Protein AF-0000000083597090 (afdb_homodimer)

pLDDT: mean 85.31, std 12.43, range [32.44, 98.44]

Secondary structure (DSSP, 8-state):
-HHHHHHHHHHHHHHHTT-HHHHHHHHHHHHHHHHHHT-HHHHHHHHHHHHHHHHHTT-HHHHHHHHHHHHHHHHHH--HHHHHHHHHHHHHHHHHTT-HHHHHHHHHHHHHHHHHHT-HHHHHHHHHHHHHHHHHTT-HHHHHHHHHHHHHHHHHHHHHH----THHHHHHHHHHHHHHHTT-HHHHHHHHHHHHHHHTTS--HHHHHHHHHHHHHHHHHTT-HHHHHHHHHHHHHHHHHTT-HHHHHHHHHHHHHHHHHHT-HHHHHHHHHHHHHHHHHHHHHHHHHHHHHHHHHHHHHHHHHH-SB-TTT-SEEHHHHHHHHHHHHHHHHHHT-EEEEEEEEETTHHHHHHHH-HHHHHHHHHHHHHHHHHHHTTSSEEEEE-SSSEEEEEEEESSHHHHHHHHHHHHHHHHT-EEEETTEEEE--EEEEEEE-TTTT---HHHHHHHHHHHHHHHHHTTSS-EEE-/-HHHHHHHHHHHHHHHTT-HHHHHHHHHHHHHHHHHHT-HHHHHHHHHHHHHHHHHTT-HHHHHHHHHHHHHHHHHH--HHHHHHHHHHHHHHHHHTT-HHHHHHHHHHHHHHHHHHT-HHHHHHHHHHHHHHHHHTT-HHHHHHHHHHHHHHHHHHHHHH----THHHHHHHHHHHHHHHTT-HHHHHHHHHHHHHHHTTS--HHHHHHHHHHHHHHHHHTT-HHHHHHHHHHHHHHHHHTT-HHHHHHHHHHHHHHHHHHT-HHHHHHHHHHHHHHHHHHHHHHHHHHHHHHHHHHHHHHHHHH-SB-TTT-SEEHHHHHHHHHHHHHHHHHHT-EEEEEEEEETTHHHHHHHH-HHHHHHHHHHHHHHHHHHHTTSSEEEEE-SSSEEEEEEEESSHHHHHHHHHHHHHHHHT-EEEETTEEEE--EEEEEEE-TTTT---HHHHHHHHHHHHHHHHHTTSS-EEE-

Solvent-accessible surface area (backbone atoms only — not comparable to full-atom values): 47062 Å² total; per-residue (Å²): 110,70,66,58,52,51,49,49,54,49,47,53,49,25,55,75,67,65,39,52,69,63,35,60,70,46,40,63,62,49,49,50,50,28,60,73,67,62,35,53,52,56,44,35,49,53,28,44,48,51,16,50,52,24,46,60,44,42,37,50,64,58,15,49,52,25,46,54,58,24,56,74,41,38,84,81,54,40,50,71,68,52,47,30,52,48,27,40,51,52,13,50,51,28,46,75,61,65,37,60,66,57,16,50,51,28,37,47,54,18,46,56,50,26,62,73,65,66,40,64,71,61,40,38,56,47,48,44,56,48,26,53,51,27,40,74,75,68,38,26,67,61,19,42,54,54,39,50,50,36,53,56,54,44,51,58,47,29,75,70,65,67,54,82,53,67,68,54,54,56,38,49,50,52,42,24,45,24,28,36,76,70,65,39,53,67,66,16,46,56,41,48,53,52,50,54,62,64,50,56,94,50,94,54,68,53,64,49,29,47,53,29,40,45,49,16,49,44,27,43,77,68,69,37,47,69,62,14,51,57,36,32,50,50,16,44,51,52,23,59,77,53,61,18,56,64,59,38,47,55,52,36,53,52,48,46,55,47,26,60,75,69,66,38,63,70,63,31,47,53,45,47,51,52,41,41,53,48,48,51,52,51,47,46,52,54,44,52,47,54,52,46,49,49,47,44,48,51,42,39,49,45,21,68,66,47,30,41,42,27,86,80,43,64,28,24,12,44,56,37,45,64,60,48,49,54,55,51,33,54,51,19,44,75,66,58,32,33,38,42,36,38,33,36,35,50,52,65,46,66,55,44,22,71,74,60,31,60,66,45,36,49,50,50,48,26,51,50,41,49,53,49,46,61,69,41,62,87,45,68,50,53,50,20,40,63,49,95,63,28,35,37,35,41,32,62,40,92,48,69,68,58,49,49,51,51,50,51,50,45,52,53,53,53,46,67,39,67,47,72,50,95,92,36,77,43,78,44,40,41,19,25,3,23,19,50,26,69,45,34,75,46,65,52,65,67,58,42,48,48,43,10,48,52,18,22,49,50,15,49,71,72,72,35,61,35,72,29,79,88,110,68,64,57,52,51,48,49,54,48,47,53,48,24,55,74,67,63,39,53,70,62,36,61,68,48,40,62,63,50,49,51,50,28,59,72,65,60,34,54,52,58,46,35,50,52,27,44,48,50,17,50,51,24,46,60,45,44,37,49,66,58,15,49,53,26,46,53,58,26,55,74,42,38,83,80,53,40,48,72,67,54,48,28,52,48,27,40,52,51,12,49,50,29,46,77,59,65,38,59,67,58,17,52,52,28,38,47,54,17,46,57,49,26,62,72,65,66,39,63,70,60,40,40,55,48,48,47,56,49,25,53,52,28,41,76,75,68,39,26,66,61,20,42,54,54,39,51,51,35,53,56,55,44,50,58,48,28,76,69,63,67,54,82,52,70,68,55,55,56,38,48,50,52,40,24,44,27,27,36,76,68,66,37,54,66,66,17,46,55,43,48,54,51,49,55,62,63,50,56,93,49,94,52,65,54,64,50,27,46,53,30,39,45,50,15,48,46,28,42,77,69,68,37,47,68,63,13,50,56,37,33,49,53,15,44,51,52,23,59,76,52,63,18,56,63,57,40,46,55,52,36,54,52,48,44,54,47,25,59,73,68,66,37,63,68,62,31,49,52,44,47,51,51,41,42,54,48,49,51,53,52,48,48,53,53,44,53,47,53,51,46,49,49,46,44,48,51,43,41,48,45,22,67,65,46,29,42,41,26,87,82,42,62,29,23,12,45,56,37,45,64,60,50,50,54,55,53,33,55,51,19,44,74,66,58,33,34,39,41,36,39,32,36,35,50,54,62,46,66,55,43,23,71,73,61,31,60,65,45,35,50,50,50,48,26,50,51,42,50,53,51,45,60,68,41,62,88,46,67,49,55,49,20,40,64,49,94,61,29,36,37,34,42,32,61,41,92,48,69,67,56,48,49,50,49,50,51,50,45,51,53,53,53,47,66,39,66,46,72,49,94,90,36,78,42,78,44,40,42,19,25,4,23,18,50,27,69,45,32,74,48,64,51,64,66,59,42,48,49,43,12,49,52,18,23,49,49,14,50,73,72,70,36,60,36,73,28,80,87

Structure (mmCIF, N/CA/C/O backbone):
data_AF-0000000083597090-model_v1
#
loop_
_entity.id
_entity.type
_entity.pdbx_description
1 polymer 'Diguanylate cyclase'
#
loop_
_atom_site.group_PDB
_atom_site.id
_atom_site.type_symbol
_atom_site.label_atom_id
_atom_site.label_alt_id
_atom_site.label_comp_id
_atom_site.label_asym_id
_atom_site.label_entity_id
_atom_site.label_seq_id
_atom_site.pdbx_PDB_ins_code
_atom_site.Cartn_x
_atom_site.Cartn_y
_atom_site.Cartn_z
_atom_site.occupancy
_atom_site.B_iso_or_equiv
_atom_site.auth_seq_id
_atom_site.auth_comp_id
_atom_site.auth_asym_id
_atom_site.auth_atom_id
_atom_site.pdbx_PDB_model_num
ATOM 1 N N . MET A 1 1 ? 24.609 12.234 23.344 1 66.31 1 MET A N 1
ATOM 2 C CA . MET A 1 1 ? 25.062 12.422 21.969 1 66.31 1 MET A CA 1
ATOM 3 C C . MET A 1 1 ? 26.156 11.414 21.609 1 66.31 1 MET A C 1
ATOM 5 O O . MET A 1 1 ? 26.062 10.742 20.578 1 66.31 1 MET A O 1
ATOM 9 N N . GLN A 1 2 ? 27.047 11.242 22.562 1 74.88 2 GLN A N 1
ATOM 10 C CA . GLN A 1 2 ? 28.141 10.312 22.281 1 74.88 2 GLN A CA 1
ATOM 11 C C . GLN A 1 2 ? 27.672 8.867 22.297 1 74.88 2 GLN A C 1
ATOM 13 O O . GLN A 1 2 ? 28.062 8.07 21.453 1 74.88 2 GLN A O 1
ATOM 18 N N . GLU A 1 3 ? 26.703 8.633 23.203 1 79.94 3 GLU A N 1
ATOM 19 C CA . GLU A 1 3 ? 26.156 7.277 23.312 1 79.94 3 GLU A CA 1
ATOM 20 C C . GLU A 1 3 ? 25.406 6.879 22.047 1 79.94 3 GLU A C 1
ATOM 22 O O . GLU A 1 3 ? 25.578 5.77 21.547 1 79.94 3 GLU A O 1
ATOM 27 N N . LEU A 1 4 ? 24.734 7.77 21.516 1 85.81 4 LEU A N 1
ATOM 28 C CA . LEU A 1 4 ? 23.938 7.496 20.312 1 85.81 4 LEU A CA 1
ATOM 29 C C . LEU A 1 4 ? 24.844 7.246 19.109 1 85.81 4 LEU A C 1
ATOM 31 O O . LEU A 1 4 ? 24.547 6.379 18.281 1 85.81 4 LEU A O 1
ATOM 35 N N . LYS A 1 5 ? 25.938 7.988 19.109 1 87 5 LYS A N 1
ATOM 36 C CA . LYS A 1 5 ? 26.875 7.801 18.016 1 87 5 LYS A CA 1
ATOM 37 C C . LYS A 1 5 ? 27.531 6.422 18.078 1 87 5 LYS A C 1
ATOM 39 O O . LYS A 1 5 ? 27.688 5.762 17.047 1 87 5 LYS A O 1
ATOM 44 N N . GLU A 1 6 ? 27.797 6.07 19.203 1 85.38 6 GLU A N 1
ATOM 45 C CA . GLU A 1 6 ? 28.406 4.758 19.391 1 85.38 6 GLU A CA 1
ATOM 46 C C . GLU A 1 6 ? 27.406 3.643 19.078 1 85.38 6 GLU A C 1
ATOM 48 O O . GLU A 1 6 ? 27.781 2.627 18.484 1 85.38 6 GLU A O 1
ATOM 53 N N . LEU A 1 7 ? 26.266 3.865 19.453 1 84.88 7 LEU A N 1
ATOM 54 C CA . LEU A 1 7 ? 25.219 2.893 19.172 1 84.88 7 LEU A CA 1
ATOM 55 C C . LEU A 1 7 ? 24.969 2.779 17.672 1 84.88 7 LEU A C 1
ATOM 57 O O . LEU A 1 7 ? 24.75 1.684 17.156 1 84.88 7 LEU A O 1
ATOM 61 N N . ASN A 1 8 ? 25.031 3.863 17.062 1 86.19 8 ASN A N 1
ATOM 62 C CA . ASN A 1 8 ? 24.828 3.855 15.625 1 86.19 8 ASN A CA 1
ATOM 63 C C . ASN A 1 8 ? 25.922 3.061 14.914 1 86.19 8 ASN A C 1
ATOM 65 O O . ASN A 1 8 ? 25.656 2.336 13.953 1 86.19 8 ASN A O 1
ATOM 69 N N . ILE A 1 9 ? 27.125 3.242 15.375 1 86.12 9 ILE A N 1
ATOM 70 C CA . ILE A 1 9 ? 28.25 2.494 14.82 1 86.12 9 ILE A CA 1
ATOM 71 C C . ILE A 1 9 ? 28.031 1 15.047 1 86.12 9 ILE A C 1
ATOM 73 O O . ILE A 1 9 ? 28.234 0.19 14.141 1 86.12 9 ILE A O 1
ATOM 77 N N . THR A 1 10 ? 27.578 0.737 16.188 1 84.06 10 THR A N 1
ATOM 78 C CA . THR A 1 10 ? 27.297 -0.652 16.547 1 84.06 10 THR A CA 1
ATOM 79 C C . THR A 1 10 ? 26.172 -1.215 15.664 1 84.06 10 THR A C 1
ATOM 81 O O . THR A 1 10 ? 26.281 -2.328 15.148 1 84.06 10 THR A O 1
ATOM 84 N N . MET A 1 11 ? 25.172 -0.494 15.484 1 85.19 11 MET A N 1
ATOM 85 C CA . MET A 1 11 ? 24.031 -0.923 14.695 1 85.19 11 MET A CA 1
ATOM 86 C C . MET A 1 11 ? 24.438 -1.2 13.25 1 85.19 11 MET A C 1
ATOM 88 O O . MET A 1 11 ? 24 -2.189 12.656 1 85.19 11 MET A O 1
ATOM 92 N N . THR A 1 12 ? 25.25 -0.414 12.734 1 85 12 THR A N 1
ATOM 93 C CA . THR A 1 12 ? 25.734 -0.587 11.375 1 85 12 THR A CA 1
ATOM 94 C C . THR A 1 12 ? 26.594 -1.845 11.258 1 85 12 THR A C 1
ATOM 96 O O . THR A 1 12 ? 26.469 -2.6 10.289 1 85 12 THR A O 1
ATOM 99 N N . ALA A 1 13 ? 27.391 -1.999 12.234 1 83.94 13 ALA A N 1
ATOM 100 C CA . ALA A 1 13 ? 28.25 -3.178 12.258 1 83.94 13 ALA A CA 1
ATOM 101 C C . ALA A 1 13 ? 27.422 -4.457 12.359 1 83.94 13 ALA A C 1
ATOM 103 O O . ALA A 1 13 ? 27.734 -5.453 11.695 1 83.94 13 ALA A O 1
ATOM 104 N N . LEU A 1 14 ? 26.406 -4.426 13.18 1 82.31 14 LEU A N 1
ATOM 105 C CA . LEU A 1 14 ? 25.547 -5.59 13.352 1 82.31 14 LEU A CA 1
ATOM 106 C C . LEU A 1 14 ? 24.859 -5.961 12.047 1 82.31 14 LEU A C 1
ATOM 108 O O . LEU A 1 14 ? 24.734 -7.145 11.719 1 82.31 14 LEU A O 1
ATOM 112 N N . SER A 1 15 ? 24.438 -4.977 11.297 1 82.25 15 SER A N 1
ATOM 113 C CA . SER A 1 15 ? 23.797 -5.211 10.008 1 82.25 15 SER A CA 1
ATOM 114 C C . SER A 1 15 ? 24.766 -5.824 9.008 1 82.25 15 SER A C 1
ATOM 116 O O . SER A 1 15 ? 24.422 -6.773 8.305 1 82.25 15 SER A O 1
ATOM 118 N N . ARG A 1 16 ? 26 -5.402 9.031 1 76.69 16 ARG A N 1
ATOM 119 C CA . ARG A 1 16 ? 27.016 -5.859 8.094 1 76.69 16 ARG A CA 1
ATOM 120 C C . ARG A 1 16 ? 27.469 -7.281 8.422 1 76.69 16 ARG A C 1
ATOM 122 O O . ARG A 1 16 ? 27.75 -8.07 7.516 1 76.69 16 ARG A O 1
ATOM 129 N N . GLU A 1 17 ? 27.469 -7.492 9.68 1 76.69 17 GLU A N 1
ATOM 130 C CA . GLU A 1 17 ? 27.938 -8.789 10.148 1 76.69 17 GLU A CA 1
ATOM 131 C C . GLU A 1 17 ? 26.812 -9.812 10.195 1 76.69 17 GLU A C 1
ATOM 133 O O . GLU A 1 17 ? 27 -10.938 10.648 1 76.69 17 GLU A O 1
ATOM 138 N N . GLU A 1 18 ? 25.688 -9.398 9.797 1 77.75 18 GLU A N 1
ATOM 139 C CA . GLU A 1 18 ? 24.484 -10.227 9.703 1 77.75 18 GLU A CA 1
ATOM 140 C C . GLU A 1 18 ? 24.078 -10.773 11.07 1 77.75 18 GLU A C 1
ATOM 142 O O . GLU A 1 18 ? 23.656 -11.922 11.188 1 77.75 18 GLU A O 1
ATOM 147 N N . ARG A 1 19 ? 24.484 -10.07 12.125 1 81.38 19 ARG A N 1
ATOM 148 C CA . ARG A 1 19 ? 23.984 -10.336 13.477 1 81.38 19 ARG A CA 1
ATOM 149 C C . ARG A 1 19 ? 22.625 -9.688 13.703 1 81.38 19 ARG A C 1
ATOM 151 O O . ARG A 1 19 ? 22.5 -8.789 14.539 1 81.38 19 ARG A O 1
ATOM 158 N N . PHE A 1 20 ? 21.625 -10.25 13.031 1 81.56 20 PHE A N 1
ATOM 159 C CA . PHE A 1 20 ? 20.328 -9.609 12.867 1 81.56 20 PHE A CA 1
ATOM 160 C C . PHE A 1 20 ? 19.547 -9.609 14.172 1 81.56 20 PHE A C 1
ATOM 162 O O . PHE A 1 20 ? 18.875 -8.633 14.5 1 81.56 20 PHE A O 1
ATOM 169 N N . GLU A 1 21 ? 19.656 -10.688 14.93 1 79.5 21 GLU A N 1
ATOM 170 C CA . GLU A 1 21 ? 18.922 -10.773 16.188 1 79.5 21 GLU A CA 1
ATOM 171 C C . GLU A 1 21 ? 19.328 -9.641 17.141 1 79.5 21 GLU A C 1
ATOM 173 O O . GLU A 1 21 ? 18.469 -9.008 17.75 1 79.5 21 GLU A O 1
ATOM 178 N N . GLU A 1 22 ? 20.609 -9.445 17.266 1 86.5 22 GLU A N 1
ATOM 179 C CA . GLU A 1 22 ? 21.109 -8.367 18.109 1 86.5 22 GLU A CA 1
ATOM 180 C C . GLU A 1 22 ? 20.672 -7 17.578 1 86.5 22 GLU A C 1
ATOM 182 O O . GLU A 1 22 ? 20.328 -6.113 18.359 1 86.5 22 GLU A O 1
ATOM 187 N N . PHE A 1 23 ? 20.75 -6.879 16.281 1 88.88 23 PHE A N 1
ATOM 188 C CA . PHE A 1 23 ? 20.312 -5.637 15.656 1 88.88 23 PHE A CA 1
ATOM 189 C C . PHE A 1 23 ? 18.875 -5.316 16.031 1 88.88 23 PHE A C 1
ATOM 191 O O . PHE A 1 23 ? 18.578 -4.203 16.469 1 88.88 23 PHE A O 1
ATOM 198 N N . PHE A 1 24 ? 17.984 -6.242 15.93 1 84 24 PHE A N 1
ATOM 199 C CA . PHE A 1 24 ? 16.547 -6.035 16.156 1 84 24 PHE A CA 1
ATOM 200 C C . PHE A 1 24 ? 16.281 -5.746 17.625 1 84 24 PHE A C 1
ATOM 202 O O . PHE A 1 24 ? 15.383 -4.961 17.953 1 84 24 PHE A O 1
ATOM 209 N N . ASN A 1 25 ? 17.078 -6.383 18.484 1 81.62 25 ASN A N 1
ATOM 210 C CA . ASN A 1 25 ? 16.906 -6.156 19.906 1 81.62 25 ASN A CA 1
ATOM 211 C C . ASN A 1 25 ? 17.234 -4.715 20.297 1 81.62 25 ASN A C 1
ATOM 213 O O . ASN A 1 25 ? 16.625 -4.152 21.203 1 81.62 25 ASN A O 1
ATOM 217 N N . LEU A 1 26 ? 18.141 -4.16 19.578 1 87.5 26 LEU A N 1
ATOM 218 C CA . LEU A 1 26 ? 18.625 -2.828 19.938 1 87.5 26 LEU A CA 1
ATOM 219 C C . LEU A 1 26 ? 17.938 -1.756 19.109 1 87.5 26 LEU A C 1
ATOM 221 O O . LEU A 1 26 ? 18.078 -0.562 19.391 1 87.5 26 LEU A O 1
ATOM 225 N N . PHE A 1 27 ? 17.172 -2.162 18.172 1 88.69 27 PHE A N 1
ATOM 226 C CA . PHE A 1 27 ? 16.625 -1.222 17.203 1 88.69 27 PHE A CA 1
ATOM 227 C C . PHE A 1 27 ? 15.672 -0.238 17.859 1 88.69 27 PHE A C 1
ATOM 229 O O . PHE A 1 27 ? 15.891 0.975 17.812 1 88.69 27 PHE A O 1
ATOM 236 N N . ASP A 1 28 ? 14.734 -0.729 18.531 1 82.94 28 ASP A N 1
ATOM 237 C CA . ASP A 1 28 ? 13.688 0.127 19.094 1 82.94 28 ASP A CA 1
ATOM 238 C C . ASP A 1 28 ? 14.266 1.077 20.141 1 82.94 28 ASP A C 1
ATOM 240 O O . ASP A 1 28 ? 13.984 2.279 20.109 1 82.94 28 ASP A O 1
ATOM 244 N N . PRO A 1 29 ? 15.094 0.556 21.031 1 79.5 29 PRO A N 1
ATOM 245 C CA . PRO A 1 29 ? 15.703 1.467 22 1 79.5 29 PRO A CA 1
ATOM 246 C C . PRO A 1 29 ? 16.547 2.555 21.344 1 79.5 29 PRO A C 1
ATOM 248 O O . PRO A 1 29 ? 16.547 3.705 21.781 1 79.5 29 PRO A O 1
ATOM 251 N N . THR A 1 30 ? 17.281 2.242 20.359 1 87 30 THR A N 1
ATOM 252 C CA . THR A 1 30 ? 18.141 3.201 19.672 1 87 30 THR A CA 1
ATOM 253 C C . THR A 1 30 ? 17.297 4.234 18.922 1 87 30 THR A C 1
ATOM 255 O O . THR A 1 30 ? 17.656 5.418 18.891 1 87 30 THR A O 1
ATOM 258 N N . VAL A 1 31 ? 16.266 3.775 18.312 1 84.69 31 VAL A N 1
ATOM 259 C CA . VAL A 1 31 ? 15.359 4.676 17.594 1 84.69 31 VAL A CA 1
ATOM 260 C C . VAL A 1 31 ? 14.742 5.672 18.578 1 84.69 31 VAL A C 1
ATOM 262 O O . VAL A 1 31 ? 14.664 6.867 18.297 1 84.69 31 VAL A O 1
ATOM 265 N N . SER A 1 32 ? 14.391 5.117 19.672 1 75.25 32 SER A N 1
ATOM 266 C CA . SER A 1 32 ? 13.812 5.973 20.688 1 75.25 32 SER A CA 1
ATOM 267 C C . SER A 1 32 ? 14.797 7.047 21.141 1 75.25 32 SER A C 1
ATOM 269 O O . SER A 1 32 ? 14.422 8.211 21.297 1 75.25 32 SER A O 1
ATOM 271 N N . LEU A 1 33 ? 15.953 6.609 21.344 1 77.12 33 LEU A N 1
ATOM 272 C CA . LEU A 1 33 ? 17 7.543 21.75 1 77.12 33 LEU A CA 1
ATOM 273 C C . LEU A 1 33 ? 17.25 8.57 20.656 1 77.12 33 LEU A C 1
ATOM 275 O O . LEU A 1 33 ? 17.438 9.758 20.938 1 77.12 33 LEU A O 1
ATOM 279 N N . ALA A 1 34 ? 17.312 8.188 19.422 1 83.19 34 ALA A N 1
ATOM 280 C CA . ALA A 1 34 ? 17.547 9.086 18.297 1 83.19 34 ALA A CA 1
ATOM 281 C C . ALA A 1 34 ? 16.422 10.102 18.156 1 83.19 34 ALA A C 1
ATOM 283 O O . ALA A 1 34 ? 16.656 11.266 17.828 1 83.19 34 ALA A O 1
ATOM 284 N N . LEU A 1 35 ? 15.297 9.602 18.344 1 74.19 35 LEU A N 1
ATOM 285 C CA . LEU A 1 35 ? 14.133 10.484 18.281 1 74.19 35 LEU A CA 1
ATOM 286 C C . LEU A 1 35 ? 14.164 11.508 19.422 1 74.19 35 LEU A C 1
ATOM 288 O O . LEU A 1 35 ? 13.867 12.68 19.203 1 74.19 35 LEU A O 1
ATOM 292 N N . GLU A 1 36 ? 14.586 10.898 20.547 1 66.5 36 GLU A N 1
ATOM 293 C CA . GLU A 1 36 ? 14.719 11.773 21.703 1 66.5 36 GLU A CA 1
ATOM 294 C C . GLU A 1 36 ? 15.734 12.875 21.453 1 66.5 36 GLU A C 1
ATOM 296 O O . GLU A 1 36 ? 15.531 14.023 21.859 1 66.5 36 GLU A O 1
ATOM 301 N N . GLU A 1 37 ? 16.75 12.492 20.812 1 71.62 37 GLU A N 1
ATOM 302 C CA . GLU A 1 37 ? 17.844 13.43 20.531 1 71.62 37 GLU A CA 1
ATOM 303 C C . GLU A 1 37 ? 17.625 14.156 19.203 1 71.62 37 GLU A C 1
ATOM 305 O O . GLU A 1 37 ? 18.438 14.992 18.812 1 71.62 37 GLU A O 1
ATOM 310 N N . GLN A 1 38 ? 16.641 13.828 18.516 1 63.41 38 GLN A N 1
ATOM 311 C CA . GLN A 1 38 ? 16.281 14.391 17.219 1 63.41 38 GLN A CA 1
ATOM 312 C C . GLN A 1 38 ? 17.438 14.273 16.234 1 63.41 38 GLN A C 1
ATOM 314 O O . GLN A 1 38 ? 17.766 15.242 15.539 1 63.41 38 GLN A O 1
ATOM 319 N N . ASN A 1 39 ? 18.047 13.414 16.406 1 82.56 39 ASN A N 1
ATOM 320 C CA . ASN A 1 39 ? 19.125 13.117 15.461 1 82.56 39 ASN A CA 1
ATOM 321 C C . ASN A 1 39 ? 18.609 12.359 14.242 1 82.56 39 ASN A C 1
ATOM 323 O O . ASN A 1 39 ? 18.703 11.133 14.18 1 82.56 39 ASN A O 1
ATOM 327 N N . PHE A 1 40 ? 18.219 13.125 13.25 1 81.19 40 PHE A N 1
ATOM 328 C CA . PHE A 1 40 ? 17.531 12.547 12.094 1 81.19 40 PHE A CA 1
ATOM 329 C C . PHE A 1 40 ? 18.531 11.852 11.172 1 81.19 40 PHE A C 1
ATOM 331 O O . PHE A 1 40 ? 18.172 10.906 10.461 1 81.19 40 PHE A O 1
ATOM 338 N N . THR A 1 41 ? 19.672 12.258 11.227 1 87.44 41 THR A N 1
ATOM 339 C CA . THR A 1 41 ? 20.703 11.602 10.422 1 87.44 41 THR A CA 1
ATOM 340 C C . THR A 1 41 ? 20.891 10.156 10.875 1 87.44 41 THR A C 1
ATOM 342 O O . THR A 1 41 ? 20.984 9.25 10.039 1 87.44 41 THR A O 1
ATOM 345 N N . ILE A 1 42 ? 20.859 10.039 12.148 1 90.06 42 ILE A N 1
ATOM 346 C CA . ILE A 1 42 ? 21.031 8.695 12.695 1 90.06 42 ILE A CA 1
ATOM 347 C C . ILE A 1 42 ? 19.766 7.879 12.484 1 90.06 42 ILE A C 1
ATOM 349 O O . ILE A 1 42 ? 19.828 6.676 12.219 1 90.06 42 ILE A O 1
ATOM 353 N N . LEU A 1 43 ? 18.688 8.5 12.547 1 87.25 43 LEU A N 1
ATOM 354 C CA . LEU A 1 43 ? 17.422 7.816 12.289 1 87.25 43 LEU A CA 1
ATOM 355 C C . LEU A 1 43 ? 17.391 7.281 10.859 1 87.25 43 LEU A C 1
ATOM 357 O O . LEU A 1 43 ? 16.922 6.16 10.625 1 87.25 43 LEU A O 1
ATOM 361 N N . ILE A 1 44 ? 17.828 8.086 9.961 1 90.12 44 ILE A N 1
ATOM 362 C CA . ILE A 1 44 ? 17.906 7.664 8.562 1 90.12 44 ILE A CA 1
ATOM 363 C C . ILE A 1 44 ? 18.766 6.414 8.438 1 90.12 44 ILE A C 1
ATOM 365 O O . ILE A 1 44 ? 18.375 5.441 7.789 1 90.12 44 ILE A O 1
ATOM 369 N N . ASP A 1 45 ? 19.812 6.395 9.117 1 92.69 45 ASP A N 1
ATOM 370 C CA . ASP A 1 45 ? 20.719 5.25 9.078 1 92.69 45 ASP A CA 1
ATOM 371 C C . ASP A 1 45 ? 20.047 4.004 9.656 1 92.69 45 ASP A C 1
ATOM 373 O O . ASP A 1 45 ? 20.203 2.906 9.109 1 92.69 45 ASP A O 1
ATOM 377 N N . LEU A 1 46 ? 19.422 4.223 10.711 1 91.25 46 LEU A N 1
ATOM 378 C CA . LEU A 1 46 ? 18.797 3.1 11.398 1 91.25 46 LEU A CA 1
ATOM 379 C C . LEU A 1 46 ? 17.75 2.441 10.508 1 91.25 46 LEU A C 1
ATOM 381 O O . LEU A 1 46 ? 17.734 1.219 10.352 1 91.25 46 LEU A O 1
ATOM 385 N N . TYR A 1 47 ? 16.922 3.17 9.922 1 90.56 47 TYR A N 1
ATOM 386 C CA . TYR A 1 47 ? 15.875 2.625 9.07 1 90.56 47 TYR A CA 1
ATOM 387 C C . TYR A 1 47 ? 16.453 2.061 7.777 1 90.56 47 TYR A C 1
ATOM 389 O O . TYR A 1 47 ? 15.953 1.064 7.246 1 90.56 47 TYR A O 1
ATOM 397 N N . TRP A 1 48 ? 17.406 2.652 7.305 1 92.75 48 TRP A N 1
ATOM 398 C CA . TRP A 1 48 ? 18.047 2.098 6.121 1 92.75 48 TRP A CA 1
ATOM 399 C C . TRP A 1 48 ? 18.672 0.735 6.422 1 92.75 48 TRP A C 1
ATOM 401 O O . TRP A 1 48 ? 18.531 -0.202 5.633 1 92.75 48 TRP A O 1
ATOM 411 N N . ASN A 1 49 ? 19.359 0.711 7.539 1 92.06 49 ASN A N 1
ATOM 412 C CA . ASN A 1 49 ? 19.969 -0.555 7.93 1 92.06 49 ASN A CA 1
ATOM 413 C C . ASN A 1 49 ? 18.922 -1.657 8.086 1 92.06 49 ASN A C 1
ATOM 415 O O . ASN A 1 49 ? 19.141 -2.791 7.66 1 92.06 49 ASN A O 1
ATOM 419 N N . ARG A 1 50 ? 17.875 -1.29 8.672 1 91.06 50 ARG A N 1
ATOM 420 C CA . ARG A 1 50 ? 16.828 -2.293 8.828 1 91.06 50 ARG A CA 1
ATOM 421 C C . ARG A 1 50 ? 16.234 -2.682 7.484 1 91.06 50 ARG A C 1
ATOM 423 O O . ARG A 1 50 ? 15.883 -3.846 7.266 1 91.06 50 ARG A O 1
ATOM 430 N N . SER A 1 51 ? 16.078 -1.71 6.629 1 90.25 51 SER A N 1
ATOM 431 C CA . SER A 1 51 ? 15.594 -1.996 5.281 1 90.25 51 SER A CA 1
ATOM 432 C C . SER A 1 51 ? 16.531 -2.957 4.555 1 90.25 51 SER A C 1
ATOM 434 O O . SER A 1 51 ? 16.078 -3.859 3.85 1 90.25 51 SER A O 1
ATOM 436 N N . TRP A 1 52 ? 17.75 -2.768 4.73 1 88.81 52 TRP A N 1
ATOM 437 C CA . TRP A 1 52 ? 18.75 -3.627 4.102 1 88.81 52 TRP A CA 1
ATOM 438 C C . TRP A 1 52 ? 18.641 -5.055 4.625 1 88.81 52 TRP A C 1
ATOM 440 O O . TRP A 1 52 ? 18.734 -6.012 3.852 1 88.81 52 TRP A O 1
ATOM 450 N N . ILE A 1 53 ? 18.484 -5.148 5.906 1 86 53 ILE A N 1
ATOM 451 C CA . ILE A 1 53 ? 18.328 -6.465 6.516 1 86 53 ILE A CA 1
ATOM 452 C C . ILE A 1 53 ? 17.078 -7.152 5.957 1 86 53 ILE A C 1
ATOM 454 O O . ILE A 1 53 ? 17.125 -8.328 5.578 1 86 53 ILE A O 1
ATOM 458 N N . SER A 1 54 ? 15.992 -6.41 5.848 1 84.38 54 SER A N 1
ATOM 459 C CA . SER A 1 54 ? 14.758 -6.957 5.297 1 84.38 54 SER A CA 1
ATOM 460 C C . SER A 1 54 ? 14.945 -7.406 3.854 1 84.38 54 SER A C 1
ATOM 462 O O . SER A 1 54 ? 14.398 -8.43 3.439 1 84.38 54 SER A O 1
ATOM 464 N N . TYR A 1 55 ? 15.68 -6.691 3.168 1 85.56 55 TYR A N 1
ATOM 465 C CA . TYR A 1 55 ? 15.992 -7.039 1.786 1 85.56 55 TYR A CA 1
ATOM 466 C C . TYR A 1 55 ? 16.766 -8.352 1.715 1 85.56 55 TYR A C 1
ATOM 468 O O . TYR A 1 55 ? 16.453 -9.219 0.891 1 85.56 55 TYR A O 1
ATOM 476 N N . GLN A 1 56 ? 17.734 -8.469 2.605 1 80 56 GLN A N 1
ATOM 477 C CA . GLN A 1 56 ? 18.562 -9.664 2.633 1 80 56 GLN A CA 1
ATOM 478 C C . GLN A 1 56 ? 17.75 -10.891 3.01 1 80 56 GLN A C 1
ATOM 480 O O . GLN A 1 56 ? 18.031 -12 2.555 1 80 56 GLN A O 1
ATOM 485 N N . LEU A 1 57 ? 16.75 -10.609 3.711 1 76.56 57 LEU A N 1
ATOM 486 C CA . LEU A 1 57 ? 15.914 -11.703 4.195 1 76.56 57 LEU A CA 1
ATOM 487 C C . LEU A 1 57 ? 14.766 -11.984 3.234 1 76.56 57 LEU A C 1
ATOM 489 O O . LEU A 1 57 ? 13.961 -12.891 3.463 1 76.56 57 LEU A O 1
ATOM 493 N N . GLY A 1 58 ? 14.711 -11.141 2.242 1 76 58 GLY A N 1
ATOM 494 C CA . GLY A 1 58 ? 13.68 -11.367 1.236 1 76 58 GLY A CA 1
ATOM 495 C C . GLY A 1 58 ? 12.359 -10.703 1.576 1 76 58 GLY A C 1
ATOM 496 O O . GLY A 1 58 ? 11.367 -10.898 0.871 1 76 58 GLY A O 1
ATOM 497 N N . ASP A 1 59 ? 12.312 -10.039 2.664 1 78 59 ASP A N 1
ATOM 498 C CA . ASP A 1 59 ? 11.117 -9.312 3.064 1 78 59 ASP A CA 1
ATOM 499 C C . ASP A 1 59 ? 11.086 -7.918 2.447 1 78 59 ASP A C 1
ATOM 501 O O . ASP A 1 59 ? 11.336 -6.926 3.137 1 78 59 ASP A O 1
ATOM 505 N N . ILE A 1 60 ? 10.68 -7.859 1.227 1 79.31 60 ILE A N 1
ATOM 506 C CA . ILE A 1 60 ? 10.789 -6.637 0.441 1 79.31 60 ILE A CA 1
ATOM 507 C C . ILE A 1 60 ? 9.758 -5.621 0.924 1 79.31 60 ILE A C 1
ATOM 509 O O . ILE A 1 60 ? 10.008 -4.414 0.896 1 79.31 60 ILE A O 1
ATOM 513 N N . GLN A 1 61 ? 8.695 -6.086 1.428 1 70.81 61 GLN A N 1
ATOM 514 C CA . GLN A 1 61 ? 7.672 -5.18 1.927 1 70.81 61 GLN A CA 1
ATOM 515 C C . GLN A 1 61 ? 8.18 -4.375 3.119 1 70.81 61 GLN A C 1
ATOM 517 O O . GLN A 1 61 ? 8.008 -3.154 3.174 1 70.81 61 GLN A O 1
ATOM 522 N N . SER A 1 62 ? 8.758 -5.078 4.043 1 77.25 62 SER A N 1
ATOM 523 C CA . SER A 1 62 ? 9.344 -4.391 5.188 1 77.25 62 SER A CA 1
ATOM 524 C C . SER A 1 62 ? 10.469 -3.461 4.762 1 77.25 62 SER A C 1
ATOM 526 O O . SER A 1 62 ? 10.656 -2.391 5.348 1 77.25 62 SER A O 1
ATOM 528 N N . CYS A 1 63 ? 11.18 -3.943 3.768 1 85.69 63 CYS A N 1
ATOM 529 C CA . CYS A 1 63 ? 12.234 -3.109 3.205 1 85.69 63 CYS A CA 1
ATOM 530 C C . CYS A 1 63 ? 11.68 -1.774 2.725 1 85.69 63 CYS A C 1
ATOM 532 O O . CYS A 1 63 ? 12.164 -0.714 3.117 1 85.69 63 CYS A O 1
ATOM 534 N N . ILE A 1 64 ? 10.633 -1.84 2 1 79.81 64 ILE A N 1
ATOM 535 C CA . ILE A 1 64 ? 10.031 -0.646 1.419 1 79.81 64 ILE A CA 1
ATOM 536 C C . ILE A 1 64 ? 9.43 0.219 2.525 1 79.81 64 ILE A C 1
ATOM 538 O O . ILE A 1 64 ? 9.539 1.446 2.49 1 79.81 64 ILE A O 1
ATOM 542 N N . ALA A 1 65 ? 8.812 -0.396 3.482 1 74.69 65 ALA A N 1
ATOM 543 C CA . ALA A 1 65 ? 8.227 0.337 4.598 1 74.69 65 ALA A CA 1
ATOM 544 C C . ALA A 1 65 ? 9.281 1.155 5.34 1 74.69 65 ALA A C 1
ATOM 546 O O . ALA A 1 65 ? 9.039 2.307 5.707 1 74.69 65 ALA A O 1
ATOM 547 N N . ASP A 1 66 ? 10.391 0.562 5.566 1 84.19 66 ASP A N 1
ATOM 548 C CA . ASP A 1 66 ? 11.477 1.24 6.266 1 84.19 66 ASP A CA 1
ATOM 549 C C . ASP A 1 66 ? 12.062 2.367 5.418 1 84.19 66 ASP A C 1
ATOM 551 O O . ASP A 1 66 ? 12.422 3.424 5.941 1 84.19 66 ASP A O 1
ATOM 555 N N . LEU A 1 67 ? 12.148 2.131 4.129 1 86.12 67 LEU A N 1
ATOM 556 C CA . LEU A 1 67 ? 12.633 3.176 3.234 1 86.12 67 LEU A CA 1
ATOM 557 C C . LEU A 1 67 ? 11.664 4.355 3.195 1 86.12 67 LEU A C 1
ATOM 559 O O . LEU A 1 67 ? 12.094 5.512 3.146 1 86.12 67 LEU A O 1
ATOM 563 N N . LYS A 1 68 ? 10.461 4.051 3.24 1 77.81 68 LYS A N 1
ATOM 564 C CA . LYS A 1 68 ? 9.445 5.102 3.322 1 77.81 68 LYS A CA 1
ATOM 565 C C . LYS A 1 68 ? 9.609 5.914 4.602 1 77.81 68 LYS A C 1
ATOM 567 O O . LYS A 1 68 ? 9.523 7.145 4.578 1 77.81 68 LYS A O 1
ATOM 572 N N . LYS A 1 69 ? 9.812 5.23 5.645 1 77.44 69 LYS A N 1
ATOM 573 C CA . LYS A 1 69 ? 10.008 5.914 6.922 1 77.44 69 LYS A CA 1
ATOM 574 C C . LYS A 1 69 ? 11.227 6.828 6.883 1 77.44 69 LYS A C 1
ATOM 576 O O . LYS A 1 69 ? 11.172 7.969 7.352 1 77.44 69 LYS A O 1
ATOM 581 N N . ALA A 1 70 ? 12.25 6.293 6.324 1 84.06 70 ALA A N 1
ATOM 582 C CA . ALA A 1 70 ? 13.477 7.078 6.215 1 84.06 70 ALA A CA 1
ATOM 583 C C . ALA A 1 70 ? 13.258 8.312 5.34 1 84.06 70 ALA A C 1
ATOM 585 O O . ALA A 1 70 ? 13.875 9.352 5.562 1 84.06 70 ALA A O 1
ATOM 586 N N . SER A 1 71 ? 12.383 8.18 4.348 1 80.38 71 SER A N 1
ATOM 587 C CA . SER A 1 71 ? 12.156 9.258 3.389 1 80.38 71 SER A CA 1
ATOM 588 C C . SER A 1 71 ? 11.531 10.477 4.062 1 80.38 71 SER A C 1
ATOM 590 O O . SER A 1 71 ? 11.578 11.578 3.521 1 80.38 71 SER A O 1
ATOM 592 N N . GLU A 1 72 ? 11.07 10.227 5.207 1 71.31 72 GLU A N 1
ATOM 593 C CA . GLU A 1 72 ? 10.477 11.328 5.969 1 71.31 72 GLU A CA 1
ATOM 594 C C . GLU A 1 72 ? 11.523 12.383 6.324 1 71.31 72 GLU A C 1
ATOM 596 O O . GLU A 1 72 ? 11.195 13.562 6.465 1 71.31 72 GLU A O 1
ATOM 601 N N . TRP A 1 73 ? 12.75 11.992 6.469 1 76.06 73 TRP A N 1
ATOM 602 C CA . TRP A 1 73 ? 13.766 12.906 6.977 1 76.06 73 TRP A CA 1
ATOM 603 C C . TRP A 1 73 ? 14.891 13.086 5.961 1 76.06 73 TRP A C 1
ATOM 605 O O . TRP A 1 73 ? 15.672 14.039 6.055 1 76.06 73 TRP A O 1
ATOM 615 N N . ILE A 1 74 ? 14.984 12.297 4.93 1 81.31 74 ILE A N 1
ATOM 616 C CA . ILE A 1 74 ? 16.188 12.18 4.117 1 81.31 74 ILE A CA 1
ATOM 617 C C . ILE A 1 74 ? 16.375 13.453 3.285 1 81.31 74 ILE A C 1
ATOM 619 O O . ILE A 1 74 ? 17.5 13.891 3.064 1 81.31 74 ILE A O 1
ATOM 623 N N . ASP A 1 75 ? 15.352 14.008 2.854 1 72.56 75 ASP A N 1
ATOM 624 C CA . ASP A 1 75 ? 15.469 15.195 2.006 1 72.56 75 ASP A CA 1
ATOM 625 C C . ASP A 1 75 ? 16.031 16.375 2.791 1 72.56 75 ASP A C 1
ATOM 627 O O . ASP A 1 75 ? 16.859 17.125 2.283 1 72.56 75 ASP A O 1
ATOM 631 N N . GLU A 1 76 ? 15.633 16.406 3.977 1 67.38 76 GLU A N 1
ATOM 632 C CA . GLU A 1 76 ? 15.984 17.562 4.789 1 67.38 76 GLU A CA 1
ATOM 633 C C . GLU A 1 76 ? 17.266 17.328 5.574 1 67.38 76 GLU A C 1
ATOM 635 O O . GLU A 1 76 ? 18.078 18.234 5.746 1 67.38 76 GLU A O 1
ATOM 640 N N . TYR A 1 77 ? 17.469 16.203 6.043 1 77.44 77 TYR A N 1
ATOM 641 C CA . TYR A 1 77 ? 18.547 15.977 7.008 1 77.44 77 TYR A CA 1
ATOM 642 C C . TYR A 1 77 ? 19.547 14.961 6.48 1 77.44 77 TYR A C 1
ATOM 644 O O . TYR A 1 77 ? 20.609 14.758 7.078 1 77.44 77 TYR A O 1
ATOM 652 N N . GLY A 1 78 ? 19.266 14.438 5.367 1 85.19 78 GLY A N 1
ATOM 653 C CA . GLY A 1 78 ? 20.125 13.375 4.855 1 85.19 78 GLY A CA 1
ATOM 654 C C . GLY A 1 78 ? 21.406 13.883 4.227 1 85.19 78 GLY A C 1
ATOM 655 O O . GLY A 1 78 ? 21.406 14.93 3.576 1 85.19 78 GLY A O 1
ATOM 656 N N . THR A 1 79 ? 22.453 13.195 4.465 1 88.62 79 THR A N 1
ATOM 657 C CA . THR A 1 79 ? 23.703 13.445 3.754 1 88.62 79 THR A CA 1
ATOM 658 C C . THR A 1 79 ? 23.625 12.945 2.314 1 88.62 79 THR A C 1
ATOM 660 O O . THR A 1 79 ? 22.719 12.188 1.97 1 88.62 79 THR A O 1
ATOM 663 N N . THR A 1 80 ? 24.562 13.383 1.514 1 88.25 80 THR A N 1
ATOM 664 C CA . THR A 1 80 ? 24.594 12.914 0.132 1 88.25 80 THR A CA 1
ATOM 665 C C . THR A 1 80 ? 24.781 11.398 0.078 1 88.25 80 THR A C 1
ATOM 667 O O . THR A 1 80 ? 24.156 10.719 -0.744 1 88.25 80 THR A O 1
ATOM 670 N N . GLU A 1 81 ? 25.578 10.891 0.924 1 91.25 81 GLU A N 1
ATOM 671 C CA . GLU A 1 81 ? 25.812 9.453 0.994 1 91.25 81 GLU A CA 1
ATOM 672 C C . GLU A 1 81 ? 24.531 8.703 1.335 1 91.25 81 GLU A C 1
ATOM 674 O O . GLU A 1 81 ? 24.234 7.676 0.729 1 91.25 81 GLU A O 1
ATOM 679 N N . GLN A 1 82 ? 23.875 9.281 2.262 1 91.94 82 GLN A N 1
ATOM 680 C CA . GLN A 1 82 ? 22.625 8.656 2.689 1 91.94 82 GLN A CA 1
ATOM 681 C C . GLN A 1 82 ? 21.578 8.695 1.577 1 91.94 82 GLN A C 1
ATOM 683 O O . GLN A 1 82 ? 20.828 7.734 1.394 1 91.94 82 GLN A O 1
ATOM 688 N N . LYS A 1 83 ? 21.578 9.734 0.852 1 90.81 83 LYS A N 1
ATOM 689 C CA . LYS A 1 83 ? 20.656 9.859 -0.273 1 90.81 83 LYS A CA 1
ATOM 690 C C . LYS A 1 83 ? 20.984 8.836 -1.36 1 90.81 83 LYS A C 1
ATOM 692 O O . LYS A 1 83 ? 20.078 8.203 -1.911 1 90.81 83 LYS A O 1
ATOM 697 N N . ILE A 1 84 ? 22.219 8.68 -1.613 1 92 84 ILE A N 1
ATOM 698 C CA . ILE A 1 84 ? 22.641 7.711 -2.617 1 92 84 ILE A CA 1
ATOM 699 C C . ILE A 1 84 ? 22.234 6.305 -2.188 1 92 84 ILE A C 1
ATOM 701 O O . ILE A 1 84 ? 21.672 5.547 -2.977 1 92 84 ILE A O 1
ATOM 705 N N . LYS A 1 85 ? 22.469 5.973 -0.927 1 92.44 85 LYS A N 1
ATOM 706 C CA . LYS A 1 85 ? 22.125 4.66 -0.387 1 92.44 85 LYS A CA 1
ATOM 707 C C . LYS A 1 85 ? 20.625 4.414 -0.443 1 92.44 85 LYS A C 1
ATOM 709 O O . LYS A 1 85 ? 20.188 3.312 -0.774 1 92.44 85 LYS A O 1
ATOM 714 N N . TYR A 1 86 ? 19.969 5.406 -0.137 1 92 86 TYR A N 1
ATOM 715 C CA . TYR A 1 86 ? 18.516 5.324 -0.163 1 92 86 TYR A CA 1
ATOM 716 C C . TYR A 1 86 ? 18.016 5.023 -1.569 1 92 86 TYR A C 1
ATOM 718 O O . TYR A 1 86 ? 17.234 4.082 -1.771 1 92 86 TYR A O 1
ATOM 726 N N . PHE A 1 87 ? 18.438 5.793 -2.545 1 90.5 87 PHE A N 1
ATOM 727 C CA . PHE A 1 87 ? 18 5.613 -3.922 1 90.5 87 PHE A CA 1
ATOM 728 C C . PHE A 1 87 ? 18.391 4.234 -4.445 1 90.5 87 PHE A C 1
ATOM 730 O O . PHE A 1 87 ? 17.594 3.574 -5.117 1 90.5 87 PHE A O 1
ATOM 737 N N . ASN A 1 88 ? 19.5 3.844 -4.102 1 92.69 88 ASN A N 1
ATOM 738 C CA . ASN A 1 88 ? 19.969 2.543 -4.555 1 92.69 88 ASN A CA 1
ATOM 739 C C . ASN A 1 88 ? 19.156 1.403 -3.949 1 92.69 88 ASN A C 1
ATOM 741 O O . ASN A 1 88 ? 18.812 0.442 -4.641 1 92.69 88 ASN A O 1
ATOM 745 N N . SER A 1 89 ? 18.906 1.524 -2.648 1 91.56 89 SER A N 1
ATOM 746 C CA . SER A 1 89 ? 18.125 0.498 -1.966 1 91.56 89 SER A CA 1
ATOM 747 C C . SER A 1 89 ? 16.688 0.455 -2.486 1 91.56 89 SER A C 1
ATOM 749 O O . SER A 1 89 ? 16.125 -0.624 -2.654 1 91.56 89 SER A O 1
ATOM 751 N N . PHE A 1 90 ? 16.203 1.574 -2.75 1 88.81 90 PHE A N 1
ATOM 752 C CA . PHE A 1 90 ? 14.844 1.634 -3.287 1 88.81 90 PHE A CA 1
ATOM 753 C C . PHE A 1 90 ? 14.789 1.037 -4.688 1 88.81 90 PHE A C 1
ATOM 755 O O . PHE A 1 90 ? 13.844 0.328 -5.031 1 88.81 90 PHE A O 1
ATOM 762 N N . ALA A 1 91 ? 15.789 1.354 -5.461 1 89.31 91 ALA A N 1
ATOM 763 C CA . ALA A 1 91 ? 15.898 0.762 -6.793 1 89.31 91 ALA A CA 1
ATOM 764 C C . ALA A 1 91 ? 15.945 -0.761 -6.715 1 89.31 91 ALA A C 1
ATOM 766 O O . ALA A 1 91 ? 15.211 -1.448 -7.426 1 89.31 91 ALA A O 1
ATOM 767 N N . ALA A 1 92 ? 16.734 -1.244 -5.805 1 88.5 92 ALA A N 1
ATOM 768 C CA . ALA A 1 92 ? 16.875 -2.689 -5.641 1 88.5 92 ALA A CA 1
ATOM 769 C C . ALA A 1 92 ? 15.547 -3.328 -5.258 1 88.5 92 ALA A C 1
ATOM 771 O O . ALA A 1 92 ? 15.188 -4.387 -5.777 1 88.5 92 ALA A O 1
ATOM 772 N N . ALA A 1 93 ? 14.867 -2.693 -4.367 1 84.56 93 ALA A N 1
ATOM 773 C CA . ALA A 1 93 ? 13.562 -3.193 -3.943 1 84.56 93 ALA A CA 1
ATOM 774 C C . ALA A 1 93 ? 12.578 -3.219 -5.109 1 84.56 93 ALA A C 1
ATOM 776 O O . ALA A 1 93 ? 11.844 -4.195 -5.293 1 84.56 93 ALA A O 1
ATOM 777 N N . CYS A 1 94 ? 12.602 -2.176 -5.945 1 82.12 94 CYS A N 1
ATOM 778 C CA . CYS A 1 94 ? 11.734 -2.104 -7.117 1 82.12 94 CYS A CA 1
ATOM 779 C C . CYS A 1 94 ? 12.078 -3.203 -8.117 1 82.12 94 CYS A C 1
ATOM 781 O O . CYS A 1 94 ? 11.188 -3.789 -8.734 1 82.12 94 CYS A O 1
ATOM 783 N N . GLY A 1 95 ? 13.367 -3.441 -8.195 1 82.62 95 GLY A N 1
ATOM 784 C CA . GLY A 1 95 ? 13.812 -4.508 -9.078 1 82.62 95 GLY A CA 1
ATOM 785 C C . GLY A 1 95 ? 13.305 -5.875 -8.664 1 82.62 95 GLY A C 1
ATOM 786 O O . GLY A 1 95 ? 12.875 -6.664 -9.508 1 82.62 95 GLY A O 1
ATOM 787 N N . GLU A 1 96 ? 13.359 -6.102 -7.359 1 77.62 96 GLU A N 1
ATOM 788 C CA . GLU A 1 96 ? 12.875 -7.375 -6.832 1 77.62 96 GLU A CA 1
ATOM 789 C C . GLU A 1 96 ? 11.375 -7.547 -7.086 1 77.62 96 GLU A C 1
ATOM 791 O O . GLU A 1 96 ? 10.891 -8.672 -7.23 1 77.62 96 GLU A O 1
ATOM 796 N N . LEU A 1 97 ? 10.727 -6.43 -7.188 1 71.19 97 LEU A N 1
ATOM 797 C CA . LEU A 1 97 ? 9.281 -6.461 -7.387 1 71.19 97 LEU A CA 1
ATOM 798 C C . LEU A 1 97 ? 8.938 -6.465 -8.867 1 71.19 97 LEU A C 1
ATOM 800 O O . LEU A 1 97 ? 7.762 -6.535 -9.234 1 71.19 97 LEU A O 1
ATOM 804 N N . GLY A 1 98 ? 9.953 -6.312 -9.711 1 73.75 98 GLY A N 1
ATOM 805 C CA . GLY A 1 98 ? 9.758 -6.426 -11.148 1 73.75 98 GLY A CA 1
ATOM 806 C C . GLY A 1 98 ? 9.383 -5.109 -11.805 1 73.75 98 GLY A C 1
ATOM 807 O O . GLY A 1 98 ? 8.953 -5.082 -12.961 1 73.75 98 GLY A O 1
ATOM 808 N N . ASN A 1 99 ? 9.406 -4.062 -11.047 1 77.19 99 ASN A N 1
ATOM 809 C CA . ASN A 1 99 ? 9.133 -2.75 -11.625 1 77.19 99 ASN A CA 1
ATOM 810 C C . ASN A 1 99 ? 10.383 -2.154 -12.273 1 77.19 99 ASN A C 1
ATOM 812 O O . ASN A 1 99 ? 11.109 -1.396 -11.633 1 77.19 99 ASN A O 1
ATOM 816 N N . LYS A 1 100 ? 10.547 -2.32 -13.516 1 79.69 100 LYS A N 1
ATOM 817 C CA . LYS A 1 100 ? 11.766 -1.956 -14.227 1 79.69 100 LYS A CA 1
ATOM 818 C C . LYS A 1 100 ? 11.883 -0.442 -14.383 1 79.69 100 LYS A C 1
ATOM 820 O O . LYS A 1 100 ? 12.977 0.113 -14.297 1 79.69 100 LYS A O 1
ATOM 825 N N . ASP A 1 101 ? 10.758 0.165 -14.539 1 79.31 101 ASP A N 1
ATOM 826 C CA . ASP A 1 101 ? 10.781 1.609 -14.75 1 79.31 101 ASP A CA 1
ATOM 827 C C . ASP A 1 101 ? 11.273 2.338 -13.5 1 79.31 101 ASP A C 1
ATOM 829 O O . ASP A 1 101 ? 12.172 3.178 -13.586 1 79.31 101 ASP A O 1
ATOM 833 N N . LYS A 1 102 ? 10.711 1.994 -12.453 1 81.12 102 LYS A N 1
ATOM 834 C CA . LYS A 1 102 ? 11.117 2.643 -11.203 1 81.12 102 LYS A CA 1
ATOM 835 C C . LYS A 1 102 ? 12.523 2.219 -10.797 1 81.12 102 LYS A C 1
ATOM 837 O O . LYS A 1 102 ? 13.266 3.006 -10.211 1 81.12 102 LYS A O 1
ATOM 842 N N . TYR A 1 103 ? 12.844 1.019 -11.062 1 88.5 103 TYR A N 1
ATOM 843 C CA . TYR A 1 103 ? 14.203 0.533 -10.82 1 88.5 103 TYR A CA 1
ATOM 844 C C . TYR A 1 103 ? 15.234 1.431 -11.492 1 88.5 103 TYR A C 1
ATOM 846 O O . TYR A 1 103 ? 16.141 1.938 -10.836 1 88.5 103 TYR A O 1
ATOM 854 N N . LEU A 1 104 ? 14.992 1.693 -12.773 1 87.44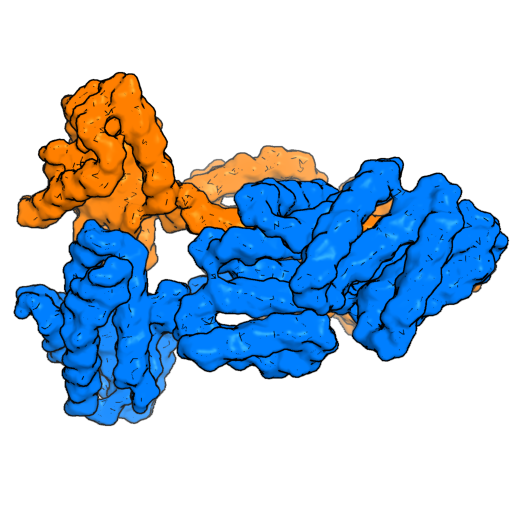 104 LEU A N 1
ATOM 855 C CA . LEU A 1 104 ? 15.938 2.484 -13.555 1 87.44 104 LEU A CA 1
ATOM 856 C C . LEU A 1 104 ? 15.906 3.947 -13.125 1 87.44 104 LEU A C 1
ATOM 858 O O . LEU A 1 104 ? 16.953 4.609 -13.078 1 87.44 104 LEU A O 1
ATOM 862 N N . GLU A 1 105 ? 14.789 4.41 -12.844 1 86 105 GLU A N 1
ATOM 863 C CA . GLU A 1 105 ? 14.641 5.797 -12.406 1 86 105 GLU A CA 1
ATOM 864 C C . GLU A 1 105 ? 15.469 6.078 -11.164 1 86 105 GLU A C 1
ATOM 866 O O . GLU A 1 105 ? 16.281 7.012 -11.141 1 86 105 GLU A O 1
ATOM 871 N N . TYR A 1 106 ? 15.281 5.289 -10.156 1 88.62 106 TYR A N 1
ATOM 872 C CA . TYR A 1 106 ? 15.953 5.527 -8.891 1 88.62 106 TYR A CA 1
ATOM 873 C C . TYR A 1 106 ? 17.438 5.16 -8.977 1 88.62 106 TYR A C 1
ATOM 875 O O . TYR A 1 106 ? 18.281 5.789 -8.328 1 88.62 106 TYR A O 1
ATOM 883 N N . LEU A 1 107 ? 17.719 4.172 -9.766 1 92.31 107 LEU A N 1
ATOM 884 C CA . LEU A 1 107 ? 19.125 3.844 -9.984 1 92.31 107 LEU A CA 1
ATOM 885 C C . LEU A 1 107 ? 19.859 5.008 -10.641 1 92.31 107 LEU A C 1
ATOM 887 O O . LEU A 1 107 ? 21 5.305 -10.289 1 92.31 107 LEU A O 1
ATOM 891 N N . ASN A 1 108 ? 19.234 5.629 -11.539 1 89.31 108 ASN A N 1
ATOM 892 C CA . ASN A 1 108 ? 19.828 6.777 -12.203 1 89.31 108 ASN A CA 1
ATOM 893 C C . ASN A 1 108 ? 20 7.961 -11.25 1 89.31 108 ASN A C 1
ATOM 895 O O . ASN A 1 108 ? 20.984 8.68 -11.32 1 89.31 108 ASN A O 1
ATOM 899 N N . LYS A 1 109 ? 19.031 8.164 -10.438 1 89.12 109 LYS A N 1
ATOM 900 C CA . LYS A 1 109 ? 19.156 9.195 -9.414 1 89.12 109 LYS A CA 1
ATOM 901 C C . LYS A 1 109 ? 20.375 8.938 -8.523 1 89.12 109 LYS A C 1
ATOM 903 O O . LYS A 1 109 ? 21.156 9.852 -8.242 1 89.12 109 LYS A O 1
ATOM 908 N N . ALA A 1 110 ? 20.5 7.723 -8.086 1 92.31 110 ALA A N 1
ATOM 909 C CA . ALA A 1 110 ? 21.641 7.332 -7.25 1 92.31 110 ALA A CA 1
ATOM 910 C C . ALA A 1 110 ? 22.953 7.516 -7.992 1 92.31 110 ALA A C 1
ATOM 912 O O . ALA A 1 110 ? 23.922 8.039 -7.434 1 92.31 110 ALA A O 1
ATOM 913 N N . LYS A 1 111 ? 22.969 7.102 -9.219 1 90.56 111 LYS A N 1
ATOM 914 C CA . LYS A 1 111 ? 24.172 7.184 -10.039 1 90.56 111 LYS A CA 1
ATOM 915 C C . LYS A 1 111 ? 24.625 8.633 -10.211 1 90.56 111 LYS A C 1
ATOM 917 O O . LYS A 1 111 ? 25.797 8.945 -10.031 1 90.56 111 LYS A O 1
ATOM 922 N N . ASN A 1 112 ? 23.719 9.5 -10.531 1 89.06 112 ASN A N 1
ATOM 923 C CA . ASN A 1 112 ? 24.031 10.906 -10.734 1 89.06 112 ASN A CA 1
ATOM 924 C C . ASN A 1 112 ? 24.625 11.539 -9.484 1 89.06 112 ASN A C 1
ATOM 926 O O . ASN A 1 112 ? 25.609 12.273 -9.555 1 89.06 112 ASN A O 1
ATOM 930 N N . LEU A 1 113 ? 24.062 11.219 -8.398 1 89.31 113 LEU A N 1
ATOM 931 C CA . LEU A 1 113 ? 24.547 11.758 -7.133 1 89.31 113 LEU A CA 1
ATOM 932 C C . LEU A 1 113 ? 25.906 11.164 -6.781 1 89.31 113 LEU A C 1
ATOM 934 O O . LEU A 1 113 ? 26.781 11.867 -6.27 1 89.31 113 LEU A O 1
ATOM 938 N N . ALA A 1 114 ? 26.047 9.906 -7.031 1 89.5 114 ALA A N 1
ATOM 939 C CA . ALA A 1 114 ? 27.297 9.219 -6.688 1 89.5 114 ALA A CA 1
ATOM 940 C C . ALA A 1 114 ? 28.453 9.727 -7.535 1 89.5 114 ALA A C 1
ATOM 942 O O . ALA A 1 114 ? 29.578 9.859 -7.043 1 89.5 114 ALA A O 1
ATOM 943 N N . VAL A 1 115 ? 28.156 9.977 -8.75 1 86.44 115 VAL A N 1
ATOM 944 C CA . VAL A 1 115 ? 29.172 10.516 -9.641 1 86.44 115 VAL A CA 1
ATOM 945 C C . VAL A 1 115 ? 29.625 11.891 -9.141 1 86.44 115 VAL A C 1
ATOM 947 O O . VAL A 1 115 ? 30.812 12.18 -9.078 1 86.44 115 VAL A O 1
ATOM 950 N N . GLN A 1 116 ? 28.672 12.648 -8.758 1 86.56 116 GLN A N 1
ATOM 951 C CA . GLN A 1 116 ? 28.969 13.992 -8.258 1 86.56 116 GLN A CA 1
ATOM 952 C C . GLN A 1 116 ? 29.719 13.938 -6.934 1 86.56 116 GLN A C 1
ATOM 954 O O . GLN A 1 116 ? 30.594 14.766 -6.68 1 86.56 116 GLN A O 1
ATOM 959 N N . TYR A 1 117 ? 29.438 12.984 -6.164 1 86.69 117 TYR A N 1
ATOM 960 C CA . TYR A 1 117 ? 30 12.844 -4.824 1 86.69 117 TYR A CA 1
ATOM 961 C C . TYR A 1 117 ? 31.344 12.148 -4.875 1 86.69 117 TYR A C 1
ATOM 963 O O . TYR A 1 117 ? 32.094 12.172 -3.9 1 86.69 117 TYR A O 1
ATOM 971 N N . ASN A 1 118 ? 31.672 11.594 -5.98 1 82.62 118 ASN A N 1
ATOM 972 C CA . ASN A 1 118 ? 32.938 10.922 -6.246 1 82.62 118 ASN A CA 1
ATOM 973 C C . ASN A 1 118 ? 33.219 9.828 -5.223 1 82.62 118 ASN A C 1
ATOM 975 O O . ASN A 1 118 ? 34.312 9.766 -4.656 1 82.62 118 ASN A O 1
ATOM 979 N N . ASP A 1 119 ? 32.281 9.07 -4.871 1 81.44 119 ASP A N 1
ATOM 980 C CA . ASP A 1 119 ? 32.438 7.891 -4.023 1 81.44 119 ASP A CA 1
ATOM 981 C C . ASP A 1 119 ? 32.438 6.609 -4.859 1 81.44 119 ASP A C 1
ATOM 983 O O . ASP A 1 119 ? 31.391 6.148 -5.312 1 81.44 119 ASP A O 1
ATOM 987 N N . LEU A 1 120 ? 33.562 6.066 -4.898 1 79.19 120 LEU A N 1
ATOM 988 C CA . LEU A 1 120 ? 33.75 4.934 -5.797 1 79.19 120 LEU A CA 1
ATOM 989 C C . LEU A 1 120 ? 33.062 3.689 -5.273 1 79.19 120 LEU A C 1
ATOM 991 O O . LEU A 1 120 ? 32.562 2.865 -6.059 1 79.19 120 LEU A O 1
ATOM 995 N N . SER A 1 121 ? 33.062 3.521 -4.008 1 80.81 121 SER A N 1
ATOM 996 C CA . SER A 1 121 ? 32.375 2.363 -3.422 1 80.81 121 SER A CA 1
ATOM 997 C C . SER A 1 121 ? 30.891 2.379 -3.713 1 80.81 121 SER A C 1
ATOM 999 O O . SER A 1 121 ? 30.328 1.363 -4.117 1 80.81 121 SER A O 1
ATOM 1001 N N . LEU A 1 122 ? 30.297 3.469 -3.6 1 85.38 122 LEU A N 1
ATOM 1002 C CA . LEU A 1 122 ? 28.875 3.609 -3.869 1 85.38 122 LEU A CA 1
ATOM 1003 C C . LEU A 1 122 ? 28.578 3.451 -5.359 1 85.38 122 LEU A C 1
ATOM 1005 O O . LEU A 1 122 ? 27.562 2.863 -5.738 1 85.38 122 LEU A O 1
ATOM 1009 N N . LEU A 1 123 ? 29.516 3.945 -6.102 1 86.31 123 LEU A N 1
ATOM 1010 C CA . LEU A 1 123 ? 29.359 3.846 -7.547 1 86.31 123 LEU A CA 1
ATOM 1011 C C . LEU A 1 123 ? 29.406 2.391 -8 1 86.31 123 LEU A C 1
ATOM 1013 O O . LEU A 1 123 ? 28.656 1.98 -8.875 1 86.31 123 LEU A O 1
ATOM 1017 N N . CYS A 1 124 ? 30.266 1.656 -7.414 1 87.19 124 CYS A N 1
ATOM 1018 C CA . CYS A 1 124 ? 30.375 0.244 -7.758 1 87.19 124 CYS A CA 1
ATOM 1019 C C . CYS A 1 124 ? 29.109 -0.512 -7.402 1 87.19 124 CYS A C 1
ATOM 1021 O O . CYS A 1 124 ? 28.672 -1.393 -8.148 1 87.19 124 CYS A O 1
ATOM 1023 N N . ASN A 1 125 ? 28.516 -0.192 -6.273 1 88.38 125 ASN A N 1
ATOM 1024 C CA . ASN A 1 125 ? 27.25 -0.797 -5.895 1 88.38 125 ASN A CA 1
ATOM 1025 C C . ASN A 1 125 ? 26.141 -0.482 -6.91 1 88.38 125 ASN A C 1
ATOM 1027 O O . ASN A 1 125 ? 25.328 -1.346 -7.234 1 88.38 125 ASN A O 1
ATOM 1031 N N . ILE A 1 126 ? 26.156 0.706 -7.352 1 91.38 126 ILE A N 1
ATOM 1032 C CA . ILE A 1 126 ? 25.156 1.148 -8.32 1 91.38 126 ILE A CA 1
ATOM 1033 C C . ILE A 1 126 ? 25.375 0.445 -9.656 1 91.38 126 ILE A C 1
ATOM 1035 O O . ILE A 1 126 ? 24.438 -0.012 -10.289 1 91.38 126 ILE A O 1
ATOM 1039 N N . TYR A 1 127 ? 26.641 0.342 -10.016 1 90.56 127 TYR A N 1
ATOM 1040 C CA . TYR A 1 127 ? 26.984 -0.335 -11.266 1 90.56 127 TYR A CA 1
ATOM 1041 C C . TYR A 1 127 ? 26.625 -1.816 -11.188 1 90.56 127 TYR A C 1
ATOM 1043 O O . TYR A 1 127 ? 26.203 -2.41 -12.188 1 90.56 127 TYR A O 1
ATOM 1051 N N . ASN A 1 128 ? 26.828 -2.342 -10.062 1 91.88 128 ASN A N 1
ATOM 1052 C CA . ASN A 1 128 ? 26.406 -3.725 -9.867 1 91.88 128 ASN A CA 1
ATOM 1053 C C . ASN A 1 128 ? 24.922 -3.9 -10.125 1 91.88 128 ASN A C 1
ATOM 1055 O O . ASN A 1 128 ? 24.5 -4.82 -10.844 1 91.88 128 ASN A O 1
ATOM 1059 N N . ASN A 1 129 ? 24.109 -3.074 -9.578 1 92.31 129 ASN A N 1
ATOM 1060 C CA . ASN A 1 129 ? 22.672 -3.129 -9.797 1 92.31 129 ASN A CA 1
ATOM 1061 C C . ASN A 1 129 ? 22.312 -2.846 -11.25 1 92.31 129 ASN A C 1
ATOM 1063 O O . ASN A 1 129 ? 21.406 -3.473 -11.805 1 92.31 129 ASN A O 1
ATOM 1067 N N . LEU A 1 130 ? 23.031 -1.916 -11.805 1 92.69 130 LEU A N 1
ATOM 1068 C CA . LEU A 1 130 ? 22.797 -1.585 -13.203 1 92.69 130 LEU A CA 1
ATOM 1069 C C . LEU A 1 130 ? 23.109 -2.773 -14.109 1 92.69 130 LEU A C 1
ATOM 1071 O O . LEU A 1 130 ? 22.422 -3.002 -15.102 1 92.69 130 LEU A O 1
ATOM 1075 N N . SER A 1 131 ? 24.109 -3.438 -13.766 1 94.31 131 SER A N 1
ATOM 1076 C CA . SER A 1 131 ? 24.516 -4.605 -14.547 1 94.31 131 SER A CA 1
ATOM 1077 C C . SER A 1 131 ? 23.438 -5.684 -14.523 1 94.31 131 SER A C 1
ATOM 1079 O O . SER A 1 131 ? 23.25 -6.398 -15.508 1 94.31 131 SER A O 1
ATOM 1081 N N . VAL A 1 132 ? 22.797 -5.848 -13.414 1 92.69 132 VAL A N 1
ATOM 1082 C CA . VAL A 1 132 ? 21.703 -6.805 -13.32 1 92.69 132 VAL A CA 1
ATOM 1083 C C . VAL A 1 132 ? 20.625 -6.457 -14.344 1 92.69 132 VAL A C 1
ATOM 1085 O O . VAL A 1 132 ? 20.078 -7.34 -15.016 1 92.69 132 VAL A O 1
ATOM 1088 N N . HIS A 1 133 ? 20.359 -5.23 -14.453 1 90.38 133 HIS A N 1
ATOM 1089 C CA . HIS A 1 133 ? 19.406 -4.762 -15.445 1 90.38 133 HIS A CA 1
ATOM 1090 C C . HIS A 1 133 ? 19.875 -5.102 -16.859 1 90.38 133 HIS A C 1
ATOM 1092 O O . HIS A 1 133 ? 19.094 -5.598 -17.672 1 90.38 133 HIS A O 1
ATOM 1098 N N . TYR A 1 134 ? 21.109 -4.852 -17.125 1 93.19 134 TYR A N 1
ATOM 1099 C CA . TYR A 1 134 ? 21.656 -5.133 -18.438 1 93.19 134 TYR A CA 1
ATOM 1100 C C . TYR A 1 134 ? 21.547 -6.617 -18.766 1 93.19 134 TYR A C 1
ATOM 1102 O O . TYR A 1 134 ? 21.203 -6.984 -19.891 1 93.19 134 TYR A O 1
ATOM 1110 N N . ILE A 1 135 ? 21.812 -7.402 -17.844 1 94.69 135 ILE A N 1
ATOM 1111 C CA . ILE A 1 135 ? 21.703 -8.844 -18.047 1 94.69 135 ILE A CA 1
ATOM 1112 C C . ILE A 1 135 ? 20.266 -9.219 -18.359 1 94.69 135 ILE A C 1
ATOM 1114 O O . ILE A 1 135 ? 20 -9.984 -19.297 1 94.69 135 ILE A O 1
ATOM 1118 N N . ASP A 1 136 ? 19.328 -8.664 -17.688 1 89.19 136 ASP A N 1
ATOM 1119 C CA . ASP A 1 136 ? 17.922 -8.984 -17.797 1 89.19 136 ASP A CA 1
ATOM 1120 C C . ASP A 1 136 ? 17.375 -8.594 -19.172 1 89.19 136 ASP A C 1
ATOM 1122 O O . ASP A 1 136 ? 16.469 -9.242 -19.703 1 89.19 136 ASP A O 1
AT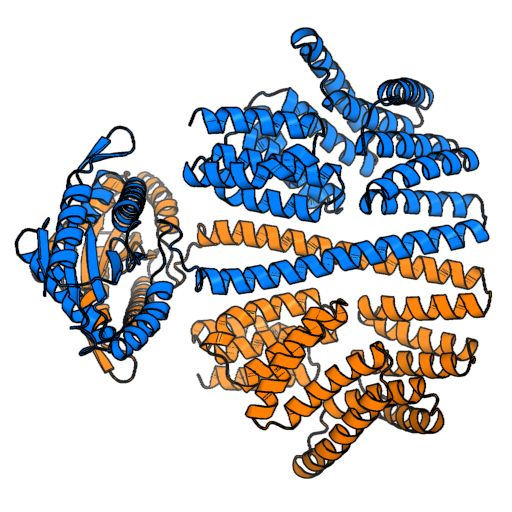OM 1126 N N . ILE A 1 137 ? 17.969 -7.555 -19.766 1 90.56 137 ILE A N 1
ATOM 1127 C CA . ILE A 1 137 ? 17.453 -7.098 -21.047 1 90.56 137 ILE A CA 1
ATOM 1128 C C . ILE A 1 137 ? 18.297 -7.672 -22.188 1 90.56 137 ILE A C 1
ATOM 1130 O O . ILE A 1 137 ? 18.156 -7.258 -23.344 1 90.56 137 ILE A O 1
ATOM 1134 N N . GLY A 1 138 ? 19.25 -8.523 -21.875 1 93.06 138 GLY A N 1
ATOM 1135 C CA . GLY A 1 138 ? 20.016 -9.242 -22.875 1 93.06 138 GLY A CA 1
ATOM 1136 C C . GLY A 1 138 ? 21.281 -8.516 -23.281 1 93.06 138 GLY A C 1
ATOM 1137 O O . GLY A 1 138 ? 21.906 -8.859 -24.297 1 93.06 138 GLY A O 1
ATOM 1138 N N . GLN A 1 139 ? 21.609 -7.492 -22.609 1 95.38 139 GLN A N 1
ATOM 1139 C CA . GLN A 1 139 ? 22.828 -6.75 -22.875 1 95.38 139 GLN A CA 1
ATOM 1140 C C . GLN A 1 139 ? 23.938 -7.172 -21.922 1 95.38 139 GLN A C 1
ATOM 1142 O O . GLN A 1 139 ? 24.531 -6.332 -21.234 1 95.38 139 GLN A O 1
ATOM 1147 N N . SER A 1 140 ? 24.297 -8.414 -22 1 96.69 140 SER A N 1
ATOM 1148 C CA . SER A 1 140 ? 25.234 -9.008 -21.047 1 96.69 140 SER A CA 1
ATOM 1149 C C . SER A 1 140 ? 26.656 -8.523 -21.297 1 96.69 140 SER A C 1
ATOM 1151 O O . SER A 1 140 ? 27.469 -8.469 -20.359 1 96.69 140 SER A O 1
ATOM 1153 N N . GLU A 1 141 ? 26.969 -8.148 -22.484 1 97 141 GLU A N 1
ATOM 1154 C CA . GLU A 1 141 ? 28.281 -7.605 -22.781 1 97 141 GLU A CA 1
ATOM 1155 C C . GLU A 1 141 ? 28.531 -6.301 -22.031 1 97 141 GLU A C 1
ATOM 1157 O O . GLU A 1 141 ? 29.609 -6.098 -21.453 1 97 141 GLU A O 1
ATOM 1162 N N . GLU A 1 142 ? 27.531 -5.465 -22.062 1 96.06 142 GLU A N 1
ATOM 1163 C CA . GLU A 1 142 ? 27.625 -4.211 -21.312 1 96.06 142 GLU A CA 1
ATOM 1164 C C . GLU A 1 142 ? 27.781 -4.465 -19.812 1 96.06 142 GLU A C 1
ATOM 1166 O O . GLU A 1 142 ? 28.531 -3.76 -19.141 1 96.06 142 GLU A O 1
ATOM 1171 N N . ALA A 1 143 ? 27.094 -5.473 -19.375 1 97.06 143 ALA A N 1
ATOM 1172 C CA . ALA A 1 143 ? 27.188 -5.84 -17.953 1 97.06 143 ALA A CA 1
ATOM 1173 C C . ALA A 1 143 ? 28.609 -6.273 -17.594 1 97.06 143 ALA A C 1
ATOM 1175 O O . ALA A 1 143 ? 29.156 -5.855 -16.578 1 97.06 143 ALA A O 1
ATOM 1176 N N . VAL A 1 144 ? 29.188 -7.078 -18.438 1 97.12 144 VAL A N 1
ATOM 1177 C CA . VAL A 1 144 ? 30.531 -7.578 -18.203 1 97.12 144 VAL A CA 1
ATOM 1178 C C . VAL A 1 144 ? 31.516 -6.41 -18.156 1 97.12 144 VAL A C 1
ATOM 1180 O O . VAL A 1 144 ? 32.406 -6.359 -17.297 1 97.12 144 VAL A O 1
ATOM 1183 N N . GLU A 1 145 ? 31.375 -5.508 -19.047 1 96.19 145 GLU A N 1
ATOM 1184 C CA . GLU A 1 145 ? 32.25 -4.34 -19.094 1 96.19 145 GLU A CA 1
ATOM 1185 C C . GLU A 1 145 ? 32.156 -3.535 -17.797 1 96.19 145 GLU A C 1
ATOM 1187 O O . GLU A 1 145 ? 33.188 -3.168 -17.219 1 96.19 145 GLU A O 1
ATOM 1192 N N . LEU A 1 146 ? 30.984 -3.297 -17.438 1 93.94 146 LEU A N 1
ATOM 1193 C CA . LEU A 1 146 ? 30.766 -2.488 -16.25 1 93.94 146 LEU A CA 1
ATOM 1194 C C . LEU A 1 146 ? 31.266 -3.201 -15 1 93.94 146 LEU A C 1
ATOM 1196 O O . LEU A 1 146 ? 31.922 -2.59 -14.148 1 93.94 146 LEU A O 1
ATOM 1200 N N . LEU A 1 147 ? 31 -4.441 -14.867 1 94.75 147 LEU A N 1
ATOM 1201 C CA . LEU A 1 147 ? 31.359 -5.223 -13.688 1 94.75 147 LEU A CA 1
ATOM 1202 C C . LEU A 1 147 ? 32.875 -5.414 -13.625 1 94.75 147 LEU A C 1
ATOM 1204 O O . LEU A 1 147 ? 33.469 -5.414 -12.531 1 94.75 147 LEU A O 1
ATOM 1208 N N . THR A 1 148 ? 33.438 -5.609 -14.75 1 92.94 148 THR A N 1
ATOM 1209 C CA . THR A 1 148 ? 34.875 -5.734 -14.781 1 92.94 148 THR A CA 1
ATOM 1210 C C . THR A 1 148 ? 35.562 -4.434 -14.344 1 92.94 148 THR A C 1
ATOM 1212 O O . THR A 1 148 ? 36.562 -4.453 -13.617 1 92.94 148 THR A O 1
ATOM 1215 N N . LYS A 1 149 ? 35 -3.355 -14.773 1 89.31 149 LYS A N 1
ATOM 1216 C CA . LYS A 1 149 ? 35.5 -2.053 -14.336 1 89.31 149 LYS A CA 1
ATOM 1217 C C . LYS A 1 149 ? 35.375 -1.905 -12.82 1 89.31 149 LYS A C 1
ATOM 1219 O O . LYS A 1 149 ? 36.281 -1.407 -12.164 1 89.31 149 LYS A O 1
ATOM 1224 N N . CYS A 1 150 ? 34.312 -2.344 -12.32 1 87.88 150 CYS A N 1
ATOM 1225 C CA . CYS A 1 150 ? 34.094 -2.281 -10.875 1 87.88 150 CYS A CA 1
ATOM 1226 C C . CYS A 1 150 ? 35.094 -3.145 -10.133 1 87.88 150 CYS A C 1
ATOM 1228 O O . CYS A 1 150 ? 35.625 -2.738 -9.094 1 87.88 150 CYS A O 1
ATOM 1230 N N . LEU A 1 151 ? 35.344 -4.293 -10.602 1 85.75 151 LEU A N 1
ATOM 1231 C CA . LEU A 1 151 ? 36.312 -5.203 -9.969 1 85.75 151 LEU A CA 1
ATOM 1232 C C . LEU A 1 151 ? 37.719 -4.594 -9.945 1 85.75 151 LEU A C 1
ATOM 1234 O O . LEU A 1 151 ? 38.438 -4.75 -8.961 1 85.75 151 LEU A O 1
ATOM 1238 N N . GLN A 1 152 ? 38 -3.922 -10.984 1 83.44 152 GLN A N 1
ATOM 1239 C CA . GLN A 1 152 ? 39.312 -3.275 -11.062 1 83.44 152 GLN A CA 1
ATOM 1240 C C . GLN A 1 152 ? 39.438 -2.123 -10.07 1 83.44 152 GLN A C 1
ATOM 1242 O O . GLN A 1 152 ? 40.438 -1.976 -9.391 1 83.44 152 GLN A O 1
ATOM 1247 N N . LEU A 1 153 ? 38.375 -1.387 -10.008 1 77.38 153 LEU A N 1
ATOM 1248 C CA . LEU A 1 153 ? 38.344 -0.246 -9.094 1 77.38 153 LEU A CA 1
ATOM 1249 C C . LEU A 1 153 ? 38.344 -0.708 -7.645 1 77.38 153 LEU A C 1
ATOM 1251 O O . LEU A 1 153 ? 39 -0.088 -6.797 1 77.38 153 LEU A O 1
ATOM 1255 N N . SER A 1 154 ? 37.625 -1.707 -7.402 1 73.75 154 SER A N 1
ATOM 1256 C CA . SER A 1 154 ? 37.5 -2.23 -6.043 1 73.75 154 SER A CA 1
ATOM 1257 C C . SER A 1 154 ? 38.844 -2.809 -5.57 1 73.75 154 SER A C 1
ATOM 1259 O O . SER A 1 154 ? 39.188 -2.689 -4.395 1 73.75 154 SER A O 1
ATOM 1261 N N . LYS A 1 155 ? 39.469 -3.523 -6.391 1 70.88 155 LYS A N 1
ATOM 1262 C CA . LYS A 1 155 ? 40.781 -4.086 -6.051 1 70.88 155 LYS A CA 1
ATOM 1263 C C . LYS A 1 155 ? 41.75 -2.996 -5.574 1 70.88 155 LYS A C 1
ATOM 1265 O O . LYS A 1 155 ? 42.5 -3.195 -4.617 1 70.88 155 LYS A O 1
ATOM 1270 N N . GLN A 1 156 ? 41.625 -1.984 -6.184 1 66.75 156 GLN A N 1
ATOM 1271 C CA . GLN A 1 156 ? 42.5 -0.875 -5.809 1 66.75 156 GLN A CA 1
ATOM 1272 C C . GLN A 1 156 ? 42.156 -0.348 -4.418 1 66.75 156 GLN A C 1
ATOM 1274 O O . GLN A 1 156 ? 43.031 -0.065 -3.617 1 66.75 156 GLN A O 1
ATOM 1279 N N . PHE A 1 157 ? 40.844 -0.365 -4.164 1 62.78 157 PHE A N 1
ATOM 1280 C CA . PHE A 1 157 ? 40.375 0.145 -2.877 1 62.78 157 PHE A CA 1
ATOM 1281 C C . PHE A 1 157 ? 40.625 -0.872 -1.77 1 62.78 157 PHE A C 1
ATOM 1283 O O . PHE A 1 157 ? 40.969 -0.499 -0.642 1 62.78 157 PHE A O 1
ATOM 1290 N N . TYR A 1 158 ? 40.406 -2.062 -2.039 1 59.94 158 TYR A N 1
ATOM 1291 C CA . TYR A 1 158 ? 40.625 -3.148 -1.086 1 59.94 158 TYR A CA 1
ATOM 1292 C C . TYR A 1 158 ? 42.062 -3.244 -0.667 1 59.94 158 TYR A C 1
ATOM 1294 O O . TYR A 1 158 ? 42.375 -3.455 0.51 1 59.94 158 TYR A O 1
ATOM 1302 N N . GLU A 1 159 ? 42.875 -3.346 -1.613 1 58.34 159 GLU A N 1
ATOM 1303 C CA . GLU A 1 159 ? 44.312 -3.398 -1.296 1 58.34 159 GLU A CA 1
ATOM 1304 C C . GLU A 1 159 ? 44.719 -2.223 -0.415 1 58.34 159 GLU A C 1
ATOM 1306 O O . GLU A 1 159 ? 45.594 -2.363 0.45 1 58.34 159 GLU A O 1
ATOM 1311 N N . GLU A 1 160 ? 44 -1.243 -0.508 1 53.59 160 GLU A N 1
ATOM 1312 C CA . GLU A 1 160 ? 44.375 -0.06 0.267 1 53.59 160 GLU A CA 1
ATOM 1313 C C . GLU A 1 160 ? 43.719 -0.079 1.643 1 53.59 160 GLU A C 1
ATOM 1315 O O . GLU A 1 160 ? 44.312 0.338 2.633 1 53.59 160 GLU A O 1
ATOM 1320 N N . ARG A 1 161 ? 42.438 -0.554 1.644 1 53.44 161 ARG A N 1
ATOM 1321 C CA . ARG A 1 161 ? 41.719 -0.329 2.895 1 53.44 161 ARG A CA 1
ATOM 1322 C C . ARG A 1 161 ? 41.469 -1.644 3.625 1 53.44 161 ARG A C 1
ATOM 1324 O O . ARG A 1 161 ? 41.094 -1.646 4.797 1 53.44 161 ARG A O 1
ATOM 1331 N N . GLY A 1 162 ? 41.969 -2.736 3.174 1 50.62 162 GLY A N 1
ATOM 1332 C CA . GLY A 1 162 ? 41.844 -4.023 3.84 1 50.62 162 GLY A CA 1
ATOM 1333 C C . GLY A 1 162 ? 40.406 -4.527 3.891 1 50.62 162 GLY A C 1
ATOM 1334 O O . GLY A 1 162 ? 40.094 -5.469 4.625 1 50.62 162 GLY A O 1
ATOM 1335 N N . PHE A 1 163 ? 39.406 -3.85 3.51 1 48.41 163 PHE A N 1
ATOM 1336 C CA . PHE A 1 163 ? 38.031 -4.258 3.793 1 48.41 163 PHE A CA 1
ATOM 1337 C C . PHE A 1 163 ? 37.594 -5.355 2.836 1 48.41 163 PHE A C 1
ATOM 1339 O O . PHE A 1 163 ? 37.875 -5.289 1.635 1 48.41 163 PHE A O 1
ATOM 1346 N N . ASP A 1 164 ? 37.5 -6.543 3.338 1 48.72 164 ASP A N 1
ATOM 1347 C CA . ASP A 1 164 ? 36.844 -7.664 2.682 1 48.72 164 ASP A CA 1
ATOM 1348 C C . ASP A 1 164 ? 35.469 -7.262 2.158 1 48.72 164 ASP A C 1
ATOM 1350 O O . ASP A 1 164 ? 34.531 -7.164 2.93 1 48.72 164 ASP A O 1
ATOM 1354 N N . ILE A 1 165 ? 35.312 -6.375 1.312 1 50.75 165 ILE A N 1
ATOM 1355 C CA . ILE A 1 165 ? 34.031 -5.746 1.031 1 50.75 165 ILE A CA 1
ATOM 1356 C C . ILE A 1 165 ? 33.094 -6.762 0.399 1 50.75 165 ILE A C 1
ATOM 1358 O O . ILE A 1 165 ? 33.406 -7.336 -0.649 1 50.75 165 ILE A O 1
ATOM 1362 N N . PRO A 1 166 ? 32.125 -7.258 1.087 1 54.06 166 PRO A N 1
ATOM 1363 C CA . PRO A 1 166 ? 30.953 -8.008 0.579 1 54.06 166 PRO A CA 1
ATOM 1364 C C . PRO A 1 166 ? 30.547 -7.566 -0.822 1 54.06 166 PRO A C 1
ATOM 1366 O O . PRO A 1 166 ? 30.047 -8.375 -1.605 1 54.06 166 PRO A O 1
ATOM 1369 N N . ALA A 1 167 ? 30.781 -6.297 -1.083 1 57.53 167 ALA A N 1
ATOM 1370 C CA . ALA A 1 167 ? 30.375 -5.793 -2.391 1 57.53 167 ALA A CA 1
ATOM 1371 C C . ALA A 1 167 ? 31.062 -6.551 -3.516 1 57.53 167 ALA A C 1
ATOM 1373 O O . ALA A 1 167 ? 30.484 -6.766 -4.582 1 57.53 167 ALA A O 1
ATOM 1374 N N . TYR A 1 168 ? 32.156 -7.27 -3.117 1 73.62 168 TYR A N 1
ATOM 1375 C CA . TYR A 1 168 ? 32.938 -7.98 -4.109 1 73.62 168 TYR A CA 1
ATOM 1376 C C . TYR A 1 168 ? 32.312 -9.312 -4.469 1 73.62 168 TYR A C 1
ATOM 1378 O O . TYR A 1 168 ? 32.438 -9.797 -5.594 1 73.62 168 TYR A O 1
ATOM 1386 N N . LEU A 1 169 ? 31.609 -9.648 -3.59 1 82.31 169 LEU A N 1
ATOM 1387 C CA . LEU A 1 169 ? 30.969 -10.945 -3.824 1 82.31 169 LEU A CA 1
ATOM 1388 C C . LEU A 1 169 ? 29.844 -10.82 -4.848 1 82.31 169 LEU A C 1
ATOM 1390 O O . LEU A 1 169 ? 29.766 -11.625 -5.777 1 82.31 169 LEU A O 1
ATOM 1394 N N . HIS A 1 170 ? 29.109 -9.805 -4.809 1 87.75 170 HIS A N 1
ATOM 1395 C CA . HIS A 1 170 ? 27.953 -9.609 -5.691 1 87.75 170 HIS A CA 1
ATOM 1396 C C . HIS A 1 170 ? 28.406 -9.281 -7.113 1 87.75 170 HIS A C 1
ATOM 1398 O O . HIS A 1 170 ? 27.75 -9.664 -8.078 1 87.75 170 HIS A O 1
ATOM 1404 N N . ILE A 1 171 ? 29.516 -8.57 -7.145 1 90.31 171 ILE A N 1
ATOM 1405 C CA . ILE A 1 171 ? 30.047 -8.234 -8.461 1 90.31 171 ILE A CA 1
ATOM 1406 C C . ILE A 1 171 ? 30.469 -9.508 -9.188 1 90.31 171 ILE A C 1
ATOM 1408 O O . ILE A 1 171 ? 30.156 -9.695 -10.359 1 90.31 171 ILE A O 1
ATOM 1412 N N . ARG A 1 172 ? 31.141 -10.359 -8.453 1 91.31 172 ARG A N 1
ATOM 1413 C CA . ARG A 1 172 ? 31.594 -11.617 -9.039 1 91.31 172 ARG A CA 1
ATOM 1414 C C . ARG A 1 172 ? 30.406 -12.516 -9.375 1 91.31 172 ARG A C 1
ATOM 1416 O O . ARG A 1 172 ? 30.438 -13.242 -10.375 1 91.31 172 ARG A O 1
ATOM 1423 N N . LEU A 1 173 ? 29.422 -12.492 -8.562 1 94.44 173 LEU A N 1
ATOM 1424 C CA . LEU A 1 173 ? 28.203 -13.258 -8.812 1 94.44 173 LEU A CA 1
ATOM 1425 C C . LEU A 1 173 ? 27.562 -12.836 -10.125 1 94.44 173 LEU A C 1
ATOM 1427 O O . LEU A 1 173 ? 27.266 -13.68 -10.977 1 94.44 173 LEU A O 1
ATOM 1431 N N . ASN A 1 174 ? 27.375 -11.586 -10.258 1 95.19 174 ASN A N 1
ATOM 1432 C CA . ASN A 1 174 ? 26.703 -11.07 -11.453 1 95.19 174 ASN A CA 1
ATOM 1433 C C . ASN A 1 174 ? 27.578 -11.227 -12.695 1 95.19 174 ASN A C 1
ATOM 1435 O O . ASN A 1 174 ? 27.078 -11.43 -13.797 1 95.19 174 ASN A O 1
ATOM 1439 N N . LEU A 1 175 ? 28.875 -11.109 -12.453 1 95.94 175 LEU A N 1
ATOM 1440 C CA . LEU A 1 175 ? 29.797 -11.352 -13.555 1 95.94 175 LEU A CA 1
ATOM 1441 C C . LEU A 1 175 ? 29.703 -12.789 -14.039 1 95.94 175 LEU A C 1
ATOM 1443 O O . LEU A 1 175 ? 29.703 -13.047 -15.25 1 95.94 175 LEU A O 1
ATOM 1447 N N . ALA A 1 176 ? 29.625 -13.742 -13.141 1 97.25 176 ALA A N 1
ATOM 1448 C CA . ALA A 1 176 ? 29.453 -15.148 -13.5 1 97.25 176 ALA A CA 1
ATOM 1449 C C . ALA A 1 176 ? 28.172 -15.359 -14.289 1 97.25 176 ALA A C 1
ATOM 1451 O O . ALA A 1 176 ? 28.156 -16.078 -15.289 1 97.25 176 ALA A O 1
ATOM 1452 N N . LYS A 1 177 ? 27.109 -14.773 -13.828 1 97.31 177 LYS A N 1
ATOM 1453 C CA . LYS A 1 177 ? 25.828 -14.859 -14.516 1 97.31 177 LYS A CA 1
ATOM 1454 C C . LYS A 1 177 ? 25.922 -14.281 -15.93 1 97.31 177 LYS A C 1
ATOM 1456 O O . LYS A 1 177 ? 25.422 -14.875 -16.875 1 97.31 177 LYS A O 1
ATOM 1461 N N . ALA A 1 178 ? 26.594 -13.133 -16.047 1 97.81 178 ALA A N 1
ATOM 1462 C CA . ALA A 1 178 ? 26.734 -12.477 -17.344 1 97.81 178 ALA A CA 1
ATOM 1463 C C . ALA A 1 178 ? 27.531 -13.344 -18.297 1 97.81 178 ALA A C 1
ATOM 1465 O O . ALA A 1 178 ? 27.156 -13.5 -19.469 1 97.81 178 ALA A O 1
ATOM 1466 N N . TYR A 1 179 ? 28.609 -13.898 -17.828 1 98.12 179 TYR A N 1
ATOM 1467 C CA . TYR A 1 179 ? 29.406 -14.789 -18.656 1 98.12 179 TYR A CA 1
ATOM 1468 C C . TYR A 1 179 ? 28.609 -16.016 -19.078 1 98.12 179 TYR A C 1
ATOM 1470 O O . TYR A 1 179 ? 28.766 -16.516 -20.203 1 98.12 179 TYR A O 1
ATOM 1478 N N . THR A 1 180 ? 27.797 -16.5 -18.188 1 98.06 180 THR A N 1
ATOM 1479 C CA . THR A 1 180 ? 26.938 -17.641 -18.5 1 98.06 180 THR A CA 1
ATOM 1480 C C . THR A 1 180 ? 25.984 -17.281 -19.656 1 98.06 180 THR A C 1
ATOM 1482 O O . THR A 1 180 ? 25.828 -18.062 -20.594 1 98.06 180 THR A O 1
ATOM 1485 N N . GLU A 1 181 ? 25.422 -16.109 -19.609 1 97.12 181 GLU A N 1
ATOM 1486 C CA . GLU A 1 181 ? 24.5 -15.633 -20.656 1 97.12 181 GLU A CA 1
ATOM 1487 C C . GLU A 1 181 ? 25.219 -15.484 -22 1 97.12 181 GLU A C 1
ATOM 1489 O O . GLU A 1 181 ? 24.625 -15.711 -23.047 1 97.12 181 GLU A O 1
ATOM 1494 N N . LEU A 1 182 ? 26.453 -15.18 -21.922 1 97.31 182 LEU A N 1
ATOM 1495 C CA . LEU A 1 182 ? 27.266 -14.992 -23.125 1 97.31 182 LEU A CA 1
ATOM 1496 C C . LEU A 1 182 ? 27.875 -16.312 -23.594 1 97.31 182 LEU A C 1
ATOM 1498 O O . LEU A 1 182 ? 28.641 -16.344 -24.547 1 97.31 182 LEU A O 1
ATOM 1502 N N . GLN A 1 183 ? 27.625 -17.375 -22.875 1 97.44 183 GLN A N 1
ATOM 1503 C CA . GLN A 1 183 ? 28.094 -18.719 -23.141 1 97.44 183 GLN A CA 1
ATOM 1504 C C . GLN A 1 183 ? 29.609 -18.812 -23.047 1 97.44 183 GLN A C 1
ATOM 1506 O O . GLN A 1 183 ? 30.25 -19.531 -23.828 1 97.44 183 GLN A O 1
ATOM 1511 N N . GLN A 1 184 ? 30.141 -17.922 -22.312 1 97.75 184 GLN A N 1
ATOM 1512 C CA . GLN A 1 184 ? 31.547 -18.047 -21.922 1 97.75 184 GLN A CA 1
ATOM 1513 C C . GLN A 1 184 ? 31.688 -18.875 -20.641 1 97.75 184 GLN A C 1
ATOM 1515 O O . GLN A 1 184 ? 32.094 -18.344 -19.609 1 97.75 184 GLN A O 1
ATOM 1520 N N . PHE A 1 185 ? 31.516 -20.141 -20.75 1 98.06 185 PHE A N 1
ATOM 1521 C CA . PHE A 1 185 ? 31.266 -21.047 -19.641 1 98.06 185 PHE A CA 1
ATOM 1522 C C . PHE A 1 185 ? 32.531 -21.25 -18.812 1 98.06 185 PHE A C 1
ATOM 1524 O O . PHE A 1 185 ? 32.469 -21.406 -17.594 1 98.06 185 PHE A O 1
ATOM 1531 N N . ASP A 1 186 ? 33.656 -21.172 -19.422 1 97.75 186 ASP A N 1
ATOM 1532 C CA . ASP A 1 186 ? 34.906 -21.359 -18.688 1 97.75 186 ASP A CA 1
ATOM 1533 C C . ASP A 1 186 ? 35.156 -20.203 -17.734 1 97.75 186 ASP A C 1
ATOM 1535 O O . ASP A 1 186 ? 35.562 -20.422 -16.578 1 97.75 186 ASP A O 1
ATOM 1539 N N . LYS A 1 187 ? 34.969 -19.016 -18.234 1 97.38 187 LYS A N 1
ATOM 1540 C CA . LYS A 1 187 ? 35.156 -17.844 -17.391 1 97.38 187 LYS A CA 1
ATOM 1541 C C . LYS A 1 187 ? 34.188 -17.859 -16.234 1 97.38 187 LYS A C 1
ATOM 1543 O O . LYS A 1 187 ? 34.531 -17.516 -15.102 1 97.38 187 LYS A O 1
ATOM 1548 N N . ALA A 1 188 ? 32.969 -18.234 -16.547 1 98.06 188 ALA A N 1
ATOM 1549 C CA . ALA A 1 188 ? 31.953 -18.328 -15.5 1 98.06 188 ALA A CA 1
ATOM 1550 C C . ALA A 1 188 ? 32.344 -19.375 -14.461 1 98.06 188 ALA A C 1
ATOM 1552 O O . ALA A 1 188 ? 32.188 -19.156 -13.258 1 98.06 188 ALA A O 1
ATOM 1553 N N . GLU A 1 189 ? 32.844 -20.469 -14.891 1 97.69 189 GLU A N 1
ATOM 1554 C CA . GLU A 1 189 ? 33.219 -21.562 -14 1 97.69 189 GLU A CA 1
ATOM 1555 C C . GLU A 1 189 ? 34.281 -21.141 -13.008 1 97.69 189 GLU A C 1
ATOM 1557 O O . GLU A 1 189 ? 34.219 -21.5 -11.828 1 97.69 189 GLU A O 1
ATOM 1562 N N . GLU A 1 190 ? 35.25 -20.422 -13.516 1 96.75 190 GLU A N 1
ATOM 1563 C CA . GLU A 1 190 ? 36.312 -19.906 -12.641 1 96.75 190 GLU A CA 1
ATOM 1564 C C . GLU A 1 190 ? 35.719 -19.047 -11.523 1 96.75 190 GLU A C 1
ATOM 1566 O O . GLU A 1 190 ? 36.156 -19.141 -10.375 1 96.75 190 GLU A O 1
ATOM 1571 N N . LEU A 1 191 ? 34.844 -18.281 -11.93 1 95.75 191 LEU A N 1
ATOM 1572 C CA . LEU A 1 191 ? 34.188 -17.422 -10.945 1 95.75 191 LEU A CA 1
ATOM 1573 C C . LEU A 1 191 ? 33.375 -18.234 -9.953 1 95.75 191 LEU A C 1
ATOM 1575 O O . LEU A 1 191 ? 33.406 -17.969 -8.75 1 95.75 191 LEU A O 1
ATOM 1579 N N . PHE A 1 192 ? 32.625 -19.234 -10.391 1 96.62 192 PHE A N 1
ATOM 1580 C CA . PHE A 1 192 ? 31.844 -20.078 -9.508 1 96.62 192 PHE A CA 1
ATOM 1581 C C . PHE A 1 192 ? 32.75 -20.828 -8.523 1 96.62 192 PHE A C 1
ATOM 1583 O O . PHE A 1 192 ? 32.406 -20.969 -7.352 1 96.62 192 PHE A O 1
ATOM 1590 N N . ASP A 1 193 ? 33.875 -21.297 -8.992 1 95.38 193 ASP A N 1
ATOM 1591 C CA . ASP A 1 193 ? 34.812 -21.953 -8.102 1 95.38 193 ASP A CA 1
ATOM 1592 C C . ASP A 1 193 ? 35.219 -21.047 -6.949 1 95.38 193 ASP A C 1
ATOM 1594 O O . ASP A 1 193 ? 35.25 -21.469 -5.793 1 95.38 193 ASP A O 1
ATOM 1598 N N . PHE A 1 194 ? 35.531 -19.859 -7.352 1 91.75 194 PHE A N 1
ATOM 1599 C CA . PHE A 1 194 ? 35.875 -18.859 -6.348 1 91.75 194 PHE A CA 1
ATOM 1600 C C . PHE A 1 194 ? 34.719 -18.641 -5.383 1 91.75 194 PHE A C 1
ATOM 1602 O O . PHE A 1 194 ? 34.938 -18.609 -4.164 1 91.75 194 PHE A O 1
ATOM 1609 N N . LEU A 1 195 ? 33.562 -18.438 -5.91 1 93.38 195 LEU A N 1
ATOM 1610 C CA . LEU A 1 195 ? 32.406 -18.109 -5.117 1 93.38 195 LEU A CA 1
ATOM 1611 C C . LEU A 1 195 ? 32.062 -19.234 -4.148 1 93.38 195 LEU A C 1
ATOM 1613 O O . LEU A 1 195 ? 31.781 -18.984 -2.973 1 93.38 195 LEU A O 1
ATOM 1617 N N . PHE A 1 196 ? 32.062 -20.453 -4.559 1 93.75 196 PHE A N 1
ATOM 1618 C CA . PHE A 1 196 ? 31.766 -21.594 -3.705 1 93.75 196 PHE A CA 1
ATOM 1619 C C . PHE A 1 196 ? 32.812 -21.719 -2.592 1 93.75 196 PHE A C 1
ATOM 1621 O O . PHE A 1 196 ? 32.469 -22.031 -1.447 1 93.75 196 PHE A O 1
ATOM 1628 N N . SER A 1 197 ? 34.031 -21.516 -2.93 1 90.94 197 SER A N 1
ATOM 1629 C CA . SER A 1 197 ? 35.094 -21.547 -1.925 1 90.94 197 SER A CA 1
ATOM 1630 C C . SER A 1 197 ? 34.906 -20.453 -0.883 1 90.94 197 SER A C 1
ATOM 1632 O O . SER A 1 197 ? 35.219 -20.656 0.298 1 90.94 197 SER A O 1
ATOM 1634 N N . TYR A 1 198 ? 34.5 -19.328 -1.38 1 86.19 198 TYR A N 1
ATOM 1635 C CA . TYR A 1 198 ? 34.312 -18.172 -0.499 1 86.19 198 TYR A CA 1
ATOM 1636 C C . TYR A 1 198 ? 33.188 -18.406 0.484 1 86.19 198 TYR A C 1
ATOM 1638 O O . TYR A 1 198 ? 33.281 -18.062 1.662 1 86.19 198 TYR A O 1
ATOM 1646 N N . ILE A 1 199 ? 32.031 -18.891 0.021 1 87.94 199 ILE A N 1
ATOM 1647 C CA . ILE A 1 199 ? 30.844 -18.984 0.86 1 87.94 199 ILE A CA 1
ATOM 1648 C C . ILE A 1 199 ? 30.953 -20.203 1.778 1 87.94 199 ILE A C 1
ATOM 1650 O O . ILE A 1 199 ? 30.203 -20.328 2.744 1 87.94 199 ILE A O 1
ATOM 1654 N N . GLU A 1 200 ? 31.812 -21.078 1.448 1 86.25 200 GLU A N 1
ATOM 1655 C CA . GLU A 1 200 ? 31.969 -22.297 2.248 1 86.25 200 GLU A CA 1
ATOM 1656 C C . GLU A 1 200 ? 32.281 -21.953 3.703 1 86.25 200 GLU A C 1
ATOM 1658 O O . GLU A 1 200 ? 33.219 -21.203 3.984 1 86.25 200 GLU A O 1
ATOM 1663 N N . GLY A 1 201 ? 31.484 -22.438 4.609 1 77.81 201 GLY A N 1
ATOM 1664 C CA . GLY A 1 201 ? 31.703 -22.266 6.035 1 77.81 201 GLY A CA 1
ATOM 1665 C C . GLY A 1 201 ? 31.172 -20.938 6.555 1 77.81 201 GLY A C 1
ATOM 1666 O O . GLY A 1 201 ? 31.172 -20.688 7.762 1 77.81 201 GLY A O 1
ATOM 1667 N N . LYS A 1 202 ? 30.797 -20.047 5.613 1 77.12 202 LYS A N 1
ATOM 1668 C CA . LYS A 1 202 ? 30.266 -18.75 6.047 1 77.12 202 LYS A CA 1
ATOM 1669 C C . LYS A 1 202 ? 28.75 -18.75 6.074 1 77.12 202 LYS A C 1
ATOM 1671 O O . LYS A 1 202 ? 28.109 -19.5 5.332 1 77.12 202 LYS A O 1
ATOM 1676 N N . LYS A 1 203 ? 28.219 -18.156 7.039 1 75.75 203 LYS A N 1
ATOM 1677 C CA . LYS A 1 203 ? 26.766 -18.047 7.137 1 75.75 203 LYS A CA 1
ATOM 1678 C C . LYS A 1 203 ? 26.25 -16.859 6.348 1 75.75 203 LYS A C 1
ATOM 1680 O O . LYS A 1 203 ? 26 -15.789 6.918 1 75.75 203 LYS A O 1
ATOM 1685 N N . MET A 1 204 ? 26.203 -17.031 4.984 1 78.38 204 MET A N 1
ATOM 1686 C CA . MET A 1 204 ? 25.656 -15.969 4.148 1 78.38 204 MET A CA 1
ATOM 1687 C C . MET A 1 204 ? 24.344 -16.422 3.502 1 78.38 204 MET A C 1
ATOM 1689 O O . MET A 1 204 ? 24.312 -17.438 2.814 1 78.38 204 MET A O 1
ATOM 1693 N N . VAL A 1 205 ? 23.375 -15.703 3.684 1 79.69 205 VAL A N 1
ATOM 1694 C CA . VAL A 1 205 ? 22.047 -16.141 3.273 1 79.69 205 VAL A CA 1
ATOM 1695 C C . VAL A 1 205 ? 21.844 -15.875 1.783 1 79.69 205 VAL A C 1
ATOM 1697 O O . VAL A 1 205 ? 21.891 -16.797 0.967 1 79.69 205 VAL A O 1
ATOM 1700 N N . LYS A 1 206 ? 21.812 -14.672 1.315 1 84.5 206 LYS A N 1
ATOM 1701 C CA . LYS A 1 206 ? 21.422 -14.297 -0.043 1 84.5 206 LYS A CA 1
ATOM 1702 C C . LYS A 1 206 ? 22.5 -14.711 -1.05 1 84.5 206 LYS A C 1
ATOM 1704 O O . LYS A 1 206 ? 22.188 -15.273 -2.1 1 84.5 206 LYS A O 1
ATOM 1709 N N . PRO A 1 207 ? 23.781 -14.539 -0.711 1 86.25 207 PRO A N 1
ATOM 1710 C CA . PRO A 1 207 ? 24.812 -14.969 -1.661 1 86.25 207 PRO A CA 1
ATOM 1711 C C . PRO A 1 207 ? 24.781 -16.484 -1.908 1 86.25 207 PRO A C 1
ATOM 1713 O O . PRO A 1 207 ? 25.047 -16.922 -3.027 1 86.25 207 PRO A O 1
ATOM 1716 N N . SER A 1 208 ? 24.453 -17.203 -0.869 1 89.25 208 SER A N 1
ATOM 1717 C CA . SER A 1 208 ? 24.375 -18.656 -1.036 1 89.25 208 SER A CA 1
ATOM 1718 C C . SER A 1 208 ? 23.25 -19.031 -2 1 89.25 208 SER A C 1
ATOM 1720 O O . SER A 1 208 ? 23.438 -19.906 -2.854 1 89.25 208 SER A O 1
ATOM 1722 N N . ILE A 1 209 ? 22.156 -18.438 -1.887 1 93.44 209 ILE A N 1
ATOM 1723 C CA . ILE A 1 209 ? 21.047 -18.703 -2.785 1 93.44 209 ILE A CA 1
ATOM 1724 C C . ILE A 1 209 ? 21.438 -18.375 -4.223 1 93.44 209 ILE A C 1
ATOM 1726 O O . ILE A 1 209 ? 21.25 -19.188 -5.129 1 93.44 209 ILE A O 1
ATOM 1730 N N . TYR A 1 210 ? 22.078 -17.266 -4.395 1 93.88 210 TYR A N 1
ATOM 1731 C CA . TYR A 1 210 ? 22.406 -16.766 -5.727 1 93.88 210 TYR A CA 1
ATOM 1732 C C . TYR A 1 210 ? 23.469 -17.656 -6.383 1 93.88 210 TYR A C 1
ATOM 1734 O O . TYR A 1 210 ? 23.375 -17.938 -7.578 1 93.88 210 TYR A O 1
ATOM 1742 N N . VAL A 1 211 ? 24.469 -18.016 -5.637 1 95.62 211 VAL A N 1
ATOM 1743 C CA . VAL A 1 211 ? 25.547 -18.797 -6.223 1 95.62 211 VAL A CA 1
ATOM 1744 C C . VAL A 1 211 ? 24.984 -20.109 -6.777 1 95.62 211 VAL A C 1
ATOM 1746 O O . VAL A 1 211 ? 25.266 -20.469 -7.922 1 95.62 211 VAL A O 1
ATOM 1749 N N . TYR A 1 212 ? 24.172 -20.75 -6.008 1 96.69 212 TYR A N 1
ATOM 1750 C CA . TYR A 1 212 ? 23.594 -22.016 -6.445 1 96.69 212 TYR A CA 1
ATOM 1751 C C . TYR A 1 212 ? 22.609 -21.781 -7.586 1 96.69 212 TYR A C 1
ATOM 1753 O O . TYR A 1 212 ? 22.578 -22.562 -8.547 1 96.69 212 TYR A O 1
ATOM 1761 N N . GLN A 1 213 ? 21.828 -20.812 -7.465 1 97.38 213 GLN A N 1
ATOM 1762 C CA . GLN A 1 213 ? 20.859 -20.484 -8.5 1 97.38 213 GLN A CA 1
ATOM 1763 C C . GLN A 1 213 ? 21.547 -20.203 -9.836 1 97.38 213 GLN A C 1
ATOM 1765 O O . GLN A 1 213 ? 21.156 -20.734 -10.875 1 97.38 213 GLN A O 1
ATOM 1770 N N . TYR A 1 214 ? 22.578 -19.359 -9.758 1 97.62 214 TYR A N 1
ATOM 1771 C CA . TYR A 1 214 ? 23.266 -18.953 -10.984 1 97.62 214 TYR A CA 1
ATOM 1772 C C . TYR A 1 214 ? 24.062 -20.125 -11.555 1 97.62 214 TYR A C 1
ATOM 1774 O O . TYR A 1 214 ? 24.203 -20.25 -12.773 1 97.62 214 TYR A O 1
ATOM 1782 N N . LYS A 1 215 ? 24.578 -20.938 -10.695 1 98.12 215 LYS A N 1
ATOM 1783 C CA . LYS A 1 215 ? 25.25 -22.141 -11.18 1 98.12 215 LYS A CA 1
ATOM 1784 C C . LYS A 1 215 ? 24.25 -23.078 -11.867 1 98.12 215 LYS A C 1
ATOM 1786 O O . LYS A 1 215 ? 24.594 -23.75 -12.844 1 98.12 215 LYS A O 1
ATOM 1791 N N . GLY A 1 216 ? 23.047 -23.141 -11.336 1 98.12 216 GLY A N 1
ATOM 1792 C CA . GLY A 1 216 ? 22 -23.875 -12.008 1 98.12 216 GLY A CA 1
ATOM 1793 C C . GLY A 1 216 ? 21.719 -23.375 -13.414 1 98.12 216 GLY A C 1
ATOM 1794 O O . GLY A 1 216 ? 21.547 -24.172 -14.344 1 98.12 216 GLY A O 1
ATOM 1795 N N . LEU A 1 217 ? 21.688 -22.109 -13.547 1 97.5 217 LEU A N 1
ATOM 1796 C CA . LEU A 1 217 ? 21.516 -21.5 -14.867 1 97.5 217 LEU A CA 1
ATOM 1797 C C . LEU A 1 217 ? 22.656 -21.875 -15.797 1 97.5 217 LEU A C 1
ATOM 1799 O O . LEU A 1 217 ? 22.453 -22.094 -16.984 1 97.5 217 LEU A O 1
ATOM 1803 N N . TRP A 1 218 ? 23.844 -21.844 -15.195 1 98.19 218 TRP A N 1
ATOM 1804 C CA . TRP A 1 218 ? 25.031 -22.234 -15.945 1 98.19 218 TRP A CA 1
ATOM 1805 C C . TRP A 1 218 ? 24.906 -23.641 -16.516 1 98.19 218 TRP A C 1
ATOM 1807 O O . TRP A 1 218 ? 25.172 -23.859 -17.688 1 98.19 218 TRP A O 1
ATOM 1817 N N . PHE A 1 219 ? 24.406 -24.609 -15.812 1 98.44 219 PHE A N 1
ATOM 1818 C CA . PHE A 1 219 ? 24.141 -25.969 -16.281 1 98.44 219 PHE A CA 1
ATOM 1819 C C . PHE A 1 219 ? 23.047 -25.969 -17.344 1 98.44 219 PHE A C 1
ATOM 1821 O O . PHE A 1 219 ? 23.172 -26.641 -18.359 1 98.44 219 PHE A O 1
ATOM 1828 N N . LYS A 1 220 ? 22.016 -25.219 -17.031 1 97.75 220 LYS A N 1
ATOM 1829 C CA . LYS A 1 220 ? 20.859 -25.188 -17.922 1 97.75 220 LYS A CA 1
ATOM 1830 C C . LYS A 1 220 ? 21.266 -24.703 -19.312 1 97.75 220 LYS A C 1
ATOM 1832 O O . LYS A 1 220 ? 20.859 -25.297 -20.328 1 97.75 220 LYS A O 1
ATOM 1837 N N . LYS A 1 221 ? 22.109 -23.656 -19.375 1 97.12 221 LYS A N 1
ATOM 1838 C CA . LYS A 1 221 ? 22.547 -23.078 -20.656 1 97.12 221 LYS A CA 1
ATOM 1839 C C . LYS A 1 221 ? 23.406 -24.062 -21.438 1 97.12 221 LYS A C 1
ATOM 1841 O O . LYS A 1 221 ? 23.516 -23.953 -22.656 1 97.12 221 LYS A O 1
ATOM 1846 N N . GLN A 1 222 ? 23.938 -25.031 -20.75 1 97.62 222 GLN A N 1
ATOM 1847 C CA . GLN A 1 222 ? 24.734 -26.078 -21.391 1 97.62 222 GLN A CA 1
ATOM 1848 C C . GLN A 1 222 ? 23.891 -27.328 -21.656 1 97.62 222 GLN A C 1
ATOM 1850 O O . GLN A 1 222 ? 24.422 -28.375 -22.016 1 97.62 222 GLN A O 1
ATOM 1855 N N . LYS A 1 223 ? 22.594 -27.266 -21.391 1 96.88 223 LYS A N 1
ATOM 1856 C CA . LYS A 1 223 ? 21.609 -28.312 -21.609 1 96.88 223 LYS A CA 1
ATOM 1857 C C . LYS A 1 223 ? 21.891 -29.516 -20.719 1 96.88 223 LYS A C 1
ATOM 1859 O O . LYS A 1 223 ? 21.609 -30.656 -21.109 1 96.88 223 LYS A O 1
ATOM 1864 N N . ARG A 1 224 ? 22.625 -29.266 -19.688 1 97.62 224 ARG A N 1
ATOM 1865 C CA . ARG A 1 224 ? 22.812 -30.25 -18.625 1 97.62 224 ARG A CA 1
ATOM 1866 C C . ARG A 1 224 ? 21.719 -30.141 -17.562 1 97.62 224 ARG A C 1
ATOM 1868 O O . ARG A 1 224 ? 22 -29.734 -16.438 1 97.62 224 ARG A O 1
ATOM 1875 N N . TYR A 1 225 ? 20.547 -30.625 -17.906 1 97.5 225 TYR A N 1
ATOM 1876 C CA . TYR A 1 225 ? 19.328 -30.312 -17.188 1 97.5 225 TYR A CA 1
ATOM 1877 C C . TYR A 1 225 ? 19.266 -31.047 -15.852 1 97.5 225 TYR A C 1
ATOM 1879 O O . TYR A 1 225 ? 18.812 -30.484 -14.852 1 97.5 225 TYR A O 1
ATOM 1887 N N . GLU A 1 226 ? 19.688 -32.25 -15.789 1 97.12 226 GLU A N 1
ATOM 1888 C CA . GLU A 1 226 ? 19.625 -33 -14.539 1 97.12 226 GLU A CA 1
ATOM 1889 C C . GLU A 1 226 ? 20.531 -32.375 -13.477 1 97.12 226 GLU A C 1
ATOM 1891 O O . GLU A 1 226 ? 20.156 -32.25 -12.312 1 97.12 226 GLU A O 1
ATOM 1896 N N . GLU A 1 227 ? 21.719 -32 -13.906 1 97.56 227 GLU A N 1
ATOM 1897 C CA . GLU A 1 227 ? 22.641 -31.328 -12.992 1 97.56 227 GLU A CA 1
ATOM 1898 C C . GLU A 1 227 ? 22.078 -29.984 -12.555 1 97.56 227 GLU A C 1
ATOM 1900 O O . GLU A 1 227 ? 22.234 -29.594 -11.391 1 97.56 227 GLU A O 1
ATOM 1905 N N . ALA A 1 228 ? 21.484 -29.266 -13.508 1 98.06 228 ALA A N 1
ATOM 1906 C CA . ALA A 1 228 ? 20.859 -27.984 -13.195 1 98.06 228 ALA A CA 1
ATOM 1907 C C . ALA A 1 228 ? 19.797 -28.156 -12.109 1 98.06 228 ALA A C 1
ATOM 1909 O O . ALA A 1 228 ? 19.734 -27.375 -11.156 1 98.06 228 ALA A O 1
ATOM 1910 N N . CYS A 1 229 ? 19 -29.219 -12.266 1 97.25 229 CYS A N 1
ATOM 1911 C CA . CYS A 1 229 ? 17.922 -29.484 -11.312 1 97.25 229 CYS A CA 1
ATOM 1912 C C . CYS A 1 229 ? 18.484 -29.766 -9.922 1 97.25 229 CYS A C 1
ATOM 1914 O O . CYS A 1 229 ? 17.969 -29.234 -8.93 1 97.25 229 CYS A O 1
ATOM 1916 N N . GLU A 1 230 ? 19.516 -30.547 -9.852 1 97 230 GLU A N 1
ATOM 1917 C CA . GLU A 1 230 ? 20.109 -30.922 -8.57 1 97 230 GLU A CA 1
ATOM 1918 C C . GLU A 1 230 ? 20.625 -29.688 -7.828 1 97 230 GLU A C 1
ATOM 1920 O O . GLU A 1 230 ? 20.375 -29.531 -6.633 1 97 230 GLU A O 1
ATOM 1925 N N . ILE A 1 231 ? 21.328 -28.859 -8.547 1 97.75 231 ILE A N 1
ATOM 1926 C CA . ILE A 1 231 ? 21.938 -27.703 -7.914 1 97.75 231 ILE A CA 1
ATOM 1927 C C . ILE A 1 231 ? 20.859 -26.672 -7.559 1 97.75 231 ILE A C 1
ATOM 1929 O O . ILE A 1 231 ? 20.953 -25.984 -6.547 1 97.75 231 ILE A O 1
ATOM 1933 N N . LEU A 1 232 ? 19.812 -26.531 -8.375 1 97.81 232 LEU A N 1
ATOM 1934 C CA . LEU A 1 232 ? 18.734 -25.594 -8.102 1 97.81 232 LEU A CA 1
ATOM 1935 C C . LEU A 1 232 ? 17.922 -26.047 -6.879 1 97.81 232 LEU A C 1
ATOM 1937 O O . LEU A 1 232 ? 17.406 -25.219 -6.129 1 97.81 232 LEU A O 1
ATOM 1941 N N . GLU A 1 233 ? 17.859 -27.312 -6.645 1 96.44 233 GLU A N 1
ATOM 1942 C CA . GLU A 1 233 ? 17.188 -27.812 -5.449 1 96.44 233 GLU A CA 1
ATOM 1943 C C . GLU A 1 233 ? 17.953 -27.391 -4.184 1 96.44 233 GLU A C 1
ATOM 1945 O O . GLU A 1 233 ? 17.328 -27.156 -3.143 1 96.44 233 GLU A O 1
ATOM 1950 N N . LYS A 1 234 ? 19.25 -27.359 -4.312 1 95.25 234 LYS A N 1
ATOM 1951 C CA . LYS A 1 234 ? 20.047 -26.859 -3.197 1 95.25 234 LYS A CA 1
ATOM 1952 C C . LYS A 1 234 ? 19.734 -25.375 -2.945 1 95.25 234 LYS A C 1
ATOM 1954 O O . LYS A 1 234 ? 19.578 -24.953 -1.798 1 95.25 234 LYS A O 1
ATOM 1959 N N . ALA A 1 235 ? 19.703 -24.641 -4.055 1 96.38 235 ALA A N 1
ATOM 1960 C CA . ALA A 1 235 ? 19.344 -23.234 -3.938 1 96.38 235 ALA A CA 1
ATOM 1961 C C . ALA A 1 235 ? 17.969 -23.062 -3.27 1 96.38 235 ALA A C 1
ATOM 1963 O O . ALA A 1 235 ? 17.797 -22.219 -2.4 1 96.38 235 ALA A O 1
ATOM 1964 N N . LYS A 1 236 ? 17.031 -23.859 -3.686 1 95.75 236 LYS A N 1
ATOM 1965 C CA . LYS A 1 236 ? 15.672 -23.875 -3.133 1 95.75 236 LYS A CA 1
ATOM 1966 C C . LYS A 1 236 ? 15.695 -24.141 -1.631 1 95.75 236 LYS A C 1
ATOM 1968 O O . LYS A 1 236 ? 14.945 -23.516 -0.872 1 95.75 236 LYS A O 1
ATOM 1973 N N . GLY A 1 237 ? 16.562 -25.078 -1.206 1 93.5 237 GLY A N 1
ATOM 1974 C CA . GLY A 1 237 ? 16.719 -25.375 0.21 1 93.5 237 GLY A CA 1
ATOM 1975 C C . GLY A 1 237 ? 17.141 -24.172 1.024 1 93.5 237 GLY A C 1
ATOM 1976 O O . GLY A 1 237 ? 16.578 -23.891 2.088 1 93.5 237 GLY A O 1
ATOM 1977 N N . PHE A 1 238 ? 18.125 -23.422 0.515 1 90.31 238 PHE A N 1
ATOM 1978 C CA . PHE A 1 238 ? 18.594 -22.219 1.188 1 90.31 238 PHE A CA 1
ATOM 1979 C C . PHE A 1 238 ? 17.484 -21.172 1.266 1 90.31 238 PHE A C 1
ATOM 1981 O O . PHE A 1 238 ? 17.297 -20.531 2.301 1 90.31 238 PHE A O 1
ATOM 1988 N N . ALA A 1 239 ? 16.75 -21.031 0.138 1 91.75 239 ALA A N 1
ATOM 1989 C CA . ALA A 1 239 ? 15.688 -20.031 0.082 1 91.75 239 ALA A CA 1
ATOM 1990 C C . ALA A 1 239 ? 14.555 -20.391 1.039 1 91.75 239 ALA A C 1
ATOM 1992 O O . ALA A 1 239 ? 13.992 -19.516 1.703 1 91.75 239 ALA A O 1
ATOM 1993 N N . LEU A 1 240 ? 14.195 -21.641 1.129 1 89.94 240 LEU A N 1
ATOM 1994 C CA . LEU A 1 240 ? 13.148 -22.125 2.018 1 89.94 240 LEU A CA 1
ATOM 1995 C C . LEU A 1 240 ? 13.516 -21.891 3.477 1 89.94 240 LEU A C 1
ATOM 1997 O O . LEU A 1 240 ? 12.672 -21.469 4.273 1 89.94 240 LEU A O 1
ATOM 2001 N N . ASN A 1 241 ? 14.758 -22.125 3.801 1 85.81 241 ASN A N 1
ATOM 2002 C CA . ASN A 1 241 ? 15.25 -21.953 5.168 1 85.81 241 ASN A CA 1
ATOM 2003 C C . ASN A 1 241 ? 15.148 -20.5 5.621 1 85.81 241 ASN A C 1
ATOM 2005 O O . ASN A 1 241 ? 14.984 -20.234 6.809 1 85.81 241 ASN A O 1
ATOM 2009 N N . ASN A 1 242 ? 15.227 -19.672 4.652 1 80.06 242 ASN A N 1
ATOM 2010 C CA . ASN A 1 242 ? 15.203 -18.266 4.992 1 80.06 242 ASN A CA 1
ATOM 2011 C C . ASN A 1 242 ? 13.875 -17.609 4.609 1 80.06 242 ASN A C 1
ATOM 2013 O O . ASN A 1 242 ? 13.734 -16.391 4.645 1 80.06 242 ASN A O 1
ATOM 2017 N N . ASN A 1 243 ? 12.914 -18.391 4.145 1 82.62 243 ASN A N 1
ATOM 2018 C CA . ASN A 1 243 ? 11.586 -17.953 3.74 1 82.62 243 ASN A CA 1
ATOM 2019 C C . ASN A 1 243 ? 11.656 -16.844 2.691 1 82.62 243 ASN A C 1
ATOM 2021 O O . ASN A 1 243 ? 10.93 -15.852 2.781 1 82.62 243 ASN A O 1
ATOM 2025 N N . ASP A 1 244 ? 12.656 -16.938 1.812 1 87.62 244 ASP A N 1
ATOM 2026 C CA . ASP A 1 244 ? 12.789 -15.984 0.715 1 87.62 244 ASP A CA 1
ATOM 2027 C C . ASP A 1 244 ? 11.883 -16.359 -0.453 1 87.62 244 ASP A C 1
ATOM 2029 O O . ASP A 1 244 ? 12.328 -16.969 -1.428 1 87.62 244 ASP A O 1
ATOM 2033 N N . LEU A 1 245 ? 10.648 -15.922 -0.391 1 88.25 245 LEU A N 1
ATOM 2034 C CA . LEU A 1 245 ? 9.617 -16.328 -1.34 1 88.25 245 LEU A CA 1
ATOM 2035 C C . LEU A 1 245 ? 9.938 -15.812 -2.74 1 88.25 245 LEU A C 1
ATOM 2037 O O . LEU A 1 245 ? 9.594 -16.469 -3.734 1 88.25 245 LEU A O 1
ATOM 2041 N N . ILE A 1 246 ? 10.578 -14.742 -2.818 1 87.5 246 ILE A N 1
ATOM 2042 C CA . ILE A 1 246 ? 10.898 -14.148 -4.109 1 87.5 246 ILE A CA 1
ATOM 2043 C C . ILE A 1 246 ? 11.891 -15.031 -4.859 1 87.5 246 ILE A C 1
ATOM 2045 O O . ILE A 1 246 ? 11.695 -15.336 -6.039 1 87.5 246 ILE A O 1
ATOM 2049 N N . GLN A 1 247 ? 12.898 -15.43 -4.172 1 91.5 247 GLN A N 1
ATOM 2050 C CA . GLN A 1 247 ? 13.883 -16.297 -4.805 1 91.5 247 GLN A CA 1
ATOM 2051 C C . GLN A 1 247 ? 13.297 -17.688 -5.07 1 91.5 247 GLN A C 1
ATOM 2053 O O . GLN A 1 247 ? 13.641 -18.328 -6.059 1 91.5 247 GLN A O 1
ATOM 2058 N N . LEU A 1 248 ? 12.445 -18.141 -4.148 1 94.19 248 LEU A N 1
ATOM 2059 C CA . LEU A 1 248 ? 11.766 -19.406 -4.387 1 94.19 248 LEU A CA 1
ATOM 2060 C C . LEU A 1 248 ? 10.969 -19.359 -5.688 1 94.19 248 LEU A C 1
ATOM 2062 O O . LEU A 1 248 ? 10.969 -20.328 -6.445 1 94.19 248 LEU A O 1
ATOM 2066 N N . GLU A 1 249 ? 10.289 -18.266 -5.867 1 93.75 249 GLU A N 1
ATOM 2067 C CA . GLU A 1 249 ? 9.531 -18.078 -7.102 1 93.75 249 GLU A CA 1
ATOM 2068 C C . GLU A 1 249 ? 10.43 -18.188 -8.328 1 93.75 249 GLU A C 1
ATOM 2070 O O . GLU A 1 249 ? 10.117 -18.891 -9.281 1 93.75 249 GLU A O 1
ATOM 2075 N N . GLU A 1 250 ? 11.555 -17.484 -8.305 1 92.88 250 GLU A N 1
ATOM 2076 C CA . GLU A 1 250 ? 12.484 -17.469 -9.422 1 92.88 250 GLU A CA 1
ATOM 2077 C C . GLU A 1 250 ? 13.062 -18.859 -9.688 1 92.88 250 GLU A C 1
ATOM 2079 O O . GLU A 1 250 ? 13.211 -19.266 -10.836 1 92.88 250 GLU A O 1
ATOM 2084 N N . ILE A 1 251 ? 13.422 -19.516 -8.648 1 96.88 251 ILE A N 1
ATOM 2085 C CA . ILE A 1 251 ? 14 -20.859 -8.75 1 96.88 251 ILE A CA 1
ATOM 2086 C C . ILE A 1 251 ? 12.969 -21.812 -9.344 1 96.88 251 ILE A C 1
ATOM 2088 O O . ILE A 1 251 ? 13.281 -22.594 -10.242 1 96.88 251 ILE A O 1
ATOM 2092 N N . ASN A 1 252 ? 11.719 -21.734 -8.875 1 97 252 ASN A N 1
ATOM 2093 C CA . ASN A 1 252 ? 10.672 -22.609 -9.391 1 97 252 ASN A CA 1
ATOM 2094 C C . ASN A 1 252 ? 10.352 -22.312 -10.852 1 97 252 ASN A C 1
ATOM 2096 O O . ASN A 1 252 ? 10.039 -23.219 -11.625 1 97 252 ASN A O 1
ATOM 2100 N N . LYS A 1 253 ? 10.383 -21.078 -11.164 1 96.5 253 LYS A N 1
ATOM 2101 C CA . LYS A 1 253 ? 10.211 -20.719 -12.562 1 96.5 253 LYS A CA 1
ATOM 2102 C C . LYS A 1 253 ? 11.219 -21.438 -13.453 1 96.5 253 LYS A C 1
ATOM 2104 O O . LYS A 1 253 ? 10.859 -22.016 -14.477 1 96.5 253 LYS A O 1
ATOM 2109 N N . THR A 1 254 ? 12.477 -21.406 -13.039 1 97 254 THR A N 1
ATOM 2110 C CA . THR A 1 254 ? 13.547 -22.047 -13.789 1 97 254 THR A CA 1
ATOM 2111 C C . THR A 1 254 ? 13.344 -23.562 -13.82 1 97 254 THR A C 1
ATOM 2113 O O . THR A 1 254 ? 13.555 -24.203 -14.852 1 97 254 THR A O 1
ATOM 2116 N N . LEU A 1 255 ? 12.961 -24.141 -12.719 1 97.69 255 LEU A N 1
ATOM 2117 C CA . LEU A 1 255 ? 12.734 -25.578 -12.617 1 97.69 255 LEU A CA 1
ATOM 2118 C C . LEU A 1 255 ? 11.609 -26.016 -13.547 1 97.69 255 LEU A C 1
ATOM 2120 O O . LEU A 1 255 ? 11.68 -27.078 -14.164 1 97.69 255 LEU A O 1
ATOM 2124 N N . VAL A 1 256 ? 10.539 -25.203 -13.664 1 97.38 256 VAL A N 1
ATOM 2125 C CA . VAL A 1 256 ? 9.438 -25.5 -14.578 1 97.38 256 VAL A CA 1
ATOM 2126 C C . VAL A 1 256 ? 9.961 -25.578 -16.016 1 97.38 256 VAL A C 1
ATOM 2128 O O . VAL A 1 256 ? 9.617 -26.5 -16.75 1 97.38 256 VAL A O 1
ATOM 2131 N N . GLU A 1 257 ? 10.82 -24.656 -16.359 1 96.56 257 GLU A N 1
ATOM 2132 C CA . GLU A 1 257 ? 11.406 -24.641 -17.703 1 96.56 257 GLU A CA 1
ATOM 2133 C C . GLU A 1 257 ? 12.227 -25.906 -17.953 1 96.56 257 GLU A C 1
ATOM 2135 O O . GLU A 1 257 ? 12.133 -26.5 -19.031 1 96.56 257 GLU A O 1
ATOM 2140 N N . ILE A 1 258 ? 13 -26.281 -16.984 1 97.19 258 ILE A N 1
ATOM 2141 C CA . ILE A 1 258 ? 13.883 -27.438 -17.094 1 97.19 258 ILE A CA 1
ATOM 2142 C C . ILE A 1 258 ? 13.047 -28.703 -17.219 1 97.19 258 ILE A C 1
ATOM 2144 O O . ILE A 1 258 ? 13.312 -29.547 -18.094 1 97.19 258 ILE A O 1
ATOM 2148 N N . MET A 1 259 ? 12.047 -28.828 -16.406 1 96.75 259 MET A N 1
ATOM 2149 C CA . MET A 1 259 ? 11.211 -30.016 -16.438 1 96.75 259 MET A CA 1
ATOM 2150 C C . MET A 1 259 ? 10.445 -30.109 -17.75 1 96.75 259 MET A C 1
ATOM 2152 O O . MET A 1 259 ? 10.203 -31.219 -18.25 1 96.75 259 MET A O 1
ATOM 2156 N N . THR A 1 260 ? 10.016 -28.969 -18.266 1 95.69 260 THR A N 1
ATOM 2157 C CA . THR A 1 260 ? 9.359 -28.938 -19.562 1 95.69 260 THR A CA 1
ATOM 2158 C C . THR A 1 260 ? 10.281 -29.469 -20.656 1 95.69 260 THR A C 1
ATOM 2160 O O . THR A 1 260 ? 9.867 -30.281 -21.5 1 95.69 260 THR A O 1
ATOM 2163 N N . GLU A 1 261 ? 11.578 -29.109 -20.594 1 95.31 261 GLU A N 1
ATOM 2164 C CA . GLU A 1 261 ? 12.562 -29.578 -21.562 1 95.31 261 GLU A CA 1
ATOM 2165 C C . GLU A 1 261 ? 12.836 -31.078 -21.391 1 95.31 261 GLU A C 1
ATOM 2167 O O . GLU A 1 261 ? 13.039 -31.797 -22.375 1 95.31 261 GLU A O 1
ATOM 2172 N N . LEU A 1 262 ? 12.828 -31.531 -20.172 1 95.88 262 LEU A N 1
ATOM 2173 C CA . LEU A 1 262 ? 13.086 -32.938 -19.859 1 95.88 262 LEU A CA 1
ATOM 2174 C C . LEU A 1 262 ? 11.859 -33.781 -20.172 1 95.88 262 LEU A C 1
ATOM 2176 O O . LEU A 1 262 ? 11.953 -35.031 -20.234 1 95.88 262 LEU A O 1
ATOM 2180 N N . ASN A 1 263 ? 10.688 -33.156 -20.375 1 94.5 263 ASN A N 1
ATOM 2181 C CA . ASN A 1 263 ? 9.406 -33.812 -20.609 1 94.5 263 ASN A CA 1
ATOM 2182 C C . ASN A 1 263 ? 9.07 -34.781 -19.469 1 94.5 263 ASN A C 1
ATOM 2184 O O . ASN A 1 263 ? 8.594 -35.875 -19.719 1 94.5 263 ASN A O 1
ATOM 2188 N N . ASP A 1 264 ? 9.469 -34.469 -18.297 1 94.88 264 ASP A N 1
ATOM 2189 C CA . ASP A 1 264 ? 9.109 -35.219 -17.094 1 94.88 264 ASP A CA 1
ATOM 2190 C C . ASP A 1 264 ? 7.816 -34.688 -16.484 1 94.88 264 ASP A C 1
ATOM 2192 O O . ASP A 1 264 ? 7.848 -33.812 -15.609 1 94.88 264 ASP A O 1
ATOM 2196 N N . LYS A 1 265 ? 6.711 -35.281 -16.797 1 95.88 265 LYS A N 1
ATOM 2197 C CA . LYS A 1 265 ? 5.395 -34.75 -16.469 1 95.88 265 LYS A CA 1
ATOM 2198 C C . LYS A 1 265 ? 5.137 -34.812 -14.961 1 95.88 265 LYS A C 1
ATOM 2200 O O . LYS A 1 265 ? 4.559 -33.906 -14.383 1 95.88 265 LYS A O 1
ATOM 2205 N N . ASP A 1 266 ? 5.629 -35.875 -14.297 1 95.25 266 ASP A N 1
ATOM 2206 C CA . ASP A 1 266 ? 5.395 -36 -12.867 1 95.25 266 ASP A CA 1
ATOM 2207 C C . ASP A 1 266 ? 6.117 -34.906 -12.078 1 95.25 266 ASP A C 1
ATOM 2209 O O . ASP A 1 266 ? 5.531 -34.281 -11.195 1 95.25 266 ASP A O 1
ATOM 2213 N N . ARG A 1 267 ? 7.434 -34.781 -12.398 1 95 267 ARG A N 1
ATOM 2214 C CA . ARG A 1 267 ? 8.203 -33.75 -11.695 1 95 267 ARG A CA 1
ATOM 2215 C C . ARG A 1 267 ? 7.676 -32.375 -12.023 1 95 267 ARG A C 1
ATOM 2217 O O . ARG A 1 267 ? 7.672 -31.484 -11.164 1 95 267 ARG A O 1
ATOM 2224 N N . LEU A 1 268 ? 7.199 -32.219 -13.281 1 97.19 268 LEU A N 1
ATOM 2225 C CA . LEU A 1 268 ? 6.664 -30.922 -13.711 1 97.19 268 LEU A CA 1
ATOM 2226 C C . LEU A 1 268 ? 5.414 -30.562 -12.914 1 97.19 268 LEU A C 1
ATOM 2228 O O . LEU A 1 268 ? 5.281 -29.438 -12.438 1 97.19 268 LEU A O 1
ATOM 2232 N N . ILE A 1 269 ? 4.48 -31.5 -12.734 1 97.12 269 ILE A N 1
ATOM 2233 C CA . ILE A 1 269 ? 3.246 -31.297 -11.977 1 97.12 269 ILE A CA 1
ATOM 2234 C C . ILE A 1 269 ? 3.578 -30.906 -10.539 1 97.12 269 ILE A C 1
ATOM 2236 O O . ILE A 1 269 ? 2.986 -29.969 -9.992 1 97.12 269 ILE A O 1
ATOM 2240 N N . ALA A 1 270 ? 4.555 -31.562 -9.984 1 96.25 270 ALA A N 1
ATOM 2241 C CA . ALA A 1 270 ? 4.941 -31.312 -8.602 1 96.25 270 ALA A CA 1
ATOM 2242 C C . ALA A 1 270 ? 5.551 -29.906 -8.453 1 96.25 270 ALA A C 1
ATOM 2244 O O . ALA A 1 270 ? 5.242 -29.188 -7.504 1 96.25 270 ALA A O 1
ATOM 2245 N N . ILE A 1 271 ? 6.414 -29.531 -9.367 1 96.81 271 ILE A N 1
ATOM 2246 C CA . ILE A 1 271 ? 7.098 -28.25 -9.312 1 96.81 271 ILE A CA 1
ATOM 2247 C C . ILE A 1 271 ? 6.09 -27.125 -9.539 1 96.81 271 ILE A C 1
ATOM 2249 O O . ILE A 1 271 ? 6.164 -26.078 -8.883 1 96.81 271 ILE A O 1
ATOM 2253 N N . GLN A 1 272 ? 5.184 -27.344 -10.453 1 97.12 272 GLN A N 1
ATOM 2254 C CA . GLN A 1 272 ? 4.148 -26.344 -10.695 1 97.12 272 GLN A CA 1
ATOM 2255 C C . GLN A 1 272 ? 3.271 -26.141 -9.461 1 97.12 272 GLN A C 1
ATOM 2257 O O . GLN A 1 272 ? 2.865 -25.016 -9.156 1 97.12 272 GLN A O 1
ATOM 2262 N N . LYS A 1 273 ? 2.938 -27.203 -8.797 1 96.81 273 LYS A N 1
ATOM 2263 C CA . LYS A 1 273 ? 2.174 -27.109 -7.559 1 96.81 273 LYS A CA 1
ATOM 2264 C C . LYS A 1 273 ? 2.914 -26.266 -6.52 1 96.81 273 LYS A C 1
ATOM 2266 O O . LYS A 1 273 ? 2.318 -25.406 -5.879 1 96.81 273 LYS A O 1
ATOM 2271 N N . ASP A 1 274 ? 4.211 -26.531 -6.379 1 95.56 274 ASP A N 1
ATOM 2272 C CA . ASP A 1 274 ? 5.035 -25.75 -5.469 1 95.56 274 ASP A CA 1
ATOM 2273 C C . ASP A 1 274 ? 5.035 -24.266 -5.859 1 95.56 274 ASP A C 1
ATOM 2275 O O . ASP A 1 274 ? 4.938 -23.391 -4.996 1 95.56 274 ASP A O 1
ATOM 2279 N N . TYR A 1 275 ? 5.215 -24.094 -7.156 1 96.25 275 TYR A N 1
ATOM 2280 C CA . TYR A 1 275 ? 5.242 -22.734 -7.695 1 96.25 275 TYR A CA 1
ATOM 2281 C C . TYR A 1 275 ? 3.951 -22 -7.363 1 96.25 275 TYR A C 1
ATOM 2283 O O . TYR A 1 275 ? 3.986 -20.859 -6.898 1 96.25 275 TYR A O 1
ATOM 2291 N N . ILE A 1 276 ? 2.842 -22.609 -7.523 1 96.19 276 ILE A N 1
ATOM 2292 C CA . ILE A 1 276 ? 1.532 -22.047 -7.227 1 96.19 276 ILE A CA 1
ATOM 2293 C C . ILE A 1 276 ? 1.443 -21.703 -5.738 1 96.19 276 ILE A C 1
ATOM 2295 O O . ILE A 1 276 ? 1.024 -20.609 -5.371 1 96.19 276 ILE A O 1
ATOM 2299 N N . ASN A 1 277 ? 1.842 -22.609 -4.895 1 94.81 277 ASN A N 1
ATOM 2300 C CA . ASN A 1 277 ? 1.794 -22.391 -3.455 1 94.81 277 ASN A CA 1
ATOM 2301 C C . ASN A 1 277 ? 2.633 -21.188 -3.045 1 94.81 277 ASN A C 1
ATOM 2303 O O . ASN A 1 277 ? 2.23 -20.406 -2.178 1 94.81 277 ASN A O 1
ATOM 2307 N N . ILE A 1 278 ? 3.762 -21.062 -3.646 1 93.75 278 ILE A N 1
ATOM 2308 C CA . ILE A 1 278 ? 4.648 -19.938 -3.371 1 93.75 278 ILE A CA 1
ATOM 2309 C C . ILE A 1 278 ? 3.969 -18.625 -3.773 1 93.75 278 ILE A C 1
ATOM 2311 O O . ILE A 1 278 ? 3.959 -17.672 -3.006 1 93.75 278 ILE A O 1
ATOM 2315 N N . LEU A 1 279 ? 3.412 -18.625 -4.926 1 92.75 279 LEU A N 1
ATOM 2316 C CA . LEU A 1 279 ? 2.746 -17.422 -5.43 1 92.75 279 LEU A CA 1
ATOM 2317 C C . LEU A 1 279 ? 1.55 -17.062 -4.555 1 92.75 279 LEU A C 1
ATOM 2319 O O . LEU A 1 279 ? 1.289 -15.883 -4.316 1 92.75 279 LEU A O 1
ATOM 2323 N N . LEU A 1 280 ? 0.818 -18.047 -4.094 1 89.81 280 LEU A N 1
ATOM 2324 C CA . LEU A 1 280 ? -0.318 -17.797 -3.209 1 89.81 280 LEU A CA 1
ATOM 2325 C C . LEU A 1 280 ? 0.14 -17.188 -1.891 1 89.81 280 LEU A C 1
ATOM 2327 O O . LEU A 1 280 ? -0.51 -16.281 -1.364 1 89.81 280 LEU A O 1
ATOM 2331 N N . LYS A 1 281 ? 1.205 -17.656 -1.395 1 86.62 281 LYS A N 1
ATOM 2332 C CA . LYS A 1 281 ? 1.752 -17.094 -0.165 1 86.62 281 LYS A CA 1
ATOM 2333 C C . LYS A 1 281 ? 2.17 -15.633 -0.367 1 86.62 281 LYS A C 1
ATOM 2335 O O . LYS A 1 281 ? 1.93 -14.789 0.496 1 86.62 281 LYS A O 1
ATOM 2340 N N . LEU A 1 282 ? 2.832 -15.414 -1.468 1 84.81 282 LEU A N 1
ATOM 2341 C CA . LEU A 1 282 ? 3.248 -14.055 -1.796 1 84.81 282 LEU A CA 1
ATOM 2342 C C . LEU A 1 282 ? 2.041 -13.125 -1.907 1 84.81 282 LEU A C 1
ATOM 2344 O O . LEU A 1 282 ? 2.078 -11.992 -1.424 1 84.81 282 LEU A O 1
ATOM 2348 N N . LYS A 1 283 ? 1.024 -13.578 -2.547 1 81.69 283 LYS A N 1
ATOM 2349 C CA . LYS A 1 283 ? -0.212 -12.812 -2.682 1 81.69 283 LYS A CA 1
ATOM 2350 C C . LYS A 1 283 ? -0.801 -12.477 -1.315 1 81.69 283 LYS A C 1
ATOM 2352 O O . LYS A 1 283 ? -1.208 -11.336 -1.073 1 81.69 283 LYS A O 1
ATOM 2357 N N . GLU A 1 284 ? -0.868 -13.43 -0.486 1 77.06 284 GLU A N 1
ATOM 2358 C CA . GLU A 1 284 ? -1.42 -13.242 0.852 1 77.06 284 GLU A CA 1
ATOM 2359 C C . GLU A 1 284 ? -0.632 -12.188 1.632 1 77.06 284 GLU A C 1
ATOM 2361 O O . GLU A 1 284 ? -1.219 -11.328 2.291 1 77.06 284 GLU A O 1
ATOM 2366 N N . ILE A 1 285 ? 0.615 -12.25 1.524 1 73.75 285 ILE A N 1
ATOM 2367 C CA . ILE A 1 285 ? 1.48 -11.32 2.238 1 73.75 285 ILE A CA 1
ATOM 2368 C C . ILE A 1 285 ? 1.269 -9.906 1.699 1 73.75 285 ILE A C 1
ATOM 2370 O O . ILE A 1 285 ? 1.13 -8.953 2.473 1 73.75 285 ILE A O 1
ATOM 2374 N N . ASN A 1 286 ? 1.236 -9.773 0.457 1 72.56 286 ASN A N 1
ATOM 2375 C CA . ASN A 1 286 ? 1.061 -8.469 -0.174 1 72.56 286 ASN A CA 1
ATOM 2376 C C . ASN A 1 286 ? -0.286 -7.852 0.188 1 72.56 286 ASN A C 1
ATOM 2378 O O . ASN A 1 286 ? -0.375 -6.645 0.424 1 72.56 286 ASN A O 1
ATOM 2382 N N . LEU A 1 287 ? -1.249 -8.68 0.208 1 66.38 287 LEU A N 1
ATOM 2383 C CA . LEU A 1 287 ? -2.596 -8.211 0.516 1 66.38 287 LEU A CA 1
ATOM 2384 C C . LEU A 1 287 ? -2.684 -7.723 1.958 1 66.38 287 LEU A C 1
ATOM 2386 O O . LEU A 1 287 ? -3.277 -6.676 2.229 1 66.38 287 LEU A O 1
ATOM 2390 N N . ASN A 1 288 ? -2.182 -8.461 2.807 1 64.12 288 ASN A N 1
ATOM 2391 C CA . ASN A 1 288 ? -2.193 -8.086 4.215 1 64.12 288 ASN A CA 1
ATOM 2392 C C . ASN A 1 288 ? -1.442 -6.777 4.453 1 64.12 288 ASN A C 1
ATOM 2394 O O . ASN A 1 288 ? -1.861 -5.957 5.27 1 64.12 288 ASN A O 1
ATOM 2398 N N . GLN A 1 289 ? -0.55 -6.602 3.764 1 63.25 289 GLN A N 1
ATOM 2399 C CA . GLN A 1 289 ? 0.238 -5.379 3.902 1 63.25 289 GLN A CA 1
ATOM 2400 C C . GLN A 1 289 ? -0.534 -4.168 3.393 1 63.25 289 GLN A C 1
ATOM 2402 O O . GLN A 1 289 ? -0.52 -3.105 4.02 1 63.25 289 GLN A O 1
ATOM 2407 N N . ASN A 1 290 ? -1.123 -4.316 2.271 1 62.25 290 ASN A N 1
ATOM 2408 C CA . ASN A 1 290 ? -1.931 -3.236 1.714 1 62.25 290 ASN A CA 1
ATOM 2409 C C . ASN A 1 290 ? -3.037 -2.809 2.674 1 62.25 290 ASN A C 1
ATOM 2411 O O . ASN A 1 290 ? -3.275 -1.615 2.861 1 62.25 290 ASN A O 1
ATOM 2415 N N . LEU A 1 291 ? -3.619 -3.877 3.244 1 60.41 291 LEU A N 1
ATOM 2416 C CA . LEU A 1 291 ? -4.703 -3.611 4.184 1 60.41 291 LEU A CA 1
ATOM 2417 C C . LEU A 1 291 ? -4.188 -2.883 5.418 1 60.41 291 LEU A C 1
ATOM 2419 O O . LEU A 1 291 ? -4.832 -1.955 5.91 1 60.41 291 LEU A O 1
ATOM 2423 N N . MET A 1 292 ? -3.072 -3.307 5.832 1 58.69 292 MET A N 1
ATOM 2424 C CA . MET A 1 292 ? -2.465 -2.662 6.992 1 58.69 292 MET A CA 1
ATOM 2425 C C . MET A 1 292 ? -2.117 -1.208 6.691 1 58.69 292 MET A C 1
ATOM 2427 O O . MET A 1 292 ? -2.285 -0.334 7.543 1 58.69 292 MET A O 1
ATOM 2431 N N . GLN A 1 293 ? -1.664 -0.985 5.586 1 58.78 293 GLN A N 1
ATOM 2432 C CA . GLN A 1 293 ? -1.308 0.375 5.199 1 58.78 293 GLN A CA 1
ATOM 2433 C C . GLN A 1 293 ? -2.537 1.278 5.168 1 58.78 293 GLN A C 1
ATOM 2435 O O . GLN A 1 293 ? -2.469 2.443 5.562 1 58.78 293 GLN A O 1
ATOM 2440 N N . ILE A 1 294 ? -3.617 0.699 4.707 1 57.69 294 ILE A N 1
ATOM 2441 C CA . ILE A 1 294 ? -4.867 1.447 4.652 1 57.69 294 ILE A CA 1
ATOM 2442 C C . ILE A 1 294 ? -5.348 1.752 6.07 1 57.69 294 ILE A C 1
ATOM 2444 O O . ILE A 1 294 ? -5.773 2.873 6.359 1 57.69 294 ILE A O 1
ATOM 2448 N N . GLU A 1 295 ? -5.16 0.718 6.828 1 53.59 295 GLU A N 1
ATOM 2449 C CA . GLU A 1 295 ? -5.574 0.897 8.219 1 53.59 295 GLU A CA 1
ATOM 2450 C C . GLU A 1 295 ? -4.711 1.942 8.922 1 53.59 295 GLU A C 1
ATOM 2452 O O . GLU A 1 295 ? -5.223 2.771 9.672 1 53.59 295 GLU A O 1
ATOM 2457 N N . VAL A 1 296 ? -3.496 1.758 8.648 1 50.34 296 VAL A N 1
ATOM 2458 C CA . VAL A 1 296 ? -2.561 2.699 9.258 1 50.34 296 VAL A CA 1
ATOM 2459 C C . VAL A 1 296 ? -2.846 4.109 8.75 1 50.34 296 VAL A C 1
ATOM 2461 O O . VAL A 1 296 ? -2.828 5.07 9.523 1 50.34 296 VAL A O 1
ATOM 2464 N N . SER A 1 297 ? -3.057 4.172 7.461 1 48.84 297 SER A N 1
ATOM 2465 C CA . SER A 1 297 ? -3.377 5.484 6.91 1 48.84 297 SER A CA 1
ATOM 2466 C C . SER A 1 297 ? -4.668 6.035 7.508 1 48.84 297 SER A C 1
ATOM 2468 O O . SER A 1 297 ? -4.762 7.23 7.797 1 48.84 297 SER A O 1
ATOM 2470 N N . GLN A 1 298 ? -5.633 5.098 7.543 1 49.62 298 GLN A N 1
ATOM 2471 C CA . GLN A 1 298 ? -6.891 5.48 8.172 1 49.62 298 GLN A CA 1
ATOM 2472 C C . GLN A 1 298 ? -6.68 5.883 9.625 1 49.62 298 GLN A C 1
ATOM 2474 O O . GLN A 1 298 ? -7.238 6.879 10.094 1 49.62 298 GLN A O 1
ATOM 2479 N N . ASN A 1 299 ? -5.871 4.953 10.195 1 43.44 299 ASN A N 1
ATOM 2480 C CA . ASN A 1 299 ? -5.551 5.254 11.586 1 43.44 299 ASN A CA 1
ATOM 2481 C C . ASN A 1 299 ? -4.672 6.5 11.703 1 43.44 299 ASN A C 1
ATOM 2483 O O . ASN A 1 299 ? -4.844 7.301 12.625 1 43.44 299 ASN A O 1
ATOM 2487 N N . ASN A 1 300 ? -3.689 6.562 10.859 1 39.25 300 ASN A N 1
ATOM 2488 C CA . ASN A 1 300 ? -2.848 7.75 10.883 1 39.25 300 ASN A CA 1
ATOM 2489 C C . ASN A 1 300 ? -3.664 9.023 10.648 1 39.25 300 ASN A C 1
ATOM 2491 O O . ASN A 1 300 ? -3.422 10.047 11.297 1 39.25 300 ASN A O 1
ATOM 2495 N N . LYS A 1 301 ? -4.492 9.094 9.695 1 40 301 LYS A N 1
ATOM 2496 C CA . LYS A 1 301 ? -5.391 10.227 9.539 1 40 301 LYS A CA 1
ATOM 2497 C C . LYS A 1 301 ? -6.266 10.414 10.773 1 40 301 LYS A C 1
ATOM 2499 O O . LYS A 1 301 ? -6.457 11.539 11.242 1 40 301 LYS A O 1
ATOM 2504 N N . GLN A 1 302 ? -6.844 9.273 11.109 1 36.97 302 GLN A N 1
ATOM 2505 C CA . GLN A 1 302 ? -7.461 9.352 12.43 1 36.97 302 GLN A CA 1
ATOM 2506 C C . GLN A 1 302 ? -6.449 9.789 13.484 1 36.97 302 GLN A C 1
ATOM 2508 O O . GLN A 1 302 ? -6.777 10.578 14.375 1 36.97 302 GLN A O 1
ATOM 2513 N N . TYR A 1 303 ? -5.289 9.281 13.352 1 32.53 303 TYR A N 1
ATOM 2514 C CA . TYR A 1 303 ? -4.199 9.703 14.227 1 32.53 303 TYR A CA 1
ATOM 2515 C C . TYR A 1 303 ? -3.771 11.133 13.922 1 32.53 303 TYR A C 1
ATOM 2517 O O . TYR A 1 303 ? -3.459 11.898 14.836 1 32.53 303 TYR A O 1
ATOM 2525 N N . GLU A 1 304 ? -3.492 11.438 12.766 1 34.19 304 GLU A N 1
ATOM 2526 C CA . GLU A 1 304 ? -3.238 12.852 12.508 1 34.19 304 GLU A CA 1
ATOM 2527 C C . GLU A 1 304 ? -4.375 13.727 13.039 1 34.19 304 GLU A C 1
ATOM 2529 O O . GLU A 1 304 ? -4.133 14.797 13.594 1 34.19 304 GLU A O 1
ATOM 2534 N N . SER A 1 305 ? -5.504 13.414 12.672 1 34.59 305 SER A N 1
ATOM 2535 C CA . SER A 1 305 ? -6.59 13.977 13.469 1 34.59 305 SER A CA 1
ATOM 2536 C C . SER A 1 305 ? -6.52 13.508 14.914 1 34.59 305 SER A C 1
ATOM 2538 O O . SER A 1 305 ? -6.828 14.266 15.836 1 34.59 305 SER A O 1
ATOM 2540 N N . MET A 1 306 ? -6.238 12.172 15.125 1 34.34 306 MET A N 1
ATOM 2541 C CA . MET A 1 306 ? -6.07 11.508 16.406 1 34.34 306 MET A CA 1
ATOM 2542 C C . MET A 1 306 ? -4.641 11.664 16.922 1 34.34 306 MET A C 1
ATOM 2544 O O . MET A 1 306 ? -4.32 11.234 18.031 1 34.34 306 MET A O 1
ATOM 2548 N N . SER A 1 307 ? -3.719 11.867 16.234 1 40.62 307 SER A N 1
ATOM 2549 C CA . SER A 1 307 ? -2.455 12.016 16.953 1 40.62 307 SER A CA 1
ATOM 2550 C C . SER A 1 307 ? -2.617 12.914 18.172 1 40.62 307 SER A C 1
ATOM 2552 O O . SER A 1 307 ? -3.26 13.961 18.094 1 40.62 307 SER A O 1
ATOM 2554 N N . THR A 1 308 ? -2.469 12.227 19.109 1 53.69 308 THR A N 1
ATOM 2555 C CA . THR A 1 308 ? -2.637 12.883 20.406 1 53.69 308 THR A CA 1
ATOM 2556 C C . THR A 1 308 ? -1.581 13.969 20.594 1 53.69 308 THR A C 1
ATOM 2558 O O . THR A 1 308 ? -1.746 14.867 21.422 1 53.69 308 THR A O 1
ATOM 2561 N N . LYS A 1 309 ? -0.521 13.773 19.562 1 64.56 309 LYS A N 1
ATOM 2562 C CA . LYS A 1 309 ? 0.568 14.711 19.812 1 64.56 309 LYS A CA 1
ATOM 2563 C C . LYS A 1 309 ? 0.74 15.688 18.656 1 64.56 309 LYS A C 1
ATOM 2565 O O . LYS A 1 309 ? 0.447 15.352 17.5 1 64.56 309 LYS A O 1
ATOM 2570 N N . ASP A 1 310 ? 1.059 16.828 18.875 1 69.75 310 ASP A N 1
ATOM 2571 C CA . ASP A 1 310 ? 1.445 17.859 17.906 1 69.75 310 ASP A CA 1
ATOM 2572 C C . ASP A 1 310 ? 2.758 17.5 17.219 1 69.75 310 ASP A C 1
ATOM 2574 O O . ASP A 1 310 ? 3.77 17.25 17.875 1 69.75 310 ASP A O 1
ATOM 2578 N N . PRO A 1 311 ? 2.721 17.359 15.969 1 60.5 311 PRO A N 1
ATOM 2579 C CA . PRO A 1 311 ? 3.904 16.859 15.266 1 60.5 311 PRO A CA 1
ATOM 2580 C C . PRO A 1 311 ? 5.121 17.766 15.445 1 60.5 311 PRO A C 1
ATOM 2582 O O . PRO A 1 311 ? 6.258 17.297 15.352 1 60.5 311 PRO A O 1
ATOM 2585 N N . LEU A 1 312 ? 4.957 19.062 15.625 1 67.44 312 LEU A N 1
ATOM 2586 C CA . LEU A 1 312 ? 6.07 19.984 15.773 1 67.44 312 LEU A CA 1
ATOM 2587 C C . LEU A 1 312 ? 6.684 19.891 17.156 1 67.44 312 LEU A C 1
ATOM 2589 O O . LEU A 1 312 ? 7.906 19.828 17.312 1 67.44 312 LEU A O 1
ATOM 2593 N N . THR A 1 313 ? 5.824 19.812 18.062 1 84.38 313 THR A N 1
ATOM 2594 C CA . THR A 1 313 ? 6.297 20.016 19.438 1 84.38 313 THR A CA 1
ATOM 2595 C C . THR A 1 313 ? 6.238 18.703 20.219 1 84.38 313 THR A C 1
ATOM 2597 O O . THR A 1 313 ? 6.789 18.609 21.312 1 84.38 313 THR A O 1
ATOM 2600 N N . ASN A 1 314 ? 5.555 17.734 19.734 1 73.19 314 ASN A N 1
ATOM 2601 C CA . ASN A 1 314 ? 5.398 16.406 20.328 1 73.19 314 ASN A CA 1
ATOM 2602 C C . ASN A 1 314 ? 4.527 16.453 21.578 1 73.19 314 ASN A C 1
ATOM 2604 O O . ASN A 1 314 ? 4.398 15.453 22.281 1 73.19 314 ASN A O 1
ATOM 2608 N N . CYS A 1 315 ? 4.059 17.578 21.844 1 84.12 315 CYS A N 1
ATOM 2609 C CA . CYS A 1 315 ? 3.02 17.625 22.859 1 84.12 315 CYS A CA 1
ATOM 2610 C C . CYS A 1 315 ? 1.681 17.172 22.297 1 84.12 315 CYS A C 1
ATOM 2612 O O . CYS A 1 315 ? 1.57 16.891 21.109 1 84.12 315 CYS A O 1
ATOM 2614 N N . TYR A 1 316 ? 0.839 16.875 23.203 1 81.69 316 TYR A N 1
ATOM 2615 C CA . TYR A 1 316 ? -0.48 16.5 22.703 1 81.69 316 TYR A CA 1
ATOM 2616 C C . TYR A 1 316 ? -1.06 17.578 21.812 1 81.69 316 TYR A C 1
ATOM 2618 O O . TYR A 1 316 ? -0.659 18.75 21.906 1 81.69 316 TYR A O 1
ATOM 2626 N N . ASN A 1 317 ? -1.869 17.203 20.984 1 74 317 ASN A N 1
ATOM 2627 C CA . ASN A 1 317 ? -2.48 18.188 20.094 1 74 317 ASN A CA 1
ATOM 2628 C C . ASN A 1 317 ? -3.809 18.688 20.656 1 74 317 ASN A C 1
ATOM 2630 O O . ASN A 1 317 ? -4.289 18.188 21.672 1 74 317 ASN A O 1
ATOM 2634 N N . ARG A 1 318 ? -4.348 19.719 20.031 1 75.25 318 ARG A N 1
ATOM 2635 C CA . ARG A 1 318 ? -5.57 20.375 20.484 1 75.25 318 ARG A CA 1
ATOM 2636 C C . ARG A 1 318 ? -6.719 19.375 20.594 1 75.25 318 ARG A C 1
ATOM 2638 O O . ARG A 1 318 ? -7.5 19.422 21.547 1 75.25 318 ARG A O 1
ATOM 2645 N N . HIS A 1 319 ? -6.691 18.516 19.672 1 68.75 319 HIS A N 1
ATOM 2646 C CA . HIS A 1 319 ? -7.781 17.547 19.641 1 68.75 319 HIS A CA 1
ATOM 2647 C C . HIS A 1 319 ? -7.738 16.641 20.859 1 68.75 319 HIS A C 1
ATOM 2649 O O . HIS A 1 319 ? -8.773 16.359 21.484 1 68.75 319 HIS A O 1
ATOM 2655 N N . TYR A 1 320 ? -6.535 16.203 21.141 1 73.88 320 TYR A N 1
ATOM 2656 C CA . TYR A 1 320 ? -6.359 15.383 22.328 1 73.88 320 TYR A CA 1
ATOM 2657 C C . TYR A 1 320 ? -6.828 16.125 23.578 1 73.88 320 TYR A C 1
ATOM 2659 O O . TYR A 1 320 ? -7.496 15.547 24.438 1 73.88 320 TYR A O 1
ATOM 2667 N N . PHE A 1 321 ? -6.449 17.266 23.562 1 83.56 321 PHE A N 1
ATOM 2668 C CA . PHE A 1 321 ? -6.859 18.094 24.688 1 83.56 321 PHE A CA 1
ATOM 2669 C C . PHE A 1 321 ? -8.375 18.141 24.812 1 83.56 321 PHE A C 1
ATOM 2671 O O . PHE A 1 321 ? -8.93 17.859 25.875 1 83.56 321 PHE A O 1
ATOM 2678 N N . GLU A 1 322 ? -9.023 18.438 23.797 1 75.88 322 GLU A N 1
ATOM 2679 C CA . GLU A 1 322 ? -10.469 18.641 23.828 1 75.88 322 GLU A CA 1
ATOM 2680 C C . GLU A 1 322 ? -11.195 17.344 24.188 1 75.88 322 GLU A C 1
ATOM 2682 O O . GLU A 1 322 ? -12.211 17.375 24.891 1 75.88 322 GLU A O 1
ATOM 2687 N N . LYS A 1 323 ? -10.617 16.344 23.797 1 71.62 323 LYS A N 1
ATOM 2688 C CA . LYS A 1 323 ? -11.219 15.047 24.062 1 71.62 323 LYS A CA 1
ATOM 2689 C C . LYS A 1 323 ? -11.023 14.641 25.516 1 71.62 323 LYS A C 1
ATOM 2691 O O . LYS A 1 323 ? -11.953 14.133 26.156 1 71.62 323 LYS A O 1
ATOM 2696 N N . ASN A 1 324 ? -9.891 14.852 26.062 1 79.12 324 ASN A N 1
ATOM 2697 C CA . ASN A 1 324 ? -9.523 14.312 27.359 1 79.12 324 ASN A CA 1
ATOM 2698 C C . ASN A 1 324 ? -9.93 15.242 28.5 1 79.12 324 ASN A C 1
ATOM 2700 O O . ASN A 1 324 ? -10.188 14.789 29.609 1 79.12 324 ASN A O 1
ATOM 2704 N N . ILE A 1 325 ? -10.055 16.406 28.156 1 86.19 325 ILE A N 1
ATOM 2705 C CA . ILE A 1 325 ? -10.391 17.359 29.219 1 86.19 325 ILE A CA 1
ATOM 2706 C C . ILE A 1 325 ? -11.797 17.078 29.734 1 86.19 325 ILE A C 1
ATOM 2708 O O . ILE A 1 325 ? -12.062 17.234 30.938 1 86.19 325 ILE A O 1
ATOM 2712 N N . LYS A 1 326 ? -12.609 16.703 28.875 1 81.62 326 LYS A N 1
ATOM 2713 C CA . LYS A 1 326 ? -13.977 16.406 29.281 1 81.62 326 LYS A CA 1
ATOM 2714 C C . LYS A 1 326 ? -14.023 15.273 30.312 1 81.62 326 LYS A C 1
ATOM 2716 O O . LYS A 1 326 ? -14.727 15.367 31.312 1 81.62 326 LYS A O 1
ATOM 2721 N N . GLU A 1 327 ? -13.289 14.305 30.047 1 82.56 327 GLU A N 1
ATOM 2722 C CA . GLU A 1 327 ? -13.227 13.164 30.953 1 82.56 327 GLU A CA 1
ATOM 2723 C C . GLU A 1 327 ? -12.641 13.57 32.312 1 82.56 327 GLU A C 1
ATOM 2725 O O . GLU A 1 327 ? -13.125 13.141 33.344 1 82.56 327 GLU A O 1
ATOM 2730 N N . TRP A 1 328 ? -11.664 14.32 32.312 1 87.25 328 TRP A N 1
ATOM 2731 C CA . TRP A 1 328 ? -11.031 14.781 33.531 1 87.25 328 TRP A CA 1
ATOM 2732 C C . TRP A 1 328 ? -12 15.617 34.375 1 87.25 328 TRP A C 1
ATOM 2734 O O . TRP A 1 328 ? -12.039 15.492 35.594 1 87.25 328 TRP A O 1
ATOM 2744 N N . LEU A 1 329 ? -12.789 16.391 33.75 1 89 329 LEU A N 1
ATOM 2745 C CA . LEU A 1 329 ? -13.711 17.266 34.438 1 89 329 LEU A CA 1
ATOM 2746 C C . LEU A 1 329 ? -14.852 16.484 35.094 1 89 329 LEU A C 1
ATOM 2748 O O . LEU A 1 329 ? -15.273 16.781 36.188 1 89 329 LEU A O 1
ATOM 2752 N N . VAL A 1 330 ? -15.258 15.523 34.344 1 86.69 330 VAL A N 1
ATOM 2753 C CA . VAL A 1 330 ? -16.312 14.672 34.906 1 86.69 330 VAL A CA 1
ATOM 2754 C C . VAL A 1 330 ? -15.805 13.922 36.125 1 86.69 330 VAL A C 1
ATOM 2756 O O . VAL A 1 330 ? -16.484 13.844 37.125 1 86.69 330 VAL A O 1
ATOM 2759 N N . GLU A 1 331 ? -14.656 13.391 36 1 87.19 331 GLU A N 1
ATOM 2760 C CA . GLU A 1 331 ? -14.039 12.68 37.125 1 87.19 331 GLU A CA 1
ATOM 2761 C C . GLU A 1 331 ? -13.836 13.602 38.312 1 87.19 331 GLU A C 1
ATOM 2763 O O . GLU A 1 331 ? -14.062 13.195 39.469 1 87.19 331 GLU A O 1
ATOM 2768 N N . ALA A 1 332 ? -13.406 14.766 38.125 1 89.44 332 ALA A N 1
ATOM 2769 C CA . ALA A 1 332 ? -13.141 15.734 39.188 1 89.44 332 ALA A CA 1
ATOM 2770 C C . ALA A 1 332 ? -14.43 16.156 39.875 1 89.44 332 ALA A C 1
ATOM 2772 O O . ALA A 1 332 ? -14.43 16.422 41.094 1 89.44 332 ALA A O 1
ATOM 2773 N N . GLN A 1 333 ? -15.406 16.219 39.125 1 88.62 333 GLN A N 1
ATOM 2774 C CA . GLN A 1 333 ? -16.703 16.547 39.719 1 88.62 333 GLN A CA 1
ATOM 2775 C C . GLN A 1 333 ? -17.141 15.477 40.719 1 88.62 333 GLN A C 1
ATOM 2777 O O . GLN A 1 333 ? -17.672 15.789 41.781 1 88.62 333 GLN A O 1
ATOM 2782 N N . GLN A 1 334 ? -16.844 14.32 40.344 1 88 334 GLN A N 1
ATOM 2783 C CA . GLN A 1 334 ? -17.234 13.195 41.188 1 88 334 GLN A CA 1
ATOM 2784 C C . GLN A 1 334 ? -16.375 13.094 42.438 1 88 334 GLN A C 1
ATOM 2786 O O . GLN A 1 334 ? -16.844 12.68 43.5 1 88 334 GLN A O 1
ATOM 2791 N N . GLN A 1 335 ? -15.172 13.445 42.375 1 88.69 335 GLN A N 1
ATOM 2792 C CA . GLN A 1 335 ? -14.219 13.234 43.438 1 88.69 335 GLN A CA 1
ATOM 2793 C C . GLN A 1 335 ? -13.859 14.547 44.125 1 88.69 335 GLN A C 1
ATOM 2795 O O . GLN A 1 335 ? -12.961 14.586 44.969 1 88.69 335 GLN A O 1
ATOM 2800 N N . ASP A 1 336 ? -14.492 15.617 43.844 1 87.94 336 ASP A N 1
ATOM 2801 C CA . ASP A 1 336 ? -14.172 16.938 44.375 1 87.94 336 ASP A CA 1
ATOM 2802 C C . ASP A 1 336 ? -12.711 17.297 44.094 1 87.94 336 ASP A C 1
ATOM 2804 O O . ASP A 1 336 ? -12.023 17.797 45 1 87.94 336 ASP A O 1
ATOM 2808 N N . GLY A 1 337 ? -12.305 16.844 42.938 1 90.19 337 GLY A N 1
ATOM 2809 C CA . GLY A 1 337 ? -10.922 17.094 42.531 1 90.19 337 GLY A CA 1
ATOM 2810 C C . GLY A 1 337 ? -10.695 18.469 41.969 1 90.19 337 GLY A C 1
ATOM 2811 O O . GLY A 1 337 ? -11.602 19.062 41.375 1 90.19 337 GLY A O 1
ATOM 2812 N N . LEU A 1 338 ? -9.461 19 42.156 1 93.62 338 LEU A N 1
ATOM 2813 C CA . LEU A 1 338 ? -9.07 20.281 41.625 1 93.62 338 LEU A CA 1
ATOM 2814 C C . LEU A 1 338 ? -8.188 20.094 40.375 1 93.62 338 LEU A C 1
ATOM 2816 O O . LEU A 1 338 ? -7.176 19.406 40.438 1 93.62 338 LEU A O 1
ATOM 2820 N N . ILE A 1 339 ? -8.656 20.688 39.344 1 94.31 339 ILE A N 1
ATOM 2821 C CA . ILE A 1 339 ? -7.906 20.641 38.094 1 94.31 339 ILE A CA 1
ATOM 2822 C C . ILE A 1 339 ? -7.418 22.031 37.75 1 94.31 339 ILE A C 1
ATOM 2824 O O . ILE A 1 339 ? -8.195 23 37.75 1 94.31 339 ILE A O 1
ATOM 2828 N N . GLY A 1 340 ? -6.125 22.156 37.531 1 95.19 340 GLY A N 1
ATOM 2829 C CA . GLY A 1 340 ? -5.551 23.391 37.062 1 95.19 340 GLY A CA 1
ATOM 2830 C C . GLY A 1 340 ? -5.469 23.453 35.531 1 95.19 340 GLY A C 1
ATOM 2831 O O . GLY A 1 340 ? -5.168 22.438 34.875 1 95.19 340 GLY A O 1
ATOM 2832 N N . PHE A 1 341 ? -5.867 24.625 35.031 1 94.44 341 PHE A N 1
ATOM 2833 C CA . PHE A 1 341 ? -5.766 24.938 33.625 1 94.44 341 PHE A CA 1
ATOM 2834 C C . PHE A 1 341 ? -4.758 26.047 33.375 1 94.44 341 PHE A C 1
ATOM 2836 O O . PHE A 1 341 ? -4.914 27.156 33.875 1 94.44 341 PHE A O 1
ATOM 2843 N N . ILE A 1 342 ? -3.738 25.703 32.562 1 95.94 342 ILE A N 1
ATOM 2844 C CA . ILE A 1 342 ? -2.684 26.672 32.281 1 95.94 342 ILE A CA 1
ATOM 2845 C C . ILE A 1 342 ? -2.605 26.906 30.766 1 95.94 342 ILE A C 1
ATOM 2847 O O . ILE A 1 342 ? -2.338 25.969 30.016 1 95.94 342 ILE A O 1
ATOM 2851 N N . ILE A 1 343 ? -2.879 28.062 30.359 1 95 343 ILE A N 1
ATOM 2852 C CA . ILE A 1 343 ? -2.664 28.438 28.953 1 95 343 ILE A CA 1
ATOM 2853 C C . ILE A 1 343 ? -1.498 29.422 28.859 1 95 343 ILE A C 1
ATOM 2855 O O . ILE A 1 343 ? -1.379 30.344 29.672 1 95 343 ILE A O 1
ATOM 2859 N N . PHE A 1 344 ? -0.626 29.141 27.953 1 94.62 344 PHE A N 1
ATOM 2860 C CA . PHE A 1 344 ? 0.456 30.109 27.828 1 94.62 344 PHE A CA 1
ATOM 2861 C C . PHE A 1 344 ? 0.837 30.312 26.359 1 94.62 344 PHE A C 1
ATOM 2863 O O . PHE A 1 344 ? 0.563 29.453 25.516 1 94.62 344 PHE A O 1
ATOM 2870 N N . ASP A 1 345 ? 1.32 31.391 26.109 1 93.06 345 ASP A N 1
ATOM 2871 C CA . ASP A 1 345 ? 1.679 31.891 24.781 1 93.06 345 ASP A CA 1
ATOM 2872 C C . ASP A 1 345 ? 3.104 32.438 24.766 1 93.06 345 ASP A C 1
ATOM 2874 O O . ASP A 1 345 ? 3.547 33.062 25.734 1 93.06 345 ASP A O 1
ATOM 2878 N N . VAL A 1 346 ? 3.746 32.312 23.625 1 92.12 346 VAL A N 1
ATOM 2879 C CA . VAL A 1 346 ? 5.074 32.875 23.453 1 92.12 346 VAL A CA 1
ATOM 2880 C C . VAL A 1 346 ? 4.953 34.344 23.031 1 92.12 346 VAL A C 1
ATOM 2882 O O . VAL A 1 346 ? 4.465 34.656 21.938 1 92.12 346 VAL A O 1
ATOM 2885 N N . ASP A 1 347 ? 5.48 35.156 23.922 1 91.62 347 ASP A N 1
ATOM 2886 C CA . ASP A 1 347 ? 5.375 36.594 23.656 1 91.62 347 ASP A CA 1
ATOM 2887 C C . ASP A 1 347 ? 6.223 37 22.453 1 91.62 347 ASP A C 1
ATOM 2889 O O . ASP A 1 347 ? 7.379 36.594 22.328 1 91.62 347 ASP A O 1
ATOM 2893 N N . TYR A 1 348 ? 5.633 37.75 21.562 1 86.62 348 TYR A N 1
ATOM 2894 C CA . TYR A 1 348 ? 6.297 38.312 20.391 1 86.62 348 TYR A CA 1
ATOM 2895 C C . TYR A 1 348 ? 6.859 37.219 19.5 1 86.62 348 TYR A C 1
ATOM 2897 O O . TYR A 1 348 ? 7.98 37.344 18.984 1 86.62 348 TYR A O 1
ATOM 2905 N N . PHE A 1 349 ? 6.148 36.188 19.375 1 87.75 349 PHE A N 1
ATOM 2906 C CA . PHE A 1 349 ? 6.645 35.031 18.609 1 87.75 349 PHE A CA 1
ATOM 2907 C C . PHE A 1 349 ? 6.801 35.406 17.141 1 87.75 349 PHE A C 1
ATOM 2909 O O . PHE A 1 349 ? 7.723 34.938 16.469 1 87.75 349 PHE A O 1
ATOM 2916 N N . LYS A 1 350 ? 5.898 36.219 16.703 1 77.94 350 LYS A N 1
ATOM 2917 C CA . LYS A 1 350 ? 6.02 36.688 15.328 1 77.94 350 LYS A CA 1
ATOM 2918 C C . LYS A 1 350 ? 7.355 37.406 15.102 1 77.94 350 LYS A C 1
ATOM 2920 O O . LYS A 1 350 ? 7.977 37.25 14.047 1 77.94 350 LYS A O 1
ATOM 2925 N N . GLU A 1 351 ? 7.688 38.156 16.016 1 81.06 351 GLU A N 1
ATOM 2926 C CA . GLU A 1 351 ? 8.969 38.875 15.93 1 81.06 351 GLU A CA 1
ATOM 2927 C C . GLU A 1 351 ? 10.133 37.875 15.891 1 81.06 351 GLU A C 1
ATOM 2929 O O . GLU A 1 351 ? 11.133 38.125 15.211 1 81.06 351 GLU A O 1
ATOM 2934 N N . VAL A 1 352 ? 10 36.875 16.594 1 84.44 352 VAL A N 1
ATOM 2935 C CA . VAL A 1 352 ? 11.016 35.844 16.578 1 84.44 352 VAL A CA 1
ATOM 2936 C C . VAL A 1 352 ? 11.125 35.219 15.18 1 84.44 352 VAL A C 1
ATOM 2938 O O . VAL A 1 352 ? 12.227 35.062 14.648 1 84.44 352 VAL A O 1
ATOM 2941 N N . ASN A 1 353 ? 10.039 35 14.656 1 77.19 353 ASN A N 1
ATOM 2942 C CA . ASN A 1 353 ? 10.023 34.438 13.305 1 77.19 353 ASN A CA 1
ATOM 2943 C C . ASN A 1 353 ? 10.609 35.406 12.289 1 77.19 353 ASN A C 1
ATOM 2945 O O . ASN A 1 353 ? 11.352 35 11.391 1 77.19 353 ASN A O 1
ATOM 2949 N N . ASP A 1 354 ? 10.258 36.594 12.492 1 71.56 354 ASP A N 1
ATOM 2950 C CA . ASP A 1 354 ? 10.695 37.625 11.562 1 71.56 354 ASP A CA 1
ATOM 2951 C C . ASP A 1 354 ? 12.203 37.844 11.641 1 71.56 354 ASP A C 1
ATOM 2953 O O . ASP A 1 354 ? 12.859 38.062 10.617 1 71.56 354 ASP A O 1
ATOM 2957 N N . GLN A 1 355 ? 12.609 37.781 12.789 1 76.62 355 GLN A N 1
ATOM 2958 C CA . GLN A 1 355 ? 14.016 38.094 13.023 1 76.62 355 GLN A CA 1
ATOM 2959 C C . GLN A 1 355 ? 14.906 36.906 12.758 1 76.62 355 GLN A C 1
ATOM 2961 O O . GLN A 1 355 ? 16.016 37.031 12.227 1 76.62 355 GLN A O 1
ATOM 2966 N N . TYR A 1 356 ? 14.391 35.75 13.078 1 77 356 TYR A N 1
ATOM 2967 C CA . TYR A 1 356 ? 15.297 34.594 13.078 1 77 356 TYR A CA 1
ATOM 2968 C C . TYR A 1 356 ? 14.844 33.562 12.07 1 77 356 TYR A C 1
ATOM 2970 O O . TYR A 1 356 ? 15.555 32.594 11.805 1 77 356 TYR A O 1
ATOM 2978 N N . GLY A 1 357 ? 13.75 33.781 11.539 1 71.88 357 GLY A N 1
ATOM 2979 C CA . GLY A 1 357 ? 13.219 32.844 10.57 1 71.88 357 GLY A CA 1
ATOM 2980 C C . GLY A 1 357 ? 12.227 31.859 11.156 1 71.88 357 GLY A C 1
ATOM 2981 O O . GLY A 1 357 ? 12.25 31.594 12.359 1 71.88 357 GLY A O 1
ATOM 2982 N N . HIS A 1 358 ? 11.445 31.266 10.336 1 68.19 358 HIS A N 1
ATOM 2983 C CA . HIS A 1 358 ? 10.375 30.391 10.773 1 68.19 358 HIS A CA 1
ATOM 2984 C C . HIS A 1 358 ? 10.938 29.078 11.336 1 68.19 358 HIS A C 1
ATOM 2986 O O . HIS A 1 358 ? 10.352 28.484 12.25 1 68.19 358 HIS A O 1
ATOM 2992 N N . LEU A 1 359 ? 11.867 28.766 10.781 1 67.31 359 LEU A N 1
ATOM 2993 C CA . LEU A 1 359 ? 12.477 27.547 11.297 1 67.31 359 LEU A CA 1
ATOM 2994 C C . LEU A 1 359 ? 12.992 27.75 12.719 1 67.31 359 LEU A C 1
ATOM 2996 O O . LEU A 1 359 ? 12.867 26.859 13.562 1 67.31 359 LEU A O 1
ATOM 3000 N N . ALA A 1 360 ? 13.586 28.891 12.852 1 75.69 360 ALA A N 1
ATOM 3001 C CA . ALA A 1 360 ? 14 29.25 14.203 1 75.69 360 ALA A CA 1
ATOM 3002 C C . ALA A 1 360 ? 12.805 29.297 15.148 1 75.69 360 ALA A C 1
ATOM 3004 O O . ALA A 1 360 ? 12.891 28.859 16.297 1 75.69 360 ALA A O 1
ATOM 3005 N N . GLY A 1 361 ? 11.766 29.797 14.609 1 84.19 361 GLY A N 1
ATOM 3006 C CA . GLY A 1 361 ? 10.539 29.812 15.383 1 84.19 361 GLY A CA 1
ATOM 3007 C C . GLY A 1 361 ? 10.062 28.422 15.773 1 84.19 361 GLY A C 1
ATOM 3008 O O . GLY A 1 361 ? 9.656 28.188 16.906 1 84.19 361 GLY A O 1
ATOM 3009 N N . ASP A 1 362 ? 10.203 27.578 14.891 1 77.88 362 ASP A N 1
ATOM 3010 C CA . ASP A 1 362 ? 9.836 26.203 15.164 1 77.88 362 ASP A CA 1
ATOM 3011 C C . ASP A 1 362 ? 10.695 25.609 16.281 1 77.88 362 ASP A C 1
ATOM 3013 O O . ASP A 1 362 ? 10.18 24.906 17.156 1 77.88 362 ASP A O 1
ATOM 3017 N N . ASP A 1 363 ? 11.875 25.938 16.203 1 80.06 363 ASP A N 1
ATOM 3018 C CA . ASP A 1 363 ? 12.789 25.438 17.219 1 80.06 363 ASP A CA 1
ATOM 3019 C C . ASP A 1 363 ? 12.453 26 18.594 1 80.06 363 ASP A C 1
ATOM 3021 O O . ASP A 1 363 ? 12.578 25.312 19.609 1 80.06 363 ASP A O 1
ATOM 3025 N N . VAL A 1 364 ? 12.117 27.172 18.547 1 88.62 364 VAL A N 1
ATOM 3026 C CA . VAL A 1 364 ? 11.719 27.812 19.797 1 88.62 364 VAL A CA 1
ATOM 3027 C C . VAL A 1 364 ? 10.5 27.109 20.375 1 88.62 364 VAL A C 1
ATOM 3029 O O . VAL A 1 364 ? 10.461 26.797 21.562 1 88.62 364 VAL A O 1
ATOM 3032 N N . LEU A 1 365 ? 9.594 26.812 19.547 1 90.31 365 LEU A N 1
ATOM 3033 C CA . LEU A 1 365 ? 8.375 26.156 20 1 90.31 365 LEU A CA 1
ATOM 3034 C C . LEU A 1 365 ? 8.68 24.75 20.531 1 90.31 365 LEU A C 1
ATOM 3036 O O . LEU A 1 365 ? 8.133 24.344 21.562 1 90.31 365 LEU A O 1
ATOM 3040 N N . LYS A 1 366 ? 9.469 24.109 19.891 1 87.19 366 LYS A N 1
ATOM 3041 C CA . LYS A 1 366 ? 9.859 22.766 20.312 1 87.19 366 LYS A CA 1
ATOM 3042 C C . LYS A 1 366 ? 10.508 22.797 21.688 1 87.19 366 LYS A C 1
ATOM 3044 O O . LYS A 1 366 ? 10.18 21.969 22.547 1 87.19 366 LYS A O 1
ATOM 3049 N N . ARG A 1 367 ? 11.422 23.719 21.781 1 89.12 367 ARG A N 1
ATOM 3050 C CA . ARG A 1 367 ? 12.148 23.812 23.047 1 89.12 367 ARG A CA 1
ATOM 3051 C C . ARG A 1 367 ? 11.211 24.203 24.188 1 89.12 367 ARG A C 1
ATOM 3053 O O . ARG A 1 367 ? 11.312 23.672 25.281 1 89.12 367 ARG A O 1
ATOM 3060 N N . ILE A 1 368 ? 10.398 25.047 23.922 1 92.75 368 ILE A N 1
ATOM 3061 C CA . ILE A 1 368 ? 9.422 25.469 24.938 1 92.75 368 ILE A CA 1
ATOM 3062 C C . ILE A 1 368 ? 8.562 24.281 25.344 1 92.75 368 ILE A C 1
ATOM 3064 O O . ILE A 1 368 ? 8.344 24.047 26.547 1 92.75 368 ILE A O 1
ATOM 3068 N N . ALA A 1 369 ? 8.148 23.578 24.391 1 92.12 369 ALA A N 1
ATOM 3069 C CA . ALA A 1 369 ? 7.309 22.422 24.656 1 92.12 369 ALA A CA 1
ATOM 3070 C C . ALA A 1 369 ? 8.055 21.391 25.5 1 92.12 369 ALA A C 1
ATOM 3072 O O . ALA A 1 369 ? 7.516 20.859 26.469 1 92.12 369 ALA A O 1
ATOM 3073 N N . TYR A 1 370 ? 9.234 21.188 25.141 1 89.62 370 TYR A N 1
ATOM 3074 C CA . TYR A 1 370 ? 10.062 20.203 25.844 1 89.62 370 TYR A CA 1
ATOM 3075 C C . TYR A 1 370 ? 10.273 20.609 27.297 1 89.62 370 TYR A C 1
ATOM 3077 O O . TYR A 1 370 ? 10.07 19.812 28.203 1 89.62 370 TYR A O 1
ATOM 3085 N N . GLU A 1 371 ? 10.656 21.797 27.469 1 93 371 GLU A N 1
ATOM 3086 C CA . GLU A 1 371 ? 10.945 22.297 28.812 1 93 371 GLU A CA 1
ATOM 3087 C C . GLU A 1 371 ? 9.68 22.359 29.656 1 93 371 GLU A C 1
ATOM 3089 O O . GLU A 1 371 ? 9.719 22.094 30.859 1 93 371 GLU A O 1
ATOM 3094 N N . ALA A 1 372 ? 8.664 22.75 29.078 1 94.69 372 ALA A N 1
ATOM 3095 C CA . ALA A 1 372 ? 7.398 22.781 29.812 1 94.69 372 ALA A CA 1
ATOM 3096 C C . ALA A 1 372 ? 6.984 21.391 30.266 1 94.69 372 ALA A C 1
ATOM 3098 O O . ALA A 1 372 ? 6.539 21.203 31.391 1 94.69 372 ALA A O 1
ATOM 3099 N N . ASN A 1 373 ? 7.137 20.516 29.391 1 91.44 373 ASN A N 1
ATOM 3100 C CA . ASN A 1 373 ? 6.824 19.125 29.719 1 91.44 373 ASN A CA 1
ATOM 3101 C C . ASN A 1 373 ? 7.68 18.625 30.875 1 91.44 373 ASN A C 1
ATOM 3103 O O . ASN A 1 373 ? 7.203 17.875 31.719 1 91.44 373 ASN A O 1
ATOM 3107 N N . LEU A 1 374 ? 8.914 18.984 30.812 1 89.12 374 LEU A N 1
ATOM 3108 C CA . LEU A 1 374 ? 9.82 18.594 31.891 1 89.12 374 LEU A CA 1
ATOM 3109 C C . LEU A 1 374 ? 9.367 19.156 33.219 1 89.12 374 LEU A C 1
ATOM 3111 O O . LEU A 1 374 ? 9.438 18.484 34.25 1 89.12 374 LEU A O 1
ATOM 3115 N N . CYS A 1 375 ? 8.945 20.344 33.25 1 92.69 375 CYS A N 1
ATOM 3116 C CA . CYS A 1 375 ? 8.484 21 34.438 1 92.69 375 CYS A CA 1
ATOM 3117 C C . CYS A 1 375 ? 7.23 20.344 35 1 92.69 375 CYS A C 1
ATOM 3119 O O . CYS A 1 375 ? 7.012 20.312 36.219 1 92.69 375 CYS A O 1
ATOM 3121 N N . LEU A 1 376 ? 6.469 19.766 34.094 1 92.88 376 LEU A N 1
ATOM 3122 C CA . LEU A 1 376 ? 5.168 19.234 34.469 1 92.88 376 LEU A CA 1
ATOM 3123 C C . LEU A 1 376 ? 5.23 17.719 34.656 1 92.88 376 LEU A C 1
ATOM 3125 O O . LEU A 1 376 ? 4.25 17.094 35.062 1 92.88 376 LEU A O 1
ATOM 3129 N N . ALA A 1 377 ? 6.344 17.125 34.375 1 87.5 377 ALA A N 1
ATOM 3130 C CA . ALA A 1 377 ? 6.512 15.68 34.312 1 87.5 377 ALA A CA 1
ATOM 3131 C C . ALA A 1 377 ? 6.199 15.016 35.656 1 87.5 377 ALA A C 1
ATOM 3133 O O . ALA A 1 377 ? 5.742 13.875 35.688 1 87.5 377 ALA A O 1
ATOM 3134 N N . ASN A 1 378 ? 6.379 15.719 36.688 1 85.5 378 ASN A N 1
ATOM 3135 C CA . ASN A 1 378 ? 6.207 15.125 38 1 85.5 378 ASN A CA 1
ATOM 3136 C C . ASN A 1 378 ? 4.762 15.242 38.469 1 85.5 378 ASN A C 1
ATOM 3138 O O . ASN A 1 378 ? 4.438 14.828 39.594 1 85.5 378 ASN A O 1
ATOM 3142 N N . TYR A 1 379 ? 3.877 15.734 37.75 1 90.38 379 TYR A N 1
ATOM 3143 C CA . TYR A 1 3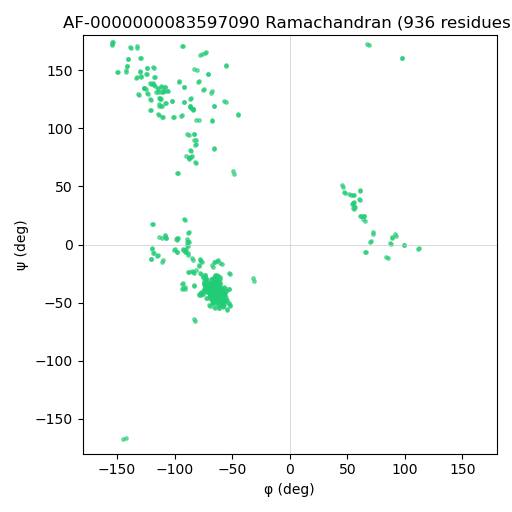79 ? 2.473 15.898 38.094 1 90.38 379 TYR A CA 1
ATOM 3144 C C . TYR A 1 379 ? 1.575 15.102 37.156 1 90.38 379 TYR A C 1
ATOM 3146 O O . TYR A 1 379 ? 2.002 14.695 36.062 1 90.38 379 TYR A O 1
ATOM 3154 N N . ASN A 1 380 ? 0.448 14.695 37.594 1 90.12 380 ASN A N 1
ATOM 3155 C CA . ASN A 1 380 ? -0.559 14.141 36.719 1 90.12 380 ASN A CA 1
ATOM 3156 C C . ASN A 1 380 ? -1.086 15.203 35.75 1 90.12 380 ASN A C 1
ATOM 3158 O O . ASN A 1 380 ? -2.111 15.836 36 1 90.12 380 ASN A O 1
ATOM 3162 N N . SER A 1 381 ? -0.304 15.359 34.719 1 91.88 381 SER A N 1
ATOM 3163 C CA . SER A 1 381 ? -0.559 16.469 33.812 1 91.88 381 SER A CA 1
ATOM 3164 C C . SER A 1 381 ? -0.336 16.047 32.344 1 91.88 381 SER A C 1
ATOM 3166 O O . SER A 1 381 ? 0.226 14.984 32.094 1 91.88 381 SER A O 1
ATOM 3168 N N . PHE A 1 382 ? -0.925 16.828 31.5 1 88.75 382 PHE A N 1
ATOM 3169 C CA . PHE A 1 382 ? -0.493 16.719 30.109 1 88.75 382 PHE A CA 1
ATOM 3170 C C . PHE A 1 382 ? -0.467 18.094 29.438 1 88.75 382 PHE A C 1
ATOM 3172 O O . PHE A 1 382 ? -1.21 18.984 29.844 1 88.75 382 PHE A O 1
ATOM 3179 N N . LEU A 1 383 ? 0.412 18.25 28.5 1 93.62 383 LEU A N 1
ATOM 3180 C CA . LEU A 1 383 ? 0.649 19.469 27.734 1 93.62 383 LEU A CA 1
ATOM 3181 C C . LEU A 1 383 ? 0.225 19.281 26.281 1 93.62 383 LEU A C 1
ATOM 3183 O O . LEU A 1 383 ? 0.49 18.234 25.688 1 93.62 383 LEU A O 1
ATOM 3187 N N . ALA A 1 384 ? -0.526 20.234 25.797 1 90.75 384 ALA A N 1
ATOM 3188 C CA . ALA A 1 384 ? -0.956 20.203 24.391 1 90.75 384 ALA A CA 1
ATOM 3189 C C . ALA A 1 384 ? -0.664 21.516 23.703 1 90.75 384 ALA A C 1
ATOM 3191 O O . ALA A 1 384 ? -0.708 22.578 24.328 1 90.75 384 ALA A O 1
ATOM 3192 N N . ARG A 1 385 ? -0.323 21.484 22.469 1 86.88 385 ARG A N 1
ATOM 3193 C CA . ARG A 1 385 ? -0.253 22.688 21.656 1 86.88 385 ARG A CA 1
ATOM 3194 C C . ARG A 1 385 ? -1.624 23.047 21.094 1 86.88 385 ARG A C 1
ATOM 3196 O O . ARG A 1 385 ? -2.24 22.25 20.391 1 86.88 385 ARG A O 1
ATOM 3203 N N . TYR A 1 386 ? -2.104 24.188 21.516 1 81.94 386 TYR A N 1
ATOM 3204 C CA . TYR A 1 386 ? -3.477 24.578 21.219 1 81.94 386 TYR A CA 1
ATOM 3205 C C . TYR A 1 386 ? -3.543 25.422 19.953 1 81.94 386 TYR A C 1
ATOM 3207 O O . TYR A 1 386 ? -4.543 25.391 19.234 1 81.94 386 TYR A O 1
ATOM 3215 N N . GLY A 1 387 ? -2.572 26.188 19.734 1 74.75 387 GLY A N 1
ATOM 3216 C CA . GLY A 1 387 ? -2.457 27.047 18.562 1 74.75 387 GLY A CA 1
ATOM 3217 C C . GLY A 1 387 ? -1.039 27.141 18.031 1 74.75 387 GLY A C 1
ATOM 3218 O O . GLY A 1 387 ? -0.199 26.281 18.328 1 74.75 387 GLY A O 1
ATOM 3219 N N . GLY A 1 388 ? -0.825 28.078 17.188 1 75.94 388 GLY A N 1
ATOM 3220 C CA . GLY A 1 388 ? 0.507 28.234 16.625 1 75.94 388 GLY A CA 1
ATOM 3221 C C . GLY A 1 388 ? 1.586 28.375 17.672 1 75.94 388 GLY A C 1
ATOM 3222 O O . GLY A 1 388 ? 2.555 27.609 17.688 1 75.94 388 GLY A O 1
ATOM 3223 N N . ASP A 1 389 ? 1.396 29.344 18.5 1 87.62 389 ASP A N 1
ATOM 3224 C CA . ASP A 1 389 ? 2.357 29.609 19.562 1 87.62 389 ASP A CA 1
ATOM 3225 C C . ASP A 1 389 ? 1.703 29.469 20.938 1 87.62 389 ASP A C 1
ATOM 3227 O O . ASP A 1 389 ? 2.213 30 21.922 1 87.62 389 ASP A O 1
ATOM 3231 N N . GLU A 1 390 ? 0.563 28.797 20.906 1 89.44 390 GLU A N 1
ATOM 3232 C CA . GLU A 1 390 ? -0.194 28.672 22.141 1 89.44 390 GLU A CA 1
ATOM 3233 C C . GLU A 1 390 ? -0.184 27.234 22.656 1 89.44 390 GLU A C 1
ATOM 3235 O O . GLU A 1 390 ? -0.298 26.281 21.875 1 89.44 390 GLU A O 1
ATOM 3240 N N . PHE A 1 391 ? 0.028 27.094 23.969 1 94.5 391 PHE A N 1
ATOM 3241 C CA . PHE A 1 391 ? 0.028 25.797 24.641 1 94.5 391 PHE A CA 1
ATOM 3242 C C . PHE A 1 391 ? -0.983 25.781 25.781 1 94.5 391 PHE A C 1
ATOM 3244 O O . PHE A 1 391 ? -1.318 26.828 26.344 1 94.5 391 PHE A O 1
ATOM 3251 N N . ILE A 1 392 ? -1.47 24.609 26.062 1 94.31 392 ILE A N 1
ATOM 3252 C CA . ILE A 1 392 ? -2.381 24.422 27.188 1 94.31 392 ILE A CA 1
ATOM 3253 C C . ILE A 1 392 ? -1.932 23.234 28.031 1 94.31 392 ILE A C 1
ATOM 3255 O O . ILE A 1 392 ? -1.556 22.188 27.484 1 94.31 392 ILE A O 1
ATOM 3259 N N . ALA A 1 393 ? -1.812 23.406 29.297 1 95.25 393 ALA A N 1
ATOM 3260 C CA . ALA A 1 393 ? -1.512 22.328 30.234 1 95.25 393 ALA A CA 1
ATOM 3261 C C . ALA A 1 393 ? -2.648 22.141 31.234 1 95.25 393 ALA A C 1
ATOM 3263 O O . ALA A 1 393 ? -3.232 23.125 31.719 1 95.25 393 ALA A O 1
ATOM 3264 N N . ILE A 1 394 ? -2.949 20.891 31.469 1 94.62 394 ILE A N 1
ATOM 3265 C CA . ILE A 1 394 ? -3.938 20.531 32.469 1 94.62 394 ILE A CA 1
ATOM 3266 C C . ILE A 1 394 ? -3.295 19.641 33.531 1 94.62 394 ILE A C 1
ATOM 3268 O O . ILE A 1 394 ? -2.479 18.781 33.219 1 94.62 394 ILE A O 1
ATOM 3272 N N . LEU A 1 395 ? -3.594 19.859 34.781 1 93.94 395 LEU A N 1
ATOM 3273 C CA . LEU A 1 395 ? -3.008 19.031 35.812 1 93.94 395 LEU A CA 1
ATOM 3274 C C . LEU A 1 395 ? -3.959 18.906 37 1 93.94 395 LEU A C 1
ATOM 3276 O O . LEU A 1 395 ? -4.754 19.812 37.25 1 93.94 395 LEU A O 1
ATOM 3280 N N . LYS A 1 396 ? -3.902 17.797 37.656 1 94.12 396 LYS A N 1
ATOM 3281 C CA . LYS A 1 396 ? -4.605 17.594 38.938 1 94.12 396 LYS A CA 1
ATOM 3282 C C . LYS A 1 396 ? -3.768 18.078 40.125 1 94.12 396 LYS A C 1
ATOM 3284 O O . LYS A 1 396 ? -2.596 17.719 40.25 1 94.12 396 LYS A O 1
ATOM 3289 N N . VAL A 1 397 ? -4.383 18.938 40.906 1 93.56 397 VAL A N 1
ATOM 3290 C CA . VAL A 1 397 ? -3.635 19.484 42.031 1 93.56 397 VAL A CA 1
ATOM 3291 C C . VAL A 1 397 ? -4.457 19.328 43.312 1 93.56 397 VAL A C 1
ATOM 3293 O O . VAL A 1 397 ? -5.676 19.172 43.25 1 93.56 397 VAL A O 1
ATOM 3296 N N . GLU A 1 398 ? -3.703 19.406 44.406 1 90.75 398 GLU A N 1
ATOM 3297 C CA . GLU A 1 398 ? -4.352 19.266 45.719 1 90.75 398 GLU A CA 1
ATOM 3298 C C . GLU A 1 398 ? -5.035 20.562 46.125 1 90.75 398 GLU A C 1
ATOM 3300 O O . GLU A 1 398 ? -6.109 20.547 46.719 1 90.75 398 GLU A O 1
ATOM 3305 N N . ASN A 1 399 ? -4.414 21.688 45.938 1 92.12 399 ASN A N 1
ATOM 3306 C CA . ASN A 1 399 ? -4.957 22.984 46.312 1 92.12 399 ASN A CA 1
ATOM 3307 C C . ASN A 1 399 ? -4.387 24.094 45.438 1 92.12 399 ASN A C 1
ATOM 3309 O O . ASN A 1 399 ? -3.533 23.844 44.562 1 92.12 399 ASN A O 1
ATOM 3313 N N . LEU A 1 400 ? -4.879 25.266 45.594 1 92.31 400 LEU A N 1
ATOM 3314 C CA . LEU A 1 400 ? -4.527 26.422 44.781 1 92.31 400 LEU A CA 1
ATOM 3315 C C . LEU A 1 400 ? -3.068 26.812 45 1 92.31 400 LEU A C 1
ATOM 3317 O O . LEU A 1 400 ? -2.404 27.297 44.062 1 92.31 400 LEU A O 1
ATOM 3321 N N . LYS A 1 401 ? -2.598 26.609 46.219 1 93.31 401 LYS A N 1
ATOM 3322 C CA . LYS A 1 401 ? -1.211 26.953 46.5 1 93.31 401 LYS A CA 1
ATOM 3323 C C . LYS A 1 401 ? -0.243 26.094 45.688 1 93.31 401 LYS A C 1
ATOM 3325 O O . LYS A 1 401 ? 0.771 26.609 45.219 1 93.31 401 LYS A O 1
ATOM 3330 N N . GLU A 1 402 ? -0.571 24.906 45.594 1 94.25 402 GLU A N 1
ATOM 3331 C CA . GLU A 1 402 ? 0.244 24.016 44.781 1 94.25 402 GLU A CA 1
ATOM 3332 C C . GLU A 1 402 ? 0.24 24.438 43.312 1 94.25 402 GLU A C 1
ATOM 3334 O O . GLU A 1 402 ? 1.288 24.453 42.656 1 94.25 402 GLU A O 1
ATOM 3339 N N . LEU A 1 403 ? -0.905 24.75 42.844 1 95.38 403 LEU A N 1
ATOM 3340 C CA . LEU A 1 403 ? -1.037 25.203 41.438 1 95.38 403 LEU A CA 1
ATOM 3341 C C . LEU A 1 403 ? -0.207 26.453 41.188 1 95.38 403 LEU A C 1
ATOM 3343 O O . LEU A 1 403 ? 0.48 26.547 40.188 1 95.38 403 LEU A O 1
ATOM 3347 N N . GLN A 1 404 ? -0.249 27.359 42.125 1 94.56 404 GLN A N 1
ATOM 3348 C CA . GLN A 1 404 ? 0.508 28.594 41.969 1 94.56 404 GLN A CA 1
ATOM 3349 C C . GLN A 1 404 ? 2.01 28.328 41.938 1 94.56 404 GLN A C 1
ATOM 3351 O O . GLN A 1 404 ? 2.74 28.953 41.188 1 94.56 404 GLN A O 1
ATOM 3356 N N . SER A 1 405 ? 2.381 27.469 42.75 1 95 405 SER A N 1
ATOM 3357 C CA . SER A 1 405 ? 3.791 27.094 42.781 1 95 405 SER A CA 1
ATOM 3358 C C . SER A 1 405 ? 4.238 26.5 41.469 1 95 405 SER A C 1
ATOM 3360 O O . SER A 1 405 ? 5.332 26.797 40.969 1 95 405 SER A O 1
ATOM 3362 N N . ILE A 1 406 ? 3.428 25.672 40.938 1 95.38 406 ILE A N 1
ATOM 3363 C CA . ILE A 1 406 ? 3.736 25.031 39.656 1 95.38 406 ILE A CA 1
ATOM 3364 C C . ILE A 1 406 ? 3.838 26.078 38.562 1 95.38 406 ILE A C 1
ATOM 3366 O O . ILE A 1 406 ? 4.762 26.031 37.75 1 95.38 406 ILE A O 1
ATOM 3370 N N . VAL A 1 407 ? 2.943 26.969 38.562 1 96.31 407 VAL A N 1
ATOM 3371 C CA . VAL A 1 407 ? 2.895 28 37.531 1 96.31 407 VAL A CA 1
ATOM 3372 C C . VAL A 1 407 ? 4.105 28.922 37.656 1 96.31 407 VAL A C 1
ATOM 3374 O O . VAL A 1 407 ? 4.715 29.312 36.656 1 96.31 407 VAL A O 1
ATOM 3377 N N . GLU A 1 408 ? 4.398 29.266 38.875 1 95.25 408 GLU A N 1
ATOM 3378 C CA . GLU A 1 408 ? 5.566 30.109 39.125 1 95.25 408 GLU A CA 1
ATOM 3379 C C . GLU A 1 408 ? 6.848 29.422 38.625 1 95.25 408 GLU A C 1
ATOM 3381 O O . GLU A 1 408 ? 7.703 30.078 38.031 1 95.25 408 GLU A O 1
ATOM 3386 N N . ASN A 1 409 ? 6.938 28.219 38.969 1 95.25 409 ASN A N 1
ATOM 3387 C CA . ASN A 1 409 ? 8.109 27.453 38.531 1 95.25 409 ASN A CA 1
ATOM 3388 C C . ASN A 1 409 ? 8.188 27.344 37.031 1 95.25 409 ASN A C 1
ATOM 3390 O O . ASN A 1 409 ? 9.266 27.453 36.438 1 95.25 409 ASN A O 1
ATOM 3394 N N . LEU A 1 410 ? 7.098 27.078 36.5 1 95.56 410 LEU A N 1
ATOM 3395 C CA . LEU A 1 410 ? 7.023 26.969 35.031 1 95.56 410 LEU A CA 1
ATOM 3396 C C . LEU A 1 410 ? 7.434 28.281 34.375 1 95.56 410 LEU A C 1
ATOM 3398 O O . LEU A 1 410 ? 8.242 28.297 33.438 1 95.56 410 LEU A O 1
ATOM 3402 N N . HIS A 1 411 ? 6.852 29.344 34.812 1 95.94 411 HIS A N 1
ATOM 3403 C CA . HIS A 1 411 ? 7.16 30.672 34.281 1 95.94 411 HIS A CA 1
ATOM 3404 C C . HIS A 1 411 ? 8.648 30.984 34.438 1 95.94 411 HIS A C 1
ATOM 3406 O O . HIS A 1 411 ? 9.297 31.406 33.469 1 95.94 411 HIS A O 1
ATOM 3412 N N . LYS A 1 412 ? 9.141 30.781 35.594 1 94.94 412 LYS A N 1
ATOM 3413 C CA . LYS A 1 412 ? 10.547 31.062 35.875 1 94.94 412 LYS A CA 1
ATOM 3414 C C . LYS A 1 412 ? 11.469 30.219 35 1 94.94 412 LYS A C 1
ATOM 3416 O O . LYS A 1 412 ? 12.453 30.719 34.469 1 94.94 412 LYS A O 1
ATOM 3421 N N . HIS A 1 413 ? 11.094 29.047 34.875 1 94.5 413 HIS A N 1
ATOM 3422 C CA . HIS A 1 413 ? 11.93 28.125 34.125 1 94.5 413 HIS A CA 1
ATOM 3423 C C . HIS A 1 413 ? 11.938 28.5 32.625 1 94.5 413 HIS A C 1
ATOM 3425 O O . HIS A 1 413 ? 13.008 28.562 32.031 1 94.5 413 HIS A O 1
ATOM 3431 N N . LEU A 1 414 ? 10.852 28.766 32.125 1 93.94 414 LEU A N 1
ATOM 3432 C CA . LEU A 1 414 ? 10.75 29.031 30.688 1 93.94 414 LEU A CA 1
ATOM 3433 C C . LEU A 1 414 ? 11.352 30.391 30.344 1 93.94 414 LEU A C 1
ATOM 3435 O O . LEU A 1 414 ? 11.961 30.562 29.281 1 93.94 414 LEU A O 1
ATOM 3439 N N . THR A 1 415 ? 11.164 31.328 31.203 1 92.56 415 THR A N 1
ATOM 3440 C CA . THR A 1 415 ? 11.648 32.688 30.922 1 92.56 415 THR A CA 1
ATOM 3441 C C . THR A 1 415 ? 13.148 32.781 31.172 1 92.56 415 THR A C 1
ATOM 3443 O O . THR A 1 415 ? 13.805 33.719 30.703 1 92.56 415 THR A O 1
ATOM 3446 N N . SER A 1 416 ? 13.664 31.812 31.812 1 90.62 416 SER A N 1
ATOM 3447 C CA . SER A 1 416 ? 15.109 31.781 32.031 1 90.62 416 SER A CA 1
ATOM 3448 C C . SER A 1 416 ? 15.836 31.094 30.891 1 90.62 416 SER A C 1
ATOM 3450 O O . SER A 1 416 ? 17.062 31.172 30.797 1 90.62 416 SER A O 1
ATOM 3452 N N . LEU A 1 417 ? 15.023 30.562 30.062 1 86.38 417 LEU A N 1
ATOM 3453 C CA . LEU A 1 417 ? 15.609 29.828 28.938 1 86.38 417 LEU A CA 1
ATOM 3454 C C . LEU A 1 417 ? 16.156 30.781 27.891 1 86.38 417 LEU A C 1
ATOM 3456 O O . LEU A 1 417 ? 15.555 31.812 27.609 1 86.38 417 LEU A O 1
ATOM 3460 N N . VAL A 1 418 ? 17.391 30.531 27.406 1 88 418 VAL A N 1
ATOM 3461 C CA . VAL A 1 418 ? 17.969 31.141 26.203 1 88 418 VAL A CA 1
ATOM 3462 C C . VAL A 1 418 ? 18.172 30.078 25.125 1 88 418 VAL A C 1
ATOM 3464 O O . VAL A 1 418 ? 18.969 29.156 25.297 1 88 418 VAL A O 1
ATOM 3467 N N . ILE A 1 419 ? 17.359 30.281 24.125 1 85.19 419 ILE A N 1
ATOM 3468 C CA . ILE A 1 419 ? 17.391 29.25 23.094 1 85.19 419 ILE A CA 1
ATOM 3469 C C . ILE A 1 419 ? 18.391 29.625 22 1 85.19 419 ILE A C 1
ATOM 3471 O O . ILE A 1 419 ? 18.344 30.719 21.438 1 85.19 419 ILE A O 1
ATOM 3475 N N . GLU A 1 420 ? 19.297 28.766 21.797 1 80.38 420 GLU A N 1
ATOM 3476 C CA . GLU A 1 420 ? 20.312 28.984 20.766 1 80.38 420 GLU A CA 1
ATOM 3477 C C . GLU A 1 420 ? 19.906 28.312 19.453 1 80.38 420 GLU A C 1
ATOM 3479 O O . GLU A 1 420 ? 19.703 27.094 19.422 1 80.38 420 GLU A O 1
ATOM 3484 N N . VAL A 1 421 ? 19.609 29.188 18.531 1 73 421 VAL A N 1
ATOM 3485 C CA . VAL A 1 421 ? 19.328 28.703 17.188 1 73 421 VAL A CA 1
ATOM 3486 C C . VAL A 1 421 ? 20.297 29.297 16.188 1 73 421 VAL A C 1
ATOM 3488 O O . VAL A 1 421 ? 20.406 30.531 16.062 1 73 421 VAL A O 1
ATOM 3491 N N . ASN A 1 422 ? 21.016 28.516 15.406 1 66.75 422 ASN A N 1
ATOM 3492 C CA . ASN A 1 422 ? 22 28.969 14.43 1 66.75 422 ASN A CA 1
ATOM 3493 C C . ASN A 1 422 ? 22.953 30 15.031 1 66.75 422 ASN A C 1
ATOM 3495 O O . ASN A 1 422 ? 23.141 31.078 14.469 1 66.75 422 ASN A O 1
ATOM 3499 N N . ASP A 1 423 ? 23.438 29.766 16.234 1 72.88 423 ASP A N 1
ATOM 3500 C CA . ASP A 1 423 ? 24.453 30.531 16.953 1 72.88 423 ASP A CA 1
ATOM 3501 C C . ASP A 1 423 ? 23.891 31.859 17.422 1 72.88 423 ASP A C 1
ATOM 3503 O O . ASP A 1 423 ? 24.641 32.812 17.719 1 72.88 423 ASP A O 1
ATOM 3507 N N . GLN A 1 424 ? 22.625 32 17.312 1 79.38 424 GLN A N 1
ATOM 3508 C CA . GLN A 1 424 ? 21.969 33.188 17.859 1 79.38 424 GLN A CA 1
ATOM 3509 C C . GLN A 1 424 ? 21.188 32.812 19.125 1 79.38 424 GLN A C 1
ATOM 3511 O O . GLN A 1 424 ? 20.594 31.75 19.219 1 79.38 424 GLN A O 1
ATOM 3516 N N . LYS A 1 425 ? 21.438 33.656 20.125 1 87.62 425 LYS A N 1
ATOM 3517 C CA . LYS A 1 425 ? 20.719 33.469 21.391 1 87.62 425 LYS A CA 1
ATOM 3518 C C . LYS A 1 425 ? 19.375 34.188 21.391 1 87.62 425 LYS A C 1
ATOM 3520 O O . LYS A 1 425 ? 19.328 35.406 21.219 1 87.62 425 LYS A O 1
ATOM 3525 N N . ILE A 1 426 ? 18.344 33.5 21.531 1 88.5 426 ILE A N 1
ATOM 3526 C CA . ILE A 1 426 ? 17 34.062 21.5 1 88.5 426 ILE A CA 1
ATOM 3527 C C . ILE A 1 426 ? 16.375 34 22.891 1 88.5 426 ILE A C 1
ATOM 3529 O O . ILE A 1 426 ? 16.094 32.906 23.406 1 88.5 426 ILE A O 1
ATOM 3533 N N . PRO A 1 427 ? 16.219 35.188 23.531 1 89 427 PRO A N 1
ATOM 3534 C CA . PRO A 1 427 ? 15.5 35.156 24.812 1 89 427 PRO A CA 1
ATOM 3535 C C . PRO A 1 427 ? 14.008 34.875 24.641 1 89 427 PRO A C 1
ATOM 3537 O O . PRO A 1 427 ? 13.391 35.344 23.672 1 89 427 PRO A O 1
ATOM 3540 N N . ILE A 1 428 ? 13.414 34.188 25.594 1 89.5 428 ILE A N 1
ATOM 3541 C CA . ILE A 1 428 ? 12.016 33.781 25.5 1 89.5 428 ILE A CA 1
ATOM 3542 C C . ILE A 1 428 ? 11.195 34.5 26.578 1 89.5 428 ILE A C 1
ATOM 3544 O O . ILE A 1 428 ? 11.656 34.625 27.719 1 89.5 428 ILE A O 1
ATOM 3548 N N . HIS A 1 429 ? 10.109 35.062 26.188 1 92.56 429 HIS A N 1
ATOM 3549 C CA . HIS A 1 429 ? 9.102 35.594 27.094 1 92.56 429 HIS A CA 1
ATOM 3550 C C . HIS A 1 429 ? 7.762 34.875 26.891 1 92.56 429 HIS A C 1
ATOM 3552 O O . HIS A 1 429 ? 7.387 34.562 25.766 1 92.56 429 HIS A O 1
ATOM 3558 N N . ILE A 1 430 ? 7.172 34.625 28.062 1 95.06 430 ILE A N 1
ATOM 3559 C CA . ILE A 1 430 ? 5.898 33.906 27.953 1 95.06 430 ILE A CA 1
ATOM 3560 C C . ILE A 1 430 ? 4.855 34.594 28.844 1 95.06 430 ILE A C 1
ATOM 3562 O O . ILE A 1 430 ? 5.176 35.094 29.922 1 95.06 430 ILE A O 1
ATOM 3566 N N . SER A 1 431 ? 3.656 34.625 28.375 1 96.31 431 SER A N 1
ATOM 3567 C CA . SER A 1 431 ? 2.496 35.031 29.156 1 96.31 431 SER A CA 1
ATOM 3568 C C . SER A 1 431 ? 1.598 33.844 29.484 1 96.31 431 SER A C 1
ATOM 3570 O O . SER A 1 431 ? 1.385 32.969 28.641 1 96.31 431 SER A O 1
ATOM 3572 N N . ILE A 1 432 ? 1.164 33.812 30.781 1 96.56 432 ILE A N 1
ATOM 3573 C CA . ILE A 1 432 ? 0.427 32.656 31.219 1 96.56 432 ILE A CA 1
ATOM 3574 C C . ILE A 1 432 ? -0.911 33.062 31.812 1 96.56 432 ILE A C 1
ATOM 3576 O O . ILE A 1 432 ? -0.99 34.062 32.531 1 96.56 432 ILE A O 1
ATOM 3580 N N . GLY A 1 433 ? -1.926 32.375 31.422 1 96.69 433 GLY A N 1
ATOM 3581 C CA . GLY A 1 433 ? -3.227 32.469 32.062 1 96.69 433 GLY A CA 1
ATOM 3582 C C . GLY A 1 433 ? -3.627 31.156 32.75 1 96.69 433 GLY A C 1
ATOM 3583 O O . GLY A 1 433 ? -3.438 30.078 32.219 1 96.69 433 GLY A O 1
ATOM 3584 N N . VAL A 1 434 ? -4.133 31.281 34.031 1 96.31 434 VAL A N 1
ATOM 3585 C CA . VAL A 1 434 ? -4.43 30.094 34.844 1 96.31 434 VAL A CA 1
ATOM 3586 C C . VAL A 1 434 ? -5.867 30.172 35.344 1 96.31 434 VAL A C 1
ATOM 3588 O O . VAL A 1 434 ? -6.348 31.234 35.75 1 96.31 434 VAL A O 1
ATOM 3591 N N . SER A 1 435 ? -6.543 29.062 35.219 1 95.25 435 SER A N 1
ATOM 3592 C CA . SER A 1 435 ? -7.863 28.906 35.812 1 95.25 435 SER A CA 1
ATOM 3593 C C . SER A 1 435 ? -8.031 27.516 36.438 1 95.25 435 SER A C 1
ATOM 3595 O O . SER A 1 435 ? -7.141 26.672 36.312 1 95.25 435 SER A O 1
ATOM 3597 N N . THR A 1 436 ? -9.102 27.297 37.188 1 94.19 436 THR A N 1
ATOM 3598 C CA . THR A 1 436 ? -9.398 26 37.812 1 94.19 436 THR A CA 1
ATOM 3599 C C . THR A 1 436 ? -10.859 25.641 37.562 1 94.19 436 THR A C 1
ATOM 3601 O O . THR A 1 436 ? -11.648 26.453 37.094 1 94.19 436 THR A O 1
ATOM 3604 N N . ASN A 1 437 ? -11.164 24.406 37.875 1 91.25 437 ASN A N 1
ATOM 3605 C CA . ASN A 1 437 ? -12.547 23.953 37.812 1 91.25 437 ASN A CA 1
ATOM 3606 C C . ASN A 1 437 ? -13.289 24.219 39.125 1 91.25 437 ASN A C 1
ATOM 3608 O O . ASN A 1 437 ? -14.414 23.75 39.312 1 91.25 437 ASN A O 1
ATOM 3612 N N . TYR A 1 438 ? -12.688 24.969 40 1 88.62 438 TYR A N 1
ATOM 3613 C CA . TYR A 1 438 ? -13.258 25.297 41.312 1 88.62 438 TYR A CA 1
ATOM 3614 C C . TYR A 1 438 ? -13.836 24.062 41.969 1 88.62 438 TYR A C 1
ATOM 3616 O O . TYR A 1 438 ? -14.992 24.047 42.406 1 88.62 438 TYR A O 1
ATOM 3624 N N . ARG A 1 439 ? -13 23.047 42 1 85.81 439 ARG A N 1
ATOM 3625 C CA . ARG A 1 439 ? -13.273 21.766 42.656 1 85.81 439 ARG A CA 1
ATOM 3626 C C . ARG A 1 439 ? -14.609 21.203 42.188 1 85.81 439 ARG A C 1
ATOM 3628 O O . ARG A 1 439 ? -15.453 20.828 43 1 85.81 439 ARG A O 1
ATOM 3635 N N . GLY A 1 440 ? -14.836 21.281 40.875 1 82.38 440 GLY A N 1
ATOM 3636 C CA . GLY A 1 440 ? -15.977 20.609 40.281 1 82.38 440 GLY A CA 1
ATOM 3637 C C . GLY A 1 440 ? -17.156 21.531 40.031 1 82.38 440 GLY A C 1
ATOM 3638 O O . GLY A 1 440 ? -18.172 21.109 39.469 1 82.38 440 GLY A O 1
ATOM 3639 N N . MET A 1 441 ? -17.078 22.766 40.344 1 81.5 441 MET A N 1
ATOM 3640 C CA . MET A 1 441 ? -18.188 23.703 40.156 1 81.5 441 MET A CA 1
ATOM 3641 C C . MET A 1 441 ? -18.359 24.031 38.688 1 81.5 441 MET A C 1
ATOM 3643 O O . MET A 1 441 ? -19.469 24.344 38.25 1 81.5 441 MET A O 1
ATOM 3647 N N . ILE A 1 442 ? -17.266 23.984 38.031 1 86.75 442 ILE A N 1
ATOM 3648 C CA . ILE A 1 442 ? -17.312 24.219 36.594 1 86.75 442 ILE A CA 1
ATOM 3649 C C . ILE A 1 442 ? -16.984 22.922 35.844 1 86.75 442 ILE A C 1
ATOM 3651 O O . ILE A 1 442 ? -15.891 22.375 36 1 86.75 442 ILE A O 1
ATOM 3655 N N . THR A 1 443 ? -17.922 22.484 35.062 1 83.5 443 THR A N 1
ATOM 3656 C CA . THR A 1 443 ? -17.719 21.234 34.344 1 83.5 443 THR A CA 1
ATOM 3657 C C . THR A 1 443 ? -17.672 21.484 32.844 1 83.5 443 THR A C 1
ATOM 3659 O O . THR A 1 443 ? -17.297 20.609 32.062 1 83.5 443 THR A O 1
ATOM 3662 N N . ASP A 1 444 ? -18.016 22.672 32.594 1 86.25 444 ASP A N 1
ATOM 3663 C CA . ASP A 1 444 ? -18 23.062 31.172 1 86.25 444 ASP A CA 1
ATOM 3664 C C . ASP A 1 444 ? -16.594 23.484 30.734 1 86.25 444 ASP A C 1
ATOM 3666 O O . ASP A 1 444 ? -16.062 24.484 31.219 1 86.25 444 ASP A O 1
ATOM 3670 N N . GLU A 1 445 ? -16.047 22.766 29.844 1 85.56 445 GLU A N 1
ATOM 3671 C CA . GLU A 1 445 ? -14.68 23.016 29.375 1 85.56 445 GLU A CA 1
ATOM 3672 C C . GLU A 1 445 ? -14.562 24.391 28.734 1 85.56 445 GLU A C 1
ATOM 3674 O O . GLU A 1 445 ? -13.523 25.047 28.859 1 85.56 445 GLU A O 1
ATOM 3679 N N . LYS A 1 446 ? -15.562 24.812 28.094 1 82.5 446 LYS A N 1
ATOM 3680 C CA . LYS A 1 446 ? -15.531 26.094 27.422 1 82.5 446 LYS A CA 1
ATOM 3681 C C . LYS A 1 446 ? -15.43 27.234 28.438 1 82.5 446 LYS A C 1
ATOM 3683 O O . LYS A 1 446 ? -14.742 28.234 28.188 1 82.5 446 LYS A O 1
ATOM 3688 N N . LYS A 1 447 ? -16.094 27.062 29.484 1 85.31 447 LYS A N 1
ATOM 3689 C CA . LYS A 1 447 ? -16.078 28.094 30.531 1 85.31 447 LYS A CA 1
ATOM 3690 C C . LYS A 1 447 ? -14.703 28.156 31.203 1 85.31 447 LYS A C 1
ATOM 3692 O O . LYS A 1 447 ? -14.18 29.25 31.453 1 85.31 447 LYS A O 1
ATOM 3697 N N . ILE A 1 448 ? -14.172 27.094 31.469 1 88.44 448 ILE A N 1
ATOM 3698 C CA . ILE A 1 448 ? -12.859 27.031 32.125 1 88.44 448 ILE A CA 1
ATOM 3699 C C . ILE A 1 448 ? -11.797 27.609 31.188 1 88.44 448 ILE A C 1
ATOM 3701 O O . ILE A 1 448 ? -10.914 28.344 31.625 1 88.44 448 ILE A O 1
ATOM 3705 N N . PHE A 1 449 ? -11.938 27.266 29.969 1 87.75 449 PHE A N 1
ATOM 3706 C CA . PHE A 1 449 ? -11.016 27.781 28.969 1 87.75 449 PHE A CA 1
ATOM 3707 C C . PHE A 1 449 ? -11.102 29.297 28.875 1 87.75 449 PHE A C 1
ATOM 3709 O O . PHE A 1 449 ? -10.078 29.984 28.781 1 87.75 449 PHE A O 1
ATOM 3716 N N . LYS A 1 450 ? -12.281 29.75 28.844 1 85.56 450 LYS A N 1
ATOM 3717 C CA . LYS A 1 450 ? -12.492 31.203 28.766 1 85.56 450 LYS A CA 1
ATOM 3718 C C . LYS A 1 450 ? -11.852 31.922 29.953 1 85.56 450 LYS A C 1
ATOM 3720 O O . LYS A 1 450 ? -11.242 32.969 29.781 1 85.56 450 LYS A O 1
ATOM 3725 N N . LEU A 1 451 ? -11.977 31.391 31.062 1 90.69 451 LEU A N 1
ATOM 3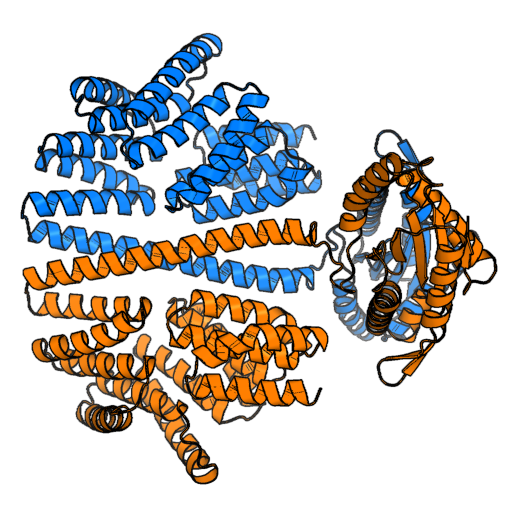726 C CA . LEU A 1 451 ? -11.383 31.969 32.25 1 90.69 451 LEU A CA 1
ATOM 3727 C C . LEU A 1 451 ? -9.859 32.031 32.125 1 90.69 451 LEU A C 1
ATOM 3729 O O . LEU A 1 451 ? -9.242 33.031 32.469 1 90.69 451 LEU A O 1
ATOM 3733 N N . ALA A 1 452 ? -9.297 30.969 31.703 1 93.38 452 ALA A N 1
ATOM 3734 C CA . ALA A 1 452 ? -7.852 30.922 31.531 1 93.38 452 ALA A CA 1
ATOM 3735 C C . ALA A 1 452 ? -7.391 31.875 30.438 1 93.38 452 ALA A C 1
ATOM 3737 O O . ALA A 1 452 ? -6.355 32.531 30.578 1 93.38 452 ALA A O 1
ATOM 3738 N N . ASP A 1 453 ? -8.141 31.938 29.438 1 88.25 453 ASP A N 1
ATOM 3739 C CA . ASP A 1 453 ? -7.832 32.812 28.328 1 88.25 453 ASP A CA 1
ATOM 3740 C C . ASP A 1 453 ? -7.922 34.281 28.75 1 88.25 453 ASP A C 1
ATOM 3742 O O . ASP A 1 453 ? -7.117 35.125 28.312 1 88.25 453 ASP A O 1
ATOM 3746 N N . ASP A 1 454 ? -8.961 34.594 29.484 1 89.88 454 ASP A N 1
ATOM 3747 C CA . ASP A 1 454 ? -9.078 35.938 30.031 1 89.88 454 ASP A CA 1
ATOM 3748 C C . ASP A 1 454 ? -7.867 36.281 30.891 1 89.88 454 ASP A C 1
ATOM 3750 O O . ASP A 1 454 ? -7.375 37.406 30.828 1 89.88 454 ASP A O 1
ATOM 3754 N N . ALA A 1 455 ? -7.465 35.344 31.625 1 94 455 ALA A N 1
ATOM 3755 C CA . ALA A 1 455 ? -6.277 35.562 32.438 1 94 455 ALA A CA 1
ATOM 3756 C C . ALA A 1 455 ? -5.039 35.75 31.578 1 94 455 ALA A C 1
ATOM 3758 O O . ALA A 1 455 ? -4.184 36.594 31.906 1 94 455 ALA A O 1
ATOM 3759 N N . LEU A 1 456 ? -4.945 35.031 30.594 1 93.5 456 LEU A N 1
ATOM 3760 C CA . LEU A 1 456 ? -3.838 35.188 29.656 1 93.5 456 LEU A CA 1
ATOM 3761 C C . LEU A 1 456 ? -3.857 36.594 29.031 1 93.5 456 LEU A C 1
ATOM 3763 O O . LEU A 1 456 ? -2.812 37.219 28.906 1 93.5 456 LEU A O 1
ATOM 3767 N N . TYR A 1 457 ? -5.043 36.969 28.656 1 89.12 457 TYR A N 1
ATOM 3768 C CA . TYR A 1 457 ? -5.207 38.312 28.078 1 89.12 457 TYR A CA 1
ATOM 3769 C C . TYR A 1 457 ? -4.738 39.375 29.062 1 89.12 457 TYR A C 1
ATOM 3771 O O . TYR A 1 457 ? -4.105 40.344 28.656 1 89.12 457 TYR A O 1
ATOM 3779 N N . LYS A 1 458 ? -5.066 39.25 30.219 1 92.62 458 LYS A N 1
ATOM 3780 C CA . LYS A 1 458 ? -4.625 40.156 31.25 1 92.62 458 LYS A CA 1
ATOM 3781 C C . LYS A 1 458 ? -3.104 40.188 31.375 1 92.62 458 LYS A C 1
ATOM 3783 O O . LYS A 1 458 ? -2.494 41.25 31.516 1 92.62 458 LYS A O 1
ATOM 3788 N N . SER A 1 459 ? -2.527 39.031 31.312 1 94.19 459 SER A N 1
ATOM 3789 C CA . SER A 1 459 ? -1.071 38.938 31.359 1 94.19 459 SER A CA 1
ATOM 3790 C C . SER A 1 459 ? -0.428 39.688 30.203 1 94.19 459 SER A C 1
ATOM 3792 O O . SER A 1 459 ? 0.569 40.406 30.375 1 94.19 459 SER A O 1
ATOM 3794 N N . LYS A 1 460 ? -1.018 39.562 29.062 1 90.06 460 LYS A N 1
ATOM 3795 C CA . LYS A 1 460 ? -0.489 40.219 27.875 1 90.06 460 LYS A CA 1
ATOM 3796 C C . LYS A 1 460 ? -0.684 41.719 27.938 1 90.06 460 LYS A C 1
ATOM 3798 O O . LYS A 1 460 ? 0.207 42.5 27.562 1 90.06 460 LYS A O 1
ATOM 3803 N N . ARG A 1 461 ? -1.754 42.188 28.469 1 86.69 461 ARG A N 1
ATOM 3804 C CA . ARG A 1 461 ? -2.088 43.594 28.547 1 86.69 461 ARG A CA 1
ATOM 3805 C C . ARG A 1 461 ? -1.261 44.312 29.625 1 86.69 461 ARG A C 1
ATOM 3807 O O . ARG A 1 461 ? -0.949 45.469 29.516 1 86.69 461 ARG A O 1
ATOM 3814 N N . ASN A 1 462 ? -0.894 43.562 30.578 1 90.62 462 ASN A N 1
ATOM 3815 C CA . ASN A 1 462 ? -0.17 44.156 31.719 1 90.62 462 ASN A CA 1
ATOM 3816 C C . ASN A 1 462 ? 1.34 44.094 31.5 1 90.62 462 ASN A C 1
ATOM 3818 O O . ASN A 1 462 ? 2.111 44.094 32.469 1 90.62 462 ASN A O 1
ATOM 3822 N N . GLY A 1 463 ? 1.811 43.969 30.25 1 90 463 GLY A N 1
ATOM 3823 C CA . GLY A 1 463 ? 3.232 44.094 29.969 1 90 463 GLY A CA 1
ATOM 3824 C C . GLY A 1 463 ? 3.869 42.781 29.516 1 90 463 GLY A C 1
ATOM 3825 O O . GLY A 1 463 ? 5.07 42.75 29.25 1 90 463 GLY A O 1
ATOM 3826 N N . ARG A 1 464 ? 3.154 41.75 29.484 1 92.12 464 ARG A N 1
ATOM 3827 C CA . ARG A 1 464 ? 3.605 40.438 29 1 92.12 464 ARG A CA 1
ATOM 3828 C C . ARG A 1 464 ? 4.668 39.875 29.938 1 92.12 464 ARG A C 1
ATOM 3830 O O . ARG A 1 464 ? 5.012 40.469 30.953 1 92.12 464 ARG A O 1
ATOM 3837 N N . ASN A 1 465 ? 5.055 38.688 29.734 1 94.31 465 ASN A N 1
ATOM 3838 C CA . ASN A 1 465 ? 6.066 38 30.516 1 94.31 465 ASN A CA 1
ATOM 3839 C C . ASN A 1 465 ? 5.668 37.875 31.984 1 94.31 465 ASN A C 1
ATOM 3841 O O . ASN A 1 465 ? 6.449 38.219 32.875 1 94.31 465 ASN A O 1
ATOM 3845 N N . GLN A 1 466 ? 4.484 37.5 32.188 1 95.25 466 GLN A N 1
ATOM 3846 C CA . GLN A 1 466 ? 3.945 37.312 33.531 1 95.25 466 GLN A CA 1
ATOM 3847 C C . GLN A 1 466 ? 2.795 36.312 33.5 1 95.25 466 GLN A C 1
ATOM 3849 O O . GLN A 1 466 ? 2.432 35.781 32.469 1 95.25 466 GLN A O 1
ATOM 3854 N N . TYR A 1 467 ? 2.312 35.938 34.719 1 95 467 TYR A N 1
ATOM 3855 C CA . TYR A 1 467 ? 1.171 35.031 34.781 1 95 467 TYR A CA 1
ATOM 3856 C C . TYR A 1 467 ? 0.045 35.625 35.594 1 95 467 TYR A C 1
ATOM 3858 O O . TYR A 1 467 ? 0.292 36.438 36.5 1 95 467 TYR A O 1
ATOM 3866 N N . THR A 1 468 ? -1.178 35.344 35.25 1 95.12 468 THR A N 1
ATOM 3867 C CA . THR A 1 468 ? -2.377 35.75 35.969 1 95.12 468 THR A CA 1
ATOM 3868 C C . THR A 1 468 ? -3.234 34.531 36.344 1 95.12 468 THR A C 1
ATOM 3870 O O . THR A 1 468 ? -3.455 33.656 35.5 1 95.12 468 THR A O 1
ATOM 3873 N N . VAL A 1 469 ? -3.621 34.469 37.594 1 92.06 469 VAL A N 1
ATOM 3874 C CA . VAL A 1 469 ? -4.449 33.375 38.062 1 92.06 469 VAL A CA 1
ATOM 3875 C C . VAL A 1 469 ? -5.871 33.875 38.312 1 92.06 469 VAL A C 1
ATOM 3877 O O . VAL A 1 469 ? -6.066 34.844 39.062 1 92.06 469 VAL A O 1
ATOM 3880 N N . ASN A 1 470 ? -6.762 33.219 37.594 1 82.62 470 ASN A N 1
ATOM 3881 C CA . ASN A 1 470 ? -8.164 33.531 37.844 1 82.62 470 ASN A CA 1
ATOM 3882 C C . ASN A 1 470 ? -8.773 32.531 38.844 1 82.62 470 ASN A C 1
ATOM 3884 O O . ASN A 1 470 ? -8.43 31.344 38.844 1 82.62 470 ASN A O 1
ATOM 3888 N N . MET B 1 1 ? -26.484 23.641 -6.598 1 66.44 1 MET B N 1
ATOM 3889 C CA . MET B 1 1 ? -26.906 22.672 -5.586 1 66.44 1 MET B CA 1
ATOM 3890 C C . MET B 1 1 ? -27.891 21.656 -6.164 1 66.44 1 MET B C 1
ATOM 3892 O O . MET B 1 1 ? -27.703 20.453 -6.016 1 66.44 1 MET B O 1
ATOM 3896 N N . GLN B 1 2 ? -28.812 22.203 -6.934 1 74.88 2 GLN B N 1
ATOM 3897 C CA . GLN B 1 2 ? -29.828 21.312 -7.508 1 74.88 2 GLN B CA 1
ATOM 3898 C C . GLN B 1 2 ? -29.219 20.453 -8.609 1 74.88 2 GLN B C 1
ATOM 3900 O O . GLN B 1 2 ? -29.516 19.25 -8.695 1 74.88 2 GLN B O 1
ATOM 3905 N N . GLU B 1 3 ? -28.266 21.078 -9.328 1 79.56 3 GLU B N 1
ATOM 3906 C CA . GLU B 1 3 ? -27.641 20.344 -10.422 1 79.56 3 GLU B CA 1
ATOM 3907 C C . GLU B 1 3 ? -26.797 19.188 -9.891 1 79.56 3 GLU B C 1
ATOM 3909 O O . GLU B 1 3 ? -26.859 18.078 -10.43 1 79.56 3 GLU B O 1
ATOM 3914 N N . LEU B 1 4 ? -26.188 19.406 -8.844 1 85.5 4 LEU B N 1
ATOM 3915 C CA . LEU B 1 4 ? -25.312 18.375 -8.266 1 85.5 4 LEU B CA 1
ATOM 3916 C C . LEU B 1 4 ? -26.141 17.219 -7.719 1 85.5 4 LEU B C 1
ATOM 3918 O O . LEU B 1 4 ? -25.75 16.062 -7.848 1 85.5 4 LEU B O 1
ATOM 3922 N N . LYS B 1 5 ? -27.297 17.578 -7.199 1 86.94 5 LYS B N 1
ATOM 3923 C CA . LYS B 1 5 ? -28.172 16.547 -6.672 1 86.94 5 LYS B CA 1
ATOM 3924 C C . LYS B 1 5 ? -28.703 15.656 -7.793 1 86.94 5 LYS B C 1
ATOM 3926 O O . LYS B 1 5 ? -28.781 14.438 -7.652 1 86.94 5 LYS B O 1
ATOM 3931 N N . GLU B 1 6 ? -28.984 16.297 -8.805 1 85.44 6 GLU B N 1
ATOM 3932 C CA . GLU B 1 6 ? -29.5 15.555 -9.953 1 85.44 6 GLU B CA 1
ATOM 3933 C C . GLU B 1 6 ? -28.406 14.68 -10.57 1 85.44 6 GLU B C 1
ATOM 3935 O O . GLU B 1 6 ? -28.656 13.547 -10.977 1 85.44 6 GLU B O 1
ATOM 3940 N N . LEU B 1 7 ? -27.281 15.211 -10.586 1 84.88 7 LEU B N 1
ATOM 3941 C CA . LEU B 1 7 ? -26.156 14.461 -11.109 1 84.88 7 LEU B CA 1
ATOM 3942 C C . LEU B 1 7 ? -25.844 13.25 -10.227 1 84.88 7 LEU B C 1
ATOM 3944 O O . LEU B 1 7 ? -25.5 12.18 -10.734 1 84.88 7 LEU B O 1
ATOM 3948 N N . ASN B 1 8 ? -25.969 13.477 -9.031 1 86 8 ASN B N 1
ATOM 3949 C CA . ASN B 1 8 ? -25.719 12.375 -8.102 1 86 8 ASN B CA 1
ATOM 3950 C C . ASN B 1 8 ? -26.719 11.234 -8.297 1 86 8 ASN B C 1
ATOM 3952 O O . ASN B 1 8 ? -26.344 10.062 -8.234 1 86 8 ASN B O 1
ATOM 3956 N N . ILE B 1 9 ? -27.922 11.609 -8.492 1 86 9 ILE B N 1
ATOM 3957 C CA . ILE B 1 9 ? -28.969 10.617 -8.75 1 86 9 ILE B CA 1
ATOM 3958 C C . ILE B 1 9 ? -28.641 9.859 -10.039 1 86 9 ILE B C 1
ATOM 3960 O O . ILE B 1 9 ? -28.734 8.633 -10.086 1 86 9 ILE B O 1
ATOM 3964 N N . THR B 1 10 ? -28.203 10.609 -10.953 1 84 10 THR B N 1
ATOM 3965 C CA . THR B 1 10 ? -27.828 10.016 -12.227 1 84 10 THR B CA 1
ATOM 3966 C C . THR B 1 10 ? -26.625 9.086 -12.062 1 84 10 THR B C 1
ATOM 3968 O O . THR B 1 10 ? -26.625 7.969 -12.586 1 84 10 THR B O 1
ATOM 3971 N N . MET B 1 11 ? -25.688 9.484 -11.352 1 85.12 11 MET B N 1
ATOM 3972 C CA . MET B 1 11 ? -24.469 8.703 -11.133 1 85.12 11 MET B CA 1
ATOM 3973 C C . MET B 1 11 ? -24.797 7.383 -10.438 1 85.12 11 MET B C 1
ATOM 3975 O O . MET B 1 11 ? -24.266 6.336 -10.805 1 85.12 11 MET B O 1
ATOM 3979 N N . THR B 1 12 ? -25.656 7.41 -9.539 1 85.12 12 THR B N 1
ATOM 3980 C CA . THR B 1 12 ? -26.078 6.211 -8.812 1 85.12 12 THR B CA 1
ATOM 3981 C C . THR B 1 12 ? -26.828 5.254 -9.742 1 85.12 12 THR B C 1
ATOM 3983 O O . THR B 1 12 ? -26.609 4.039 -9.688 1 85.12 12 THR B O 1
ATOM 3986 N N . ALA B 1 13 ? -27.625 5.844 -10.523 1 83.75 13 ALA B N 1
ATOM 3987 C CA . ALA B 1 13 ? -28.391 5.035 -11.469 1 83.75 13 ALA B CA 1
ATOM 3988 C C . ALA B 1 13 ? -27.469 4.371 -12.492 1 83.75 13 ALA B C 1
ATOM 3990 O O . ALA B 1 13 ? -27.672 3.205 -12.844 1 83.75 13 ALA B O 1
ATOM 3991 N N . LEU B 1 14 ? -26.5 5.105 -12.938 1 82.19 14 LEU B N 1
ATOM 3992 C CA . LEU B 1 14 ? -25.547 4.574 -13.906 1 82.19 14 LEU B CA 1
ATOM 3993 C C . LEU B 1 14 ? -24.781 3.391 -13.328 1 82.19 14 LEU B C 1
ATOM 3995 O O . LEU B 1 14 ? -24.547 2.4 -14.023 1 82.19 14 LEU B O 1
ATOM 3999 N N . SER B 1 15 ? -24.422 3.48 -12.094 1 82.19 15 SER B N 1
ATOM 4000 C CA . SER B 1 15 ? -23.703 2.396 -11.43 1 82.19 15 SER B CA 1
ATOM 4001 C C . SER B 1 15 ? -24.578 1.157 -11.289 1 82.19 15 SER B C 1
ATOM 4003 O O . SER B 1 15 ? -24.141 0.04 -11.555 1 82.19 15 SER B O 1
ATOM 4005 N N . ARG B 1 16 ? -25.844 1.331 -11.016 1 76.44 16 ARG B N 1
ATOM 4006 C CA . ARG B 1 16 ? -26.781 0.236 -10.805 1 76.44 16 ARG B CA 1
ATOM 4007 C C . ARG B 1 16 ? -27.125 -0.459 -12.125 1 76.44 16 ARG B C 1
ATOM 4009 O O . ARG B 1 16 ? -27.297 -1.679 -12.156 1 76.44 16 ARG B O 1
ATOM 4016 N N . GLU B 1 17 ? -27.141 0.377 -13.094 1 76.62 17 GLU B N 1
ATOM 4017 C CA . GLU B 1 17 ? -27.531 -0.137 -14.406 1 76.62 17 GLU B CA 1
ATOM 4018 C C . GLU B 1 17 ? -26.328 -0.65 -15.172 1 76.62 17 GLU B C 1
ATOM 4020 O O . GLU B 1 17 ? -26.438 -1.05 -16.328 1 76.62 17 GLU B O 1
ATOM 4025 N N . GLU B 1 18 ? -25.219 -0.589 -14.562 1 77.69 18 GLU B N 1
ATOM 4026 C CA . GLU B 1 18 ? -23.953 -1.092 -15.094 1 77.69 18 GLU B CA 1
ATOM 4027 C C . GLU B 1 18 ? -23.562 -0.357 -16.375 1 77.69 18 GLU B C 1
ATOM 4029 O O . GLU B 1 18 ? -23.062 -0.969 -17.312 1 77.69 18 GLU B O 1
ATOM 4034 N N . ARG B 1 19 ? -24.062 0.864 -16.516 1 81.31 19 ARG B N 1
ATOM 4035 C CA . ARG B 1 19 ? -23.609 1.767 -17.578 1 81.31 19 ARG B CA 1
ATOM 4036 C C . ARG B 1 19 ? -22.312 2.469 -17.172 1 81.31 19 ARG B C 1
ATOM 4038 O O . ARG B 1 19 ? -22.281 3.691 -17.016 1 81.31 19 ARG B O 1
ATOM 4045 N N . PHE B 1 20 ? -21.25 1.677 -17.141 1 81.44 20 PHE B N 1
ATOM 4046 C CA . PHE B 1 20 ? -20 2.061 -16.5 1 81.44 20 PHE B CA 1
ATOM 4047 C C . PHE B 1 20 ? -19.281 3.133 -17.312 1 81.44 20 PHE B C 1
ATOM 4049 O O . PHE B 1 20 ? -18.703 4.059 -16.734 1 81.44 20 PHE B O 1
ATOM 4056 N N . GLU B 1 21 ? -19.328 3.021 -18.625 1 79.31 21 GLU B N 1
ATOM 4057 C CA . GLU B 1 21 ? -18.656 3.994 -19.469 1 79.31 21 GLU B CA 1
ATOM 4058 C C . GLU B 1 21 ? -19.172 5.406 -19.219 1 79.31 21 GLU B C 1
ATOM 4060 O O . GLU B 1 21 ? -18.391 6.352 -19.094 1 79.31 21 GLU B O 1
ATOM 4065 N N . GLU B 1 22 ? -20.469 5.516 -19.188 1 86.19 22 GLU B N 1
ATOM 4066 C CA . GLU B 1 22 ? -21.094 6.812 -18.938 1 86.19 22 GLU B CA 1
ATOM 4067 C C . GLU B 1 22 ? -20.75 7.316 -17.531 1 86.19 22 GLU B C 1
ATOM 4069 O O . GLU B 1 22 ? -20.5 8.508 -17.344 1 86.19 22 GLU B O 1
ATOM 4074 N N . PHE B 1 23 ? -20.781 6.387 -16.609 1 88.62 23 PHE B N 1
ATOM 4075 C CA . PHE B 1 23 ? -20.438 6.734 -15.234 1 88.62 23 PHE B CA 1
ATOM 4076 C C . PHE B 1 23 ? -19.031 7.348 -15.172 1 88.62 23 PHE B C 1
ATOM 4078 O O . PHE B 1 23 ? -18.844 8.414 -14.594 1 88.62 23 PHE B O 1
ATOM 4085 N N . PHE B 1 24 ? -18.062 6.758 -15.789 1 83.88 24 PHE B N 1
ATOM 4086 C CA . PHE B 1 24 ? -16.672 7.18 -15.719 1 83.88 24 PHE B CA 1
ATOM 4087 C C . PHE B 1 24 ? -16.469 8.516 -16.438 1 83.88 24 PHE B C 1
ATOM 4089 O O . PHE B 1 24 ? -15.664 9.344 -16 1 83.88 24 PHE B O 1
ATOM 4096 N N . ASN B 1 25 ? -17.25 8.703 -17.5 1 81.25 25 ASN B N 1
ATOM 4097 C CA . ASN B 1 25 ? -17.172 9.953 -18.234 1 81.25 25 ASN B CA 1
ATOM 4098 C C . ASN B 1 25 ? -17.625 11.141 -17.375 1 81.25 25 ASN B C 1
ATOM 4100 O O . ASN B 1 25 ? -17.094 12.242 -17.5 1 81.25 25 ASN B O 1
ATOM 4104 N N . LEU B 1 26 ? -18.547 10.867 -16.531 1 87.25 26 LEU B N 1
ATOM 4105 C CA . LEU B 1 26 ? -19.141 11.953 -15.766 1 87.25 26 LEU B CA 1
ATOM 4106 C C . LEU B 1 26 ? -18.5 12.055 -14.383 1 87.25 26 LEU B C 1
ATOM 4108 O O . LEU B 1 26 ? -18.766 13.016 -13.648 1 87.25 26 LEU B O 1
ATOM 4112 N N . PHE B 1 27 ? -17.672 11.148 -14.055 1 88.25 27 PHE B N 1
ATOM 4113 C CA . PHE B 1 27 ? -17.172 11.047 -12.695 1 88.25 27 PHE B CA 1
ATOM 4114 C C . PHE B 1 27 ? -16.344 12.266 -12.328 1 88.25 27 PHE B C 1
ATOM 4116 O O . PHE B 1 27 ? -16.656 12.977 -11.375 1 88.25 27 PHE B O 1
ATOM 4123 N N . ASP B 1 28 ? -15.375 12.539 -13.102 1 82.81 28 ASP B N 1
ATOM 4124 C CA . ASP B 1 28 ? -14.43 13.602 -12.766 1 82.81 28 ASP B CA 1
ATOM 4125 C C . ASP B 1 28 ? -15.117 14.961 -12.734 1 82.81 28 ASP B C 1
ATOM 4127 O O . ASP B 1 28 ? -14.938 15.734 -11.789 1 82.81 28 ASP B O 1
ATOM 4131 N N . PRO B 1 29 ? -15.938 15.25 -13.734 1 79.12 29 PRO B N 1
ATOM 4132 C CA . PRO B 1 29 ? -16.656 16.516 -13.68 1 79.12 29 PRO B CA 1
ATOM 4133 C C . PRO B 1 29 ? -17.562 16.625 -12.445 1 79.12 29 PRO B C 1
ATOM 4135 O O . PRO B 1 29 ? -17.672 17.703 -11.852 1 79.12 29 PRO B O 1
ATOM 4138 N N . THR B 1 30 ? -18.234 15.617 -12.086 1 86.88 30 THR B N 1
ATOM 4139 C CA . THR B 1 30 ? -19.141 15.633 -10.938 1 86.88 30 THR B CA 1
ATOM 4140 C C . THR B 1 30 ? -18.359 15.781 -9.641 1 86.88 30 THR B C 1
ATOM 4142 O O . THR B 1 30 ? -18.797 16.484 -8.727 1 86.88 30 THR B O 1
ATOM 4145 N N . VAL B 1 31 ? -17.25 15.117 -9.562 1 84.44 31 VAL B N 1
ATOM 4146 C CA . VAL B 1 31 ? -16.406 15.227 -8.383 1 84.44 31 VAL B CA 1
ATOM 4147 C C . VAL B 1 31 ? -15.914 16.656 -8.234 1 84.44 31 VAL B C 1
ATOM 4149 O O . VAL B 1 31 ? -15.914 17.203 -7.125 1 84.44 31 VAL B O 1
ATOM 4152 N N . SER B 1 32 ? -15.547 17.172 -9.336 1 75 32 SER B N 1
ATOM 4153 C CA . SER B 1 32 ? -15.078 18.547 -9.312 1 75 32 SER B CA 1
ATOM 4154 C C . SER B 1 32 ? -16.172 19.5 -8.812 1 75 32 SER B C 1
ATOM 4156 O O . SER B 1 32 ? -15.898 20.391 -8.008 1 75 32 SER B O 1
ATOM 4158 N N . LEU B 1 33 ? -17.297 19.266 -9.32 1 76.88 33 LEU B N 1
ATOM 4159 C CA . LEU B 1 33 ? -18.422 20.078 -8.898 1 76.88 33 LEU B CA 1
ATOM 4160 C C . LEU B 1 33 ? -18.734 19.891 -7.422 1 76.88 33 LEU B C 1
ATOM 4162 O O . LEU B 1 33 ? -19.016 20.844 -6.707 1 76.88 33 LEU B O 1
ATOM 4166 N N . ALA B 1 34 ? -18.703 18.688 -6.926 1 83.06 34 ALA B N 1
ATOM 4167 C CA . ALA B 1 34 ? -18.984 18.375 -5.527 1 83.06 34 ALA B CA 1
ATOM 4168 C C . ALA B 1 34 ? -17.938 19 -4.613 1 83.06 34 ALA B C 1
ATOM 4170 O O . ALA B 1 34 ? -18.25 19.484 -3.521 1 83.06 34 ALA B O 1
ATOM 4171 N N . LEU B 1 35 ? -16.766 18.938 -5.082 1 74 35 LEU B N 1
ATOM 4172 C CA . LEU B 1 35 ? -15.688 19.547 -4.32 1 74 35 LEU B CA 1
ATOM 4173 C C . LEU B 1 35 ? -15.844 21.062 -4.266 1 74 35 LEU B C 1
ATOM 4175 O O . LEU B 1 35 ? -15.641 21.688 -3.213 1 74 35 LEU B O 1
ATOM 4179 N N . GLU B 1 36 ? -16.266 21.516 -5.465 1 66.56 36 GLU B N 1
ATOM 4180 C CA . GLU B 1 36 ? -16.516 22.953 -5.551 1 66.56 36 GLU B CA 1
ATOM 4181 C C . GLU B 1 36 ? -17.609 23.375 -4.582 1 66.56 36 GLU B C 1
ATOM 4183 O O . GLU B 1 36 ? -17.516 24.438 -3.953 1 66.56 36 GLU B O 1
ATOM 4188 N N . GLU B 1 37 ? -18.562 22.531 -4.496 1 71.25 37 GLU B N 1
ATOM 4189 C CA . GLU B 1 37 ? -19.703 22.828 -3.645 1 71.25 37 GLU B CA 1
ATOM 4190 C C . GLU B 1 37 ? -19.484 22.297 -2.229 1 71.25 37 GLU B C 1
ATOM 4192 O O . GLU B 1 37 ? -20.359 22.469 -1.364 1 71.25 37 GLU B O 1
ATOM 4197 N N . GLN B 1 38 ? -18.469 21.641 -1.998 1 63.56 38 GLN B N 1
ATOM 4198 C CA . GLN B 1 38 ? -18.094 21.031 -0.726 1 63.56 38 GLN B CA 1
ATOM 4199 C C . GLN B 1 38 ? -19.203 20.094 -0.224 1 63.56 38 GLN B C 1
ATOM 4201 O O . GLN B 1 38 ? -19.578 20.156 0.947 1 63.56 38 GLN B O 1
ATOM 4206 N N . ASN B 1 39 ? -19.766 19.641 -1.025 1 82.75 39 ASN B N 1
ATOM 4207 C CA . ASN B 1 39 ? -20.766 18.641 -0.684 1 82.75 39 ASN B CA 1
ATOM 4208 C C . ASN B 1 39 ? -20.141 17.266 -0.466 1 82.75 39 ASN B C 1
ATOM 4210 O O . ASN B 1 39 ? -20.125 16.422 -1.375 1 82.75 39 ASN B O 1
ATOM 4214 N N . PHE B 1 40 ? -19.781 17.031 0.773 1 81.19 40 PHE B N 1
ATOM 4215 C CA . PHE B 1 40 ? -19 15.836 1.095 1 81.19 40 PHE B CA 1
ATOM 4216 C C . PHE B 1 40 ? -19.906 14.602 1.121 1 81.19 40 PHE B C 1
ATOM 4218 O O . PHE B 1 40 ? -19.438 13.492 0.864 1 81.19 40 PHE B O 1
ATOM 4225 N N . THR B 1 41 ? -21.078 14.797 1.341 1 87.44 41 THR B N 1
ATOM 4226 C CA . THR B 1 41 ? -22.016 13.68 1.312 1 87.44 41 THR B CA 1
ATOM 4227 C C . THR B 1 41 ? -22.109 13.086 -0.091 1 87.44 41 THR B C 1
ATOM 4229 O O . THR B 1 41 ? -22.094 11.867 -0.256 1 87.44 41 THR B O 1
ATOM 4232 N N . ILE B 1 42 ? -22.109 13.992 -0.994 1 89.94 42 ILE B N 1
ATOM 4233 C CA . ILE B 1 42 ? -22.188 13.539 -2.379 1 89.94 42 ILE B CA 1
ATOM 4234 C C . ILE B 1 42 ? -20.844 12.961 -2.818 1 89.94 42 ILE B C 1
ATOM 4236 O O . ILE B 1 42 ? -20.797 11.984 -3.574 1 89.94 42 ILE B O 1
ATOM 4240 N N . LEU B 1 43 ? -19.828 13.5 -2.332 1 87.19 43 LEU B N 1
ATOM 4241 C CA . LEU B 1 43 ? -18.516 12.969 -2.637 1 87.19 43 LEU B CA 1
ATOM 4242 C C . LEU B 1 43 ? -18.375 11.531 -2.131 1 87.19 43 LEU B C 1
ATOM 4244 O O . LEU B 1 43 ? -17.812 10.68 -2.824 1 87.19 43 LEU B O 1
ATOM 4248 N N . ILE B 1 44 ? -18.859 11.328 -0.964 1 90.12 44 ILE B N 1
ATOM 4249 C CA . ILE B 1 44 ? -18.828 9.984 -0.389 1 90.12 44 ILE B CA 1
ATOM 4250 C C . ILE B 1 44 ? -19.578 9.023 -1.303 1 90.12 44 ILE B C 1
ATOM 4252 O O . ILE B 1 44 ? -19.078 7.938 -1.615 1 90.12 44 ILE B O 1
ATOM 4256 N N . ASP B 1 45 ? -20.656 9.438 -1.798 1 92.62 45 ASP B N 1
ATOM 4257 C CA . ASP B 1 45 ? -21.453 8.594 -2.682 1 92.62 45 ASP B CA 1
ATOM 4258 C C . ASP B 1 45 ? -20.719 8.305 -3.984 1 92.62 45 ASP B C 1
ATOM 4260 O O . ASP B 1 45 ? -20.75 7.176 -4.48 1 92.62 45 ASP B O 1
ATOM 4264 N N . LEU B 1 46 ? -20.141 9.305 -4.469 1 91.06 46 LEU B N 1
ATOM 4265 C CA . LEU B 1 46 ? -19.453 9.164 -5.746 1 91.06 46 LEU B CA 1
ATOM 4266 C C . LEU B 1 46 ? -18.312 8.156 -5.645 1 91.06 46 LEU B C 1
ATOM 4268 O O . LEU B 1 46 ? -18.203 7.25 -6.477 1 91.06 46 LEU B O 1
ATOM 4272 N N . TYR B 1 47 ? -17.531 8.234 -4.672 1 90.44 47 TYR B N 1
ATOM 4273 C CA . TYR B 1 47 ? -16.406 7.32 -4.504 1 90.44 47 TYR B CA 1
ATOM 4274 C C . TYR B 1 47 ? -16.891 5.926 -4.129 1 90.44 47 TYR B C 1
ATOM 4276 O O . TYR B 1 47 ? -16.297 4.926 -4.539 1 90.44 47 TYR B O 1
ATOM 4284 N N . TRP B 1 48 ? -17.875 5.859 -3.412 1 92.69 48 TRP B N 1
ATOM 4285 C CA . TRP B 1 48 ? -18.422 4.547 -3.105 1 92.69 48 TRP B CA 1
ATOM 4286 C C . TRP B 1 48 ? -18.938 3.861 -4.367 1 92.69 48 TRP B C 1
ATOM 4288 O O . TRP B 1 48 ? -18.703 2.668 -4.578 1 92.69 48 TRP B O 1
ATOM 4298 N N . ASN B 1 49 ? -19.656 4.641 -5.133 1 92 49 ASN B N 1
ATOM 4299 C CA . ASN B 1 49 ? -20.188 4.078 -6.375 1 92 49 ASN B CA 1
ATOM 4300 C C . ASN B 1 49 ? -19.062 3.588 -7.281 1 92 49 ASN B C 1
ATOM 4302 O O . ASN B 1 49 ? -19.172 2.516 -7.883 1 92 49 ASN B O 1
ATOM 4306 N N . ARG B 1 50 ? -18.062 4.352 -7.328 1 90.81 50 ARG B N 1
ATOM 4307 C CA . ARG B 1 50 ? -16.938 3.924 -8.164 1 90.81 50 ARG B CA 1
ATOM 4308 C C . ARG B 1 50 ? -16.266 2.691 -7.574 1 90.81 50 ARG B C 1
ATOM 4310 O O . ARG B 1 50 ? -15.82 1.811 -8.312 1 90.81 50 ARG B O 1
ATOM 4317 N N . SER B 1 51 ? -16.156 2.67 -6.27 1 90.06 51 SER B N 1
ATOM 4318 C CA . SER B 1 51 ? -15.594 1.495 -5.609 1 90.06 51 SER B CA 1
ATOM 4319 C C . SER B 1 51 ? -16.422 0.247 -5.914 1 90.06 51 SER B C 1
ATOM 4321 O O . SER B 1 51 ? -15.859 -0.831 -6.137 1 90.06 51 SER B O 1
ATOM 4323 N N . TRP B 1 52 ? -17.656 0.404 -5.93 1 88.69 52 TRP B N 1
ATOM 4324 C CA . TRP B 1 52 ? -18.547 -0.708 -6.219 1 88.69 52 TRP B CA 1
ATOM 4325 C C . TRP B 1 52 ? -18.344 -1.21 -7.648 1 88.69 52 TRP B C 1
ATOM 4327 O O . TRP B 1 52 ? -18.328 -2.418 -7.891 1 88.69 52 TRP B O 1
ATOM 4337 N N . ILE B 1 53 ? -18.234 -0.273 -8.531 1 85.81 53 ILE B N 1
ATOM 4338 C CA . ILE B 1 53 ? -18 -0.632 -9.93 1 85.81 53 ILE B CA 1
ATOM 4339 C C . ILE B 1 53 ? -16.672 -1.395 -10.055 1 85.81 53 ILE B C 1
ATOM 4341 O O . ILE B 1 53 ? -16.609 -2.434 -10.711 1 85.81 53 ILE B O 1
ATOM 4345 N N . SER B 1 54 ? -15.648 -0.91 -9.367 1 84 54 SER B N 1
ATOM 4346 C CA . SER B 1 54 ? -14.352 -1.579 -9.391 1 84 54 SER B CA 1
ATOM 4347 C C . SER B 1 54 ? -14.445 -2.988 -8.812 1 84 54 SER B C 1
ATOM 4349 O O . SER B 1 54 ? -13.805 -3.912 -9.312 1 84 54 SER B O 1
ATOM 4351 N N . TYR B 1 55 ? -15.219 -3.123 -7.859 1 85.38 55 TYR B N 1
ATOM 4352 C CA . TYR B 1 55 ? -15.445 -4.43 -7.25 1 85.38 55 TYR B CA 1
ATOM 4353 C C . TYR B 1 55 ? -16.094 -5.383 -8.242 1 85.38 55 TYR B C 1
ATOM 4355 O O . TYR B 1 55 ? -15.688 -6.539 -8.367 1 85.38 55 TYR B O 1
ATOM 4363 N N . GLN B 1 56 ? -17.094 -4.855 -8.938 1 79.5 56 GLN B N 1
ATOM 4364 C CA . GLN B 1 56 ? -17.828 -5.668 -9.906 1 79.5 56 GLN B CA 1
ATOM 4365 C C . GLN B 1 56 ? -16.922 -6.09 -11.062 1 79.5 56 GLN B C 1
ATOM 4367 O O . GLN B 1 56 ? -17.094 -7.168 -11.633 1 79.5 56 GLN B O 1
ATOM 4372 N N . LEU B 1 57 ? -15.977 -5.293 -11.25 1 76.12 57 LEU B N 1
ATOM 4373 C CA . LEU B 1 57 ? -15.07 -5.547 -12.367 1 76.12 57 LEU B CA 1
ATOM 4374 C C . LEU B 1 57 ? -13.867 -6.363 -11.922 1 76.12 57 LEU B C 1
ATOM 4376 O O . LEU B 1 57 ? -12.992 -6.688 -12.727 1 76.12 57 LEU B O 1
ATOM 4380 N N . GLY B 1 58 ? -13.844 -6.594 -10.648 1 75.56 58 GLY B N 1
ATOM 4381 C CA . GLY B 1 58 ? -12.758 -7.418 -10.133 1 75.56 58 GLY B CA 1
ATOM 4382 C C . GLY B 1 58 ? -11.508 -6.629 -9.797 1 75.56 58 GLY B C 1
ATOM 4383 O O . GLY B 1 58 ? -10.477 -7.207 -9.461 1 75.56 58 GLY B O 1
ATOM 4384 N N . ASP B 1 59 ? -11.57 -5.367 -9.977 1 77.81 59 ASP B N 1
ATOM 4385 C CA . ASP B 1 59 ? -10.453 -4.492 -9.633 1 77.81 59 ASP B CA 1
ATOM 4386 C C . ASP B 1 59 ? -10.516 -4.07 -8.172 1 77.81 59 ASP B C 1
ATOM 4388 O O . ASP B 1 59 ? -10.875 -2.93 -7.863 1 77.81 59 ASP B O 1
ATOM 4392 N N . ILE B 1 60 ? -10.062 -4.926 -7.324 1 79 60 ILE B N 1
ATOM 4393 C CA . ILE B 1 60 ? -10.234 -4.754 -5.887 1 79 60 ILE B CA 1
ATOM 4394 C C . ILE B 1 60 ? -9.305 -3.648 -5.383 1 79 60 ILE B C 1
ATOM 4396 O O . ILE B 1 60 ? -9.648 -2.92 -4.449 1 79 60 ILE B O 1
ATOM 4400 N N . GLN B 1 61 ? -8.25 -3.477 -6.035 1 70.56 61 GLN B N 1
ATOM 4401 C CA . GLN B 1 61 ? -7.316 -2.43 -5.621 1 70.56 61 GLN B CA 1
ATOM 4402 C C . GLN B 1 61 ? -7.941 -1.046 -5.785 1 70.56 61 GLN B C 1
ATOM 4404 O O . GLN B 1 61 ? -7.867 -0.215 -4.879 1 70.56 61 GLN B O 1
ATOM 4409 N N . SER B 1 62 ? -8.5 -0.831 -6.938 1 76.94 62 SER B N 1
ATOM 4410 C CA . SER B 1 62 ? -9.188 0.438 -7.168 1 76.94 62 SER B CA 1
ATOM 4411 C C . SER B 1 62 ? -10.367 0.606 -6.219 1 76.94 62 SER B C 1
ATOM 4413 O O . SER B 1 62 ? -10.664 1.72 -5.777 1 76.94 62 SER B O 1
ATOM 4415 N N . CYS B 1 63 ? -10.984 -0.525 -5.977 1 85.44 63 CYS B N 1
ATOM 4416 C CA . CYS B 1 63 ? -12.078 -0.513 -5.016 1 85.44 63 CYS B CA 1
ATOM 4417 C C . CYS B 1 63 ? -11.609 0.013 -3.664 1 85.44 63 CYS B C 1
ATOM 4419 O O . CYS B 1 63 ? -12.203 0.946 -3.117 1 85.44 63 CYS B O 1
ATOM 4421 N N . ILE B 1 64 ? -10.539 -0.491 -3.217 1 79.62 64 ILE B N 1
ATOM 4422 C CA . ILE B 1 64 ? -10.016 -0.125 -1.906 1 79.62 64 ILE B CA 1
ATOM 4423 C C . ILE B 1 64 ? -9.531 1.323 -1.931 1 79.62 64 ILE B C 1
ATOM 4425 O O . ILE B 1 64 ? -9.742 2.07 -0.972 1 79.62 64 ILE B O 1
ATOM 4429 N N . ALA B 1 65 ? -8.898 1.714 -2.992 1 74.62 65 ALA B N 1
ATOM 4430 C CA . ALA B 1 65 ? -8.422 3.086 -3.125 1 74.62 65 ALA B CA 1
ATOM 4431 C C . ALA B 1 65 ? -9.57 4.086 -3.008 1 74.62 65 ALA B C 1
ATOM 4433 O O . ALA B 1 65 ? -9.43 5.117 -2.35 1 74.62 65 ALA B O 1
ATOM 4434 N N . ASP B 1 66 ? -10.633 3.785 -3.646 1 83.88 66 ASP B N 1
ATOM 4435 C CA . ASP B 1 66 ? -11.797 4.664 -3.615 1 83.88 66 ASP B CA 1
ATOM 4436 C C . ASP B 1 66 ? -12.438 4.684 -2.227 1 83.88 66 ASP B C 1
ATOM 4438 O O . ASP B 1 66 ? -12.906 5.727 -1.768 1 83.88 66 ASP B O 1
ATOM 4442 N N . LEU B 1 67 ? -12.453 3.537 -1.586 1 86 67 LEU B N 1
ATOM 4443 C CA . LEU B 1 67 ? -12.992 3.477 -0.231 1 86 67 LEU B CA 1
ATOM 4444 C C . LEU B 1 67 ? -12.125 4.277 0.734 1 86 67 LEU B C 1
ATOM 4446 O O . LEU B 1 67 ? -12.641 4.941 1.636 1 86 67 LEU B O 1
ATOM 4450 N N . LYS B 1 68 ? -10.898 4.223 0.515 1 77.62 68 LYS B N 1
ATOM 4451 C CA . LYS B 1 68 ? -9.984 5.043 1.306 1 77.62 68 LYS B CA 1
ATOM 4452 C C . LYS B 1 68 ? -10.266 6.527 1.104 1 77.62 68 LYS B C 1
ATOM 4454 O O . LYS B 1 68 ? -10.281 7.297 2.068 1 77.62 68 LYS B O 1
ATOM 4459 N N . LYS B 1 69 ? -10.445 6.871 -0.101 1 77.19 69 LYS B N 1
ATOM 4460 C CA . LYS B 1 69 ? -10.75 8.266 -0.403 1 77.19 69 LYS B CA 1
ATOM 4461 C C . LYS B 1 69 ? -12.031 8.719 0.281 1 77.19 69 LYS B C 1
ATOM 4463 O O . LYS B 1 69 ? -12.094 9.805 0.857 1 77.19 69 LYS B O 1
ATOM 4468 N N . ALA B 1 70 ? -12.992 7.863 0.191 1 83.94 70 ALA B N 1
ATOM 4469 C CA . ALA B 1 70 ? -14.273 8.172 0.822 1 83.94 70 ALA B CA 1
ATOM 4470 C C . ALA B 1 70 ? -14.117 8.305 2.334 1 83.94 70 ALA B C 1
ATOM 4472 O O . ALA B 1 70 ? -14.828 9.086 2.971 1 83.94 70 ALA B O 1
ATOM 4473 N N . SER B 1 71 ? -13.211 7.539 2.904 1 80.56 71 SER B N 1
ATOM 4474 C CA . SER B 1 71 ? -13.031 7.508 4.352 1 80.56 71 SER B CA 1
ATOM 4475 C C . SER B 1 71 ? -12.539 8.852 4.879 1 80.56 71 SER B C 1
ATOM 4477 O O . SER B 1 71 ? -12.656 9.133 6.074 1 80.56 71 SER B O 1
ATOM 4479 N N . GLU B 1 72 ? -12.102 9.617 3.969 1 71.44 72 GLU B N 1
ATOM 4480 C CA . GLU B 1 72 ? -11.633 10.945 4.344 1 71.44 72 GLU B CA 1
ATOM 4481 C C . GLU B 1 72 ? -12.773 11.805 4.887 1 71.44 72 GLU B C 1
ATOM 4483 O O . GLU B 1 72 ? -12.555 12.688 5.715 1 71.44 72 GLU B O 1
ATOM 4488 N N . TRP B 1 73 ? -13.969 11.562 4.453 1 76.31 73 TRP B N 1
ATOM 4489 C CA . TRP B 1 73 ? -15.078 12.445 4.785 1 76.31 73 TRP B CA 1
ATOM 4490 C C . TRP B 1 73 ? -16.172 11.695 5.535 1 76.31 73 TRP B C 1
ATOM 4492 O O . TRP B 1 73 ? -17.031 12.305 6.18 1 76.31 73 TRP B O 1
ATOM 4502 N N . ILE B 1 74 ? -16.156 10.391 5.578 1 81.38 74 ILE B N 1
ATOM 4503 C CA . ILE B 1 74 ? -17.312 9.594 5.969 1 81.38 74 ILE B CA 1
ATOM 4504 C C . ILE B 1 74 ? -17.562 9.75 7.469 1 81.38 74 ILE B C 1
ATOM 4506 O O . ILE B 1 74 ? -18.719 9.773 7.91 1 81.38 74 ILE B O 1
ATOM 4510 N N . ASP B 1 75 ? -16.562 9.859 8.211 1 72.69 75 ASP B N 1
ATOM 4511 C CA . ASP B 1 75 ? -16.734 9.953 9.656 1 72.69 75 ASP B CA 1
ATOM 4512 C C . ASP B 1 75 ? -17.422 11.266 10.047 1 72.69 75 ASP B C 1
ATOM 4514 O O . ASP B 1 75 ? -18.297 11.281 10.914 1 72.69 75 ASP B O 1
ATOM 4518 N N . GLU B 1 76 ? -17.094 12.219 9.328 1 67.5 76 GLU B N 1
ATOM 4519 C CA . GLU B 1 76 ? -17.562 13.555 9.688 1 67.5 76 GLU B CA 1
ATOM 4520 C C . GLU B 1 76 ? -18.859 13.891 8.953 1 67.5 76 GLU B C 1
ATOM 4522 O O . GLU B 1 76 ? -19.75 14.539 9.516 1 67.5 76 GLU B O 1
ATOM 4527 N N . TYR B 1 77 ? -18.984 13.531 7.797 1 77.62 77 TYR B N 1
ATOM 4528 C CA . TYR B 1 77 ? -20.078 14.039 6.965 1 77.62 77 TYR B CA 1
ATOM 4529 C C . TYR B 1 77 ? -20.969 12.898 6.484 1 77.62 77 TYR B C 1
ATOM 4531 O O . TYR B 1 77 ? -22.031 13.141 5.906 1 77.62 77 TYR B O 1
ATOM 4539 N N . GLY B 1 78 ? -20.625 11.734 6.801 1 85.38 78 GLY B N 1
ATOM 4540 C CA . GLY B 1 78 ? -21.359 10.594 6.281 1 85.38 78 GLY B CA 1
ATOM 4541 C C . GLY B 1 78 ? -22.656 10.328 7.027 1 85.38 78 GLY B C 1
ATOM 4542 O O . GLY B 1 78 ? -22.719 10.492 8.25 1 85.38 78 GLY B O 1
ATOM 4543 N N . THR B 1 79 ? -23.656 9.984 6.297 1 88.81 79 THR B N 1
ATOM 4544 C CA . THR B 1 79 ? -24.891 9.492 6.902 1 88.81 79 THR B CA 1
ATOM 4545 C C . THR B 1 79 ? -24.703 8.078 7.445 1 88.81 79 THR B C 1
ATOM 4547 O O . THR B 1 79 ? -23.734 7.41 7.117 1 88.81 79 THR B O 1
ATOM 4550 N N . THR B 1 80 ? -25.641 7.664 8.25 1 88.5 80 THR B N 1
ATOM 4551 C CA . THR B 1 80 ? -25.578 6.305 8.781 1 88.5 80 THR B CA 1
ATOM 4552 C C . THR B 1 80 ? -25.641 5.281 7.648 1 88.5 80 THR B C 1
ATOM 4554 O O . THR B 1 80 ? -24.922 4.273 7.68 1 88.5 80 THR B O 1
ATOM 4557 N N . GLU B 1 81 ? -26.438 5.539 6.695 1 91.19 81 GLU B N 1
ATOM 4558 C CA . GLU B 1 81 ? -26.547 4.656 5.539 1 91.19 81 GLU B CA 1
ATOM 4559 C C . GLU B 1 81 ? -25.219 4.547 4.793 1 91.19 81 GLU B C 1
ATOM 4561 O O . GLU B 1 81 ? -24.812 3.451 4.402 1 91.19 81 GLU B O 1
ATOM 4566 N N . GLN B 1 82 ? -24.641 5.684 4.664 1 92 82 GLN B N 1
ATOM 4567 C CA . GLN B 1 82 ? -23.375 5.719 3.953 1 92 82 GLN B CA 1
ATOM 4568 C C . GLN B 1 82 ? -22.281 4.977 4.73 1 92 82 GLN B C 1
ATOM 4570 O O . GLN B 1 82 ? -21.453 4.289 4.145 1 92 82 GLN B O 1
ATOM 4575 N N . LYS B 1 83 ? -22.344 5.078 6 1 90.88 83 LYS B N 1
ATOM 4576 C CA . LYS B 1 83 ? -21.391 4.375 6.848 1 90.88 83 LYS B CA 1
ATOM 4577 C C . LYS B 1 83 ? -21.578 2.861 6.75 1 90.88 83 LYS B C 1
ATOM 4579 O O . LYS B 1 83 ? -20.609 2.115 6.648 1 90.88 83 LYS B O 1
ATOM 4584 N N . ILE B 1 84 ? -22.781 2.463 6.746 1 92.06 84 ILE B N 1
ATOM 4585 C CA . ILE B 1 84 ? -23.094 1.042 6.633 1 92.06 84 ILE B CA 1
ATOM 4586 C C . ILE B 1 84 ? -22.578 0.509 5.293 1 92.06 84 ILE B C 1
ATOM 4588 O O . ILE B 1 84 ? -21.922 -0.529 5.242 1 92.06 84 ILE B O 1
ATOM 4592 N N . LYS B 1 85 ? -22.859 1.244 4.223 1 92.38 85 LYS B N 1
ATOM 4593 C CA . LYS B 1 85 ? -22.438 0.85 2.881 1 92.38 85 LYS B CA 1
ATOM 4594 C C . LYS B 1 85 ? -20.906 0.776 2.781 1 92.38 85 LYS B C 1
ATOM 4596 O O . LYS B 1 85 ? -20.375 -0.143 2.166 1 92.38 85 LYS B O 1
ATOM 4601 N N . TYR B 1 86 ? -20.344 1.694 3.371 1 92 86 TYR B N 1
ATOM 4602 C CA . TYR B 1 86 ? -18.891 1.746 3.375 1 92 86 TYR B CA 1
ATOM 4603 C C . TYR B 1 86 ? -18.312 0.52 4.062 1 92 86 TYR B C 1
ATOM 4605 O O . TYR B 1 86 ? -17.453 -0.167 3.496 1 92 86 TYR B O 1
ATOM 4613 N N . PHE B 1 87 ? -18.75 0.23 5.258 1 90.5 87 PHE B N 1
ATOM 4614 C CA . PHE B 1 87 ? -18.234 -0.901 6.023 1 90.5 87 PHE B CA 1
ATOM 4615 C C . PHE B 1 87 ? -18.5 -2.211 5.285 1 90.5 87 PHE B C 1
ATOM 4617 O O . PHE B 1 87 ? -17.625 -3.082 5.242 1 90.5 87 PHE B O 1
ATOM 4624 N N . ASN B 1 88 ? -19.578 -2.295 4.73 1 92.62 88 ASN B N 1
ATOM 4625 C CA . ASN B 1 88 ? -19.922 -3.514 4.004 1 92.62 88 ASN B CA 1
ATOM 4626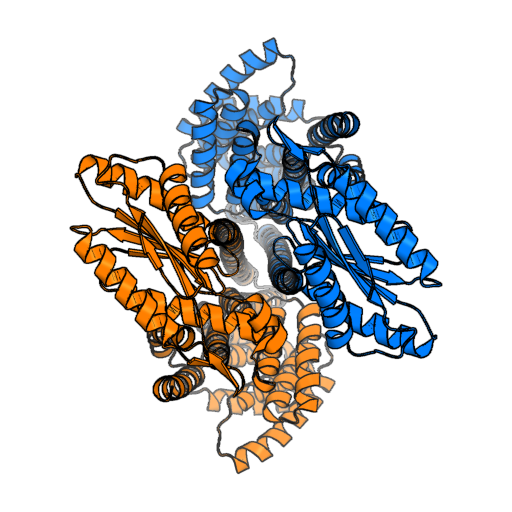 C C . ASN B 1 88 ? -19.047 -3.705 2.773 1 92.62 88 ASN B C 1
ATOM 4628 O O . ASN B 1 88 ? -18.594 -4.82 2.492 1 92.62 88 ASN B O 1
ATOM 4632 N N . SER B 1 89 ? -18.875 -2.609 2.041 1 91.5 89 SER B N 1
ATOM 4633 C CA . SER B 1 89 ? -18.031 -2.674 0.846 1 91.5 89 SER B CA 1
ATOM 4634 C C . SER B 1 89 ? -16.578 -2.977 1.199 1 91.5 89 SER B C 1
ATOM 4636 O O . SER B 1 89 ? -15.914 -3.744 0.503 1 91.5 89 SER B O 1
ATOM 4638 N N . PHE B 1 90 ? -16.172 -2.426 2.246 1 88.81 90 PHE B N 1
ATOM 4639 C CA . PHE B 1 90 ? -14.805 -2.684 2.688 1 88.81 90 PHE B CA 1
ATOM 4640 C C . PHE B 1 90 ? -14.648 -4.133 3.133 1 88.81 90 PHE B C 1
ATOM 4642 O O . PHE B 1 90 ? -13.625 -4.766 2.844 1 88.81 90 PHE B O 1
ATOM 4649 N N . ALA B 1 91 ? -15.633 -4.605 3.828 1 89.31 91 ALA B N 1
ATOM 4650 C CA . ALA B 1 91 ? -15.625 -6.012 4.227 1 89.31 91 ALA B CA 1
ATOM 4651 C C . ALA B 1 91 ? -15.555 -6.926 3.01 1 89.31 91 ALA B C 1
ATOM 4653 O O . ALA B 1 91 ? -14.734 -7.848 2.969 1 89.31 91 ALA B O 1
ATOM 4654 N N . ALA B 1 92 ? -16.344 -6.605 2.029 1 88.44 92 ALA B N 1
ATOM 4655 C CA . ALA B 1 92 ? -16.359 -7.414 0.813 1 88.44 92 ALA B CA 1
ATOM 4656 C C . ALA B 1 92 ? -15 -7.418 0.126 1 88.44 92 ALA B C 1
ATOM 4658 O O . ALA B 1 92 ? -14.539 -8.461 -0.333 1 88.44 92 ALA B O 1
ATOM 4659 N N . ALA B 1 93 ? -14.422 -6.273 0.063 1 84.25 93 ALA B N 1
ATOM 4660 C CA . ALA B 1 93 ? -13.094 -6.156 -0.544 1 84.25 93 ALA B CA 1
ATOM 4661 C C . ALA B 1 93 ? -12.07 -6.98 0.223 1 84.25 93 ALA B C 1
ATOM 4663 O O . ALA B 1 93 ? -11.25 -7.684 -0.379 1 84.25 93 ALA B O 1
ATOM 4664 N N . CYS B 1 94 ? -12.141 -6.961 1.557 1 82.06 94 CYS B N 1
ATOM 4665 C CA . CYS B 1 94 ? -11.234 -7.738 2.398 1 82.06 94 CYS B CA 1
ATOM 4666 C C . CYS B 1 94 ? -11.445 -9.234 2.186 1 82.06 94 CYS B C 1
ATOM 4668 O O . CYS B 1 94 ? -10.484 -10 2.164 1 82.06 94 CYS B O 1
ATOM 4670 N N . GLY B 1 95 ? -12.703 -9.547 2.008 1 82.44 95 GLY B N 1
ATOM 4671 C CA . GLY B 1 95 ? -13.016 -10.945 1.742 1 82.44 95 GLY B CA 1
ATOM 4672 C C . GLY B 1 95 ? -12.414 -11.461 0.448 1 82.44 95 GLY B C 1
ATOM 4673 O O . GLY B 1 95 ? -11.883 -12.57 0.402 1 82.44 95 GLY B O 1
ATOM 4674 N N . GLU B 1 96 ? -12.508 -10.609 -0.56 1 77.38 96 GLU B N 1
ATOM 4675 C CA . GLU B 1 96 ? -11.945 -10.977 -1.856 1 77.38 96 GLU B CA 1
ATOM 4676 C C . GLU B 1 96 ? -10.43 -11.148 -1.772 1 77.38 96 GLU B C 1
ATOM 4678 O O . GLU B 1 96 ? -9.852 -11.938 -2.518 1 77.3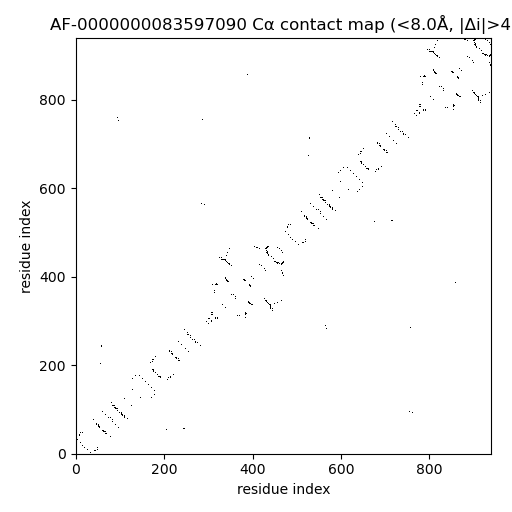8 96 GLU B O 1
ATOM 4683 N N . LEU B 1 97 ? -9.867 -10.453 -0.835 1 71 97 LEU B N 1
ATOM 4684 C CA . LEU B 1 97 ? -8.422 -10.5 -0.682 1 71 97 LEU B CA 1
ATOM 4685 C C . LEU B 1 97 ? -8.008 -11.617 0.279 1 71 97 LEU B C 1
ATOM 4687 O O . LEU B 1 97 ? -6.82 -11.844 0.5 1 71 97 LEU B O 1
ATOM 4691 N N . GLY B 1 98 ? -9 -12.25 0.898 1 73.62 98 GLY B N 1
ATOM 4692 C CA . GLY B 1 98 ? -8.727 -13.398 1.744 1 73.62 98 GLY B CA 1
ATOM 4693 C C . GLY B 1 98 ? -8.438 -13.031 3.186 1 73.62 98 GLY B C 1
ATOM 4694 O O . GLY B 1 98 ? -7.957 -13.859 3.961 1 73.62 98 GLY B O 1
ATOM 4695 N N . ASN B 1 99 ? -8.578 -11.789 3.504 1 77.38 99 ASN B N 1
ATOM 4696 C CA . ASN B 1 99 ? -8.391 -11.367 4.891 1 77.38 99 ASN B CA 1
ATOM 4697 C C . ASN B 1 99 ? -9.656 -11.586 5.715 1 77.38 99 ASN B C 1
ATOM 4699 O O . ASN B 1 99 ? -10.477 -10.68 5.848 1 77.38 99 ASN B O 1
ATOM 4703 N N . LYS B 1 100 ? -9.75 -12.656 6.367 1 79.62 100 LYS B N 1
ATOM 4704 C CA . LYS B 1 100 ? -10.961 -13.07 7.062 1 79.62 100 LYS B CA 1
ATOM 4705 C C . LYS B 1 100 ? -11.195 -12.234 8.32 1 79.62 100 LYS B C 1
ATOM 4707 O O . LYS B 1 100 ? -12.336 -11.906 8.648 1 79.62 100 LYS B O 1
ATOM 4712 N N . ASP B 1 101 ? -10.141 -11.883 8.93 1 79.06 101 ASP B N 1
ATOM 4713 C CA . ASP B 1 101 ? -10.273 -11.133 10.172 1 79.06 101 ASP B CA 1
ATOM 4714 C C . ASP B 1 101 ? -10.875 -9.75 9.914 1 79.06 101 ASP B C 1
ATOM 4716 O O . ASP B 1 101 ? -11.844 -9.359 10.578 1 79.06 101 ASP B O 1
ATOM 4720 N N . LYS B 1 102 ? -10.328 -9.117 9 1 81.06 102 LYS B N 1
ATOM 4721 C CA . LYS B 1 102 ? -10.836 -7.785 8.68 1 81.06 102 LYS B CA 1
ATOM 4722 C C . LYS B 1 102 ? -12.219 -7.859 8.039 1 81.06 102 LYS B C 1
ATOM 4724 O O . LYS B 1 102 ? -13.055 -6.977 8.242 1 81.06 102 LYS B O 1
ATOM 4729 N N . TYR B 1 103 ? -12.43 -8.859 7.273 1 88.31 103 TYR B N 1
ATOM 4730 C CA . TYR B 1 103 ? -13.75 -9.102 6.699 1 88.31 103 TYR B CA 1
ATOM 4731 C C . TYR B 1 103 ? -14.82 -9.133 7.781 1 88.31 103 TYR B C 1
ATOM 4733 O O . TYR B 1 103 ? -15.797 -8.383 7.715 1 88.31 103 TYR B O 1
ATOM 4741 N N . LEU B 1 104 ? -14.547 -9.922 8.805 1 87.38 104 LEU B N 1
ATOM 4742 C CA . LEU B 1 104 ? -15.523 -10.094 9.875 1 87.38 104 LEU B CA 1
ATOM 4743 C C . LEU B 1 104 ? -15.625 -8.828 10.727 1 87.38 104 LEU B C 1
ATOM 4745 O O . LEU B 1 104 ? -16.719 -8.461 11.164 1 87.38 104 LEU B O 1
ATOM 4749 N N . GLU B 1 105 ? -14.562 -8.227 10.945 1 85.81 105 GLU B N 1
ATOM 4750 C CA . GLU B 1 105 ? -14.547 -7.004 11.742 1 85.81 105 GLU B CA 1
ATOM 4751 C C . GLU B 1 105 ? -15.453 -5.938 11.125 1 85.81 105 GLU B C 1
ATOM 4753 O O . GLU B 1 105 ? -16.328 -5.398 11.797 1 85.81 105 GLU B O 1
ATOM 4758 N N . TYR B 1 106 ? -15.242 -5.66 9.883 1 88.62 106 TYR B N 1
ATOM 4759 C CA . TYR B 1 106 ? -15.984 -4.594 9.227 1 88.62 106 TYR B CA 1
ATOM 4760 C C . TYR B 1 106 ? -17.422 -5.023 8.945 1 88.62 106 TYR B C 1
ATOM 4762 O O . TYR B 1 106 ? -18.344 -4.199 8.977 1 88.62 106 TYR B O 1
ATOM 4770 N N . LEU B 1 107 ? -17.609 -6.273 8.68 1 92.25 107 LEU B N 1
ATOM 4771 C CA . LEU B 1 107 ? -18.969 -6.773 8.516 1 92.25 107 LEU B CA 1
ATOM 4772 C C . LEU B 1 107 ? -19.766 -6.598 9.805 1 92.25 107 LEU B C 1
ATOM 4774 O O . LEU B 1 107 ? -20.938 -6.23 9.758 1 92.25 107 LEU B O 1
ATOM 4778 N N . ASN B 1 108 ? -19.156 -6.824 10.875 1 89.31 108 ASN B N 1
ATOM 4779 C CA . ASN B 1 108 ? -19.812 -6.652 12.164 1 89.31 108 ASN B CA 1
ATOM 4780 C C . ASN B 1 108 ? -20.109 -5.184 12.453 1 89.31 108 ASN B C 1
ATOM 4782 O O . ASN B 1 108 ? -21.156 -4.855 13.008 1 89.31 108 ASN B O 1
ATOM 4786 N N . LYS B 1 109 ? -19.203 -4.352 12.125 1 89.06 109 LYS B N 1
ATOM 4787 C CA . LYS B 1 109 ? -19.453 -2.922 12.25 1 89.06 109 LYS B CA 1
ATOM 4788 C C . LYS B 1 109 ? -20.688 -2.508 11.438 1 89.06 109 LYS B C 1
ATOM 4790 O O . LYS B 1 109 ? -21.547 -1.777 11.93 1 89.06 109 LYS B O 1
ATOM 4795 N N . ALA B 1 110 ? -20.734 -2.957 10.227 1 92.38 110 ALA B N 1
ATOM 4796 C CA . ALA B 1 110 ? -21.859 -2.658 9.352 1 92.38 110 ALA B CA 1
ATOM 4797 C C . ALA B 1 110 ? -23.156 -3.223 9.914 1 92.38 110 ALA B C 1
ATOM 4799 O O . ALA B 1 110 ? -24.188 -2.537 9.93 1 92.38 110 ALA B O 1
ATOM 4800 N N . LYS B 1 111 ? -23.078 -4.434 10.383 1 90.56 111 LYS B N 1
ATOM 4801 C CA . LYS B 1 111 ? -24.25 -5.117 10.93 1 90.56 111 LYS B CA 1
ATOM 4802 C C . LYS B 1 111 ? -24.812 -4.363 12.133 1 90.56 111 LYS B C 1
ATOM 4804 O O . LYS B 1 111 ? -26.016 -4.121 12.211 1 90.56 111 LYS B O 1
ATOM 4809 N N . ASN B 1 112 ? -23.969 -3.971 13.039 1 89.19 112 ASN B N 1
ATOM 4810 C CA . ASN B 1 112 ? -24.406 -3.262 14.242 1 89.19 112 ASN B CA 1
ATOM 4811 C C . ASN B 1 112 ? -25.094 -1.945 13.898 1 89.19 112 ASN B C 1
ATOM 4813 O O . ASN B 1 112 ? -26.141 -1.623 14.469 1 89.19 112 ASN B O 1
ATOM 4817 N N . LEU B 1 113 ? -24.547 -1.271 12.977 1 89.31 113 LEU B N 1
ATOM 4818 C CA . LEU B 1 113 ? -25.125 -0.002 12.562 1 89.31 113 LEU B CA 1
ATOM 4819 C C . LEU B 1 113 ? -26.453 -0.226 11.836 1 89.31 113 LEU B C 1
ATOM 4821 O O . LEU B 1 113 ? -27.406 0.536 12.016 1 89.31 113 LEU B O 1
ATOM 4825 N N . ALA B 1 114 ? -26.484 -1.226 11.023 1 89.56 114 ALA B N 1
ATOM 4826 C CA . ALA B 1 114 ? -27.672 -1.508 10.234 1 89.56 114 ALA B CA 1
ATOM 4827 C C . ALA B 1 114 ? -28.844 -1.927 11.125 1 89.56 114 ALA B C 1
ATOM 4829 O O . ALA B 1 114 ? -29.984 -1.562 10.867 1 89.56 114 ALA B O 1
ATOM 4830 N N . VAL B 1 115 ? -28.516 -2.676 12.102 1 86.38 115 VAL B N 1
ATOM 4831 C CA . VAL B 1 115 ? -29.531 -3.098 13.055 1 86.38 115 VAL B CA 1
ATOM 4832 C C . VAL B 1 115 ? -30.109 -1.879 13.773 1 86.38 115 VAL B C 1
ATOM 4834 O O . VAL B 1 115 ? -31.328 -1.749 13.922 1 86.38 115 VAL B O 1
ATOM 4837 N N . GLN B 1 116 ? -29.234 -1.027 14.125 1 86.69 116 GLN B N 1
ATOM 4838 C CA . GLN B 1 116 ? -29.656 0.182 14.828 1 86.69 116 GLN B CA 1
ATOM 4839 C C . GLN B 1 116 ? -30.453 1.103 13.914 1 86.69 116 GLN B C 1
ATOM 4841 O O . GLN B 1 116 ? -31.406 1.746 14.352 1 86.69 116 GLN B O 1
ATOM 4846 N N . TYR B 1 117 ? -30.125 1.111 12.711 1 86.75 117 TYR B N 1
ATOM 4847 C CA . TYR B 1 117 ? -30.734 1.999 11.727 1 86.75 117 TYR B CA 1
ATOM 4848 C C . TYR B 1 117 ? -32.031 1.406 11.18 1 86.75 117 TYR B C 1
ATOM 4850 O O . TYR B 1 117 ? -32.812 2.107 10.547 1 86.75 117 TYR B O 1
ATOM 4858 N N . ASN B 1 118 ? -32.25 0.184 11.438 1 82.56 118 ASN B N 1
ATOM 4859 C CA . ASN B 1 118 ? -33.438 -0.558 11.047 1 82.56 118 ASN B CA 1
ATOM 4860 C C . ASN B 1 118 ? -33.656 -0.494 9.539 1 82.56 118 ASN B C 1
ATOM 4862 O O . ASN B 1 118 ? -34.781 -0.19 9.094 1 82.56 118 ASN B O 1
ATOM 4866 N N . ASP B 1 119 ? -32.688 -0.627 8.773 1 81.19 119 ASP B N 1
ATOM 4867 C CA . ASP B 1 119 ? -32.781 -0.74 7.324 1 81.19 119 ASP B CA 1
ATOM 4868 C C . ASP B 1 119 ? -32.656 -2.195 6.879 1 81.19 119 ASP B C 1
ATOM 4870 O O . ASP B 1 119 ? -31.562 -2.748 6.852 1 81.19 119 ASP B O 1
ATOM 4874 N N . LEU B 1 120 ? -33.719 -2.678 6.434 1 79.12 120 LEU B N 1
ATOM 4875 C CA . LEU B 1 120 ? -33.781 -4.105 6.133 1 79.12 120 LEU B CA 1
ATOM 4876 C C . LEU B 1 120 ? -33 -4.438 4.867 1 79.12 120 LEU B C 1
ATOM 4878 O O . LEU B 1 120 ? -32.438 -5.52 4.758 1 79.12 120 LEU B O 1
ATOM 4882 N N . SER B 1 121 ? -33.062 -3.572 3.938 1 80.62 121 SER B N 1
ATOM 4883 C CA . SER B 1 121 ? -32.312 -3.803 2.695 1 80.62 121 SER B CA 1
ATOM 4884 C C . SER B 1 121 ? -30.812 -3.893 2.947 1 80.62 121 SER B C 1
ATOM 4886 O O . SER B 1 121 ? -30.156 -4.805 2.453 1 80.62 121 SER B O 1
ATOM 4888 N N . LEU B 1 122 ? -30.328 -3.057 3.734 1 85.19 122 LEU B N 1
ATOM 4889 C CA . LEU B 1 122 ? -28.906 -3.057 4.066 1 85.19 122 LEU B CA 1
ATOM 4890 C C . LEU B 1 122 ? -28.531 -4.273 4.91 1 85.19 122 LEU B C 1
ATOM 4892 O O . LEU B 1 122 ? -27.469 -4.855 4.742 1 85.19 122 LEU B O 1
ATOM 4896 N N . LEU B 1 123 ? -29.484 -4.605 5.727 1 86.12 123 LEU B N 1
ATOM 4897 C CA . LEU B 1 123 ? -29.25 -5.766 6.582 1 86.12 123 LEU B CA 1
ATOM 4898 C C . LEU B 1 123 ? -29.172 -7.043 5.758 1 86.12 123 LEU B C 1
ATOM 4900 O O . LEU B 1 123 ? -28.344 -7.914 6.035 1 86.12 123 LEU B O 1
ATOM 4904 N N . CYS B 1 124 ? -29.984 -7.133 4.789 1 87.12 124 CYS B N 1
ATOM 4905 C CA . CYS B 1 124 ? -29.969 -8.305 3.92 1 87.12 124 CYS B CA 1
ATOM 4906 C C . CYS B 1 124 ? -28.656 -8.406 3.164 1 87.12 124 CYS B C 1
ATOM 4908 O O . CYS B 1 124 ? -28.125 -9.508 2.988 1 87.12 124 CYS B O 1
ATOM 4910 N N . ASN B 1 125 ? -28.141 -7.289 2.715 1 88.19 125 ASN B N 1
ATOM 4911 C CA . ASN B 1 125 ? -26.844 -7.277 2.053 1 88.19 125 ASN B CA 1
ATOM 4912 C C . ASN B 1 125 ? -25.734 -7.762 2.986 1 88.19 125 ASN B C 1
ATOM 4914 O O . ASN B 1 125 ? -24.844 -8.492 2.564 1 88.19 125 ASN B O 1
ATOM 4918 N N . ILE B 1 126 ? -25.828 -7.355 4.172 1 91.25 126 ILE B N 1
ATOM 4919 C CA . ILE B 1 126 ? -24.828 -7.727 5.168 1 91.25 126 ILE B CA 1
ATOM 4920 C C . ILE B 1 126 ? -24.938 -9.219 5.48 1 91.25 126 ILE B C 1
ATOM 4922 O O . ILE B 1 126 ? -23.922 -9.914 5.57 1 91.25 126 ILE B O 1
ATOM 4926 N N . TYR B 1 127 ? -26.172 -9.664 5.586 1 90.5 127 TYR B N 1
ATOM 4927 C CA . TYR B 1 127 ? -26.391 -11.078 5.855 1 90.5 127 TYR B CA 1
ATOM 4928 C C . TYR B 1 127 ? -25.922 -11.938 4.691 1 90.5 127 TYR B C 1
ATOM 4930 O O . TYR B 1 127 ? -25.406 -13.039 4.891 1 90.5 127 TYR B O 1
ATOM 4938 N N . ASN B 1 128 ? -26.125 -11.43 3.557 1 91.81 128 ASN B N 1
ATOM 4939 C CA . ASN B 1 128 ? -25.609 -12.125 2.387 1 91.81 128 ASN B CA 1
ATOM 4940 C C . ASN B 1 128 ? -24.094 -12.305 2.473 1 91.81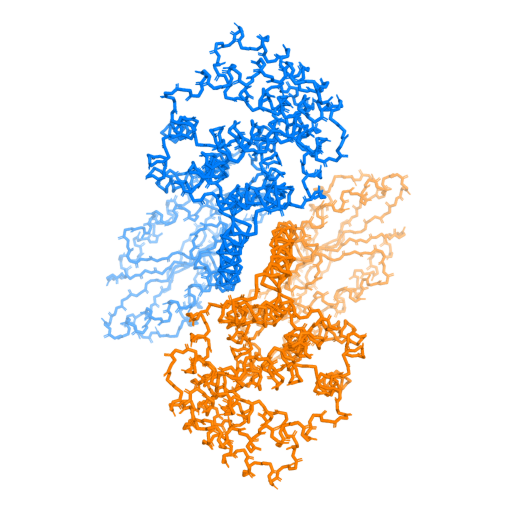 128 ASN B C 1
ATOM 4942 O O . ASN B 1 128 ? -23.578 -13.406 2.244 1 91.81 128 ASN B O 1
ATOM 4946 N N . ASN B 1 129 ? -23.391 -11.289 2.779 1 92.25 129 ASN B N 1
ATOM 4947 C CA . ASN B 1 129 ? -21.953 -11.359 2.924 1 92.25 129 ASN B CA 1
ATOM 4948 C C . ASN B 1 129 ? -21.547 -12.266 4.09 1 92.25 129 ASN B C 1
ATOM 4950 O O . ASN B 1 129 ? -20.578 -13.008 3.994 1 92.25 129 ASN B O 1
ATOM 4954 N N . LEU B 1 130 ? -22.312 -12.164 5.133 1 92.56 130 LEU B N 1
ATOM 4955 C CA . LEU B 1 130 ? -22.031 -13.008 6.293 1 92.56 130 LEU B CA 1
ATOM 4956 C C . LEU B 1 130 ? -22.219 -14.484 5.953 1 92.56 130 LEU B C 1
ATOM 4958 O O . LEU B 1 130 ? -21.469 -15.328 6.441 1 92.56 130 LEU B O 1
ATOM 4962 N N . SER B 1 131 ? -23.172 -14.727 5.191 1 94.25 131 SER B N 1
ATOM 4963 C CA . SER B 1 131 ? -23.453 -16.109 4.785 1 94.25 131 SER B CA 1
ATOM 4964 C C . SER B 1 131 ? -22.297 -16.688 3.98 1 94.25 131 SER B C 1
ATOM 4966 O O . SER B 1 131 ? -22 -17.875 4.074 1 94.25 131 SER B O 1
ATOM 4968 N N . VAL B 1 132 ? -21.688 -15.875 3.162 1 92.62 132 VAL B N 1
ATOM 4969 C CA . VAL B 1 132 ? -20.516 -16.328 2.41 1 92.62 132 VAL B CA 1
ATOM 4970 C C . VAL B 1 132 ? -19.438 -16.797 3.375 1 92.62 132 VAL B C 1
ATOM 4972 O O . VAL B 1 132 ? -18.797 -17.828 3.148 1 92.62 132 VAL B O 1
ATOM 4975 N N . HIS B 1 133 ? -19.266 -16.078 4.395 1 90.25 133 HIS B N 1
ATOM 4976 C CA . HIS B 1 133 ? -18.312 -16.453 5.426 1 90.25 133 HIS B CA 1
ATOM 4977 C C . HIS B 1 133 ? -18.688 -17.797 6.055 1 90.25 133 HIS B C 1
ATOM 4979 O O . HIS B 1 133 ? -17.828 -18.672 6.227 1 90.25 133 HIS B O 1
ATOM 4985 N N . TYR B 1 134 ? -19.922 -17.938 6.367 1 93.19 134 TYR B N 1
ATOM 4986 C CA . TYR B 1 134 ? -20.391 -19.172 6.98 1 93.19 134 TYR B CA 1
ATOM 4987 C C . TYR B 1 134 ? -20.141 -20.375 6.059 1 93.19 134 TYR B C 1
ATOM 4989 O O . TYR B 1 134 ? -19.734 -21.438 6.512 1 93.19 134 TYR B O 1
ATOM 4997 N N . ILE B 1 135 ? -20.391 -20.172 4.859 1 94.62 135 ILE B N 1
ATOM 4998 C CA . ILE B 1 135 ? -20.156 -21.25 3.891 1 94.62 135 ILE B CA 1
ATOM 4999 C C . ILE B 1 135 ? -18.672 -21.609 3.857 1 94.62 135 ILE B C 1
ATOM 5001 O O . ILE B 1 135 ? -18.312 -22.781 3.881 1 94.62 135 ILE B O 1
ATOM 5005 N N . ASP B 1 136 ? -17.828 -20.641 3.877 1 89.25 136 ASP B N 1
ATOM 5006 C CA . ASP B 1 136 ? -16.391 -20.828 3.758 1 89.25 136 ASP B CA 1
ATOM 5007 C C . ASP B 1 136 ? -15.828 -21.578 4.961 1 89.25 136 ASP B C 1
ATOM 5009 O O . ASP B 1 136 ? -14.852 -22.328 4.836 1 89.25 136 ASP B O 1
ATOM 5013 N N . ILE B 1 137 ? -16.469 -21.422 6.113 1 90.62 137 ILE B N 1
ATOM 5014 C CA . ILE B 1 137 ? -15.938 -22.062 7.305 1 90.62 137 ILE B CA 1
ATOM 5015 C C . ILE B 1 137 ? -16.688 -23.375 7.562 1 90.62 137 ILE B C 1
ATOM 5017 O O . ILE B 1 137 ? -16.531 -23.984 8.625 1 90.62 137 ILE B O 1
ATOM 5021 N N . GLY B 1 138 ? -17.578 -23.75 6.676 1 93.19 138 GLY B N 1
ATOM 5022 C CA . GLY B 1 138 ? -18.234 -25.047 6.742 1 93.19 138 GLY B CA 1
ATOM 5023 C C . GLY B 1 138 ? -19.547 -25 7.516 1 93.19 138 GLY B C 1
ATOM 5024 O O . GLY B 1 138 ? -20.094 -26.047 7.867 1 93.19 138 GLY B O 1
ATOM 5025 N N . GLN B 1 139 ? -19.969 -23.859 7.859 1 95.38 139 GLN B N 1
ATOM 5026 C CA . GLN B 1 139 ? -21.234 -23.688 8.555 1 95.38 139 GLN B CA 1
ATOM 5027 C C . GLN B 1 139 ? -22.359 -23.328 7.574 1 95.38 139 GLN B C 1
ATOM 5029 O O . GLN B 1 139 ? -23.047 -22.312 7.758 1 95.38 139 GLN B O 1
ATOM 5034 N N . SER B 1 140 ? -22.609 -24.203 6.672 1 96.75 140 SER B N 1
ATOM 5035 C CA . SER B 1 140 ? -23.531 -23.938 5.57 1 96.75 140 SER B CA 1
ATOM 5036 C C . SER B 1 140 ? -24.984 -23.938 6.051 1 96.75 140 SER B C 1
ATOM 5038 O O . SER B 1 140 ? -25.828 -23.266 5.469 1 96.75 140 SER B O 1
ATOM 5040 N N . GLU B 1 141 ? -25.25 -24.641 7.094 1 97.06 141 GLU B N 1
ATOM 5041 C CA . GLU B 1 141 ? -26.609 -24.625 7.648 1 97.06 141 GLU B CA 1
ATOM 5042 C C . GLU B 1 141 ? -26.984 -23.234 8.156 1 97.06 141 GLU B C 1
ATOM 5044 O O . GLU B 1 141 ? -28.094 -22.766 7.906 1 97.06 141 GLU B O 1
ATOM 5049 N N . GLU B 1 142 ? -26.062 -22.656 8.844 1 96.12 142 GLU B N 1
ATOM 5050 C CA . GLU B 1 142 ? -26.281 -21.297 9.328 1 96.12 142 GLU B CA 1
ATOM 5051 C C . GLU B 1 142 ? -26.484 -20.312 8.164 1 96.12 142 GLU B C 1
ATOM 5053 O O . GLU B 1 142 ? -27.312 -19.406 8.234 1 96.12 142 GLU B O 1
ATOM 5058 N N . ALA B 1 143 ? -25.734 -20.562 7.133 1 97.06 143 ALA B N 1
ATOM 5059 C CA . ALA B 1 143 ? -25.859 -19.734 5.941 1 97.06 143 ALA B CA 1
ATOM 5060 C C . ALA B 1 143 ? -27.25 -19.859 5.324 1 97.06 143 ALA B C 1
ATOM 5062 O O . ALA B 1 143 ? -27.875 -18.859 4.969 1 97.06 143 ALA B O 1
ATOM 5063 N N . VAL B 1 144 ? -27.719 -21.062 5.223 1 97.19 144 VAL B N 1
ATOM 5064 C CA . VAL B 1 144 ? -29.031 -21.312 4.641 1 97.19 144 VAL B CA 1
ATOM 5065 C C . VAL B 1 144 ? -30.109 -20.609 5.473 1 97.19 144 VAL B C 1
ATOM 5067 O O . VAL B 1 144 ? -31.031 -19.984 4.922 1 97.19 144 VAL B O 1
ATOM 5070 N N . GLU B 1 145 ? -30 -20.703 6.746 1 96.25 145 GLU B N 1
ATOM 5071 C CA . GLU B 1 145 ? -30.969 -20.062 7.633 1 96.25 145 GLU B CA 1
ATOM 5072 C C . GLU B 1 145 ? -31 -18.547 7.422 1 96.25 145 GLU B C 1
ATOM 5074 O O . GLU B 1 145 ? -32.062 -17.953 7.293 1 96.25 145 GLU B O 1
ATOM 5079 N N . LEU B 1 146 ? -29.875 -18.031 7.414 1 93.88 146 LEU B N 1
ATOM 5080 C CA . LEU B 1 146 ? -29.75 -16.594 7.273 1 93.88 146 LEU B CA 1
ATOM 5081 C C . LEU B 1 146 ? -30.25 -16.125 5.91 1 93.88 146 LEU B C 1
ATOM 5083 O O . LEU B 1 146 ? -30.984 -15.148 5.809 1 93.88 146 LEU B O 1
ATOM 5087 N N . LEU B 1 147 ? -29.891 -16.797 4.883 1 94.75 147 LEU B N 1
ATOM 5088 C CA . LEU B 1 147 ? -30.25 -16.422 3.516 1 94.75 147 LEU B CA 1
ATOM 5089 C C . LEU B 1 147 ? -31.734 -16.625 3.271 1 94.75 147 LEU B C 1
ATOM 5091 O O . LEU B 1 147 ? -32.375 -15.836 2.553 1 94.75 147 LEU B O 1
ATOM 5095 N N . THR B 1 148 ? -32.219 -17.641 3.828 1 92.94 148 THR B N 1
ATOM 5096 C CA . THR B 1 148 ? -33.656 -17.875 3.705 1 92.94 148 THR B CA 1
ATOM 5097 C C . THR B 1 148 ? -34.438 -16.766 4.391 1 92.94 148 THR B C 1
ATOM 5099 O O . THR B 1 148 ? -35.469 -16.312 3.873 1 92.94 148 THR B O 1
ATOM 5102 N N . LYS B 1 149 ? -33.969 -16.359 5.508 1 89.31 149 LYS B N 1
ATOM 5103 C CA . LYS B 1 149 ? -34.562 -15.227 6.207 1 89.31 149 LYS B CA 1
ATOM 5104 C C . LYS B 1 149 ? -34.531 -13.961 5.352 1 89.31 149 LYS B C 1
ATOM 5106 O O . LYS B 1 149 ? -35.531 -13.227 5.277 1 89.31 149 LYS B O 1
ATOM 5111 N N . CYS B 1 150 ? -33.469 -13.773 4.734 1 87.88 150 CYS B N 1
ATOM 5112 C CA . CYS B 1 150 ? -33.312 -12.617 3.863 1 87.88 150 CYS B CA 1
ATOM 5113 C C . CYS B 1 150 ? -34.281 -12.68 2.689 1 87.88 150 CYS B C 1
ATOM 5115 O O . CYS B 1 150 ? -34.875 -11.672 2.316 1 87.88 150 CYS B O 1
ATOM 5117 N N . LEU B 1 151 ? -34.406 -13.789 2.098 1 85.75 151 LEU B N 1
ATOM 5118 C CA . LEU B 1 151 ? -35.312 -13.961 0.962 1 85.75 151 LEU B CA 1
ATOM 5119 C C . LEU B 1 151 ? -36.75 -13.672 1.362 1 85.75 151 LEU B C 1
ATOM 5121 O O . LEU B 1 151 ? -37.5 -13.078 0.59 1 85.75 151 LEU B O 1
ATOM 5125 N N . GLN B 1 152 ? -37.094 -14.055 2.529 1 83.38 152 GLN B N 1
ATOM 5126 C CA . GLN B 1 152 ? -38.438 -13.82 3.033 1 83.38 152 GLN B CA 1
ATOM 5127 C C . GLN B 1 152 ? -38.656 -12.328 3.273 1 83.38 152 GLN B C 1
ATOM 5129 O O . GLN B 1 152 ? -39.719 -11.797 2.914 1 83.38 152 GLN B O 1
ATOM 5134 N N . LEU B 1 153 ? -37.656 -11.727 3.832 1 77.38 153 LEU B N 1
ATOM 5135 C CA . LEU B 1 153 ? -37.75 -10.305 4.121 1 77.38 153 LEU B CA 1
ATOM 5136 C C . LEU B 1 153 ? -37.812 -9.492 2.83 1 77.38 153 LEU B C 1
ATOM 5138 O O . LEU B 1 153 ? -38.531 -8.5 2.734 1 77.38 153 LEU B O 1
ATOM 5142 N N . SER B 1 154 ? -37 -9.883 1.947 1 73.94 154 SER B N 1
ATOM 5143 C CA . SER B 1 154 ? -36.906 -9.172 0.677 1 73.94 154 SER B CA 1
ATOM 5144 C C . SER B 1 154 ? -38.219 -9.289 -0.118 1 73.94 154 SER B C 1
ATOM 5146 O O . SER B 1 154 ? -38.625 -8.344 -0.797 1 73.94 154 SER B O 1
ATOM 5148 N N . LYS B 1 155 ? -38.75 -10.43 -0.175 1 71.06 155 LYS B N 1
ATOM 5149 C CA . LYS B 1 155 ? -40 -10.633 -0.872 1 71.06 155 LYS B CA 1
ATOM 5150 C C . LYS B 1 155 ? -41.062 -9.648 -0.382 1 71.06 155 LYS B C 1
ATOM 5152 O O . LYS B 1 155 ? -41.844 -9.109 -1.181 1 71.06 155 LYS B O 1
ATOM 5157 N N . GLN B 1 156 ? -41 -9.461 0.793 1 67.19 156 GLN B N 1
ATOM 5158 C CA . GLN B 1 156 ? -42 -8.539 1.368 1 67.19 156 GLN B CA 1
ATOM 5159 C C . GLN B 1 156 ? -41.75 -7.113 0.892 1 67.19 156 GLN B C 1
ATOM 5161 O O . GLN B 1 156 ? -42.688 -6.391 0.558 1 67.19 156 GLN B O 1
ATOM 5166 N N . PHE B 1 157 ? -40.438 -6.824 0.762 1 62.91 157 PHE B N 1
ATOM 5167 C CA . PHE B 1 157 ? -40.062 -5.477 0.35 1 62.91 157 PHE B CA 1
ATOM 5168 C C . PHE B 1 157 ? -40.281 -5.289 -1.148 1 62.91 157 PHE B C 1
ATOM 5170 O O . PHE B 1 157 ? -40.688 -4.215 -1.596 1 62.91 157 PHE B O 1
ATOM 5177 N N . TYR B 1 158 ? -39.938 -6.234 -1.885 1 60.09 158 TYR B N 1
ATOM 5178 C CA . TYR B 1 158 ? -40.094 -6.207 -3.336 1 60.09 158 TYR B CA 1
ATOM 5179 C C . TYR B 1 158 ? -41.562 -6.078 -3.742 1 60.09 158 TYR B C 1
ATOM 5181 O O . TYR B 1 158 ? -41.875 -5.332 -4.664 1 60.09 158 TYR B O 1
ATOM 5189 N N . GLU B 1 159 ? -42.312 -6.957 -3.25 1 58.38 159 GLU B N 1
ATOM 5190 C CA . GLU B 1 159 ? -43.75 -6.875 -3.557 1 58.38 159 GLU B CA 1
ATOM 5191 C C . GLU B 1 159 ? -44.281 -5.488 -3.238 1 58.38 159 GLU B C 1
ATOM 5193 O O . GLU B 1 159 ? -45.156 -4.988 -3.943 1 58.38 159 GLU B O 1
ATOM 5198 N N . GLU B 1 160 ? -43.656 -4.867 -2.396 1 53.88 160 GLU B N 1
ATOM 5199 C CA . GLU B 1 160 ? -44.156 -3.551 -2.006 1 53.88 160 GLU B CA 1
ATOM 5200 C C . GLU B 1 160 ? -43.531 -2.455 -2.877 1 53.88 160 GLU B C 1
ATOM 5202 O O . GLU B 1 160 ? -44.219 -1.481 -3.221 1 53.88 160 GLU B O 1
ATOM 5207 N N . ARG B 1 161 ? -42.25 -2.656 -3.211 1 53.75 161 ARG B N 1
ATOM 5208 C CA . ARG B 1 161 ? -41.625 -1.494 -3.816 1 53.75 161 ARG B CA 1
ATOM 5209 C C . ARG B 1 161 ? -41.281 -1.754 -5.281 1 53.75 161 ARG B C 1
ATOM 5211 O O . ARG B 1 161 ? -40.906 -0.83 -6.012 1 53.75 161 ARG B O 1
ATOM 5218 N N . GLY B 1 162 ? -41.656 -2.826 -5.824 1 50.78 162 GLY B N 1
ATOM 5219 C CA . GLY B 1 162 ? -41.438 -3.131 -7.23 1 50.78 162 GLY B CA 1
ATOM 5220 C C . GLY B 1 162 ? -39.969 -3.297 -7.598 1 50.78 162 GLY B C 1
ATOM 5221 O O . GLY B 1 162 ? -39.625 -3.346 -8.781 1 50.78 162 GLY B O 1
ATOM 5222 N N . PHE B 1 163 ? -39.031 -3.074 -6.812 1 48.81 163 PHE B N 1
ATOM 5223 C CA . PHE B 1 163 ? -37.656 -2.982 -7.254 1 48.81 163 PHE B CA 1
ATOM 5224 C C . PHE B 1 163 ? -37.031 -4.371 -7.426 1 48.81 163 PHE B C 1
ATOM 5226 O O . PHE B 1 163 ? -37.281 -5.258 -6.602 1 48.81 163 PHE B O 1
ATOM 5233 N N . ASP B 1 164 ? -36.844 -4.75 -8.648 1 49.38 164 ASP B N 1
ATOM 5234 C CA . ASP B 1 164 ? -36.062 -5.91 -9.031 1 49.38 164 ASP B CA 1
ATOM 5235 C C . ASP B 1 164 ? -34.688 -5.906 -8.32 1 49.38 164 ASP B C 1
ATOM 5237 O O . ASP B 1 164 ? -33.812 -5.137 -8.672 1 49.38 164 ASP B O 1
ATOM 5241 N N . ILE B 1 165 ? -34.625 -5.988 -7.098 1 50.91 165 ILE B N 1
ATOM 5242 C CA . ILE B 1 165 ? -33.375 -5.684 -6.387 1 50.91 165 ILE B CA 1
ATOM 5243 C C . ILE B 1 165 ? -32.312 -6.73 -6.715 1 50.91 165 ILE B C 1
ATOM 5245 O O . ILE B 1 165 ? -32.531 -7.926 -6.504 1 50.91 165 ILE B O 1
ATOM 5249 N N . PRO B 1 166 ? -31.312 -6.426 -7.484 1 54.16 166 PRO B N 1
ATOM 5250 C CA . PRO B 1 166 ? -30.094 -7.211 -7.676 1 54.16 166 PRO B CA 1
ATOM 5251 C C . PRO B 1 166 ? -29.688 -7.992 -6.426 1 54.16 166 PRO B C 1
ATOM 5253 O O . PRO B 1 166 ? -29.109 -9.078 -6.531 1 54.16 166 PRO B O 1
ATOM 5256 N N . ALA B 1 167 ? -30.047 -7.445 -5.293 1 57.78 167 ALA B N 1
ATOM 5257 C CA . ALA B 1 167 ? -29.672 -8.109 -4.047 1 57.78 167 ALA B CA 1
ATOM 5258 C C . ALA B 1 167 ? -30.281 -9.508 -3.963 1 57.78 167 ALA B C 1
ATOM 5260 O O . ALA B 1 167 ? -29.656 -10.422 -3.42 1 57.78 167 ALA B O 1
ATOM 5261 N N . TYR B 1 168 ? -31.281 -9.719 -4.84 1 73.31 168 TYR B N 1
ATOM 5262 C CA . TYR B 1 168 ? -32 -10.992 -4.793 1 73.31 168 TYR B CA 1
ATOM 5263 C C . TYR B 1 168 ? -31.234 -12.07 -5.562 1 73.31 168 TYR B C 1
ATOM 5265 O O . TYR B 1 168 ? -31.297 -13.25 -5.215 1 73.31 168 TYR B O 1
ATOM 5273 N N . LEU B 1 169 ? -30.547 -11.547 -6.359 1 82.38 169 LEU B N 1
ATOM 5274 C CA . LEU B 1 169 ? -29.797 -12.5 -7.176 1 82.38 169 LEU B CA 1
ATOM 5275 C C . LEU B 1 169 ? -28.656 -13.109 -6.383 1 82.38 169 LEU B C 1
ATOM 5277 O O . LEU B 1 169 ? -28.453 -14.328 -6.398 1 82.38 169 LEU B O 1
ATOM 5281 N N . HIS B 1 170 ? -28 -12.359 -5.609 1 87.62 170 HIS B N 1
ATOM 5282 C CA . HIS B 1 170 ? -26.828 -12.812 -4.852 1 87.62 170 HIS B CA 1
ATOM 5283 C C . HIS B 1 170 ? -27.25 -13.727 -3.703 1 87.62 170 HIS B C 1
ATOM 5285 O O . HIS B 1 170 ? -26.516 -14.664 -3.355 1 87.62 170 HIS B O 1
ATOM 5291 N N . ILE B 1 171 ? -28.406 -13.391 -3.18 1 90.31 171 ILE B N 1
ATOM 5292 C CA . ILE B 1 171 ? -28.922 -14.227 -2.098 1 90.31 171 ILE B CA 1
ATOM 5293 C C . ILE B 1 171 ? -29.203 -15.633 -2.623 1 90.31 171 ILE B C 1
ATOM 5295 O O . ILE B 1 171 ? -28.812 -16.625 -2 1 90.31 171 ILE B O 1
ATOM 5299 N N . ARG B 1 172 ? -29.812 -15.672 -3.764 1 91.31 172 ARG B N 1
ATOM 5300 C CA . ARG B 1 172 ? -30.141 -16.953 -4.367 1 91.31 172 ARG B CA 1
ATOM 5301 C C . ARG B 1 172 ? -28.875 -17.688 -4.797 1 91.31 172 ARG B C 1
ATOM 5303 O O . ARG B 1 172 ? -28.797 -18.922 -4.707 1 91.31 172 ARG B O 1
ATOM 5310 N N . LEU B 1 173 ? -27.938 -16.969 -5.266 1 94.5 173 LEU B N 1
ATOM 5311 C CA . LEU B 1 173 ? -26.641 -17.547 -5.648 1 94.5 173 LEU B CA 1
ATOM 5312 C C . LEU B 1 173 ? -25.984 -18.234 -4.457 1 94.5 173 LEU B C 1
ATOM 5314 O O . LEU B 1 173 ? -25.578 -19.391 -4.543 1 94.5 173 LEU B O 1
ATOM 5318 N N . ASN B 1 174 ? -25.891 -17.531 -3.41 1 95.19 174 ASN B N 1
ATOM 5319 C CA . ASN B 1 174 ? -25.219 -18.047 -2.225 1 95.19 174 ASN B CA 1
ATOM 5320 C C . ASN B 1 174 ? -26.031 -19.172 -1.576 1 95.19 174 ASN B C 1
ATOM 5322 O O . ASN B 1 174 ? -25.469 -20.109 -1.007 1 95.19 174 ASN B O 1
ATOM 5326 N N . LEU B 1 175 ? -27.344 -19.016 -1.698 1 96 175 LEU B N 1
ATOM 5327 C CA . LEU B 1 175 ? -28.188 -20.094 -1.205 1 96 175 LEU B CA 1
ATOM 5328 C C . LEU B 1 175 ? -27.953 -21.375 -1.992 1 96 175 LEU B C 1
ATOM 5330 O O . LEU B 1 175 ? -27.875 -22.469 -1.41 1 96 175 LEU B O 1
ATOM 5334 N N . ALA B 1 176 ? -27.844 -21.297 -3.291 1 97.25 176 ALA B N 1
ATOM 5335 C CA . ALA B 1 176 ? -27.547 -22.438 -4.133 1 97.25 176 ALA B CA 1
ATOM 5336 C C . ALA B 1 176 ? -26.203 -23.078 -3.742 1 97.25 176 ALA B C 1
ATOM 5338 O O . ALA B 1 176 ? -26.094 -24.297 -3.648 1 97.25 176 ALA B O 1
ATOM 5339 N N . LYS B 1 177 ? -25.234 -22.25 -3.543 1 97.31 177 LYS B N 1
ATOM 5340 C CA . LYS B 1 177 ? -23.922 -22.734 -3.119 1 97.31 177 LYS B CA 1
ATOM 5341 C C . LYS B 1 177 ? -24 -23.453 -1.775 1 97.31 177 LYS B C 1
ATOM 5343 O O . LYS B 1 177 ? -23.406 -24.516 -1.596 1 97.31 177 LYS B O 1
ATOM 5348 N N . ALA B 1 178 ? -24.75 -22.859 -0.85 1 97.88 178 ALA B N 1
ATOM 5349 C CA . ALA B 1 178 ? -24.891 -23.438 0.48 1 97.88 178 ALA B CA 1
ATOM 5350 C C . ALA B 1 178 ? -25.578 -24.812 0.409 1 97.88 178 ALA B C 1
ATOM 5352 O O . ALA B 1 178 ? -25.141 -25.766 1.043 1 97.88 178 ALA B O 1
ATOM 5353 N N . TYR B 1 179 ? -26.609 -24.891 -0.366 1 98.19 179 TYR B N 1
ATOM 5354 C CA . TYR B 1 179 ? -27.312 -26.156 -0.549 1 98.19 179 TYR B CA 1
ATOM 5355 C C . TYR B 1 179 ? -26.391 -27.188 -1.184 1 98.19 179 TYR B C 1
ATOM 5357 O O . TYR B 1 179 ? -26.453 -28.375 -0.851 1 98.19 179 TYR B O 1
ATOM 5365 N N . THR B 1 180 ? -25.594 -26.75 -2.1 1 98.12 180 THR B N 1
ATOM 5366 C CA . THR B 1 180 ? -24.625 -27.641 -2.723 1 98.12 180 THR B CA 1
ATOM 5367 C C . THR B 1 180 ? -23.656 -28.219 -1.681 1 98.12 180 THR B C 1
ATOM 5369 O O . THR B 1 180 ? -23.391 -29.422 -1.669 1 98.12 180 THR B O 1
ATOM 5372 N N . GLU B 1 181 ? -23.203 -27.391 -0.781 1 97.12 181 GLU B N 1
ATOM 5373 C CA . GLU B 1 181 ? -22.281 -27.812 0.277 1 97.12 181 GLU B CA 1
ATOM 5374 C C . GLU B 1 181 ? -22.953 -28.797 1.226 1 97.12 181 GLU B C 1
ATOM 5376 O O . GLU B 1 181 ? -22.297 -29.703 1.761 1 97.12 181 GLU B O 1
ATOM 5381 N N . LEU B 1 182 ? -24.219 -28.656 1.363 1 97.31 182 LEU B N 1
ATOM 5382 C CA . LEU B 1 182 ? -24.984 -29.531 2.252 1 97.31 182 LEU B CA 1
ATOM 5383 C C . LEU B 1 182 ? -25.469 -30.781 1.513 1 97.31 182 LEU B C 1
ATOM 5385 O O . LEU B 1 182 ? -26.188 -31.594 2.076 1 97.31 182 LEU B O 1
ATOM 5389 N N . GLN B 1 183 ? -25.156 -30.891 0.261 1 97.44 183 GLN B N 1
ATOM 5390 C CA . GLN B 1 183 ? -25.5 -32 -0.62 1 97.44 183 GLN B CA 1
ATOM 5391 C C . GLN B 1 183 ? -27 -32.094 -0.797 1 97.44 183 GLN B C 1
ATOM 5393 O O . GLN B 1 183 ? -27.547 -33.219 -0.867 1 97.44 183 GLN B O 1
ATOM 5398 N N . GLN B 1 184 ? -27.641 -31.016 -0.616 1 97.75 184 GLN B N 1
ATOM 5399 C CA . GLN B 1 184 ? -29.031 -30.906 -1.009 1 97.75 184 GLN B CA 1
ATOM 5400 C C . GLN B 1 184 ? -29.172 -30.469 -2.467 1 97.75 184 GLN B C 1
ATOM 5402 O O . GLN B 1 184 ? -29.656 -29.375 -2.752 1 97.75 184 GLN B O 1
ATOM 5407 N N . PHE B 1 185 ? -28.891 -31.359 -3.367 1 98.06 185 PHE B N 1
ATOM 5408 C CA . PHE B 1 185 ? -28.609 -31.062 -4.77 1 98.06 185 PHE B CA 1
ATOM 5409 C C . PHE B 1 185 ? -29.891 -30.672 -5.5 1 98.06 185 PHE B C 1
ATOM 5411 O O . PHE B 1 185 ? -29.859 -29.828 -6.406 1 98.06 185 PHE B O 1
ATOM 5418 N N . ASP B 1 186 ? -30.984 -31.172 -5.086 1 97.81 186 ASP B N 1
ATOM 5419 C CA . ASP B 1 186 ? -32.25 -30.844 -5.746 1 97.81 186 ASP B CA 1
ATOM 5420 C C . ASP B 1 186 ? -32.656 -29.391 -5.496 1 97.81 186 ASP B C 1
ATOM 5422 O O . ASP B 1 186 ? -33.062 -28.688 -6.414 1 97.81 186 ASP B O 1
ATOM 5426 N N . LYS B 1 187 ? -32.531 -29.016 -4.258 1 97.38 187 LYS B N 1
ATOM 5427 C CA . LYS B 1 187 ? -32.844 -27.625 -3.91 1 97.38 187 LYS B CA 1
ATOM 5428 C C . LYS B 1 187 ? -31.906 -26.656 -4.637 1 97.38 187 LYS B C 1
ATOM 5430 O O . LYS B 1 187 ? -32.344 -25.609 -5.117 1 97.38 187 LYS B O 1
ATOM 5435 N N . ALA B 1 188 ? -30.672 -27.047 -4.672 1 98.06 188 ALA B N 1
ATOM 5436 C CA . ALA B 1 188 ? -29.688 -26.219 -5.379 1 98.06 188 ALA B CA 1
ATOM 5437 C C . ALA B 1 188 ? -30.031 -26.125 -6.863 1 98.06 188 ALA B C 1
ATOM 5439 O O . ALA B 1 188 ? -29.938 -25.047 -7.461 1 98.06 188 ALA B O 1
ATOM 5440 N N . GLU B 1 189 ? -30.422 -27.203 -7.438 1 97.69 189 GLU B N 1
ATOM 5441 C CA . GLU B 1 189 ? -30.734 -27.25 -8.859 1 97.69 189 GLU B CA 1
ATOM 5442 C C . GLU B 1 189 ? -31.875 -26.312 -9.219 1 97.69 189 GLU B C 1
ATOM 5444 O O . GLU B 1 189 ? -31.844 -25.641 -10.25 1 97.69 189 GLU B O 1
ATOM 5449 N N . GLU B 1 190 ? -32.906 -26.312 -8.367 1 96.81 190 GLU B N 1
ATOM 5450 C CA . GLU B 1 190 ? -34.031 -25.406 -8.586 1 96.81 190 GLU B CA 1
ATOM 5451 C C . GLU B 1 190 ? -33.562 -23.953 -8.625 1 96.81 190 GLU B C 1
ATOM 5453 O O . GLU B 1 190 ? -34.031 -23.172 -9.461 1 96.81 190 GLU B O 1
ATOM 5458 N N . LEU B 1 191 ? -32.719 -23.703 -7.738 1 95.75 191 LEU B N 1
ATOM 5459 C CA . LEU B 1 191 ? -32.188 -22.344 -7.688 1 95.75 191 LEU B CA 1
ATOM 5460 C C . LEU B 1 191 ? -31.328 -22.031 -8.922 1 95.75 191 LEU B C 1
ATOM 5462 O O . LEU B 1 191 ? -31.422 -20.938 -9.484 1 95.75 191 LEU B O 1
ATOM 5466 N N . PHE B 1 192 ? -30.5 -22.953 -9.375 1 96.62 192 PHE B N 1
ATOM 5467 C CA . PHE B 1 192 ? -29.672 -22.75 -10.562 1 96.62 192 PHE B CA 1
ATOM 5468 C C . PHE B 1 192 ? -30.547 -22.547 -11.797 1 96.62 192 PHE B C 1
ATOM 5470 O O . PHE B 1 192 ? -30.234 -21.719 -12.648 1 96.62 192 PHE B O 1
ATOM 5477 N N . ASP B 1 193 ? -31.625 -23.297 -11.891 1 95.44 193 ASP B N 1
ATOM 5478 C CA . ASP B 1 193 ? -32.531 -23.125 -13.008 1 95.44 193 ASP B CA 1
ATOM 5479 C C . ASP B 1 193 ? -33.062 -21.688 -13.062 1 95.44 193 ASP B C 1
ATOM 5481 O O . ASP B 1 193 ? -33.125 -21.078 -14.125 1 95.44 193 ASP B O 1
ATOM 5485 N N . PHE B 1 194 ? -33.469 -21.266 -11.906 1 91.88 194 PHE B N 1
ATOM 5486 C CA . PHE B 1 194 ? -33.938 -19.891 -11.805 1 91.88 194 PHE B CA 1
ATOM 5487 C C . PHE B 1 194 ? -32.844 -18.906 -12.211 1 91.88 194 PHE B C 1
ATOM 5489 O O . PHE B 1 194 ? -33.094 -17.969 -12.984 1 91.88 194 PHE B O 1
ATOM 5496 N N . LEU B 1 195 ? -31.672 -19.094 -11.688 1 93.38 195 LEU B N 1
ATOM 5497 C CA . LEU B 1 195 ? -30.562 -18.172 -11.898 1 93.38 195 LEU B CA 1
ATOM 5498 C C . LEU B 1 195 ? -30.172 -18.125 -13.375 1 93.38 195 LEU B C 1
ATOM 5500 O O . LEU B 1 195 ? -29.969 -17.047 -13.93 1 93.38 195 LEU B O 1
ATOM 5504 N N . PHE B 1 196 ? -30.062 -19.219 -14.031 1 93.75 196 PHE B N 1
ATOM 5505 C CA . PHE B 1 196 ? -29.703 -19.281 -15.445 1 93.75 196 PHE B CA 1
ATOM 5506 C C . PHE B 1 196 ? -30.781 -18.594 -16.297 1 93.75 196 PHE B C 1
ATOM 5508 O O . PHE B 1 196 ? -30.453 -17.875 -17.25 1 93.75 196 PHE B O 1
ATOM 5515 N N . SER B 1 197 ? -32.031 -18.812 -15.953 1 90.94 197 SER B N 1
ATOM 5516 C CA . SER B 1 197 ? -33.125 -18.156 -16.672 1 90.94 197 SER B CA 1
ATOM 5517 C C . SER B 1 197 ? -33.062 -16.641 -16.5 1 90.94 197 SER B C 1
ATOM 5519 O O . SER B 1 197 ? -33.375 -15.891 -17.422 1 90.94 197 SER B O 1
ATOM 5521 N N . TYR B 1 198 ? -32.719 -16.266 -15.305 1 86.12 198 TYR B N 1
ATOM 5522 C CA . TYR B 1 198 ? -32.688 -14.844 -14.992 1 86.12 198 TYR B CA 1
ATOM 5523 C C . TYR B 1 198 ? -31.562 -14.141 -15.75 1 86.12 198 TYR B C 1
ATOM 5525 O O . TYR B 1 198 ? -31.75 -13.023 -16.25 1 86.12 198 TYR B O 1
ATOM 5533 N N . ILE B 1 199 ? -30.359 -14.719 -15.781 1 87.94 199 ILE B N 1
ATOM 5534 C CA . ILE B 1 199 ? -29.203 -14.039 -16.344 1 87.94 199 ILE B CA 1
ATOM 5535 C C . ILE B 1 199 ? -29.25 -14.117 -17.875 1 87.94 199 ILE B C 1
ATOM 5537 O O . ILE B 1 199 ? -28.531 -13.391 -18.562 1 87.94 199 ILE B O 1
ATOM 5541 N N . GLU B 1 200 ? -30 -15.016 -18.359 1 86.19 200 GLU B N 1
ATOM 5542 C CA . GLU B 1 200 ? -30.09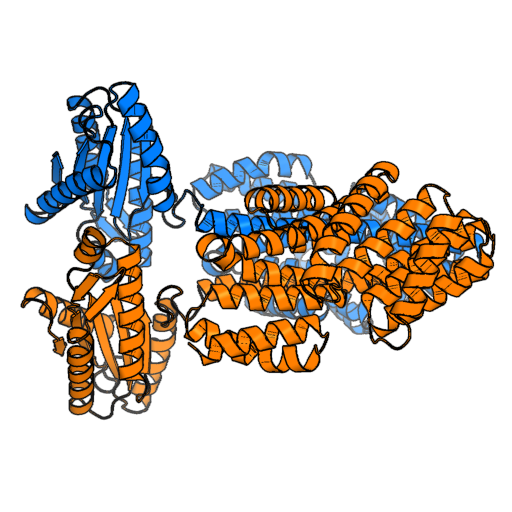4 -15.188 -19.812 1 86.19 200 GLU B CA 1
ATOM 5543 C C . GLU B 1 200 ? -30.5 -13.891 -20.5 1 86.19 200 GLU B C 1
ATOM 5545 O O . GLU B 1 200 ? -31.5 -13.273 -20.125 1 86.19 200 GLU B O 1
ATOM 5550 N N . GLY B 1 201 ? -29.703 -13.438 -21.406 1 77.44 201 GLY B N 1
ATOM 5551 C CA . GLY B 1 201 ? -30 -12.25 -22.188 1 77.44 201 GLY B CA 1
ATOM 5552 C C . GLY B 1 201 ? -29.594 -10.961 -21.5 1 77.44 201 GLY B C 1
ATOM 5553 O O . GLY B 1 201 ? -29.672 -9.883 -22.094 1 77.44 201 GLY B O 1
ATOM 5554 N N . LYS B 1 202 ? -29.25 -11.086 -20.203 1 76.88 202 LYS B N 1
ATOM 5555 C CA . LYS B 1 202 ? -28.859 -9.883 -19.469 1 76.88 202 LYS B CA 1
ATOM 5556 C C . LYS B 1 202 ? -27.344 -9.734 -19.438 1 76.88 202 LYS B C 1
ATOM 5558 O O . LYS B 1 202 ? -26.609 -10.727 -19.516 1 76.88 202 LYS B O 1
ATOM 5563 N N . LYS B 1 203 ? -26.906 -8.562 -19.578 1 75.38 203 LYS B N 1
ATOM 5564 C CA . LYS B 1 203 ? -25.469 -8.305 -19.516 1 75.38 203 LYS B CA 1
ATOM 5565 C C . LYS B 1 203 ? -25.016 -8.102 -18.078 1 75.38 203 LYS B C 1
ATOM 5567 O O . LYS B 1 203 ? -24.844 -6.965 -17.625 1 75.38 203 LYS B O 1
ATOM 5572 N N . MET B 1 204 ? -24.922 -9.242 -17.328 1 78.12 204 MET B N 1
ATOM 5573 C CA . MET B 1 204 ? -24.422 -9.164 -15.953 1 78.12 204 MET B CA 1
ATOM 5574 C C . MET B 1 204 ? -23.062 -9.844 -15.844 1 78.12 204 MET B C 1
ATOM 5576 O O . MET B 1 204 ? -22.922 -11.023 -16.172 1 78.12 204 MET B O 1
ATOM 5580 N N . VAL B 1 205 ? -22.156 -9.156 -15.375 1 79.38 205 VAL B N 1
ATOM 5581 C CA . VAL B 1 205 ? -20.781 -9.648 -15.414 1 79.38 205 VAL B CA 1
ATOM 5582 C C . VAL B 1 205 ? -20.531 -10.594 -14.234 1 79.38 205 VAL B C 1
ATOM 5584 O O . VAL B 1 205 ? -20.453 -11.812 -14.414 1 79.38 205 VAL B O 1
ATOM 5587 N N . LYS B 1 206 ? -20.578 -10.18 -13.016 1 84.06 206 LYS B N 1
ATOM 5588 C CA . LYS B 1 206 ? -20.172 -10.945 -11.844 1 84.06 206 LYS B CA 1
ATOM 5589 C C . LYS B 1 206 ? -21.156 -12.062 -11.547 1 84.06 206 LYS B C 1
ATOM 5591 O O . LYS B 1 206 ? -20.766 -13.203 -11.297 1 84.06 206 LYS B O 1
ATOM 5596 N N . PRO B 1 207 ? -22.469 -11.789 -11.672 1 86.25 207 PRO B N 1
ATOM 5597 C CA . PRO B 1 207 ? -23.406 -12.883 -11.438 1 86.25 207 PRO B CA 1
ATOM 5598 C C . PRO B 1 207 ? -23.25 -14.031 -12.422 1 86.25 207 PRO B C 1
ATOM 5600 O O . PRO B 1 207 ? -23.422 -15.195 -12.055 1 86.25 207 PRO B O 1
ATOM 5603 N N . SER B 1 208 ? -22.906 -13.672 -13.641 1 89.19 208 SER B N 1
ATOM 5604 C CA . SER B 1 208 ? -22.703 -14.719 -14.633 1 89.19 208 SER B CA 1
ATOM 5605 C C . SER B 1 208 ? -21.516 -15.609 -14.266 1 89.19 208 SER B C 1
ATOM 5607 O O . SER B 1 208 ? -21.594 -16.828 -14.383 1 89.19 208 SER B O 1
ATOM 5609 N N . ILE B 1 209 ? -20.484 -15.047 -13.844 1 93.44 209 ILE B N 1
ATOM 5610 C CA . ILE B 1 209 ? -19.312 -15.812 -13.43 1 93.44 209 ILE B CA 1
ATOM 5611 C C . ILE B 1 209 ? -19.672 -16.734 -12.273 1 93.44 209 ILE B C 1
ATOM 5613 O O . ILE B 1 209 ? -19.375 -17.938 -12.305 1 93.44 209 ILE B O 1
ATOM 5617 N N . TYR B 1 210 ? -20.391 -16.203 -11.336 1 93.81 210 TYR B N 1
ATOM 5618 C CA . TYR B 1 210 ? -20.719 -16.938 -10.117 1 93.81 210 TYR B CA 1
ATOM 5619 C C . TYR B 1 210 ? -21.656 -18.094 -10.398 1 93.81 210 TYR B C 1
ATOM 5621 O O . TYR B 1 210 ? -21.5 -19.188 -9.852 1 93.81 210 TYR B O 1
ATOM 5629 N N . VAL B 1 211 ? -22.656 -17.828 -11.18 1 95.69 211 VAL B N 1
ATOM 5630 C CA . VAL B 1 211 ? -23.641 -18.875 -11.453 1 95.69 211 VAL B CA 1
ATOM 5631 C C . VAL B 1 211 ? -22.953 -20.094 -12.07 1 95.69 211 VAL B C 1
ATOM 5633 O O . VAL B 1 211 ? -23.156 -21.219 -11.625 1 95.69 211 VAL B O 1
ATOM 5636 N N . TYR B 1 212 ? -22.125 -19.844 -13.039 1 96.75 212 TYR B N 1
ATOM 5637 C CA . TYR B 1 212 ? -21.422 -20.938 -13.703 1 96.75 212 TYR B CA 1
ATOM 5638 C C . TYR B 1 212 ? -20.406 -21.578 -12.766 1 96.75 212 TYR B C 1
ATOM 5640 O O . TYR B 1 212 ? -20.266 -22.812 -12.734 1 96.75 212 TYR B O 1
ATOM 5648 N N . GLN B 1 213 ? -19.719 -20.812 -12.062 1 97.38 213 GLN B N 1
ATOM 5649 C CA . GLN B 1 213 ? -18.734 -21.312 -11.117 1 97.38 213 GLN B CA 1
ATOM 5650 C C . GLN B 1 213 ? -19.391 -22.203 -10.062 1 97.38 213 GLN B C 1
ATOM 5652 O O . GLN B 1 213 ? -18.922 -23.312 -9.789 1 97.38 213 GLN B O 1
ATOM 5657 N N . TYR B 1 214 ? -20.5 -21.688 -9.508 1 97.62 214 TYR B N 1
ATOM 5658 C CA . TYR B 1 214 ? -21.156 -22.438 -8.438 1 97.62 214 TYR B CA 1
ATOM 5659 C C . TYR B 1 214 ? -21.844 -23.688 -8.984 1 97.62 214 TYR B C 1
ATOM 5661 O O . TYR B 1 214 ? -21.906 -24.703 -8.305 1 97.62 214 TYR B O 1
ATOM 5669 N N . LYS B 1 215 ? -22.328 -23.578 -10.188 1 98.12 215 LYS B N 1
ATOM 5670 C CA . LYS B 1 215 ? -22.859 -24.781 -10.82 1 98.12 215 LYS B CA 1
ATOM 5671 C C . LYS B 1 215 ? -21.766 -25.828 -11.047 1 98.12 215 LYS B C 1
ATOM 5673 O O . LYS B 1 215 ? -22.016 -27.031 -10.945 1 98.12 215 LYS B O 1
ATOM 5678 N N . GLY B 1 216 ? -20.594 -25.359 -11.398 1 98.12 216 GLY B N 1
ATOM 5679 C CA . GLY B 1 216 ? -19.453 -26.25 -11.492 1 98.12 216 GLY B CA 1
ATOM 5680 C C . GLY B 1 216 ? -19.156 -26.984 -10.195 1 98.12 216 GLY B C 1
ATOM 5681 O O . GLY B 1 216 ? -18.891 -28.188 -10.203 1 98.12 216 GLY B O 1
ATOM 5682 N N . LEU B 1 217 ? -19.234 -26.266 -9.133 1 97.5 217 LEU B N 1
ATOM 5683 C CA . LEU B 1 217 ? -19.047 -26.875 -7.82 1 97.5 217 LEU B CA 1
ATOM 5684 C C . LEU B 1 217 ? -20.125 -27.922 -7.547 1 97.5 217 LEU B C 1
ATOM 5686 O O . LEU B 1 217 ? -19.859 -28.953 -6.941 1 97.5 217 LEU B O 1
ATOM 5690 N N . TRP B 1 218 ? -21.328 -27.547 -7.957 1 98.25 218 TRP B N 1
ATOM 5691 C CA . TRP B 1 218 ? -22.453 -28.453 -7.812 1 98.25 218 TRP B CA 1
ATOM 5692 C C . TRP B 1 218 ? -22.188 -29.781 -8.523 1 98.25 218 TRP B C 1
ATOM 5694 O O . TRP B 1 218 ? -22.391 -30.859 -7.945 1 98.25 218 TRP B O 1
ATOM 5704 N N . PHE B 1 219 ? -21.625 -29.828 -9.695 1 98.44 219 PHE B N 1
ATOM 5705 C CA . PHE B 1 219 ? -21.234 -31.031 -10.422 1 98.44 219 PHE B CA 1
ATOM 5706 C C . PHE B 1 219 ? -20.094 -31.75 -9.711 1 98.44 219 PHE B C 1
ATOM 5708 O O . PHE B 1 219 ? -20.125 -32.969 -9.562 1 98.44 219 PHE B O 1
ATOM 5715 N N . LYS B 1 220 ? -19.156 -30.953 -9.297 1 97.75 220 LYS B N 1
ATOM 5716 C CA . LYS B 1 220 ? -17.969 -31.516 -8.648 1 97.75 220 LYS B CA 1
ATOM 5717 C C . LYS B 1 220 ? -18.359 -32.312 -7.398 1 97.75 220 LYS B C 1
ATOM 5719 O O . LYS B 1 220 ? -17.859 -33.406 -7.188 1 97.75 220 LYS B O 1
ATOM 5724 N N . LYS B 1 221 ? -19.297 -31.75 -6.59 1 97.12 221 LYS B N 1
ATOM 5725 C CA . LYS B 1 221 ? -19.719 -32.406 -5.348 1 97.12 221 LYS B CA 1
ATOM 5726 C C . LYS B 1 221 ? -20.469 -33.688 -5.625 1 97.12 221 LYS B C 1
ATOM 5728 O O . LYS B 1 221 ? -20.547 -34.562 -4.762 1 97.12 221 LYS B O 1
ATOM 5733 N N . GLN B 1 222 ? -20.938 -33.844 -6.824 1 97.62 222 GLN B N 1
ATOM 5734 C CA . GLN B 1 222 ? -21.625 -35.062 -7.25 1 97.62 222 GLN B CA 1
ATOM 5735 C C . GLN B 1 222 ? -20.672 -36 -8 1 97.62 222 GLN B C 1
ATOM 5737 O O . GLN B 1 222 ? -21.109 -36.969 -8.586 1 97.62 222 GLN B O 1
ATOM 5742 N N . LYS B 1 223 ? -19.391 -35.656 -8.062 1 96.94 223 LYS B N 1
ATOM 5743 C CA . LYS B 1 223 ? -18.312 -36.406 -8.688 1 96.94 223 LYS B CA 1
ATOM 5744 C C . LYS B 1 223 ? -18.531 -36.531 -10.195 1 96.94 223 LYS B C 1
ATOM 5746 O O . LYS B 1 223 ? -18.141 -37.531 -10.805 1 96.94 223 LYS B O 1
ATOM 5751 N N . ARG B 1 224 ? -19.312 -35.625 -10.703 1 97.69 224 ARG B N 1
ATOM 5752 C CA . ARG B 1 224 ? -19.469 -35.469 -12.141 1 97.69 224 ARG B CA 1
ATOM 5753 C C . ARG B 1 224 ? -18.438 -34.469 -12.695 1 97.69 224 ARG B C 1
ATOM 5755 O O . ARG B 1 224 ? -18.781 -33.375 -13.125 1 97.69 224 ARG B O 1
ATOM 5762 N N . TYR B 1 225 ? -17.219 -34.969 -12.805 1 97.5 225 TYR B N 1
ATOM 5763 C CA . TYR B 1 225 ? -16.047 -34.094 -12.977 1 97.5 225 TYR B CA 1
ATOM 5764 C C . TYR B 1 225 ? -15.984 -33.531 -14.391 1 97.5 225 TYR B C 1
ATOM 5766 O O . TYR B 1 225 ? -15.617 -32.375 -14.586 1 97.5 225 TYR B O 1
ATOM 5774 N N . GLU B 1 226 ? -16.312 -34.281 -15.375 1 97.12 226 GLU B N 1
ATOM 5775 C CA . GLU B 1 226 ? -16.234 -33.812 -16.75 1 97.12 226 GLU B CA 1
ATOM 5776 C C . GLU B 1 226 ? -17.234 -32.688 -17 1 97.12 226 GLU B C 1
ATOM 5778 O O . GLU B 1 226 ? -16.906 -31.688 -17.625 1 97.12 226 GLU B O 1
ATOM 5783 N N . GLU B 1 227 ? -18.422 -32.875 -16.484 1 97.56 227 GLU B N 1
ATOM 5784 C CA . GLU B 1 227 ? -19.438 -31.828 -16.578 1 97.56 227 GLU B CA 1
ATOM 5785 C C . GLU B 1 227 ? -19.016 -30.578 -15.812 1 97.56 227 GLU B C 1
ATOM 5787 O O . GLU B 1 227 ? -19.234 -29.453 -16.266 1 97.56 227 GLU B O 1
ATOM 5792 N N . ALA B 1 228 ? -18.438 -30.812 -14.641 1 98.06 228 ALA B N 1
ATOM 5793 C CA . ALA B 1 228 ? -17.922 -29.688 -13.844 1 98.06 228 ALA B CA 1
ATOM 5794 C C . ALA B 1 228 ? -16.891 -28.891 -14.625 1 98.06 228 ALA B C 1
ATOM 5796 O O . ALA B 1 228 ? -16.953 -27.656 -14.648 1 98.06 228 ALA B O 1
ATOM 5797 N N . CYS B 1 229 ? -16 -29.609 -15.297 1 97.25 229 CYS B N 1
ATOM 5798 C CA . CYS B 1 229 ? -14.953 -28.953 -16.078 1 97.25 229 CYS B CA 1
ATOM 5799 C C . CYS B 1 229 ? -15.547 -28.125 -17.203 1 97.25 229 CYS B C 1
ATOM 5801 O O . CYS B 1 229 ? -15.125 -26.984 -17.422 1 97.25 229 CYS B O 1
ATOM 5803 N N . GLU B 1 230 ? -16.516 -28.656 -17.891 1 97 230 GLU B N 1
ATOM 5804 C CA . GLU B 1 230 ? -17.125 -27.953 -19.016 1 97 230 GLU B CA 1
ATOM 5805 C C . GLU B 1 230 ? -17.781 -26.656 -18.578 1 97 230 GLU B C 1
ATOM 5807 O O . GLU B 1 230 ? -17.594 -25.609 -19.203 1 97 230 GLU B O 1
ATOM 5812 N N . ILE B 1 231 ? -18.5 -26.734 -17.5 1 97.75 231 ILE B N 1
ATOM 5813 C CA . ILE B 1 231 ? -19.234 -25.562 -17.047 1 97.75 231 ILE B CA 1
ATOM 5814 C C . ILE B 1 231 ? -18.266 -24.547 -16.438 1 97.75 231 ILE B C 1
ATOM 5816 O O . ILE B 1 231 ? -18.469 -23.344 -16.562 1 97.75 231 ILE B O 1
ATOM 5820 N N . LEU B 1 232 ? -17.219 -24.984 -15.773 1 97.81 232 LEU B N 1
ATOM 5821 C CA . LEU B 1 232 ? -16.219 -24.078 -15.203 1 97.81 232 LEU B CA 1
ATOM 5822 C C . LEU B 1 232 ? -15.43 -23.375 -16.297 1 97.81 232 LEU B C 1
ATOM 5824 O O . LEU B 1 232 ? -15.016 -22.219 -16.125 1 97.81 232 LEU B O 1
ATOM 5828 N N . GLU B 1 233 ? -15.266 -24 -17.406 1 96.38 233 GLU B N 1
ATOM 5829 C CA . GLU B 1 233 ? -14.602 -23.344 -18.531 1 96.38 233 GLU B CA 1
ATOM 5830 C C . GLU B 1 233 ? -15.438 -22.172 -19.062 1 96.38 233 GLU B C 1
ATOM 5832 O O . GLU B 1 233 ? -14.891 -21.172 -19.531 1 96.38 233 GLU B O 1
ATOM 5837 N N . LYS B 1 234 ? -16.734 -22.375 -19.016 1 95.25 234 LYS B N 1
ATOM 5838 C CA . LYS B 1 234 ? -17.609 -21.25 -19.375 1 95.25 234 LYS B CA 1
ATOM 5839 C C . LYS B 1 234 ? -17.453 -20.094 -18.391 1 95.25 234 LYS B C 1
ATOM 5841 O O . LYS B 1 234 ? -17.375 -18.938 -18.812 1 95.25 234 LYS B O 1
ATOM 5846 N N . ALA B 1 235 ? -17.438 -20.453 -17.109 1 96.31 235 ALA B N 1
ATOM 5847 C CA . ALA B 1 235 ? -17.188 -19.438 -16.094 1 96.31 235 ALA B CA 1
ATOM 5848 C C . ALA B 1 235 ? -15.875 -18.703 -16.344 1 96.31 235 ALA B C 1
ATOM 5850 O O . ALA B 1 235 ? -15.812 -17.484 -16.25 1 96.31 235 ALA B O 1
ATOM 5851 N N . LYS B 1 236 ? -14.836 -19.469 -16.656 1 95.75 236 LYS B N 1
ATOM 5852 C CA . LYS B 1 236 ? -13.516 -18.922 -16.953 1 95.75 236 LYS B CA 1
ATOM 5853 C C . LYS B 1 236 ? -13.578 -17.953 -18.125 1 95.75 236 LYS B C 1
ATOM 5855 O O . LYS B 1 236 ? -12.906 -16.922 -18.125 1 95.75 236 LYS B O 1
ATOM 5860 N N . GLY B 1 237 ? -14.383 -18.297 -19.156 1 93.5 237 GLY B N 1
ATOM 5861 C CA . GLY B 1 237 ? -14.57 -17.422 -20.297 1 93.5 237 GLY B CA 1
ATOM 5862 C C . GLY B 1 237 ? -15.133 -16.062 -19.922 1 93.5 237 GLY B C 1
ATOM 5863 O O . GLY B 1 237 ? -14.641 -15.031 -20.375 1 93.5 237 GLY B O 1
ATOM 5864 N N . PHE B 1 238 ? -16.141 -16.062 -19.062 1 90.38 238 PHE B N 1
ATOM 5865 C CA . PHE B 1 238 ? -16.734 -14.82 -18.594 1 90.38 238 PHE B CA 1
ATOM 5866 C C . PHE B 1 238 ? -15.727 -14 -17.797 1 90.38 238 PHE B C 1
ATOM 5868 O O . PHE B 1 238 ? -15.641 -12.781 -17.969 1 90.38 238 PHE B O 1
ATOM 5875 N N . ALA B 1 239 ? -14.969 -14.703 -16.938 1 91.75 239 ALA B N 1
ATOM 5876 C CA . ALA B 1 239 ? -13.984 -14.023 -16.094 1 91.75 239 ALA B CA 1
ATOM 5877 C C . ALA B 1 239 ? -12.867 -13.414 -16.938 1 91.75 239 ALA B C 1
ATOM 5879 O O . ALA B 1 239 ? -12.414 -12.305 -16.688 1 91.75 239 ALA B O 1
ATOM 5880 N N . LEU B 1 240 ? -12.414 -14.117 -17.938 1 90 240 LEU B N 1
ATOM 5881 C CA . LEU B 1 240 ? -11.359 -13.656 -18.844 1 90 240 LEU B CA 1
ATOM 5882 C C . LEU B 1 240 ? -11.805 -12.414 -19.609 1 90 240 LEU B C 1
ATOM 5884 O O . LEU B 1 240 ? -11.031 -11.469 -19.766 1 90 240 LEU B O 1
ATOM 5888 N N . ASN B 1 241 ? -13.039 -12.43 -20.047 1 85.75 241 ASN B N 1
ATOM 5889 C CA . ASN B 1 241 ? -13.594 -11.32 -20.828 1 85.75 241 ASN B CA 1
ATOM 5890 C C . ASN B 1 241 ? -13.641 -10.039 -20 1 85.75 241 ASN B C 1
ATOM 5892 O O . ASN B 1 241 ? -13.547 -8.938 -20.547 1 85.75 241 ASN B O 1
ATOM 5896 N N . ASN B 1 242 ? -13.742 -10.258 -18.75 1 79.94 242 ASN B N 1
ATOM 5897 C CA . ASN B 1 242 ? -13.852 -9.086 -17.875 1 79.94 242 ASN B CA 1
ATOM 5898 C C . ASN B 1 242 ? -12.57 -8.859 -17.094 1 79.94 242 ASN B C 1
ATOM 5900 O O . ASN B 1 242 ? -12.539 -8.039 -16.172 1 79.94 242 ASN B O 1
ATOM 5904 N N . ASN B 1 243 ? -11.523 -9.617 -17.359 1 82.56 243 ASN B N 1
ATOM 5905 C CA . ASN B 1 243 ? -10.219 -9.531 -16.703 1 82.56 243 ASN B CA 1
ATOM 5906 C C . ASN B 1 243 ? -10.344 -9.633 -15.188 1 82.56 243 ASN B C 1
ATOM 5908 O O . ASN B 1 243 ? -9.711 -8.867 -14.453 1 82.56 243 ASN B O 1
ATOM 5912 N N . ASP B 1 244 ? -11.305 -10.445 -14.727 1 87.62 244 ASP B N 1
ATOM 5913 C CA . ASP B 1 244 ? -11.469 -10.688 -13.297 1 87.62 244 ASP B CA 1
ATOM 5914 C C . ASP B 1 244 ? -10.484 -11.75 -12.797 1 87.62 244 ASP B C 1
ATOM 5916 O O . ASP B 1 244 ? -10.844 -12.922 -12.672 1 87.62 244 ASP B O 1
ATOM 5920 N N . LEU B 1 245 ? -9.289 -11.312 -12.445 1 88.19 245 LEU B N 1
ATOM 5921 C CA . LEU B 1 245 ? -8.195 -12.211 -12.109 1 88.19 245 LEU B CA 1
ATOM 5922 C C . LEU B 1 245 ? -8.492 -12.984 -10.828 1 88.19 245 LEU B C 1
ATOM 5924 O O . LEU B 1 245 ? -8.062 -14.133 -10.672 1 88.19 245 LEU B O 1
ATOM 5928 N N . ILE B 1 246 ? -9.234 -12.422 -9.984 1 87.38 246 ILE B N 1
ATOM 5929 C CA . ILE B 1 246 ? -9.547 -13.055 -8.703 1 87.38 246 ILE B CA 1
ATOM 5930 C C . ILE B 1 246 ? -10.438 -14.273 -8.945 1 87.38 246 ILE B C 1
ATOM 5932 O O . ILE B 1 246 ? -10.172 -15.352 -8.406 1 87.38 246 ILE B O 1
ATOM 5936 N N . GLN B 1 247 ? -11.422 -14.086 -9.734 1 91.44 247 GLN B N 1
ATOM 5937 C CA . GLN B 1 247 ? -12.297 -15.211 -10.031 1 91.44 247 GLN B CA 1
ATOM 5938 C C . GLN B 1 247 ? -11.586 -16.25 -10.898 1 91.44 247 GLN B C 1
ATOM 5940 O O . GLN B 1 247 ? -11.844 -17.453 -10.766 1 91.44 247 GLN B O 1
ATOM 5945 N N . LEU B 1 248 ? -10.742 -15.758 -11.797 1 94.19 248 LEU B N 1
ATOM 5946 C CA . LEU B 1 248 ? -9.953 -16.688 -12.594 1 94.19 248 LEU B CA 1
ATOM 5947 C C . LEU B 1 248 ? -9.117 -17.594 -11.695 1 94.19 248 LEU B C 1
ATOM 5949 O O . LEU B 1 248 ? -9 -18.797 -11.945 1 94.19 248 LEU B O 1
ATOM 5953 N N . GLU B 1 249 ? -8.523 -16.984 -10.711 1 93.75 249 GLU B N 1
ATOM 5954 C CA . GLU B 1 249 ? -7.73 -17.734 -9.75 1 93.75 249 GLU B CA 1
ATOM 5955 C C . GLU B 1 249 ? -8.57 -18.812 -9.062 1 93.75 249 GLU B C 1
ATOM 5957 O O . GLU B 1 249 ? -8.156 -19.969 -8.977 1 93.75 249 GLU B O 1
ATOM 5962 N N . GLU B 1 250 ? -9.742 -18.453 -8.594 1 92.94 250 GLU B N 1
ATOM 5963 C CA . GLU B 1 250 ? -10.625 -19.375 -7.891 1 92.94 250 GLU B CA 1
ATOM 5964 C C . GLU B 1 250 ? -11.07 -20.516 -8.805 1 92.94 250 GLU B C 1
ATOM 5966 O O . GLU B 1 250 ? -11.133 -21.672 -8.383 1 92.94 250 GLU B O 1
ATOM 5971 N N . ILE B 1 251 ? -11.422 -20.172 -10 1 96.88 251 ILE B N 1
ATOM 5972 C CA . ILE B 1 251 ? -11.883 -21.156 -10.977 1 96.88 251 ILE B CA 1
ATOM 5973 C C . ILE B 1 251 ? -10.75 -22.125 -11.289 1 96.88 251 ILE B C 1
ATOM 5975 O O . ILE B 1 251 ? -10.969 -23.344 -11.32 1 96.88 251 ILE B O 1
ATOM 5979 N N . ASN B 1 252 ? -9.531 -21.609 -11.477 1 97.06 252 ASN B N 1
ATOM 5980 C CA . ASN B 1 252 ? -8.398 -22.484 -11.781 1 97.06 252 ASN B CA 1
ATOM 5981 C C . ASN B 1 252 ? -8.047 -23.375 -10.594 1 97.06 252 ASN B C 1
ATOM 5983 O O . ASN B 1 252 ? -7.633 -24.531 -10.773 1 97.06 252 ASN B O 1
ATOM 5987 N N . LYS B 1 253 ? -8.172 -22.828 -9.461 1 96.5 253 LYS B N 1
ATOM 5988 C CA . LYS B 1 253 ? -7.977 -23.656 -8.266 1 96.5 253 LYS B CA 1
ATOM 5989 C C . LYS B 1 253 ? -8.891 -24.875 -8.281 1 96.5 253 LYS B C 1
ATOM 5991 O O . LYS B 1 253 ? -8.438 -26 -8.047 1 96.5 253 LYS B O 1
ATOM 5996 N N . THR B 1 254 ? -10.156 -24.656 -8.57 1 97 254 THR B N 1
ATOM 5997 C CA . THR B 1 254 ? -11.133 -25.734 -8.633 1 97 254 THR B CA 1
ATOM 5998 C C . THR B 1 254 ? -10.805 -26.703 -9.758 1 97 254 THR B C 1
ATOM 6000 O O . THR B 1 254 ? -10.922 -27.922 -9.594 1 97 254 THR B O 1
ATOM 6003 N N . LEU B 1 255 ? -10.422 -26.203 -10.891 1 97.75 255 LEU B N 1
ATOM 6004 C CA . LEU B 1 255 ? -10.078 -27.031 -12.039 1 97.75 255 LEU B CA 1
ATOM 6005 C C . LEU B 1 255 ? -8.883 -27.922 -11.734 1 97.75 255 LEU B C 1
ATOM 6007 O O . LEU B 1 255 ? -8.836 -29.078 -12.156 1 97.75 255 LEU B O 1
ATOM 6011 N N . VAL B 1 256 ? -7.879 -27.391 -11 1 97.44 256 VAL B N 1
ATOM 6012 C CA . VAL B 1 256 ? -6.723 -28.188 -10.594 1 97.44 256 VAL B CA 1
ATOM 6013 C C . VAL B 1 256 ? -7.184 -29.375 -9.75 1 97.44 256 VAL B C 1
ATOM 6015 O O . VAL B 1 256 ? -6.73 -30.5 -9.953 1 97.44 256 VAL B O 1
ATOM 6018 N N . GLU B 1 257 ? -8.102 -29.125 -8.859 1 96.56 257 GLU B N 1
ATOM 6019 C CA . GLU B 1 257 ? -8.633 -30.188 -8.008 1 96.56 257 GLU B CA 1
ATOM 6020 C C . GLU B 1 257 ? -9.336 -31.266 -8.836 1 96.56 257 GLU B C 1
ATOM 6022 O O . GLU B 1 257 ? -9.141 -32.469 -8.609 1 96.56 257 GLU B O 1
ATOM 6027 N N . ILE B 1 258 ? -10.109 -30.828 -9.781 1 97.25 258 ILE B N 1
ATOM 6028 C CA . ILE B 1 258 ? -10.883 -31.734 -10.625 1 97.25 258 ILE B CA 1
ATOM 6029 C C . ILE B 1 258 ? -9.938 -32.562 -11.484 1 97.25 258 ILE B C 1
ATOM 6031 O O . ILE B 1 258 ? -10.102 -33.781 -11.578 1 97.25 258 ILE B O 1
ATOM 6035 N N . MET B 1 259 ? -8.969 -31.938 -12.07 1 96.69 259 MET B N 1
ATOM 6036 C CA . MET B 1 259 ? -8.039 -32.656 -12.93 1 96.69 259 MET B CA 1
ATOM 6037 C C . MET B 1 259 ? -7.219 -33.656 -12.125 1 96.69 259 MET B C 1
ATOM 6039 O O . MET B 1 259 ? -6.863 -34.719 -12.633 1 96.69 259 MET B O 1
ATOM 6043 N N . THR B 1 260 ? -6.863 -33.281 -10.898 1 95.75 260 THR B N 1
ATOM 6044 C CA . THR B 1 260 ? -6.152 -34.188 -10.016 1 95.75 260 THR B CA 1
ATOM 6045 C C . THR B 1 260 ? -6.988 -35.438 -9.758 1 95.75 260 THR B C 1
ATOM 6047 O O . THR B 1 260 ? -6.473 -36.562 -9.812 1 95.75 260 THR B O 1
ATOM 6050 N N . GLU B 1 261 ? -8.305 -35.281 -9.555 1 95.31 261 GLU B N 1
ATOM 6051 C CA . GLU B 1 261 ? -9.211 -36.406 -9.336 1 95.31 261 GLU B CA 1
ATOM 6052 C C . GLU B 1 261 ? -9.359 -37.25 -10.594 1 95.31 261 GLU B C 1
ATOM 6054 O O . GLU B 1 261 ? -9.461 -38.469 -10.516 1 95.31 261 GLU B O 1
ATOM 6059 N N . LEU B 1 262 ? -9.367 -36.625 -11.727 1 95.81 262 LEU B N 1
ATOM 6060 C CA . LEU B 1 262 ? -9.516 -37.281 -13.008 1 95.81 262 LEU B CA 1
ATOM 6061 C C . LEU B 1 262 ? -8.219 -37.969 -13.422 1 95.81 262 LEU B C 1
ATOM 6063 O O . LEU B 1 262 ? -8.203 -38.812 -14.32 1 95.81 262 LEU B O 1
ATOM 6067 N N . ASN B 1 263 ? -7.09 -37.625 -12.766 1 94.56 263 ASN B N 1
ATOM 6068 C CA . ASN B 1 263 ? -5.754 -38.125 -13.07 1 94.56 263 ASN B CA 1
ATOM 6069 C C . ASN B 1 263 ? -5.375 -37.844 -14.523 1 94.56 263 ASN B C 1
ATOM 6071 O O . ASN B 1 263 ? -4.797 -38.688 -15.195 1 94.56 263 ASN B O 1
ATOM 6075 N N . ASP B 1 264 ? -5.848 -36.781 -15.07 1 94.88 264 ASP B N 1
ATOM 6076 C CA . ASP B 1 264 ? -5.477 -36.281 -16.391 1 94.88 264 ASP B CA 1
ATOM 6077 C C . ASP B 1 264 ? -4.258 -35.375 -16.328 1 94.88 264 ASP B C 1
ATOM 6079 O O . ASP B 1 264 ? -4.398 -34.156 -16.219 1 94.88 264 ASP B O 1
ATOM 6083 N N . LYS B 1 265 ? -3.088 -35.906 -16.547 1 95.94 265 LYS B N 1
ATOM 6084 C CA . LYS B 1 265 ? -1.836 -35.219 -16.297 1 95.94 265 LYS B CA 1
ATOM 6085 C C . LYS B 1 265 ? -1.63 -34.094 -17.297 1 95.94 265 LYS B C 1
ATOM 6087 O O . LYS B 1 265 ? -1.157 -33 -16.938 1 95.94 265 LYS B O 1
ATOM 6092 N N . ASP B 1 266 ? -2.055 -34.281 -18.547 1 95.31 266 ASP B N 1
ATOM 6093 C CA . ASP B 1 266 ? -1.864 -33.25 -19.578 1 95.31 266 ASP B CA 1
ATOM 6094 C C . ASP B 1 266 ? -2.711 -32.031 -19.281 1 95.31 266 ASP B C 1
ATOM 6096 O O . ASP B 1 266 ? -2.215 -30.891 -19.344 1 95.31 266 ASP B O 1
ATOM 6100 N N . ARG B 1 267 ? -4.023 -32.281 -19.016 1 95 267 ARG B N 1
ATOM 6101 C CA . ARG B 1 267 ? -4.898 -31.156 -18.703 1 95 267 ARG B CA 1
ATOM 6102 C C . ARG B 1 267 ? -4.484 -30.469 -17.406 1 95 267 ARG B C 1
ATOM 6104 O O . ARG B 1 267 ? -4.586 -29.25 -17.281 1 95 267 ARG B O 1
ATOM 6111 N N . LEU B 1 268 ? -3.969 -31.312 -16.469 1 97.25 268 LEU B N 1
ATOM 6112 C CA . LEU B 1 268 ? -3.527 -30.766 -15.195 1 97.25 268 LEU B CA 1
ATOM 6113 C C . LEU B 1 268 ? -2.346 -29.828 -15.383 1 97.25 268 LEU B C 1
ATOM 6115 O O . LEU B 1 268 ? -2.326 -28.734 -14.82 1 97.25 268 LEU B O 1
ATOM 6119 N N . ILE B 1 269 ? -1.346 -30.203 -16.172 1 97.12 269 ILE B N 1
ATOM 6120 C CA . ILE B 1 269 ? -0.166 -29.391 -16.453 1 97.12 269 ILE B CA 1
ATOM 6121 C C . ILE B 1 269 ? -0.587 -28.078 -17.094 1 97.12 269 ILE B C 1
ATOM 6123 O O . ILE B 1 269 ? -0.1 -27.016 -16.703 1 97.12 269 ILE B O 1
ATOM 6127 N N . ALA B 1 270 ? -1.53 -28.156 -17.984 1 96.25 270 ALA B N 1
ATOM 6128 C CA . ALA B 1 270 ? -1.992 -26.953 -18.703 1 96.25 270 ALA B CA 1
ATOM 6129 C C . ALA B 1 270 ? -2.723 -26 -17.75 1 96.25 270 ALA B C 1
ATOM 6131 O O . ALA B 1 270 ? -2.512 -24.797 -17.797 1 96.25 270 ALA B O 1
ATOM 6132 N N . ILE B 1 271 ? -3.578 -26.547 -16.906 1 96.81 271 ILE B N 1
ATOM 6133 C CA . ILE B 1 271 ? -4.367 -25.734 -15.984 1 96.81 271 ILE B CA 1
ATOM 6134 C C . ILE B 1 271 ? -3.451 -25.109 -14.938 1 96.81 271 ILE B C 1
ATOM 6136 O O . ILE B 1 271 ? -3.639 -23.938 -14.562 1 96.81 271 ILE B O 1
ATOM 6140 N N . GLN B 1 272 ? -2.496 -25.859 -14.484 1 97.12 272 GLN B N 1
ATOM 6141 C CA . GLN B 1 272 ? -1.539 -25.328 -13.523 1 97.12 272 GLN B CA 1
ATOM 6142 C C . GLN B 1 272 ? -0.733 -24.188 -14.125 1 97.12 272 GLN B C 1
ATOM 6144 O O . GLN B 1 272 ? -0.438 -23.188 -13.453 1 97.12 272 GLN B O 1
ATOM 6149 N N . LYS B 1 273 ? -0.335 -24.312 -15.359 1 96.81 273 LYS B N 1
ATOM 6150 C CA . LYS B 1 273 ? 0.366 -23.234 -16.062 1 96.81 273 LYS B CA 1
ATOM 6151 C C . LYS B 1 273 ? -0.483 -21.969 -16.109 1 96.81 273 LYS B C 1
ATOM 6153 O O . LYS B 1 273 ? 0.01 -20.875 -15.844 1 96.81 273 LYS B O 1
ATOM 6158 N N . ASP B 1 274 ? -1.761 -22.141 -16.453 1 95.62 274 ASP B N 1
ATOM 6159 C CA . ASP B 1 274 ? -2.686 -21.016 -16.469 1 95.62 274 ASP B CA 1
ATOM 6160 C C . ASP B 1 274 ? -2.791 -20.375 -15.086 1 95.62 274 ASP B C 1
ATOM 6162 O O . ASP B 1 274 ? -2.801 -19.141 -14.969 1 95.62 274 ASP B O 1
ATOM 6166 N N . TYR B 1 275 ? -2.934 -21.266 -14.117 1 96.25 275 TYR B N 1
ATOM 6167 C CA . TYR B 1 275 ? -3.051 -20.812 -12.734 1 96.25 275 TYR B CA 1
ATOM 6168 C C . TYR B 1 275 ? -1.842 -19.969 -12.336 1 96.25 275 TYR B C 1
ATOM 6170 O O . TYR B 1 275 ? -1.99 -18.891 -11.766 1 96.25 275 TYR B O 1
ATOM 6178 N N . ILE B 1 276 ? -0.679 -20.406 -12.672 1 96.19 276 ILE B N 1
ATOM 6179 C CA . ILE B 1 276 ? 0.566 -19.703 -12.375 1 96.19 276 ILE B CA 1
ATOM 6180 C C . ILE B 1 276 ? 0.57 -18.344 -13.062 1 96.19 276 ILE B C 1
ATOM 6182 O O . ILE B 1 276 ? 0.88 -17.312 -12.445 1 96.19 276 ILE B O 1
ATOM 6186 N N . ASN B 1 277 ? 0.217 -18.312 -14.328 1 94.88 277 ASN B N 1
ATOM 6187 C CA . ASN B 1 277 ? 0.191 -17.062 -15.078 1 94.88 277 ASN B CA 1
ATOM 6188 C C . ASN B 1 277 ? -0.762 -16.047 -14.453 1 94.88 277 ASN B C 1
ATOM 6190 O O . ASN B 1 277 ? -0.46 -14.852 -14.406 1 94.88 277 ASN B O 1
ATOM 6194 N N . ILE B 1 278 ? -1.88 -16.516 -14.008 1 93.88 278 ILE B N 1
ATOM 6195 C CA . ILE B 1 278 ? -2.869 -15.664 -13.367 1 93.88 278 ILE B CA 1
ATOM 6196 C C . ILE B 1 278 ? -2.285 -15.078 -12.078 1 93.88 278 ILE B C 1
ATOM 6198 O O . ILE B 1 278 ? -2.385 -13.875 -11.836 1 93.88 278 ILE B O 1
ATOM 6202 N N . LEU B 1 279 ? -1.683 -15.914 -11.312 1 92.69 279 LEU B N 1
ATOM 6203 C CA . LEU B 1 279 ? -1.101 -15.477 -10.047 1 92.69 279 LEU B CA 1
ATOM 6204 C C . LEU B 1 279 ? 0.026 -14.477 -10.289 1 92.69 279 LEU B C 1
ATOM 6206 O O . LEU B 1 279 ? 0.175 -13.508 -9.531 1 92.69 279 LEU B O 1
ATOM 6210 N N . LEU B 1 280 ? 0.819 -14.68 -11.297 1 89.88 280 LEU B N 1
ATOM 6211 C CA . LEU B 1 280 ? 1.895 -13.758 -11.641 1 89.88 280 LEU B CA 1
ATOM 6212 C C . LEU B 1 280 ? 1.337 -12.398 -12.039 1 89.88 280 LEU B C 1
ATOM 6214 O O . LEU B 1 280 ? 1.886 -11.359 -11.656 1 89.88 280 LEU B O 1
ATOM 6218 N N . LYS B 1 281 ? 0.299 -12.406 -12.758 1 86.56 281 LYS B N 1
ATOM 6219 C CA . LYS B 1 281 ? -0.341 -11.148 -13.141 1 86.56 281 LYS B CA 1
ATOM 6220 C C . LYS B 1 281 ? -0.875 -10.406 -11.914 1 86.56 281 LYS B C 1
ATOM 6222 O O . LYS B 1 281 ? -0.74 -9.188 -11.812 1 86.56 281 LYS B O 1
ATOM 6227 N N . LEU B 1 282 ? -1.509 -11.164 -11.062 1 84.62 282 LEU B N 1
ATOM 6228 C CA . LEU B 1 282 ? -2.025 -10.578 -9.836 1 84.62 282 LEU B CA 1
ATOM 6229 C C . LEU B 1 282 ? -0.9 -9.969 -9.008 1 84.62 282 LEU B C 1
ATOM 6231 O O . LEU B 1 282 ? -1.052 -8.875 -8.453 1 84.62 282 LEU B O 1
ATOM 6235 N N . LYS B 1 283 ? 0.175 -10.656 -8.891 1 81.56 283 LYS B N 1
ATOM 6236 C CA . LYS B 1 283 ? 1.345 -10.164 -8.172 1 81.56 283 LYS B CA 1
ATOM 6237 C C . LYS B 1 283 ? 1.851 -8.859 -8.773 1 81.56 283 LYS B C 1
ATOM 6239 O O . LYS B 1 283 ? 2.15 -7.91 -8.039 1 81.56 283 LYS B O 1
ATOM 6244 N N . GLU B 1 284 ? 1.973 -8.82 -10.023 1 77.12 284 GLU B N 1
ATOM 6245 C CA . GLU B 1 284 ? 2.455 -7.633 -10.719 1 77.12 284 GLU B CA 1
ATOM 6246 C C . GLU B 1 284 ? 1.551 -6.43 -10.453 1 77.12 284 GLU B C 1
ATOM 6248 O O . GLU B 1 284 ? 2.035 -5.328 -10.195 1 77.12 284 GLU B O 1
ATOM 6253 N N . ILE B 1 285 ? 0.32 -6.656 -10.477 1 73.69 285 ILE B N 1
ATOM 6254 C CA . ILE B 1 285 ? -0.649 -5.586 -10.258 1 73.69 285 ILE B CA 1
ATOM 6255 C C . ILE B 1 285 ? -0.54 -5.078 -8.828 1 73.69 285 ILE B C 1
ATOM 6257 O O . ILE B 1 285 ? -0.512 -3.867 -8.594 1 73.69 285 ILE B O 1
ATOM 6261 N N . ASN B 1 286 ? -0.468 -5.945 -7.934 1 72.44 286 ASN B N 1
ATOM 6262 C CA . ASN B 1 286 ? -0.382 -5.578 -6.523 1 72.44 286 ASN B CA 1
ATOM 6263 C C . ASN B 1 286 ? 0.893 -4.793 -6.223 1 72.44 286 ASN B C 1
ATOM 6265 O O . ASN B 1 286 ? 0.868 -3.83 -5.453 1 72.44 286 ASN B O 1
ATOM 6269 N N . LEU B 1 287 ? 1.924 -5.227 -6.824 1 66 287 LEU B N 1
ATOM 6270 C CA . LEU B 1 287 ? 3.213 -4.578 -6.605 1 66 287 LEU B CA 1
ATOM 6271 C C . LEU B 1 287 ? 3.209 -3.156 -7.156 1 66 287 LEU B C 1
ATOM 6273 O O . LEU B 1 287 ? 3.697 -2.23 -6.504 1 66 287 LEU B O 1
ATOM 6277 N N . ASN B 1 288 ? 2.744 -3.025 -8.297 1 63.84 288 ASN B N 1
ATOM 6278 C CA . ASN B 1 288 ? 2.674 -1.705 -8.914 1 63.84 288 ASN B CA 1
ATOM 6279 C C . ASN B 1 288 ? 1.808 -0.75 -8.094 1 63.84 288 ASN B C 1
ATOM 6281 O O . ASN B 1 288 ? 2.127 0.434 -7.973 1 63.84 288 ASN B O 1
ATOM 6285 N N . GLN B 1 289 ? 0.935 -1.24 -7.551 1 63.16 289 GLN B N 1
ATOM 6286 C CA . GLN B 1 289 ? 0.043 -0.419 -6.738 1 63.16 289 GLN B CA 1
ATOM 6287 C C . GLN B 1 289 ? 0.728 0.029 -5.453 1 63.16 289 GLN B C 1
ATOM 6289 O O . GLN B 1 289 ? 0.605 1.188 -5.047 1 63.16 289 GLN B O 1
ATOM 6294 N N . ASN B 1 290 ? 1.375 -0.877 -4.816 1 62.38 290 ASN B N 1
ATOM 6295 C CA . ASN B 1 290 ? 2.109 -0.549 -3.6 1 62.38 290 ASN B CA 1
ATOM 6296 C C . ASN B 1 290 ? 3.139 0.55 -3.844 1 62.38 290 ASN B C 1
ATOM 6298 O O . ASN B 1 290 ? 3.27 1.475 -3.039 1 62.38 290 ASN B O 1
ATOM 6302 N N . LEU B 1 291 ? 3.789 0.356 -5.008 1 60.12 291 LEU B N 1
ATOM 6303 C CA . LEU B 1 291 ? 4.812 1.335 -5.363 1 60.12 291 LEU B CA 1
ATOM 6304 C C . LEU B 1 291 ? 4.188 2.703 -5.621 1 60.12 291 LEU B C 1
ATOM 6306 O O . LEU B 1 291 ? 4.73 3.727 -5.199 1 60.12 291 LEU B O 1
ATOM 6310 N N . MET B 1 292 ? 3.096 2.652 -6.258 1 58.38 292 MET B N 1
ATOM 6311 C CA . MET B 1 292 ? 2.393 3.9 -6.535 1 58.38 292 MET B CA 1
ATOM 6312 C C . MET B 1 292 ? 1.934 4.566 -5.242 1 58.38 292 MET B C 1
ATOM 6314 O O . MET B 1 292 ? 1.991 5.789 -5.117 1 58.38 292 MET B O 1
ATOM 6318 N N . GLN B 1 293 ? 1.504 3.822 -4.387 1 58.72 293 GLN B N 1
ATOM 6319 C CA . GLN B 1 293 ? 1.045 4.363 -3.111 1 58.72 293 GLN B CA 1
ATOM 6320 C C . GLN B 1 293 ? 2.191 5.02 -2.348 1 58.72 293 GLN B C 1
ATOM 6322 O O . GLN B 1 293 ? 2.006 6.059 -1.714 1 58.72 293 GLN B O 1
ATOM 6327 N N . ILE B 1 294 ? 3.332 4.391 -2.445 1 57.28 294 ILE B N 1
ATOM 6328 C CA . ILE B 1 294 ? 4.516 4.93 -1.784 1 57.28 294 ILE B CA 1
ATOM 6329 C C . ILE B 1 294 ? 4.914 6.25 -2.441 1 57.28 294 ILE B C 1
ATOM 6331 O O . ILE B 1 294 ? 5.234 7.223 -1.754 1 57.28 294 ILE B O 1
ATOM 6335 N N . GLU B 1 295 ? 4.781 6.148 -3.73 1 53.06 295 GLU B N 1
ATOM 6336 C CA . GLU B 1 295 ? 5.125 7.359 -4.469 1 53.06 295 GLU B CA 1
ATOM 6337 C C . GLU B 1 295 ? 4.152 8.492 -4.156 1 53.06 295 GLU B C 1
ATOM 6339 O O . GLU B 1 295 ? 4.562 9.641 -3.984 1 53.06 295 GLU B O 1
ATOM 6344 N N . VAL B 1 296 ? 2.963 8.062 -4.184 1 49.88 296 VAL B N 1
ATOM 6345 C CA . VAL B 1 296 ? 1.929 9.047 -3.895 1 49.88 296 VAL B CA 1
ATOM 6346 C C . VAL B 1 296 ? 2.105 9.586 -2.477 1 49.88 296 VAL B C 1
ATOM 6348 O O . VAL B 1 296 ? 1.976 10.789 -2.24 1 49.88 296 VAL B O 1
ATOM 6351 N N . SER B 1 297 ? 2.354 8.656 -1.582 1 48.53 297 SER B N 1
ATOM 6352 C CA . SER B 1 297 ? 2.572 9.102 -0.209 1 48.53 297 SER B CA 1
ATOM 6353 C C . SER B 1 297 ? 3.789 10.016 -0.111 1 48.53 297 SER B C 1
ATOM 6355 O O . SER B 1 297 ? 3.768 11.008 0.625 1 48.53 297 SER B O 1
ATOM 6357 N N . GLN B 1 298 ? 4.82 9.531 -0.811 1 49.09 298 GLN B N 1
ATOM 6358 C CA . GLN B 1 298 ? 6.02 10.367 -0.863 1 49.09 298 GLN B CA 1
ATOM 6359 C C . GLN B 1 298 ? 5.719 11.719 -1.502 1 49.09 298 GLN B C 1
ATOM 6361 O O . GLN B 1 298 ? 6.172 12.758 -1.012 1 49.09 298 GLN B O 1
ATOM 6366 N N . ASN B 1 299 ? 4.977 11.492 -2.617 1 43.06 299 ASN B N 1
ATOM 6367 C CA . ASN B 1 299 ? 4.578 12.727 -3.289 1 43.06 299 ASN B CA 1
ATOM 6368 C C . ASN B 1 299 ? 3.596 13.531 -2.445 1 43.06 299 ASN B C 1
ATOM 6370 O O . ASN B 1 299 ? 3.658 14.758 -2.42 1 43.06 299 ASN B O 1
ATOM 6374 N N . ASN B 1 300 ? 2.637 12.844 -1.896 1 39 300 ASN B N 1
ATOM 6375 C CA . ASN B 1 300 ? 1.696 13.555 -1.031 1 39 300 ASN B CA 1
ATOM 6376 C C . ASN B 1 300 ? 2.412 14.25 0.12 1 39 300 ASN B C 1
ATOM 6378 O O . ASN B 1 300 ? 2.061 15.375 0.483 1 39 300 ASN B O 1
ATOM 6382 N N . LYS B 1 301 ? 3.262 13.641 0.812 1 39.78 301 LYS B N 1
ATOM 6383 C CA . LYS B 1 301 ? 4.062 14.32 1.822 1 39.78 301 LYS B CA 1
ATOM 6384 C C . LYS B 1 301 ? 4.875 15.453 1.204 1 39.78 301 LYS B C 1
ATOM 6386 O O . LYS B 1 301 ? 4.953 16.547 1.769 1 39.78 301 LYS B O 1
ATOM 6391 N N . GLN B 1 302 ? 5.531 15.031 0.14 1 36.75 302 GLN B N 1
ATOM 6392 C CA . GLN B 1 302 ? 6.09 16.141 -0.633 1 36.75 302 GLN B CA 1
ATOM 6393 C C . GLN B 1 302 ? 5.004 17.141 -1.024 1 36.75 302 GLN B C 1
ATOM 6395 O O . GLN B 1 302 ? 5.227 18.344 -0.987 1 36.75 302 GLN B O 1
ATOM 6400 N N . TYR B 1 303 ? 3.891 16.625 -1.38 1 32.44 303 TYR B N 1
ATOM 6401 C CA . TYR B 1 303 ? 2.736 17.469 -1.672 1 32.44 303 TYR B CA 1
ATOM 6402 C C . TYR B 1 303 ? 2.205 18.109 -0.402 1 32.44 303 TYR B C 1
ATOM 6404 O O . TYR B 1 303 ? 1.819 19.281 -0.415 1 32.44 303 TYR B O 1
ATOM 6412 N N . GLU B 1 304 ? 1.943 17.406 0.558 1 34.09 304 GLU B N 1
ATOM 6413 C CA . GLU B 1 304 ? 1.591 18.109 1.791 1 34.09 304 GLU B CA 1
ATOM 6414 C C . GLU B 1 304 ? 2.637 19.156 2.146 1 34.09 304 GLU B C 1
ATOM 6416 O O . GLU B 1 304 ? 2.293 20.266 2.59 1 34.09 304 GLU B O 1
ATOM 6421 N N . SER B 1 305 ? 3.803 18.766 2.199 1 34.72 305 SER B N 1
ATOM 6422 C CA . SER B 1 305 ? 4.824 19.797 2.174 1 34.72 305 SER B CA 1
ATOM 6423 C C . SER B 1 305 ? 4.762 20.609 0.879 1 34.72 305 SER B C 1
ATOM 6425 O O . SER B 1 305 ? 4.98 21.812 0.885 1 34.72 305 SER B O 1
ATOM 6427 N N . MET B 1 306 ? 4.582 19.875 -0.283 1 34.53 306 MET B N 1
ATOM 6428 C CA . MET B 1 306 ? 4.449 20.438 -1.624 1 34.53 306 MET B CA 1
ATOM 6429 C C . MET B 1 306 ? 3.004 20.828 -1.907 1 34.53 306 MET B C 1
ATOM 6431 O O . MET B 1 306 ? 2.705 21.391 -2.963 1 34.53 306 MET B O 1
ATOM 6435 N N . SER B 1 307 ? 2.084 20.359 -1.34 1 40.88 307 SER B N 1
ATOM 6436 C CA . SER B 1 307 ? 0.8 20.938 -1.738 1 40.88 307 SER B CA 1
ATOM 6437 C C . SER B 1 307 ? 0.869 22.453 -1.822 1 40.88 307 SER B C 1
ATOM 6439 O O . SER B 1 307 ? 1.422 23.109 -0.933 1 40.88 307 SER B O 1
ATOM 6441 N N . THR B 1 308 ? 0.767 22.734 -2.955 1 53.66 308 THR B N 1
ATOM 6442 C CA . THR B 1 308 ? 0.854 24.156 -3.262 1 53.66 308 THR B CA 1
ATOM 6443 C C . THR B 1 308 ? -0.277 24.938 -2.586 1 53.66 308 THR B C 1
ATOM 6445 O O . THR B 1 308 ? -0.201 26.156 -2.436 1 53.66 308 THR B O 1
ATOM 6448 N N . LYS B 1 309 ? -1.287 23.938 -2.107 1 64.5 309 LYS B N 1
ATOM 6449 C CA . LYS B 1 309 ? -2.443 24.656 -1.591 1 64.5 309 LYS B CA 1
ATOM 6450 C C . LYS B 1 309 ? -2.652 24.375 -0.106 1 64.5 309 LYS B C 1
ATOM 6452 O O . LYS B 1 309 ? -2.299 23.297 0.381 1 64.5 309 LYS B O 1
ATOM 6457 N N . ASP B 1 310 ? -3.049 25.25 0.604 1 69.94 310 ASP B N 1
ATOM 6458 C CA . ASP B 1 310 ? -3.484 25.141 1.993 1 69.94 310 ASP B CA 1
ATOM 6459 C C . ASP B 1 310 ? -4.75 24.297 2.107 1 69.94 310 ASP B C 1
ATOM 6461 O O . ASP B 1 310 ? -5.758 24.594 1.461 1 69.94 310 ASP B O 1
ATOM 6465 N N . PRO B 1 311 ? -4.672 23.25 2.805 1 60.53 311 PRO B N 1
ATOM 6466 C CA . PRO B 1 311 ? -5.801 22.312 2.824 1 60.53 311 PRO B CA 1
ATOM 6467 C C . PRO B 1 311 ? -7.082 22.938 3.363 1 60.53 311 PRO B C 1
ATOM 6469 O O . PRO B 1 311 ? -8.18 22.5 3.02 1 60.53 311 PRO B O 1
ATOM 6472 N N . LEU B 1 312 ? -7.016 23.922 4.258 1 67.69 312 LEU B N 1
ATOM 6473 C CA . LEU B 1 312 ? -8.195 24.547 4.84 1 67.69 312 LEU B CA 1
ATOM 6474 C C . LEU B 1 312 ? -8.836 25.516 3.85 1 67.69 312 LEU B C 1
ATOM 6476 O O . LEU B 1 312 ? -10.055 25.5 3.668 1 67.69 312 LEU B O 1
ATOM 6480 N N . THR B 1 313 ? -8.008 26.219 3.252 1 84.56 313 THR B N 1
ATOM 6481 C CA . THR B 1 313 ? -8.531 27.359 2.512 1 84.56 313 THR B CA 1
ATOM 6482 C C . THR B 1 313 ? -8.398 27.141 1.008 1 84.56 313 THR B C 1
ATOM 6484 O O . THR B 1 313 ? -8.977 27.875 0.212 1 84.56 313 THR B O 1
ATOM 6487 N N . ASN B 1 314 ? -7.633 26.172 0.606 1 73.56 314 ASN B N 1
ATOM 6488 C CA . ASN B 1 314 ? -7.398 25.797 -0.784 1 73.56 314 ASN B CA 1
ATOM 6489 C C . ASN B 1 314 ? -6.57 26.859 -1.518 1 73.56 314 ASN B C 1
ATOM 6491 O O . ASN B 1 314 ? -6.391 26.766 -2.734 1 73.56 314 ASN B O 1
ATOM 6495 N N . CYS B 1 315 ? -6.207 27.812 -0.809 1 84 315 CYS B N 1
ATOM 6496 C CA . CYS B 1 315 ? -5.199 28.703 -1.391 1 84 315 CYS B CA 1
ATOM 6497 C C . CYS B 1 315 ? -3.818 28.062 -1.344 1 84 315 CYS B C 1
ATOM 6499 O O . CYS B 1 315 ? -3.652 26.969 -0.784 1 84 315 CYS B O 1
ATOM 6501 N N . TYR B 1 316 ? -2.975 28.625 -2.115 1 81.62 316 TYR B N 1
ATOM 6502 C CA . TYR B 1 316 ? -1.618 28.094 -2.043 1 81.62 316 TYR B CA 1
ATOM 6503 C C . TYR B 1 316 ? -1.089 28.141 -0.615 1 81.62 316 TYR B C 1
ATOM 6505 O O . TYR B 1 316 ? -1.57 28.922 0.208 1 81.62 316 TYR B O 1
ATOM 6513 N N . ASN B 1 317 ? -0.234 27.312 -0.352 1 73.88 317 ASN B N 1
ATOM 6514 C CA . ASN B 1 317 ? 0.334 27.297 0.992 1 73.88 317 ASN B CA 1
ATOM 6515 C C . ASN B 1 317 ? 1.605 28.141 1.071 1 73.88 317 ASN B C 1
ATOM 6517 O O . ASN B 1 317 ? 2.088 28.641 0.054 1 73.88 317 ASN B O 1
ATOM 6521 N N . ARG B 1 318 ? 2.098 28.359 2.277 1 75.31 318 ARG B N 1
ATOM 6522 C CA . ARG B 1 318 ? 3.256 29.219 2.529 1 75.31 318 ARG B CA 1
ATOM 6523 C C . ARG B 1 318 ? 4.469 28.734 1.732 1 75.31 318 ARG B C 1
ATOM 6525 O O . ARG B 1 318 ? 5.215 29.547 1.188 1 75.31 318 ARG B O 1
ATOM 6532 N N . HIS B 1 319 ? 4.527 27.469 1.656 1 68.44 319 HIS B N 1
ATOM 6533 C CA . HIS B 1 319 ? 5.684 26.906 0.967 1 68.44 319 HIS B CA 1
ATOM 6534 C C . HIS B 1 319 ? 5.664 27.266 -0.516 1 68.44 319 HIS B C 1
ATOM 6536 O O . HIS B 1 319 ? 6.699 27.625 -1.085 1 68.44 319 HIS B O 1
ATOM 6542 N N . TYR B 1 320 ? 4.488 27.125 -1.069 1 73.81 320 TYR B N 1
ATOM 6543 C CA . TYR B 1 320 ? 4.336 27.516 -2.467 1 73.81 320 TYR B CA 1
ATOM 6544 C C . TYR B 1 320 ? 4.715 28.969 -2.67 1 73.81 320 TYR B C 1
ATOM 6546 O O . TYR B 1 320 ? 5.395 29.312 -3.643 1 73.81 320 TYR B O 1
ATOM 6554 N N . PHE B 1 321 ? 4.258 29.672 -1.806 1 83.5 321 PHE B N 1
ATOM 6555 C CA . PHE B 1 321 ? 4.574 31.094 -1.869 1 83.5 321 PHE B CA 1
ATOM 6556 C C . PHE B 1 321 ? 6.082 31.312 -1.866 1 83.5 321 PHE B C 1
ATOM 6558 O O . PHE B 1 321 ? 6.617 32 -2.744 1 83.5 321 PHE B O 1
ATOM 6565 N N . GLU B 1 322 ? 6.73 30.766 -0.967 1 75.62 322 GLU B N 1
ATOM 6566 C CA . GLU B 1 322 ? 8.156 31 -0.784 1 75.62 322 GLU B CA 1
ATOM 6567 C C . GLU B 1 322 ? 8.961 30.516 -1.988 1 75.62 322 GLU B C 1
ATOM 6569 O O . GLU B 1 322 ? 9.945 31.141 -2.381 1 75.62 322 GLU B O 1
ATOM 6574 N N . LYS B 1 323 ? 8.461 29.547 -2.512 1 71.44 323 LYS B N 1
ATOM 6575 C CA . LYS B 1 323 ? 9.141 28.969 -3.664 1 71.44 323 LYS B CA 1
ATOM 6576 C C . LYS B 1 323 ? 8.938 29.812 -4.914 1 71.44 323 LYS B C 1
ATOM 6578 O O . LYS B 1 323 ? 9.875 30.031 -5.684 1 71.44 323 LYS B O 1
ATOM 6583 N N . ASN B 1 324 ? 7.777 30.281 -5.137 1 79 324 ASN B N 1
ATOM 6584 C CA . ASN B 1 324 ? 7.406 30.922 -6.398 1 79 324 ASN B CA 1
ATOM 6585 C C . ASN B 1 324 ? 7.715 32.406 -6.391 1 79 324 ASN B C 1
ATOM 6587 O O . ASN B 1 324 ? 7.961 33 -7.445 1 79 324 ASN B O 1
ATOM 6591 N N . ILE B 1 325 ? 7.77 32.906 -5.266 1 86.06 325 ILE B N 1
ATOM 6592 C CA . ILE B 1 325 ? 8 34.344 -5.191 1 86.06 325 ILE B CA 1
ATOM 6593 C C . ILE B 1 325 ? 9.406 34.656 -5.703 1 86.06 325 ILE B C 1
ATOM 6595 O O . ILE B 1 325 ? 9.617 35.688 -6.344 1 86.06 325 ILE B O 1
ATOM 6599 N N . LYS B 1 326 ? 10.266 33.812 -5.434 1 81.5 326 LYS B N 1
ATOM 6600 C CA . LYS B 1 326 ? 11.641 34.062 -5.871 1 81.5 326 LYS B CA 1
ATOM 6601 C C . LYS B 1 326 ? 11.727 34.125 -7.395 1 81.5 326 LYS B C 1
ATOM 6603 O O . LYS B 1 326 ? 12.383 35 -7.945 1 81.5 326 LYS B O 1
ATOM 6608 N N . GLU B 1 327 ? 11.078 33.25 -7.996 1 82.38 327 GLU B N 1
ATOM 6609 C CA . GLU B 1 327 ? 11.062 33.219 -9.453 1 82.38 327 GLU B CA 1
ATOM 6610 C C . GLU B 1 327 ? 10.414 34.469 -10.023 1 82.38 327 GLU B C 1
ATOM 6612 O O . GLU B 1 327 ? 10.891 35.031 -11.008 1 82.38 327 GLU B O 1
ATOM 6617 N N . TRP B 1 328 ? 9.375 34.875 -9.469 1 87.19 328 TRP B N 1
ATOM 6618 C CA . TRP B 1 328 ? 8.672 36.062 -9.93 1 87.19 328 TRP B CA 1
ATOM 6619 C C . TRP B 1 328 ? 9.555 37.312 -9.781 1 87.19 328 TRP B C 1
ATOM 6621 O O . TRP B 1 328 ? 9.555 38.188 -10.656 1 87.19 328 TRP B O 1
ATOM 6631 N N . LEU B 1 329 ? 10.312 37.375 -8.773 1 88.81 329 LEU B N 1
ATOM 6632 C CA . LEU B 1 329 ? 11.156 38.531 -8.508 1 88.81 329 LEU B CA 1
ATOM 6633 C C . LEU B 1 329 ? 12.32 38.594 -9.484 1 88.81 329 LEU B C 1
ATOM 6635 O O . LEU B 1 329 ? 12.688 39.688 -9.961 1 88.81 329 LEU B O 1
ATOM 6639 N N . VAL B 1 330 ? 12.812 37.469 -9.742 1 86.56 330 VAL B N 1
ATOM 6640 C CA . VAL B 1 330 ? 13.906 37.406 -10.711 1 86.56 330 VAL B CA 1
ATOM 6641 C C . VAL B 1 330 ? 13.406 37.844 -12.086 1 86.56 330 VAL B C 1
ATOM 6643 O O . VAL B 1 330 ? 14.062 38.625 -12.773 1 86.56 330 VAL B O 1
ATOM 6646 N N . GLU B 1 331 ? 12.297 37.344 -12.461 1 87.06 331 GLU B N 1
ATOM 6647 C CA . GLU B 1 331 ? 11.695 37.719 -13.734 1 87.06 331 GLU B CA 1
ATOM 6648 C C . GLU B 1 331 ? 11.391 39.188 -13.797 1 87.06 331 GLU B C 1
ATOM 6650 O O . GLU B 1 331 ? 11.609 39.844 -14.828 1 87.06 331 GLU B O 1
ATOM 6655 N N . ALA B 1 332 ? 10.898 39.75 -12.781 1 89.31 332 ALA B N 1
ATOM 6656 C CA . ALA B 1 332 ? 10.531 41.156 -12.727 1 89.31 332 ALA B CA 1
ATOM 6657 C C . ALA B 1 332 ? 11.766 42.062 -12.82 1 89.31 332 ALA B C 1
ATOM 6659 O O . ALA B 1 332 ? 11.703 43.156 -13.383 1 89.31 332 ALA B O 1
ATOM 6660 N N . GLN B 1 333 ? 12.75 41.594 -12.25 1 88.62 333 GLN B N 1
ATOM 6661 C CA . GLN B 1 333 ? 14 42.344 -12.336 1 88.62 333 GLN B CA 1
ATOM 6662 C C . GLN B 1 333 ? 14.477 42.469 -13.781 1 88.62 333 GLN B C 1
ATOM 6664 O O . GLN B 1 333 ? 14.961 43.5 -14.203 1 88.62 333 GLN B O 1
ATOM 6669 N N . GLN B 1 334 ? 14.273 41.406 -14.453 1 87.94 334 GLN B N 1
ATOM 6670 C CA . GLN B 1 334 ? 14.727 41.375 -15.836 1 87.94 334 GLN B CA 1
ATOM 6671 C C . GLN B 1 334 ? 13.82 42.219 -16.734 1 87.94 334 GLN B C 1
ATOM 6673 O O . GLN B 1 334 ? 14.281 42.781 -17.719 1 87.94 334 GLN B O 1
ATOM 6678 N N . GLN B 1 335 ? 12.609 42.312 -16.453 1 88.69 335 GLN B N 1
ATOM 6679 C CA . GLN B 1 335 ? 11.633 42.938 -17.344 1 88.69 335 GLN B CA 1
ATOM 6680 C C . GLN B 1 335 ? 11.164 44.281 -16.781 1 88.69 335 GLN B C 1
ATOM 6682 O O . GLN B 1 335 ? 10.234 44.875 -17.312 1 88.69 335 GLN B O 1
ATOM 6687 N N . ASP B 1 336 ? 11.727 44.75 -15.758 1 87.94 336 ASP B N 1
ATOM 6688 C CA . ASP B 1 336 ? 11.305 46 -15.078 1 87.94 336 ASP B CA 1
ATOM 6689 C C . ASP B 1 336 ? 9.828 45.906 -14.68 1 87.94 336 ASP B C 1
ATOM 6691 O O . ASP B 1 336 ? 9.078 46.875 -14.883 1 87.94 336 ASP B O 1
ATOM 6695 N N . GLY B 1 337 ? 9.492 44.688 -14.289 1 90.25 337 GLY B N 1
ATOM 6696 C CA . GLY B 1 337 ? 8.109 44.469 -13.906 1 90.25 337 GLY B CA 1
ATOM 6697 C C . GLY B 1 337 ? 7.805 44.875 -12.477 1 90.25 337 GLY B C 1
ATOM 6698 O O . GLY B 1 337 ? 8.695 44.875 -11.625 1 90.25 337 GLY B O 1
ATOM 6699 N N . LEU B 1 338 ? 6.531 45.281 -12.25 1 93.56 338 LEU B N 1
ATOM 6700 C CA . LEU B 1 338 ? 6.074 45.656 -10.914 1 93.56 338 LEU B CA 1
ATOM 6701 C C . LEU B 1 338 ? 5.246 44.531 -10.305 1 93.56 338 LEU B C 1
ATOM 6703 O O . LEU B 1 338 ? 4.281 44.062 -10.914 1 93.56 338 LEU B O 1
ATOM 6707 N N . ILE B 1 339 ? 5.707 44.125 -9.172 1 94.19 339 ILE B N 1
ATOM 6708 C CA . ILE B 1 339 ? 5.004 43.094 -8.438 1 94.19 339 ILE B CA 1
ATOM 6709 C C . ILE B 1 339 ? 4.434 43.688 -7.145 1 94.19 339 ILE B C 1
ATOM 6711 O O . ILE B 1 339 ? 5.141 44.344 -6.391 1 94.19 339 ILE B O 1
ATOM 6715 N N . GLY B 1 340 ? 3.143 43.5 -6.973 1 95.19 340 GLY B N 1
ATOM 6716 C CA . GLY B 1 340 ? 2.502 43.875 -5.723 1 95.19 340 GLY B CA 1
ATOM 6717 C C . GLY B 1 340 ? 2.465 42.719 -4.715 1 95.19 340 GLY B C 1
ATOM 6718 O O . GLY B 1 340 ? 2.252 41.562 -5.086 1 95.19 340 GLY B O 1
ATOM 6719 N N . PHE B 1 341 ? 2.803 43.125 -3.471 1 94.38 341 PHE B N 1
ATOM 6720 C CA . PHE B 1 341 ? 2.725 42.219 -2.332 1 94.38 341 PHE B CA 1
ATOM 6721 C C . PHE B 1 341 ? 1.65 42.656 -1.351 1 94.38 341 PHE B C 1
ATOM 6723 O O . PHE B 1 341 ? 1.715 43.781 -0.817 1 94.38 341 PHE B O 1
ATOM 6730 N N . ILE B 1 342 ? 0.678 41.781 -1.15 1 95.88 342 ILE B N 1
ATOM 6731 C CA . ILE B 1 342 ? -0.43 42.094 -0.255 1 95.88 342 ILE B CA 1
ATOM 6732 C C . ILE B 1 342 ? -0.477 41.062 0.882 1 95.88 342 ILE B C 1
ATOM 6734 O O . ILE B 1 342 ? -0.652 39.875 0.645 1 95.88 342 ILE B O 1
ATOM 6738 N N . ILE B 1 343 ? -0.268 41.5 2.062 1 94.94 343 ILE B N 1
ATOM 6739 C CA . ILE B 1 343 ? -0.462 40.656 3.229 1 94.94 343 ILE B CA 1
ATOM 6740 C C . ILE B 1 343 ? -1.689 41.125 4.008 1 94.94 343 ILE B C 1
ATOM 6742 O O . ILE B 1 343 ? -1.899 42.312 4.191 1 94.94 343 ILE B O 1
ATOM 6746 N N . PHE B 1 344 ? -2.512 40.188 4.34 1 94.56 344 PHE B N 1
ATOM 6747 C CA . PHE B 1 344 ? -3.654 40.625 5.133 1 94.56 344 PHE B CA 1
ATOM 6748 C C . PHE B 1 344 ? -4 39.594 6.203 1 94.56 344 PHE B C 1
ATOM 6750 O O . PHE B 1 344 ? -3.639 38.438 6.09 1 94.56 344 PHE B O 1
ATOM 6757 N N . ASP B 1 345 ? -4.555 40.062 7.195 1 93.06 345 ASP B N 1
ATOM 6758 C CA . ASP B 1 345 ? -4.902 39.312 8.406 1 93.06 345 ASP B CA 1
ATOM 6759 C C . ASP B 1 345 ? -6.359 39.562 8.797 1 93.06 345 ASP B C 1
ATOM 6761 O O . ASP B 1 345 ? -6.875 40.688 8.633 1 93.06 345 ASP B O 1
ATOM 6765 N N . VAL B 1 346 ? -6.945 38.562 9.398 1 92.12 346 VAL B N 1
ATOM 6766 C CA . VAL B 1 346 ? -8.305 38.719 9.898 1 92.12 346 VAL B CA 1
ATOM 6767 C C . VAL B 1 346 ? -8.273 39.312 11.297 1 92.12 346 VAL B C 1
ATOM 6769 O O . VAL B 1 346 ? -7.777 38.719 12.242 1 92.12 346 VAL B O 1
ATOM 6772 N N . ASP B 1 347 ? -8.891 40.5 11.367 1 91.69 347 ASP B N 1
ATOM 6773 C CA . ASP B 1 347 ? -8.883 41.219 12.641 1 91.69 347 ASP B CA 1
ATOM 6774 C C . ASP B 1 347 ? -9.719 40.5 13.68 1 91.69 347 ASP B C 1
ATOM 6776 O O . ASP B 1 347 ? -10.836 40.062 13.398 1 91.69 347 ASP B O 1
ATOM 6780 N N . TYR B 1 348 ? -9.156 40.312 14.836 1 86.75 348 TYR B N 1
ATOM 6781 C CA . TYR B 1 348 ? -9.82 39.719 16 1 86.75 348 TYR B CA 1
ATOM 6782 C C . TYR B 1 348 ? -10.273 38.312 15.711 1 86.75 348 TYR B C 1
ATOM 6784 O O . TYR B 1 348 ? -11.383 37.906 16.078 1 86.75 348 TYR B O 1
ATOM 6792 N N . PHE B 1 349 ? -9.492 37.594 15 1 87.69 349 PHE B N 1
ATOM 6793 C CA . PHE B 1 349 ? -9.875 36.25 14.609 1 87.69 349 PHE B CA 1
ATOM 6794 C C . PHE B 1 349 ? -10.023 35.344 15.836 1 87.69 349 PHE B C 1
ATOM 6796 O O . PHE B 1 349 ? -10.883 34.469 15.867 1 87.69 349 PHE B O 1
ATOM 6803 N N . LYS B 1 350 ? -9.164 35.594 16.75 1 78.44 350 LYS B N 1
ATOM 6804 C CA . LYS B 1 350 ? -9.273 34.812 18 1 78.44 350 LYS B CA 1
ATOM 6805 C C . LYS B 1 350 ? -10.648 35 18.625 1 78.44 350 LYS B C 1
ATOM 6807 O O . LYS B 1 350 ? -11.227 34.062 19.156 1 78.44 350 LYS B O 1
ATOM 6812 N N . GLU B 1 351 ? -11.062 36.188 18.641 1 81.06 351 GLU B N 1
ATOM 6813 C CA . GLU B 1 351 ? -12.391 36.469 19.188 1 81.06 351 GLU B CA 1
ATOM 6814 C C . GLU B 1 351 ? -13.477 35.719 18.406 1 81.06 351 GLU B C 1
ATOM 6816 O O . GLU B 1 351 ? -14.469 35.281 18.984 1 81.06 351 GLU B O 1
ATOM 6821 N N . VAL B 1 352 ? -13.289 35.625 17.188 1 84.5 352 VAL B N 1
ATOM 6822 C CA . VAL B 1 352 ? -14.234 34.906 16.359 1 84.5 352 VAL B CA 1
ATOM 6823 C C . VAL B 1 352 ? -14.258 33.438 16.797 1 84.5 352 VAL B C 1
ATOM 6825 O O . VAL B 1 352 ? -15.328 32.844 16.969 1 84.5 352 VAL B O 1
ATOM 6828 N N . ASN B 1 353 ? -13.141 32.938 16.984 1 77.44 353 ASN B N 1
ATOM 6829 C CA . ASN B 1 353 ? -13.047 31.562 17.422 1 77.44 353 ASN B CA 1
ATOM 6830 C C . ASN B 1 353 ? -13.68 31.359 18.797 1 77.44 353 ASN B C 1
ATOM 6832 O O . ASN B 1 353 ? -14.359 30.359 19.031 1 77.44 353 ASN B O 1
ATOM 6836 N N . ASP B 1 354 ? -13.406 32.312 19.594 1 71.88 354 ASP B N 1
ATOM 6837 C CA . ASP B 1 354 ? -13.891 32.219 20.969 1 71.88 354 ASP B CA 1
ATOM 6838 C C . ASP B 1 354 ? -15.414 32.312 21.016 1 71.88 354 ASP B C 1
ATOM 6840 O O . ASP B 1 354 ? -16.047 31.625 21.828 1 71.88 354 ASP B O 1
ATOM 6844 N N . GLN B 1 355 ? -15.844 33.125 20.219 1 77 355 GLN B N 1
ATOM 6845 C CA . GLN B 1 355 ? -17.266 33.406 20.266 1 77 355 GLN B CA 1
ATOM 6846 C C . GLN B 1 355 ? -18.062 32.375 19.484 1 77 355 GLN B C 1
ATOM 6848 O O . GLN B 1 355 ? -19.156 31.984 19.891 1 77 355 GLN B O 1
ATOM 6853 N N . TYR B 1 356 ? -17.484 31.938 18.422 1 77.12 356 TYR B N 1
ATOM 6854 C CA . TYR B 1 356 ? -18.297 31.141 17.516 1 77.12 356 TYR B CA 1
ATOM 6855 C C . TYR B 1 356 ? -17.75 29.719 17.375 1 77.12 356 TYR B C 1
ATOM 6857 O O . TYR B 1 356 ? -18.391 28.859 16.781 1 77.12 356 TYR B O 1
ATOM 6865 N N . GLY B 1 357 ? -16.656 29.547 17.922 1 72.12 357 GLY B N 1
ATOM 6866 C CA . GLY B 1 357 ? -16.031 28.234 17.844 1 72.12 357 GLY B CA 1
ATOM 6867 C C . GLY B 1 357 ? -14.992 28.125 16.734 1 72.12 357 GLY B C 1
ATOM 6868 O O . GLY B 1 357 ? -15.031 28.875 15.766 1 72.12 357 GLY B O 1
ATOM 6869 N N . HIS B 1 358 ? -14.148 27.172 16.828 1 68.69 358 HIS B N 1
ATOM 6870 C CA . HIS B 1 358 ? -13.031 27.016 15.898 1 68.69 358 HIS B CA 1
ATOM 6871 C C . HIS B 1 358 ? -13.516 26.578 14.523 1 68.69 358 HIS B C 1
ATOM 6873 O O . HIS B 1 358 ? -12.93 26.953 13.508 1 68.69 358 HIS B O 1
ATOM 6879 N N . LEU B 1 359 ? -14.406 25.906 14.602 1 68 359 LEU B N 1
ATOM 6880 C CA . LEU B 1 359 ? -14.953 25.484 13.312 1 68 359 LEU B CA 1
ATOM 6881 C C . LEU B 1 359 ? -15.523 26.672 12.547 1 68 359 LEU B C 1
ATOM 6883 O O . LEU B 1 359 ? -15.367 26.75 11.328 1 68 359 LEU B O 1
ATOM 6887 N N . ALA B 1 360 ? -16.203 27.453 13.312 1 75.88 360 ALA B N 1
ATOM 6888 C CA . ALA B 1 360 ? -16.672 28.688 12.711 1 75.88 360 ALA B CA 1
ATOM 6889 C C . ALA B 1 360 ? -15.516 29.531 12.188 1 75.88 360 ALA B C 1
ATOM 6891 O O . ALA B 1 360 ? -15.609 30.141 11.117 1 75.88 360 ALA B O 1
ATOM 6892 N N . GLY B 1 361 ? -14.5 29.5 12.953 1 84.25 361 GLY B N 1
ATOM 6893 C CA . GLY B 1 361 ? -13.297 30.188 12.508 1 84.25 361 GLY B CA 1
ATOM 6894 C C . GLY B 1 361 ? -12.742 29.625 11.211 1 84.25 361 GLY B C 1
ATOM 6895 O O . GLY B 1 361 ? -12.352 30.391 10.32 1 84.25 361 GLY B O 1
ATOM 6896 N N . ASP B 1 362 ? -12.797 28.422 11.125 1 78.19 362 ASP B N 1
ATOM 6897 C CA . ASP B 1 362 ? -12.344 27.766 9.898 1 78.19 362 ASP B CA 1
ATOM 6898 C C . ASP B 1 362 ? -13.188 28.203 8.703 1 78.19 362 ASP B C 1
ATOM 6900 O O . ASP B 1 362 ? -12.664 28.469 7.625 1 78.19 362 ASP B O 1
ATOM 6904 N N . ASP B 1 363 ? -14.383 28.281 8.961 1 80.12 363 ASP B N 1
ATOM 6905 C CA . ASP B 1 363 ? -15.297 28.672 7.895 1 80.12 363 ASP B CA 1
ATOM 6906 C C . ASP B 1 363 ? -15.039 30.109 7.461 1 80.12 363 ASP B C 1
ATOM 6908 O O . ASP B 1 363 ? -15.148 30.438 6.277 1 80.12 363 ASP B O 1
ATOM 6912 N N . VAL B 1 364 ? -14.789 30.828 8.414 1 88.56 364 VAL B N 1
ATOM 6913 C CA . VAL B 1 364 ? -14.469 32.219 8.125 1 88.56 364 VAL B CA 1
ATOM 6914 C C . VAL B 1 364 ? -13.227 32.312 7.25 1 88.56 364 VAL B C 1
ATOM 6916 O O . VAL B 1 364 ? -13.203 33.031 6.25 1 88.56 364 VAL B O 1
ATOM 6919 N N . LEU B 1 365 ? -12.289 31.531 7.574 1 90.44 365 LEU B N 1
ATOM 6920 C CA . LEU B 1 365 ? -11.039 31.547 6.82 1 90.44 365 LEU B CA 1
ATOM 6921 C C . LEU B 1 365 ? -11.258 31.047 5.395 1 90.44 365 LEU B C 1
ATOM 6923 O O . LEU B 1 365 ? -10.719 31.625 4.445 1 90.44 365 LEU B O 1
ATOM 6927 N N . LYS B 1 366 ? -11.984 30.109 5.285 1 87.38 366 LYS B N 1
ATOM 6928 C CA . LYS B 1 366 ? -12.297 29.547 3.971 1 87.38 366 LYS B CA 1
ATOM 6929 C C . LYS B 1 366 ? -12.984 30.578 3.082 1 87.38 366 LYS B C 1
ATOM 6931 O O . LYS B 1 366 ? -12.625 30.734 1.912 1 87.38 366 LYS B O 1
ATOM 6936 N N . ARG B 1 367 ? -13.953 31.156 3.699 1 89.12 367 ARG B N 1
ATOM 6937 C CA . ARG B 1 367 ? -14.727 32.156 2.951 1 89.12 367 ARG B CA 1
ATOM 6938 C C . ARG B 1 367 ? -13.852 33.344 2.553 1 89.12 367 ARG B C 1
ATOM 6940 O O . ARG B 1 367 ? -13.945 33.844 1.43 1 89.12 367 ARG B O 1
ATOM 6947 N N . ILE B 1 368 ? -13.086 33.75 3.393 1 92.75 368 ILE B N 1
ATOM 6948 C CA . ILE B 1 368 ? -12.18 34.844 3.109 1 92.75 368 ILE B CA 1
ATOM 6949 C C . ILE B 1 368 ? -11.25 34.469 1.957 1 92.75 368 ILE B C 1
ATOM 6951 O O . ILE B 1 368 ? -11.055 35.25 1.027 1 92.75 368 ILE B O 1
ATOM 6955 N N . ALA B 1 369 ? -10.766 33.312 2.047 1 92.12 369 ALA B N 1
ATOM 6956 C CA . ALA B 1 369 ? -9.852 32.844 1.003 1 92.12 369 ALA B CA 1
ATOM 6957 C C . ALA B 1 369 ? -10.555 32.781 -0.35 1 92.12 369 ALA B C 1
ATOM 6959 O O . ALA B 1 369 ? -10.008 33.219 -1.363 1 92.12 369 ALA B O 1
ATOM 6960 N N . TYR B 1 370 ? -11.711 32.312 -0.322 1 89.56 370 TYR B N 1
ATOM 6961 C CA . TYR B 1 370 ? -12.492 32.156 -1.544 1 89.56 370 TYR B CA 1
ATOM 6962 C C . TYR B 1 370 ? -12.773 33.531 -2.166 1 89.56 370 TYR B C 1
ATOM 6964 O O . TYR B 1 370 ? -12.547 33.719 -3.359 1 89.56 370 TYR B O 1
ATOM 6972 N N . GLU B 1 371 ? -13.234 34.375 -1.389 1 92.94 371 GLU B N 1
ATOM 6973 C CA . GLU B 1 371 ? -13.602 35.719 -1.87 1 92.94 371 GLU B CA 1
ATOM 6974 C C . GLU B 1 371 ? -12.375 36.5 -2.318 1 92.94 371 GLU B C 1
ATOM 6976 O O . GLU B 1 371 ? -12.43 37.25 -3.291 1 92.94 371 GLU B O 1
ATOM 6981 N N . ALA B 1 372 ? -11.367 36.375 -1.606 1 94.69 372 ALA B N 1
ATOM 6982 C CA . ALA B 1 372 ? -10.133 37.031 -2 1 94.69 372 ALA B CA 1
ATOM 6983 C C . ALA B 1 372 ? -9.633 36.531 -3.35 1 94.69 372 ALA B C 1
ATOM 6985 O O . ALA B 1 372 ? -9.211 37.312 -4.199 1 94.69 372 ALA B O 1
ATOM 6986 N N . ASN B 1 373 ? -9.711 35.281 -3.469 1 91.31 373 ASN B N 1
ATOM 6987 C CA . ASN B 1 373 ? -9.312 34.688 -4.738 1 91.31 373 ASN B CA 1
ATOM 6988 C C . ASN B 1 373 ? -10.172 35.188 -5.891 1 91.31 373 ASN B C 1
ATOM 6990 O O . ASN B 1 373 ? -9.664 35.406 -7 1 91.31 373 ASN B O 1
ATOM 6994 N N . LEU B 1 374 ? -11.414 35.281 -5.625 1 89.06 374 LEU B N 1
ATOM 6995 C CA . LEU B 1 374 ? -12.328 35.812 -6.641 1 89.06 374 LEU B CA 1
ATOM 6996 C C . LEU B 1 374 ? -11.953 37.219 -7.043 1 89.06 374 LEU B C 1
ATOM 6998 O O . LEU B 1 374 ? -12.016 37.562 -8.227 1 89.06 374 LEU B O 1
ATOM 7002 N N . CYS B 1 375 ? -11.609 38 -6.121 1 92.62 375 CYS B N 1
ATOM 7003 C CA . CYS B 1 375 ? -11.234 39.406 -6.367 1 92.62 375 CYS B CA 1
ATOM 7004 C C . CYS B 1 375 ? -9.953 39.469 -7.188 1 92.62 375 CYS B C 1
ATOM 7006 O O . CYS B 1 375 ? -9.773 40.406 -7.969 1 92.62 375 CYS B O 1
ATOM 7008 N N . LEU B 1 376 ? -9.141 38.469 -7.023 1 92.81 376 LEU B N 1
ATOM 7009 C CA . LEU B 1 376 ? -7.816 38.5 -7.637 1 92.81 376 LEU B CA 1
ATOM 7010 C C . LEU B 1 376 ? -7.777 37.688 -8.914 1 92.81 376 LEU B C 1
ATOM 7012 O O . LEU B 1 376 ? -6.773 37.656 -9.633 1 92.81 376 LEU B O 1
ATOM 7016 N N . ALA B 1 377 ? -8.836 37.031 -9.25 1 87.5 377 ALA B N 1
ATOM 7017 C CA . ALA B 1 377 ? -8.898 36.031 -10.32 1 87.5 377 ALA B CA 1
ATOM 7018 C C . ALA B 1 377 ? -8.586 36.656 -11.672 1 87.5 377 ALA B C 1
ATOM 7020 O O . ALA B 1 377 ? -8.055 36 -12.562 1 87.5 377 ALA B O 1
ATOM 7021 N N . ASN B 1 378 ? -8.844 37.875 -11.805 1 85.56 378 ASN B N 1
ATOM 7022 C CA . ASN B 1 378 ? -8.672 38.531 -13.094 1 85.56 378 ASN B CA 1
ATOM 7023 C C . ASN B 1 378 ? -7.254 39.094 -13.258 1 85.56 378 ASN B C 1
ATOM 7025 O O . ASN B 1 378 ? -6.938 39.719 -14.273 1 85.56 378 ASN B O 1
ATOM 7029 N N . TYR B 1 379 ? -6.383 38.875 -12.367 1 90.38 379 TYR B N 1
ATOM 7030 C CA . TYR B 1 379 ? -5.004 39.344 -12.422 1 90.38 379 TYR B CA 1
ATOM 7031 C C . TYR B 1 379 ? -4.023 38.188 -12.414 1 90.38 379 TYR B C 1
ATOM 7033 O O . TYR B 1 379 ? -4.387 37.062 -12.047 1 90.38 379 TYR B O 1
ATOM 7041 N N . ASN B 1 380 ? -2.883 38.344 -12.969 1 90.12 380 ASN B N 1
ATOM 7042 C CA . ASN B 1 380 ? -1.812 37.375 -12.781 1 90.12 380 ASN B CA 1
ATOM 7043 C C . ASN B 1 380 ? -1.33 37.344 -11.336 1 90.12 380 ASN B C 1
ATOM 7045 O O . ASN B 1 380 ? -0.371 38.031 -10.977 1 90.12 380 ASN B O 1
ATOM 7049 N N . SER B 1 381 ? -2.09 36.594 -10.586 1 91.81 381 SER B N 1
ATOM 7050 C CA . SER B 1 381 ? -1.883 36.625 -9.141 1 91.81 381 SER B CA 1
ATOM 7051 C C . SER B 1 381 ? -2.027 35.219 -8.547 1 91.81 381 SER B C 1
ATOM 7053 O O . SER B 1 381 ? -2.51 34.312 -9.211 1 91.81 381 SER B O 1
ATOM 7055 N N . PHE B 1 382 ? -1.461 35.094 -7.379 1 88.75 382 PHE B N 1
ATOM 7056 C CA . PHE B 1 382 ? -1.842 33.938 -6.59 1 88.75 382 PHE B CA 1
ATOM 7057 C C . PHE B 1 382 ? -1.944 34.281 -5.113 1 88.75 382 PHE B C 1
ATOM 7059 O O . PHE B 1 382 ? -1.282 35.219 -4.645 1 88.75 382 PHE B O 1
ATOM 7066 N N . LEU B 1 383 ? -2.811 33.625 -4.426 1 93.62 383 LEU B N 1
ATOM 7067 C CA . LEU B 1 383 ? -3.107 33.781 -3.008 1 93.62 383 LEU B CA 1
ATOM 7068 C C . LEU B 1 383 ? -2.623 32.562 -2.209 1 93.62 383 LEU B C 1
ATOM 7070 O O . LEU B 1 383 ? -2.797 31.438 -2.637 1 93.62 383 LEU B O 1
ATOM 7074 N N . ALA B 1 384 ? -1.92 32.875 -1.133 1 90.81 384 ALA B N 1
ATOM 7075 C CA . ALA B 1 384 ? -1.441 31.797 -0.257 1 90.81 384 ALA B CA 1
ATOM 7076 C C . ALA B 1 384 ? -1.804 32.062 1.198 1 90.81 384 ALA B C 1
ATOM 7078 O O . ALA B 1 384 ? -1.852 33.25 1.619 1 90.81 384 ALA B O 1
ATOM 7079 N N . ARG B 1 385 ? -2.109 31.094 1.941 1 87 385 ARG B N 1
ATOM 7080 C CA . ARG B 1 385 ? -2.238 31.219 3.389 1 87 385 ARG B CA 1
ATOM 7081 C C . ARG B 1 385 ? -0.878 31.094 4.07 1 87 385 ARG B C 1
ATOM 7083 O O . ARG B 1 385 ? -0.184 30.094 3.922 1 87 385 ARG B O 1
ATOM 7090 N N . TYR B 1 386 ? -0.492 32.188 4.691 1 81.81 386 TYR B N 1
ATOM 7091 C CA . TYR B 1 386 ? 0.858 32.312 5.23 1 81.81 386 TYR B CA 1
ATOM 7092 C C . TYR B 1 386 ? 0.903 31.875 6.688 1 81.81 386 TYR B C 1
ATOM 7094 O O . TYR B 1 386 ? 1.926 31.375 7.164 1 81.81 386 TYR B O 1
ATOM 7102 N N . GLY B 1 387 ? -0.128 32.094 7.375 1 74.62 387 GLY B N 1
ATOM 7103 C CA . GLY B 1 387 ? -0.268 31.75 8.773 1 74.62 387 GLY B CA 1
ATOM 7104 C C . GLY B 1 387 ? -1.674 31.312 9.141 1 74.62 387 GLY B C 1
ATOM 7105 O O . GLY B 1 387 ? -2.463 30.938 8.266 1 74.62 387 GLY B O 1
ATOM 7106 N N . GLY B 1 388 ? -1.937 31.234 10.406 1 76.06 388 GLY B N 1
ATOM 7107 C CA . GLY B 1 388 ? -3.262 30.812 10.844 1 76.06 388 GLY B CA 1
ATOM 7108 C C . GLY B 1 388 ? -4.375 31.656 10.242 1 76.06 388 GLY B C 1
ATOM 7109 O O . GLY B 1 388 ? -5.289 31.125 9.609 1 76.06 388 GLY B O 1
ATOM 7110 N N . ASP B 1 389 ? -4.258 32.906 10.461 1 87.81 389 ASP B N 1
ATOM 7111 C CA . ASP B 1 389 ? -5.262 33.844 9.953 1 87.81 389 ASP B CA 1
ATOM 7112 C C . ASP B 1 389 ? -4.641 34.844 9 1 87.81 389 ASP B C 1
ATOM 7114 O O . ASP B 1 389 ? -5.211 35.906 8.75 1 87.81 389 ASP B O 1
ATOM 7118 N N . GLU B 1 390 ? -3.461 34.469 8.531 1 89.38 390 GLU B N 1
ATOM 7119 C CA . GLU B 1 390 ? -2.73 35.406 7.672 1 89.38 390 GLU B CA 1
ATOM 7120 C C . GLU B 1 390 ? -2.66 34.875 6.238 1 89.38 390 GLU B C 1
ATOM 7122 O O . GLU B 1 390 ? -2.459 33.688 6.016 1 89.38 390 GLU B O 1
ATOM 7127 N N . PHE B 1 391 ? -2.898 35.781 5.285 1 94.44 391 PHE B N 1
ATOM 7128 C CA . PHE B 1 391 ? -2.83 35.469 3.863 1 94.44 391 PHE B CA 1
ATOM 7129 C C . PHE B 1 391 ? -1.856 36.406 3.148 1 94.44 391 PHE B C 1
ATOM 7131 O O . PHE B 1 391 ? -1.613 37.531 3.604 1 94.44 391 PHE B O 1
ATOM 7138 N N . ILE B 1 392 ? -1.294 35.906 2.08 1 94.38 392 ILE B N 1
ATOM 7139 C CA . ILE B 1 392 ? -0.407 36.719 1.251 1 94.38 392 ILE B CA 1
ATOM 7140 C C . ILE B 1 392 ? -0.801 36.594 -0.217 1 94.38 392 ILE B C 1
ATOM 7142 O O . ILE B 1 392 ? -1.083 35.469 -0.686 1 94.38 392 ILE B O 1
ATOM 7146 N N . ALA B 1 393 ? -0.975 37.656 -0.891 1 95.25 393 ALA B N 1
ATOM 7147 C CA . ALA B 1 393 ? -1.229 37.688 -2.328 1 95.25 393 ALA B CA 1
ATOM 7148 C C . ALA B 1 393 ? -0.112 38.406 -3.072 1 95.25 393 ALA B C 1
ATOM 7150 O O . ALA B 1 393 ? 0.387 39.438 -2.607 1 95.25 393 ALA B O 1
ATOM 7151 N N . ILE B 1 394 ? 0.267 37.812 -4.172 1 94.62 394 ILE B N 1
ATOM 7152 C CA . ILE B 1 394 ? 1.245 38.438 -5.059 1 94.62 394 ILE B CA 1
ATOM 7153 C C . ILE B 1 394 ? 0.633 38.625 -6.441 1 94.62 394 ILE B C 1
ATOM 7155 O O . ILE B 1 394 ? -0.109 37.781 -6.93 1 94.62 394 ILE B O 1
ATOM 7159 N N . LEU B 1 395 ? 0.879 39.719 -7.055 1 93.94 395 LEU B N 1
ATOM 7160 C CA . LEU B 1 395 ? 0.316 39.969 -8.375 1 93.94 395 LEU B CA 1
ATOM 7161 C C . LEU B 1 395 ? 1.233 40.875 -9.203 1 93.94 395 LEU B C 1
ATOM 7163 O O . LEU B 1 395 ? 1.952 41.719 -8.648 1 93.94 395 LEU B O 1
ATOM 7167 N N . LYS B 1 396 ? 1.228 40.688 -10.469 1 94.06 396 LYS B N 1
ATOM 7168 C CA . LYS B 1 396 ? 1.897 41.562 -11.422 1 94.06 396 LYS B CA 1
ATOM 7169 C C . LYS B 1 396 ? 0.99 42.719 -11.828 1 94.06 396 LYS B C 1
ATOM 7171 O O . LYS B 1 396 ? -0.161 42.5 -12.219 1 94.06 396 LYS B O 1
ATOM 7176 N N . VAL B 1 397 ? 1.519 43.938 -11.656 1 93.56 397 VAL B N 1
ATOM 7177 C CA . VAL B 1 397 ? 0.698 45.094 -11.984 1 93.56 397 VAL B CA 1
ATOM 7178 C C . VAL B 1 397 ? 1.484 46.031 -12.883 1 93.56 397 VAL B C 1
ATOM 7180 O O . VAL B 1 397 ? 2.715 45.969 -12.938 1 93.56 397 VAL B O 1
ATOM 7183 N N . GLU B 1 398 ? 0.701 46.875 -13.555 1 90.62 398 GLU B N 1
ATOM 7184 C CA . GLU B 1 398 ? 1.313 47.844 -14.469 1 90.62 398 GLU B CA 1
ATOM 7185 C C . GLU B 1 398 ? 1.895 49.031 -13.711 1 90.62 398 GLU B C 1
ATOM 7187 O O . GLU B 1 398 ? 2.947 49.531 -14.086 1 90.62 398 GLU B O 1
ATOM 7192 N N . ASN B 1 399 ? 1.206 49.531 -12.742 1 92.06 399 ASN B N 1
ATOM 7193 C CA . ASN B 1 399 ? 1.646 50.688 -11.961 1 92.06 399 ASN B CA 1
ATOM 7194 C C . ASN B 1 399 ? 1.028 50.688 -10.57 1 92.06 399 ASN B C 1
ATOM 7196 O O . ASN B 1 399 ? 0.216 49.812 -10.242 1 92.06 399 ASN B O 1
ATOM 7200 N N . LEU B 1 400 ? 1.428 51.594 -9.758 1 92.38 400 LEU B N 1
ATOM 7201 C CA . LEU B 1 400 ? 1.021 51.688 -8.359 1 92.38 400 LEU B CA 1
ATOM 7202 C C . LEU B 1 400 ? -0.465 52 -8.242 1 92.38 400 LEU B C 1
ATOM 7204 O O . LEU B 1 400 ? -1.13 51.562 -7.305 1 92.38 400 LEU B O 1
ATOM 7208 N N . LYS B 1 401 ? -0.96 52.75 -9.195 1 93.31 401 LYS B N 1
ATOM 7209 C CA . LYS B 1 401 ? -2.377 53.125 -9.172 1 93.31 401 LYS B CA 1
ATOM 7210 C C . LYS B 1 401 ? -3.256 51.875 -9.328 1 93.31 401 LYS B C 1
ATOM 7212 O O . LYS B 1 401 ? -4.285 51.75 -8.664 1 93.31 401 LYS B O 1
ATOM 7217 N N . GLU B 1 402 ? -2.842 51.062 -10.164 1 94.25 402 GLU B N 1
ATOM 7218 C CA . GLU B 1 402 ? -3.566 49.812 -10.359 1 94.25 402 GLU B CA 1
ATOM 7219 C C . GLU B 1 402 ? -3.545 48.938 -9.094 1 94.25 402 GLU B C 1
ATOM 7221 O O . GLU B 1 402 ? -4.57 48.406 -8.695 1 94.25 402 GLU B O 1
ATOM 7226 N N . LEU B 1 403 ? -2.406 48.875 -8.516 1 95.38 403 LEU B N 1
ATOM 7227 C CA . LEU B 1 403 ? -2.26 48.094 -7.285 1 95.38 403 LEU B CA 1
ATOM 7228 C C . LEU B 1 403 ? -3.166 48.656 -6.188 1 95.38 403 LEU B C 1
ATOM 7230 O O . LEU B 1 403 ? -3.824 47.875 -5.484 1 95.38 403 LEU B O 1
ATOM 7234 N N . GLN B 1 404 ? -3.211 49.938 -6.074 1 94.56 404 GLN B N 1
ATOM 7235 C CA . GLN B 1 404 ? -4.047 50.562 -5.062 1 94.56 404 GLN B CA 1
ATOM 7236 C C . GLN B 1 404 ? -5.523 50.25 -5.297 1 94.56 404 GLN B C 1
ATOM 7238 O O . GLN B 1 404 ? -6.273 50 -4.348 1 94.56 404 GLN B O 1
ATOM 7243 N N . SER B 1 405 ? -5.867 50.312 -6.492 1 95 405 SER B N 1
ATOM 7244 C CA . SER B 1 405 ? -7.25 50 -6.84 1 95 405 SER B CA 1
ATOM 7245 C C . SER B 1 405 ? -7.609 48.562 -6.465 1 95 405 SER B C 1
ATOM 7247 O O . SER B 1 405 ? -8.703 48.312 -5.961 1 95 405 SER B O 1
ATOM 7249 N N . ILE B 1 406 ? -6.73 47.688 -6.742 1 95.38 406 ILE B N 1
ATOM 7250 C CA . ILE B 1 406 ? -6.949 46.281 -6.441 1 95.38 406 ILE B CA 1
ATOM 7251 C C . ILE B 1 406 ? -7.086 46.094 -4.934 1 95.38 406 ILE B C 1
ATOM 7253 O O . ILE B 1 406 ? -7.977 45.375 -4.469 1 95.38 406 ILE B O 1
ATOM 7257 N N . VAL B 1 407 ? -6.254 46.719 -4.211 1 96.31 407 VAL B N 1
ATOM 7258 C CA . VAL B 1 407 ? -6.242 46.594 -2.758 1 96.31 407 VAL B CA 1
ATOM 7259 C C . VAL B 1 407 ? -7.516 47.188 -2.176 1 96.31 407 VAL B C 1
ATOM 7261 O O . VAL B 1 407 ? -8.117 46.625 -1.26 1 96.31 407 VAL B O 1
ATOM 7264 N N . GLU B 1 408 ? -7.871 48.312 -2.688 1 95.25 408 GLU B N 1
ATOM 7265 C CA . GLU B 1 408 ? -9.102 48.969 -2.244 1 95.25 408 GLU B CA 1
ATOM 7266 C C . GLU B 1 408 ? -10.32 48.062 -2.494 1 95.25 408 GLU B C 1
ATOM 7268 O O . GLU B 1 408 ? -11.195 47.938 -1.636 1 95.25 408 GLU B O 1
ATOM 7273 N N . ASN B 1 409 ? -10.344 47.562 -3.645 1 95.25 409 ASN B N 1
ATOM 7274 C CA . ASN B 1 409 ? -11.445 46.656 -3.994 1 95.25 409 ASN B CA 1
ATOM 7275 C C . ASN B 1 409 ? -11.461 45.406 -3.107 1 95.25 409 ASN B C 1
ATOM 7277 O O . ASN B 1 409 ? -12.531 44.969 -2.689 1 95.25 409 ASN B O 1
ATOM 7281 N N . LEU B 1 410 ? -10.336 44.906 -2.945 1 95.56 410 LEU B N 1
ATOM 7282 C CA . LEU B 1 410 ? -10.211 43.719 -2.09 1 95.56 410 LEU B CA 1
ATOM 7283 C C . LEU B 1 410 ? -10.688 44.031 -0.674 1 95.56 410 LEU B C 1
ATOM 7285 O O . LEU B 1 410 ? -11.469 43.25 -0.1 1 95.56 410 LEU B O 1
ATOM 7289 N N . HIS B 1 411 ? -10.203 45.094 -0.121 1 95.88 411 HIS B N 1
ATOM 7290 C CA . HIS B 1 411 ? -10.586 45.5 1.227 1 95.88 411 HIS B CA 1
ATOM 7291 C C . HIS B 1 411 ? -12.094 45.719 1.33 1 95.88 411 HIS B C 1
ATOM 7293 O O . HIS B 1 411 ? -12.734 45.188 2.246 1 95.88 411 HIS B O 1
ATOM 7299 N N . LYS B 1 412 ? -12.609 46.406 0.404 1 94.88 412 LYS B N 1
ATOM 7300 C CA . LYS B 1 412 ? -14.039 46.719 0.396 1 94.88 412 LYS B CA 1
ATOM 7301 C C . LYS B 1 412 ? -14.867 45.438 0.276 1 94.88 412 LYS B C 1
ATOM 7303 O O . LYS B 1 412 ? -15.867 45.281 0.972 1 94.88 412 LYS B O 1
ATOM 7308 N N . HIS B 1 413 ? -14.406 44.656 -0.546 1 94.44 413 HIS B N 1
ATOM 7309 C CA . HIS B 1 413 ? -15.141 43.406 -0.787 1 94.44 413 HIS B CA 1
ATOM 7310 C C . HIS B 1 413 ? -15.133 42.531 0.446 1 94.44 413 HIS B C 1
ATOM 7312 O O . HIS B 1 413 ? -16.188 42 0.858 1 94.44 413 HIS B O 1
ATOM 7318 N N . LEU B 1 414 ? -14.062 42.375 1.019 1 93.88 414 LEU B N 1
ATOM 7319 C CA . LEU B 1 414 ? -13.93 41.438 2.145 1 93.88 414 LEU B CA 1
ATOM 7320 C C . LEU B 1 414 ? -14.617 42 3.387 1 93.88 414 LEU B C 1
ATOM 7322 O O . LEU B 1 414 ? -15.195 41.25 4.176 1 93.88 414 LEU B O 1
ATOM 7326 N N . THR B 1 415 ? -14.508 43.281 3.576 1 92.44 415 THR B N 1
ATOM 7327 C CA . THR B 1 415 ? -15.078 43.875 4.777 1 92.44 415 THR B CA 1
ATOM 7328 C C . THR B 1 415 ? -16.594 44.031 4.641 1 92.44 415 THR B C 1
ATOM 7330 O O . THR B 1 415 ? -17.281 44.219 5.637 1 92.44 415 THR B O 1
ATOM 7333 N N . SER B 1 416 ? -17.062 43.875 3.477 1 90.5 416 SER B N 1
ATOM 7334 C CA . SER B 1 416 ? -18.5 43.938 3.26 1 90.5 416 SER B CA 1
ATOM 7335 C C . SER B 1 416 ? -19.141 42.562 3.449 1 90.5 416 SER B C 1
ATOM 7337 O O . SER B 1 416 ? -20.359 42.438 3.529 1 90.5 416 SER B O 1
ATOM 7339 N N . LEU B 1 417 ? -18.281 41.625 3.58 1 86.19 417 LEU B N 1
ATOM 7340 C CA . LEU B 1 417 ? -18.766 40.281 3.711 1 86.19 417 LEU B CA 1
ATOM 7341 C C . LEU B 1 417 ? -19.359 40.031 5.098 1 86.19 417 LEU B C 1
ATOM 7343 O O . LEU B 1 417 ? -18.812 40.531 6.098 1 86.19 417 LEU B O 1
ATOM 7347 N N . VAL B 1 418 ? -20.547 39.406 5.176 1 87.88 418 VAL B N 1
ATOM 7348 C CA . VAL B 1 418 ? -21.125 38.844 6.391 1 87.88 418 VAL B CA 1
ATOM 7349 C C . VAL B 1 418 ? -21.219 37.312 6.254 1 87.88 418 VAL B C 1
ATOM 7351 O O . VAL B 1 418 ? -21.953 36.812 5.395 1 87.88 418 VAL B O 1
ATOM 7354 N N . ILE B 1 419 ? -20.406 36.719 7.066 1 85 419 ILE B N 1
ATOM 7355 C CA . ILE B 1 419 ? -20.328 35.281 6.93 1 85 419 ILE B CA 1
ATOM 7356 C C . ILE B 1 419 ? -21.328 34.625 7.871 1 85 419 ILE B C 1
ATOM 7358 O O . ILE B 1 419 ? -21.344 34.906 9.078 1 85 419 ILE B O 1
ATOM 7362 N N . GLU B 1 420 ? -22.156 33.875 7.312 1 80.56 420 GLU B N 1
ATOM 7363 C CA . GLU B 1 420 ? -23.141 33.125 8.102 1 80.56 420 GLU B CA 1
ATOM 7364 C C . GLU B 1 420 ? -22.656 31.734 8.438 1 80.56 420 GLU B C 1
ATOM 7366 O O . GLU B 1 420 ? -22.375 30.938 7.535 1 80.56 420 GLU B O 1
ATOM 7371 N N . VAL B 1 421 ? -22.406 31.594 9.711 1 73.06 421 VAL B N 1
ATOM 7372 C CA . VAL B 1 421 ? -22.031 30.266 10.195 1 73.06 421 VAL B CA 1
ATOM 7373 C C . VAL B 1 421 ? -23.031 29.812 11.266 1 73.06 421 VAL B C 1
ATOM 7375 O O . VAL B 1 421 ? -23.203 30.5 12.281 1 73.06 421 VAL B O 1
ATOM 7378 N N . ASN B 1 422 ? -23.656 28.672 11.141 1 67.19 422 ASN B N 1
ATOM 7379 C CA . ASN B 1 422 ? -24.641 28.141 12.078 1 67.19 422 ASN B CA 1
ATOM 7380 C C . ASN B 1 422 ? -25.672 29.188 12.461 1 67.19 422 ASN B C 1
ATOM 7382 O O . ASN B 1 422 ? -25.922 29.438 13.648 1 67.19 422 ASN B O 1
ATOM 7386 N N . ASP B 1 423 ? -26.188 29.922 11.492 1 73.19 423 ASP B N 1
ATOM 7387 C CA . ASP B 1 423 ? -27.266 30.891 11.602 1 73.19 423 ASP B CA 1
ATOM 7388 C C . ASP B 1 423 ? -26.812 32.156 12.336 1 73.19 423 ASP B C 1
ATOM 7390 O O . ASP B 1 423 ? -27.625 32.906 12.836 1 73.19 423 ASP B O 1
ATOM 7394 N N . GLN B 1 424 ? -25.562 32.219 12.562 1 79.44 424 GLN B N 1
ATOM 7395 C CA . GLN B 1 424 ? -25 33.469 13.133 1 79.44 424 GLN B CA 1
ATOM 7396 C C . GLN B 1 424 ? -24.25 34.25 12.078 1 79.44 424 GLN B C 1
ATOM 7398 O O . GLN B 1 424 ? -23.594 33.688 11.211 1 79.44 424 GLN B O 1
ATOM 7403 N N . LYS B 1 425 ? -24.578 35.531 12.07 1 87.62 425 LYS B N 1
ATOM 7404 C CA . LYS B 1 425 ? -23.906 36.438 11.141 1 87.62 425 LYS B CA 1
ATOM 7405 C C . LYS B 1 425 ? -22.609 36.969 11.75 1 87.62 425 LYS B C 1
ATOM 7407 O O . LYS B 1 425 ? -22.641 37.625 12.797 1 87.62 425 LYS B O 1
ATOM 7412 N N . ILE B 1 426 ? -21.531 36.719 11.156 1 88.38 426 ILE B N 1
ATOM 7413 C CA . ILE B 1 426 ? -20.219 37.125 11.656 1 88.38 426 ILE B CA 1
ATOM 7414 C C . ILE B 1 426 ? -19.641 38.219 10.742 1 88.38 426 ILE B C 1
ATOM 7416 O O . ILE B 1 426 ? -19.297 37.938 9.586 1 88.38 426 ILE B O 1
ATOM 7420 N N . PRO B 1 427 ? -19.578 39.469 11.258 1 88.88 427 PRO B N 1
ATOM 7421 C CA . PRO B 1 427 ? -18.891 40.469 10.453 1 88.88 427 PRO B CA 1
ATOM 7422 C C . PRO B 1 427 ? -17.391 40.281 10.398 1 88.88 427 PRO B C 1
ATOM 7424 O O . PRO B 1 427 ? -16.781 39.844 11.383 1 88.88 427 PRO B O 1
ATOM 7427 N N . ILE B 1 428 ? -16.781 40.625 9.289 1 89.5 428 ILE B N 1
ATOM 7428 C CA . ILE B 1 428 ? -15.352 40.375 9.086 1 89.5 428 ILE B CA 1
ATOM 7429 C C . ILE B 1 428 ? -14.625 41.719 8.953 1 89.5 428 ILE B C 1
ATOM 7431 O O . ILE B 1 428 ? -15.125 42.625 8.305 1 89.5 428 ILE B O 1
ATOM 7435 N N . HIS B 1 429 ? -13.57 41.844 9.688 1 92.5 429 HIS B N 1
ATOM 7436 C CA . HIS B 1 429 ? -12.625 42.969 9.547 1 92.5 429 HIS B CA 1
ATOM 7437 C C . HIS B 1 429 ? -11.234 42.438 9.172 1 92.5 429 HIS B C 1
ATOM 7439 O O . HIS B 1 429 ? -10.805 41.406 9.656 1 92.5 429 HIS B O 1
ATOM 7445 N N . ILE B 1 430 ? -10.664 43.219 8.227 1 95.06 430 ILE B N 1
ATOM 7446 C CA . ILE B 1 430 ? -9.344 42.75 7.797 1 95.06 430 ILE B CA 1
ATOM 7447 C C . ILE B 1 430 ? -8.383 43.938 7.793 1 95.06 430 ILE B C 1
ATOM 7449 O O . ILE B 1 430 ? -8.773 45.062 7.477 1 95.06 430 ILE B O 1
ATOM 7453 N N . SER B 1 431 ? -7.172 43.719 8.148 1 96.25 431 SER B N 1
ATOM 7454 C CA . SER B 1 431 ? -6.07 44.656 8 1 96.25 431 SER B CA 1
ATOM 7455 C C . SER B 1 431 ? -5.102 44.219 6.914 1 96.25 431 SER B C 1
ATOM 7457 O O . SER B 1 431 ? -4.801 43.031 6.793 1 96.25 431 SER B O 1
ATOM 7459 N N . ILE B 1 432 ? -4.707 45.219 6.082 1 96.5 432 ILE B N 1
ATOM 7460 C CA . ILE B 1 432 ? -3.904 44.844 4.918 1 96.5 432 ILE B CA 1
ATOM 7461 C C . ILE B 1 432 ? -2.619 45.688 4.906 1 96.5 432 ILE B C 1
ATOM 7463 O O . ILE B 1 432 ? -2.635 46.875 5.234 1 96.5 432 ILE B O 1
ATOM 7467 N N . GLY B 1 433 ? -1.546 45 4.66 1 96.69 433 GLY B N 1
ATOM 7468 C CA . GLY B 1 433 ? -0.274 45.656 4.348 1 96.69 433 GLY B CA 1
ATOM 7469 C C . GLY B 1 433 ? 0.193 45.375 2.93 1 96.69 433 GLY B C 1
ATOM 7470 O O . GLY B 1 433 ? 0.098 44.25 2.439 1 96.69 433 GLY B O 1
ATOM 7471 N N . VAL B 1 434 ? 0.649 46.469 2.221 1 96.31 434 VAL B N 1
ATOM 7472 C CA . VAL B 1 434 ? 1.001 46.344 0.81 1 96.31 434 VAL B CA 1
ATOM 7473 C C . VAL B 1 434 ? 2.414 46.875 0.582 1 96.31 434 VAL B C 1
ATOM 7475 O O . VAL B 1 434 ? 2.805 47.906 1.164 1 96.31 434 VAL B O 1
ATOM 7478 N N . SER B 1 435 ? 3.168 46.125 -0.155 1 95.19 435 SER B N 1
ATOM 7479 C CA . SER B 1 435 ? 4.477 46.562 -0.616 1 95.19 435 SER B CA 1
ATOM 7480 C C . SER B 1 435 ? 4.719 46.188 -2.068 1 95.19 435 SER B C 1
ATOM 7482 O O . SER B 1 435 ? 3.889 45.5 -2.68 1 95.19 435 SER B O 1
ATOM 7484 N N . THR B 1 436 ? 5.777 46.719 -2.693 1 94.19 436 THR B N 1
ATOM 7485 C CA . THR B 1 436 ? 6.145 46.375 -4.062 1 94.19 436 THR B CA 1
ATOM 7486 C C . THR B 1 436 ? 7.633 46.062 -4.164 1 94.19 436 THR B C 1
ATOM 7488 O O . THR B 1 436 ? 8.383 46.281 -3.207 1 94.19 436 THR B O 1
ATOM 7491 N N . ASN B 1 437 ? 8 45.562 -5.305 1 91.19 437 ASN B N 1
ATOM 7492 C CA . ASN B 1 437 ? 9.414 45.312 -5.566 1 91.19 437 ASN B CA 1
ATOM 7493 C C . ASN B 1 437 ? 10.094 46.531 -6.168 1 91.19 437 ASN B C 1
ATOM 7495 O O . ASN B 1 437 ? 11.242 46.469 -6.617 1 91.19 437 ASN B O 1
ATOM 7499 N N . TYR B 1 438 ? 9.414 47.656 -6.18 1 88.44 438 TYR B N 1
ATOM 7500 C CA . TYR B 1 438 ? 9.922 48.906 -6.738 1 88.44 438 TYR B CA 1
ATOM 7501 C C . TYR B 1 438 ? 10.555 48.656 -8.102 1 88.44 438 TYR B C 1
ATOM 7503 O O . TYR B 1 438 ? 11.695 49.062 -8.344 1 88.44 438 TYR B O 1
ATOM 7511 N N . ARG B 1 439 ? 9.789 47.969 -8.906 1 85.69 439 ARG B N 1
ATOM 7512 C CA . ARG B 1 439 ? 10.133 47.688 -10.297 1 85.69 439 ARG B CA 1
ATOM 7513 C C . ARG B 1 439 ? 11.516 47.062 -10.398 1 85.69 439 ARG B C 1
ATOM 7515 O O . ARG B 1 439 ? 12.359 47.5 -11.18 1 85.69 439 ARG B O 1
ATOM 7522 N N . GLY B 1 440 ? 11.773 46.125 -9.484 1 81.88 440 GLY B N 1
ATOM 7523 C CA . GLY B 1 440 ? 12.977 45.312 -9.586 1 81.88 440 GLY B CA 1
ATOM 7524 C C . GLY B 1 440 ? 14.102 45.781 -8.688 1 81.88 440 GLY B C 1
ATOM 7525 O O . GLY B 1 440 ? 15.148 45.156 -8.602 1 81.88 440 GLY B O 1
ATOM 7526 N N . MET B 1 441 ? 13.938 46.812 -7.949 1 80.81 441 MET B N 1
ATOM 7527 C CA . MET B 1 441 ? 14.977 47.312 -7.062 1 80.81 441 MET B CA 1
ATOM 7528 C C . MET B 1 441 ? 15.18 46.406 -5.863 1 80.81 441 MET B C 1
ATOM 7530 O O . MET B 1 441 ? 16.281 46.344 -5.297 1 80.81 441 MET B O 1
ATOM 7534 N N . ILE B 1 442 ? 14.117 45.812 -5.508 1 86.38 442 ILE B N 1
ATOM 7535 C CA . ILE B 1 442 ? 14.195 44.844 -4.406 1 86.38 442 ILE B CA 1
ATOM 7536 C C . ILE B 1 442 ? 13.977 43.438 -4.93 1 86.38 442 ILE B C 1
ATOM 7538 O O . ILE B 1 442 ? 12.922 43.125 -5.492 1 86.38 442 ILE B O 1
ATOM 7542 N N . THR B 1 443 ? 14.969 42.625 -4.754 1 83 443 THR B N 1
ATOM 7543 C CA . THR B 1 443 ? 14.875 41.281 -5.254 1 83 443 THR B CA 1
ATOM 7544 C C . THR B 1 443 ? 14.859 40.281 -4.102 1 83 443 THR B C 1
ATOM 7546 O O . THR B 1 443 ? 14.562 39.094 -4.301 1 83 443 THR B O 1
ATOM 7549 N N . ASP B 1 444 ? 15.117 40.844 -3.016 1 85.94 444 ASP B N 1
ATOM 7550 C CA . ASP B 1 444 ? 15.125 40 -1.824 1 85.94 444 ASP B CA 1
ATOM 7551 C C . ASP B 1 444 ? 13.711 39.812 -1.263 1 85.94 444 ASP B C 1
ATOM 7553 O O . ASP B 1 444 ? 13.094 40.812 -0.829 1 85.94 444 ASP B O 1
ATOM 7557 N N . GLU B 1 445 ? 13.242 38.625 -1.26 1 85.31 445 GLU B N 1
ATOM 7558 C CA . GLU B 1 445 ? 11.891 38.344 -0.814 1 85.31 445 GLU B CA 1
ATOM 7559 C C . GLU B 1 445 ? 11.695 38.719 0.651 1 85.31 445 GLU B C 1
ATOM 7561 O O . GLU B 1 445 ? 10.609 39.156 1.045 1 85.31 445 GLU B O 1
ATOM 7566 N N . LYS B 1 446 ? 12.68 38.594 1.407 1 82.44 446 LYS B N 1
ATOM 7567 C CA . LYS B 1 446 ? 12.578 38.875 2.832 1 82.44 446 LYS B CA 1
ATOM 7568 C C . LYS B 1 446 ? 12.367 40.375 3.061 1 82.44 446 LYS B C 1
ATOM 7570 O O . LYS B 1 446 ? 11.617 40.781 3.955 1 82.44 446 LYS B O 1
ATOM 7575 N N . LYS B 1 447 ? 13.008 41.125 2.277 1 85.06 447 LYS B N 1
ATOM 7576 C CA . LYS B 1 447 ? 12.875 42.562 2.395 1 85.06 447 LYS B CA 1
ATOM 7577 C C . LYS B 1 447 ? 11.477 43.031 1.978 1 85.06 447 LYS B C 1
ATOM 7579 O O . LYS B 1 447 ? 10.875 43.875 2.637 1 85.06 447 LYS B O 1
ATOM 7584 N N . ILE B 1 448 ? 11.016 42.531 0.973 1 88.06 448 ILE B N 1
ATOM 7585 C CA . ILE B 1 448 ? 9.703 42.906 0.473 1 88.06 448 ILE B CA 1
ATOM 7586 C C . ILE B 1 448 ? 8.633 42.469 1.479 1 88.06 448 ILE B C 1
ATOM 7588 O O . ILE B 1 448 ? 7.68 43.219 1.733 1 88.06 448 ILE B O 1
ATOM 7592 N N . PHE B 1 449 ? 8.828 41.312 1.991 1 87.62 449 PHE B N 1
ATOM 7593 C CA . PHE B 1 449 ? 7.906 40.812 2.996 1 87.62 449 PHE B CA 1
ATOM 7594 C C . PHE B 1 449 ? 7.895 41.719 4.227 1 87.62 449 PHE B C 1
ATOM 7596 O O . PHE B 1 449 ? 6.832 42.031 4.773 1 87.62 449 PHE B O 1
ATOM 7603 N N . LYS B 1 450 ? 9.039 42.062 4.625 1 85.56 450 LYS B N 1
ATOM 7604 C CA . LYS B 1 450 ? 9.156 42.938 5.793 1 85.56 450 LYS B CA 1
ATOM 7605 C C . LYS B 1 450 ? 8.422 44.25 5.57 1 85.56 450 LYS B C 1
ATOM 7607 O O . LYS B 1 450 ? 7.75 44.75 6.473 1 85.56 450 LYS B O 1
ATOM 7612 N N . LEU B 1 451 ? 8.539 44.781 4.461 1 90.56 451 LEU B N 1
ATOM 7613 C CA . LEU B 1 451 ? 7.871 46.031 4.129 1 90.56 451 LEU B CA 1
ATOM 7614 C C . LEU B 1 451 ? 6.355 45.875 4.191 1 90.56 451 LEU B C 1
ATOM 7616 O O . LEU B 1 451 ? 5.66 46.75 4.738 1 90.56 451 LEU B O 1
ATOM 7620 N N . ALA B 1 452 ? 5.883 44.844 3.643 1 93.25 452 ALA B N 1
ATOM 7621 C CA . ALA B 1 452 ? 4.449 44.562 3.664 1 93.25 452 ALA B CA 1
ATOM 7622 C C . ALA B 1 452 ? 3.959 44.312 5.086 1 93.25 452 ALA B C 1
ATOM 7624 O O . ALA B 1 452 ? 2.877 44.75 5.473 1 93.25 452 ALA B O 1
ATOM 7625 N N . ASP B 1 453 ? 4.734 43.625 5.789 1 88.12 453 ASP B N 1
ATOM 7626 C CA . ASP B 1 453 ? 4.402 43.312 7.172 1 88.12 453 ASP B CA 1
ATOM 7627 C C . ASP B 1 453 ? 4.379 44.562 8.039 1 88.12 453 ASP B C 1
ATOM 7629 O O . ASP B 1 453 ? 3.535 44.688 8.93 1 88.12 453 ASP B O 1
ATOM 7633 N N . ASP B 1 454 ? 5.359 45.406 7.824 1 89.94 454 ASP B N 1
ATOM 7634 C CA . ASP B 1 454 ? 5.375 46.688 8.516 1 89.94 454 ASP B CA 1
ATOM 7635 C C . ASP B 1 454 ? 4.109 47.5 8.211 1 89.94 454 ASP B C 1
ATOM 7637 O O . ASP B 1 454 ? 3.541 48.125 9.102 1 89.94 454 ASP B O 1
ATOM 7641 N N . ALA B 1 455 ? 3.754 47.438 7.004 1 94 455 ALA B N 1
ATOM 7642 C CA . ALA B 1 455 ? 2.529 48.125 6.594 1 94 455 ALA B CA 1
ATOM 7643 C C . ALA B 1 455 ? 1.307 47.5 7.27 1 94 455 ALA B C 1
ATOM 7645 O O . ALA B 1 455 ? 0.387 48.219 7.676 1 94 455 ALA B O 1
ATOM 7646 N N . LEU B 1 456 ? 1.296 46.25 7.336 1 93.5 456 LEU B N 1
ATOM 7647 C CA . LEU B 1 456 ? 0.209 45.562 8.023 1 93.5 456 LEU B CA 1
ATOM 7648 C C . LEU B 1 456 ? 0.153 45.969 9.492 1 93.5 456 LEU B C 1
ATOM 7650 O O . LEU B 1 456 ? -0.93 46.188 10.039 1 93.5 456 LEU B O 1
ATOM 7654 N N . TYR B 1 457 ? 1.319 46 10.062 1 89.12 457 TYR B N 1
ATOM 7655 C CA . TYR B 1 457 ? 1.413 46.406 11.453 1 89.12 457 TYR B CA 1
ATOM 7656 C C . TYR B 1 457 ? 0.839 47.812 11.648 1 89.12 457 TYR B C 1
ATOM 7658 O O . TYR B 1 457 ? 0.153 48.094 12.641 1 89.12 457 TYR B O 1
ATOM 7666 N N . LYS B 1 458 ? 1.142 48.656 10.812 1 92.69 458 LYS B N 1
ATOM 7667 C CA . LYS B 1 458 ? 0.604 50 10.859 1 92.69 458 LYS B CA 1
ATOM 7668 C C . LYS B 1 458 ? -0.917 50 10.742 1 92.69 458 LYS B C 1
ATOM 7670 O O . LYS B 1 458 ? -1.604 50.75 11.445 1 92.69 458 LYS B O 1
ATOM 7675 N N . SER B 1 459 ? -1.406 49.188 9.883 1 94.25 459 SER B N 1
ATOM 7676 C CA . SER B 1 459 ? -2.852 49.062 9.727 1 94.25 459 SER B CA 1
ATOM 7677 C C . SER B 1 459 ? -3.51 48.594 11.023 1 94.25 459 SER B C 1
ATOM 7679 O O . SER B 1 459 ? -4.562 49.125 11.414 1 94.25 459 SER B O 1
ATOM 7681 N N . LYS B 1 460 ? -2.879 47.688 11.664 1 90.06 460 LYS B N 1
ATOM 7682 C CA . LYS B 1 460 ? -3.416 47.125 12.914 1 90.06 460 LYS B CA 1
ATOM 7683 C C . LYS B 1 460 ? -3.332 48.156 14.031 1 90.06 460 LYS B C 1
ATOM 7685 O O . LYS B 1 460 ? -4.262 48.312 14.828 1 90.06 460 LYS B O 1
ATOM 7690 N N . ARG B 1 461 ? -2.318 48.938 14.102 1 86.88 461 ARG B N 1
ATOM 7691 C CA . ARG B 1 461 ? -2.088 49.906 15.148 1 86.88 461 ARG B CA 1
ATOM 7692 C C . ARG B 1 461 ? -2.992 51.125 14.969 1 86.88 461 ARG B C 1
ATOM 7694 O O . ARG B 1 461 ? -3.381 51.781 15.945 1 86.88 461 ARG B O 1
ATOM 7701 N N . ASN B 1 462 ? -3.34 51.375 13.781 1 90.69 462 ASN B N 1
ATOM 7702 C CA . ASN B 1 462 ? -4.137 52.562 13.469 1 90.69 462 ASN B CA 1
ATOM 7703 C C . ASN B 1 462 ? -5.633 52.25 13.523 1 90.69 462 ASN B C 1
ATOM 7705 O O . ASN B 1 462 ? -6.43 52.938 12.875 1 90.69 462 ASN B O 1
ATOM 7709 N N . GLY B 1 463 ? -6.051 51.188 14.219 1 89.94 463 GLY B N 1
ATOM 7710 C CA . GLY B 1 463 ? -7.469 50.938 14.445 1 89.94 463 GLY B CA 1
ATOM 7711 C C . GLY B 1 463 ? -8 49.719 13.703 1 89.94 463 GLY B C 1
ATOM 7712 O O . GLY B 1 463 ? -9.188 49.406 13.797 1 89.94 463 GLY B O 1
ATOM 7713 N N . ARG B 1 464 ? -7.215 49.125 12.953 1 92.12 464 ARG B N 1
ATOM 7714 C CA . ARG B 1 464 ? -7.559 47.875 12.242 1 92.12 464 ARG B CA 1
ATOM 7715 C C . ARG B 1 464 ? -8.602 48.156 11.164 1 92.12 464 ARG B C 1
ATOM 7717 O O . ARG B 1 464 ? -9.023 49.281 10.969 1 92.12 464 ARG B O 1
ATOM 7724 N N . ASN B 1 465 ? -8.898 47.25 10.367 1 94.25 465 ASN B N 1
ATOM 7725 C CA . ASN B 1 465 ? -9.883 47.312 9.297 1 94.25 465 ASN B CA 1
ATOM 7726 C C . ASN B 1 465 ? -9.523 48.406 8.281 1 94.25 465 ASN B C 1
ATOM 7728 O O . ASN B 1 465 ? -10.352 49.25 7.957 1 94.25 465 ASN B O 1
ATOM 7732 N N . GLN B 1 466 ? -8.32 48.406 7.902 1 95.25 466 GLN B N 1
ATOM 7733 C CA . GLN B 1 466 ? -7.805 49.344 6.91 1 95.25 466 GLN B CA 1
ATOM 7734 C C . GLN B 1 466 ? -6.59 48.781 6.188 1 95.25 466 GLN B C 1
ATOM 7736 O O . GLN B 1 466 ? -6.156 47.656 6.473 1 95.25 466 GLN B O 1
ATOM 7741 N N . TYR B 1 467 ? -6.125 49.469 5.148 1 95 467 TYR B N 1
ATOM 7742 C CA . TYR B 1 467 ? -4.926 49.031 4.441 1 95 467 TYR B CA 1
ATOM 7743 C C . TYR B 1 467 ? -3.871 50.156 4.422 1 95 467 TYR B C 1
ATOM 7745 O O . TYR B 1 467 ? -4.203 51.344 4.484 1 95 467 TYR B O 1
ATOM 7753 N N . THR B 1 468 ? -2.619 49.781 4.473 1 95.12 468 THR B N 1
ATOM 7754 C CA . THR B 1 468 ? -1.477 50.656 4.375 1 95.12 468 THR B CA 1
ATOM 7755 C C . THR B 1 468 ? -0.549 50.25 3.24 1 95.12 468 THR B C 1
ATOM 7757 O O . THR B 1 468 ? -0.235 49.062 3.096 1 95.12 468 THR B O 1
ATOM 7760 N N . VAL B 1 469 ? -0.205 51.188 2.41 1 91.94 469 VAL B N 1
ATOM 7761 C CA . VAL B 1 469 ? 0.681 50.906 1.285 1 91.94 469 VAL B CA 1
ATOM 7762 C C . VAL B 1 469 ? 2.055 51.531 1.544 1 91.94 469 VAL B C 1
ATOM 7764 O O . VAL B 1 469 ? 2.16 52.719 1.833 1 91.94 469 VAL B O 1
ATOM 7767 N N . ASN B 1 470 ? 3.004 50.625 1.53 1 82.56 470 ASN B N 1
ATOM 7768 C CA . ASN B 1 470 ? 4.375 51.094 1.635 1 82.56 470 ASN B CA 1
ATOM 7769 C C . ASN B 1 470 ? 5.016 51.281 0.26 1 82.56 470 ASN B C 1
ATOM 7771 O O . ASN B 1 470 ? 4.758 50.5 -0.652 1 82.56 470 ASN B O 1
#

Foldseek 3Di:
DVVLVVVLVVLLVCLVQVVVVVNVVCLVVSCVVCVVVVVLQSLLSSLQSVLSSCVQLQNLLSNVVSLVVNVVCCVPNNDLVSLLSSLQSVLVSCVLVVNNVSNVVSLVVSCVSCVVVVDLVSNLSSLLSVLVVCVVVLNLVVSLVSLVVSLVVVVVVCVVPVDPDPSNLSSLLSNLLSCLSVVVLVSSVVSLVVNCVVCVPPPRQNSQLSSLQSVLSSCVSVVVLVVSLVSLVVSCVSCVVSVNLSSNLVSLVVNLVSCVVVVPVVVNVVSVVVNVVSVVVVVVVVVVSVVVVVVVVVVVVVCVVVVLADPLQRFGAQNVVVVVLLVVLVVLLVVLWKKKKKKKFWPPLVVVCVVPNVVSSSVLQNVLSVQLCVLCVVFQKGKYAYDDGMIMMMTTDDDPVVVVVSVVVSLVRQQPDFDADPNDTDGIAMFMFMEMCNSNVNSDPVVRVVRRVVQSVVCVVVPGRYGGYD/DVVLVVVLVVLLVCLVQVVVVVNVVCLVVSLVVCVVVVVLQSLLSSLQSVLVSCVQLQNLLSNVVSLVVNVVCCVPNNDLVSLLSSLQSVLVSCVLVVNNVSNVVSLVVSCVSCVVVVDLVSNLSSLLSVLVVCVVVLNLVVSLVSLVVSLVVVVVVCVVPVDPDPSNLSSLLSNLLSCLSVVVLVSSVVSLVVNCVVCVPPPRQNSQLSSLQSVLSSCVSVVVLVVSLVSLVVSCVSCVVSVNLSSNLVSLVVNLVSCVVVVPVVVNVVSVVVNVVSVVVVVVVVVVSVVVVVVVVVVVVVCVVVVLADPLQRFGAQNVCVVVLLVVLVVLLVVLWKKKKKKKFWPPLVVVCVVPNVVSSSQLQNVLSVQLCVLCVVFQKGKYAYDDGMIMMMTTDDDPVVVVVSVVVSLVRQQPDFDDDPNDTDGIAMFMFMEMCNSNVNSDPVVRVVRRVVQSVVCVVVPGRYGGYD

Radius of gyration: 33.48 Å; Cα contacts (8 Å, |Δi|>4): 1405; chains: 2; bounding box: 88×91×70 Å

Organism: NCBI:txid1368476

Nearest PDB structures (foldseek):
  6zxc-assembly2_D  TM=8.260E-01  e=1.794E-11  Leptospira biflexa serovar Patoc strain 'Patoc 1 (Paris)'
  3bre-assembly1_B  TM=7.676E-01  e=5.975E-12  Pseudomonas aeruginosa PAO1
  6zxm-assembly3_E  TM=8.448E-01  e=7.176E-11  Leptospira biflexa serovar Patoc strain 'Patoc 1 (Paris)'
  4g2v-assembly1_A  TM=5.461E-01  e=2.802E-07  Mus musculus
  7t7t-assembly1_A  TM=6.149E-01  e=1.493E-06  Citrus unshiu

InterPro domains:
  IPR000160 GGDEF domain [PF00990] (309-466)
  IPR000160 GGDEF domain [PS50887] (337-470)
  IPR000160 GGDEF domain [SM00267] (296-470)
  IPR000160 GGDEF domain [TIGR00254] (304-469)
  IPR000160 GGDEF domain [cd01949] (308-467)
  IPR011990 Tetratricopeptide-like helical domain superfamily [G3DSA:1.25.40.10] (1-121)
  IPR011990 Tetratricopeptide-like helical domain superfamily [G3DSA:1.25.40.10] (122-285)
  IPR011990 Tetratricopeptide-like helical domain superfamily [SSF48452] (38-193)
  IPR011990 Tetratricopeptide-like helical domain superfamily [SSF48452] (171-283)
  IPR019734 Tetratricopeptide repeat [PF13181] (45-73)
  IPR019734 Tetratricopeptide repeat [SM00028] (44-77)
  IPR019734 Tetratricopeptide repeat [SM00028] (84-117)
  IPR019734 Tetratricopeptide repeat [SM00028] (124-157)
  IPR019734 Tetratricopeptide repeat [SM00028] (169-202)
  IPR019734 Tetratricopeptide repeat [SM00028] (209-242)
  IPR029787 Nucleotide cyclase [SSF55073] (312-469)
  IPR043128 Reverse transcriptase/Diguanylate cyclase domain [G3DSA:3.30.70.270] (293-470)
  IPR050469 Diguanylate cyclase Dgc-like, bacteria [PTHR45138] (238-469)

Sequence (940 aa):
MQELKELNITMTALSREERFEEFFNLFDPTVSLALEEQNFTILIDLYWNRSWISYQLGDIQSCIADLKKASEWIDEYGTTEQKIKYFNSFAAACGELGNKDKYLEYLNKAKNLAVQYNDLSLLCNIYNNLSVHYIDIGQSEEAVELLTKCLQLSKQFYEERGFDIPAYLHIRLNLAKAYTELQQFDKAEELFDFLFSYIEGKKMVKPSIYVYQYKGLWFKKQKRYEEACEILEKAKGFALNNNDLIQLEEINKTLVEIMTELNDKDRLIAIQKDYINILLKLKEINLNQNLMQIEVSQNNKQYESMSTKDPLTNCYNRHYFEKNIKEWLVEAQQQDGLIGFIIFDVDYFKEVNDQYGHLAGDDVLKRIAYEANLCLANYNSFLARYGGDEFIAILKVENLKELQSIVENLHKHLTSLVIEVNDQKIPIHISIGVSTNYRGMITDEKKIFKLADDALYKSKRNGRNQYTVNMQELKELNITMTALSREERFEEFFNLFDPTVSLALEEQNFTILIDLYWNRSWISYQLGDIQSCIADLKKASEWIDEYGTTEQKIKYFNSFAAACGELGNKDKYLEYLNKAKNLAVQYNDLSLLCNIYNNLSVHYIDIGQSEEAVELLTKCLQLSKQFYEERGFDIPAYLHIRLNLAKAYTELQQFDKAEELFDFLFSYIEGKKMVKPSIYVYQYKGLWFKKQKRYEEACEILEKAKGFALNNNDLIQLEEINKTLVEIMTELNDKDRLIAIQKDYINILLKLKEINLNQNLMQIEVSQNNKQYESMSTKDPLTNCYNRHYFEKNIKEWLVEAQQQDGLIGFIIFDVDYFKEVNDQYGHLAGDDVLKRIAYEANLCLANYNSFLARYGGDEFIAILKVENLKELQSIVENLHKHLTSLVIEVNDQKIPIHISIGVSTNYRGMITDEKKIFKLADDALYKSKRNGRNQYTVN